Protein AF-0000000087792934 (afdb_homodimer)

pLDDT: mean 93.36, std 8.74, range [24.25, 98.88]

Structure (mmCIF, N/CA/C/O backbone):
data_AF-0000000087792934-model_v1
#
loop_
_entity.id
_entity.type
_entity.pdbx_description
1 polymer 'Ppx/GppA phosphatase'
#
loop_
_atom_site.group_PDB
_atom_site.id
_atom_site.type_symbol
_atom_site.label_atom_id
_atom_site.label_alt_id
_atom_site.label_comp_id
_atom_site.label_asym_id
_atom_site.label_entity_id
_atom_site.label_seq_id
_atom_site.pdbx_PDB_ins_code
_atom_site.Cartn_x
_atom_site.Cartn_y
_atom_site.Cartn_z
_atom_site.occupancy
_atom_site.B_iso_or_equiv
_atom_site.auth_seq_id
_atom_site.auth_comp_id
_atom_site.auth_asym_id
_atom_site.auth_atom_id
_atom_site.pdbx_PDB_model_num
ATOM 1 N N . MET A 1 1 ? -19.375 1.546 -29.719 1 24.25 1 MET A N 1
ATOM 2 C CA . MET A 1 1 ? -18.094 2.008 -29.219 1 24.25 1 MET A CA 1
ATOM 3 C C . MET A 1 1 ? -18.156 2.332 -27.734 1 24.25 1 MET A C 1
ATOM 5 O O . MET A 1 1 ? -19.016 3.113 -27.312 1 24.25 1 MET A O 1
ATOM 9 N N . PRO A 1 2 ? -17.812 1.432 -26.922 1 28.03 2 PRO A N 1
ATOM 10 C CA . PRO A 1 2 ? -18.078 1.726 -25.5 1 28.03 2 PRO A CA 1
ATOM 11 C C . PRO A 1 2 ? -17.625 3.123 -25.094 1 28.03 2 PRO A C 1
ATOM 13 O O . PRO A 1 2 ? -16.625 3.621 -25.609 1 28.03 2 PRO A O 1
ATOM 16 N N . ILE A 1 3 ? -18.516 3.861 -24.844 1 25.39 3 ILE A N 1
ATOM 17 C CA . ILE A 1 3 ? -18.281 5.227 -24.391 1 25.39 3 ILE A CA 1
ATOM 18 C C . ILE A 1 3 ? -17.25 5.234 -23.266 1 25.39 3 ILE A C 1
ATOM 20 O O . ILE A 1 3 ? -17.516 4.734 -22.172 1 25.39 3 ILE A O 1
ATOM 24 N N . ARG A 1 4 ? -16.016 4.992 -23.641 1 38.75 4 ARG A N 1
ATOM 25 C CA . ARG A 1 4 ? -14.961 5.227 -22.656 1 38.75 4 ARG A CA 1
ATOM 26 C C . ARG A 1 4 ? -15.273 6.445 -21.797 1 38.75 4 ARG A C 1
ATOM 28 O O . ARG A 1 4 ? -15.406 7.559 -22.297 1 38.75 4 ARG A O 1
ATOM 35 N N . THR A 1 5 ? -15.969 6.254 -20.703 1 45.78 5 THR A N 1
ATOM 36 C CA . THR A 1 5 ? -16.25 7.367 -19.812 1 45.78 5 THR A CA 1
ATOM 37 C C . THR A 1 5 ? -15.039 8.273 -19.656 1 45.78 5 THR A C 1
ATOM 39 O O . THR A 1 5 ? -13.953 7.812 -19.281 1 45.78 5 THR A O 1
ATOM 42 N N . LEU A 1 6 ? -14.969 9.352 -20.328 1 51.56 6 LEU A N 1
ATOM 43 C CA . LEU A 1 6 ? -13.922 10.367 -20.359 1 51.56 6 LEU A CA 1
ATOM 44 C C . LEU A 1 6 ? -13.531 10.789 -18.953 1 51.56 6 LEU A C 1
ATOM 46 O O . LEU A 1 6 ? -14.359 11.305 -18.203 1 51.56 6 LEU A O 1
ATOM 50 N N . VAL A 1 7 ? -12.594 10.086 -18.391 1 64.19 7 VAL A N 1
ATOM 51 C CA . VAL A 1 7 ? -12 10.602 -17.172 1 64.19 7 VAL A CA 1
ATOM 52 C C . VAL A 1 7 ? -11.5 12.031 -17.391 1 64.19 7 VAL A C 1
ATOM 54 O O . VAL A 1 7 ? -10.719 12.281 -18.312 1 64.19 7 VAL A O 1
ATOM 57 N N . PRO A 1 8 ? -12.164 12.938 -16.609 1 76.12 8 PRO A N 1
ATOM 58 C CA . PRO A 1 8 ? -11.688 14.312 -16.766 1 76.12 8 PRO A CA 1
ATOM 59 C C . PRO A 1 8 ? -10.195 14.461 -16.5 1 76.12 8 PRO A C 1
ATOM 61 O O . PRO A 1 8 ? -9.609 13.648 -15.773 1 76.12 8 PRO A O 1
ATOM 64 N N . THR A 1 9 ? -9.578 15.359 -17.125 1 81.25 9 THR A N 1
ATOM 65 C CA . THR A 1 9 ? -8.156 15.625 -16.984 1 81.25 9 THR A CA 1
ATOM 66 C C . THR A 1 9 ? -7.836 16.188 -15.609 1 81.25 9 THR A C 1
ATOM 68 O O . THR A 1 9 ? -8.43 17.188 -15.188 1 81.25 9 THR A O 1
ATOM 71 N N . PRO A 1 10 ? -7.012 15.547 -14.93 1 89.38 10 PRO A N 1
ATOM 72 C CA . PRO A 1 10 ? -6.637 16.047 -13.609 1 89.38 10 PRO A CA 1
ATOM 73 C C . PRO A 1 10 ? -5.824 17.344 -13.672 1 89.38 10 PRO A C 1
ATOM 75 O O . PRO A 1 10 ? -5.164 17.609 -14.68 1 89.38 10 PRO A O 1
ATOM 78 N N . ARG A 1 11 ? -5.996 18.234 -12.656 1 93.06 11 ARG A N 1
ATOM 79 C CA . ARG A 1 11 ? -5.246 19.469 -12.508 1 93.06 11 ARG A CA 1
ATOM 80 C C . ARG A 1 11 ? -4.547 19.531 -11.156 1 93.06 11 ARG A C 1
ATOM 82 O O . ARG A 1 11 ? -5.113 19.125 -10.141 1 93.06 11 ARG A O 1
ATOM 89 N N . ARG A 1 12 ? -3.336 20 -11.18 1 96 12 ARG A N 1
ATOM 90 C CA . ARG A 1 12 ? -2.594 20.234 -9.945 1 96 12 ARG A CA 1
ATOM 91 C C . ARG A 1 12 ? -2.865 21.625 -9.391 1 96 12 ARG A C 1
ATOM 93 O O . ARG A 1 12 ? -2.604 22.625 -10.055 1 96 12 ARG A O 1
ATOM 100 N N . THR A 1 13 ? -3.387 21.688 -8.227 1 97.31 13 THR A N 1
ATOM 101 C CA . THR A 1 13 ? -3.613 22.938 -7.516 1 97.31 13 THR A CA 1
ATOM 102 C C . THR A 1 13 ? -2.771 23 -6.242 1 97.31 13 THR A C 1
ATOM 104 O O . THR A 1 13 ? -2.871 22.125 -5.383 1 97.31 13 THR A O 1
ATOM 107 N N . ALA A 1 14 ? -1.964 24.016 -6.129 1 98.12 14 ALA A N 1
ATOM 108 C CA . ALA A 1 14 ? -1.168 24.219 -4.922 1 98.12 14 ALA A CA 1
ATOM 109 C C . ALA A 1 14 ? -1.816 25.234 -3.998 1 98.12 14 ALA A C 1
ATOM 111 O O . ALA A 1 14 ? -2.316 26.266 -4.461 1 98.12 14 ALA A O 1
ATOM 112 N N . ILE A 1 15 ? -1.896 24.891 -2.748 1 98.56 15 ILE A N 1
ATOM 113 C CA . ILE A 1 15 ? -2.367 25.812 -1.721 1 98.56 15 ILE A CA 1
ATOM 114 C C . ILE A 1 15 ? -1.218 26.172 -0.78 1 98.56 15 ILE A C 1
ATOM 116 O O . ILE A 1 15 ? -0.646 25.297 -0.129 1 98.56 15 ILE A O 1
ATOM 120 N N . ILE A 1 16 ? -0.875 27.438 -0.732 1 98.31 16 ILE A N 1
ATOM 121 C CA . ILE A 1 16 ? 0.156 27.953 0.164 1 98.31 16 ILE A CA 1
ATOM 122 C C . ILE A 1 16 ? -0.495 28.719 1.315 1 98.31 16 ILE A C 1
ATOM 124 O O . ILE A 1 16 ? -1.279 29.641 1.091 1 98.31 16 ILE A O 1
ATOM 128 N N . ASP A 1 17 ? -0.203 28.281 2.48 1 97.56 17 ASP A N 1
ATOM 129 C CA . ASP A 1 17 ? -0.696 28.906 3.707 1 97.56 17 ASP A CA 1
ATOM 130 C C . ASP A 1 17 ? 0.458 29.422 4.566 1 97.56 17 ASP A C 1
ATOM 132 O O . ASP A 1 17 ? 1.21 28.625 5.137 1 97.56 17 ASP A O 1
ATOM 136 N N . LEU A 1 18 ? 0.599 30.734 4.613 1 97.62 18 LEU A N 1
ATOM 137 C CA . LEU A 1 18 ? 1.611 31.359 5.453 1 97.62 18 LEU A CA 1
ATOM 138 C C . LEU A 1 18 ? 1.014 31.812 6.785 1 97.62 18 LEU A C 1
ATOM 140 O O . LEU A 1 18 ? 0.443 32.906 6.879 1 97.62 18 LEU A O 1
ATOM 144 N N . GLY A 1 19 ? 1.248 30.984 7.781 1 94.69 19 GLY A N 1
ATOM 145 C CA . GLY A 1 19 ? 0.735 31.281 9.109 1 94.69 19 GLY A CA 1
ATOM 146 C C . GLY A 1 19 ? 1.746 31.969 10 1 94.69 19 GLY A C 1
ATOM 147 O O . GLY A 1 19 ? 2.865 32.25 9.57 1 94.69 19 GLY A O 1
ATOM 148 N N . SER A 1 20 ? 1.288 32.219 11.25 1 94.5 20 SER A N 1
ATOM 149 C CA . SER A 1 20 ? 2.111 32.938 12.219 1 94.5 20 SER A CA 1
ATOM 150 C C . SER A 1 20 ? 3.248 32.062 12.734 1 94.5 20 SER A C 1
ATOM 152 O O . SER A 1 20 ? 4.305 32.562 13.117 1 94.5 20 SER A O 1
ATOM 154 N N . ASN A 1 21 ? 3.008 30.781 12.75 1 91.56 21 ASN A N 1
ATOM 155 C CA . ASN A 1 21 ? 4.008 29.859 13.258 1 91.56 21 ASN A CA 1
ATOM 156 C C . ASN A 1 21 ? 4.66 29.062 12.133 1 91.56 21 ASN A C 1
ATOM 158 O O . ASN A 1 21 ? 5.887 29 12.039 1 91.56 21 ASN A O 1
ATOM 162 N N . SER A 1 22 ? 3.832 28.484 11.273 1 93.62 22 SER A N 1
ATOM 163 C CA . SER A 1 22 ? 4.328 27.609 10.211 1 93.62 22 SER A CA 1
ATOM 164 C C . SER A 1 22 ? 3.779 28.031 8.852 1 93.62 22 SER A C 1
ATOM 166 O O . SER A 1 22 ? 2.783 28.766 8.773 1 93.62 22 SER A O 1
ATOM 168 N N . ALA A 1 23 ? 4.52 27.734 7.852 1 95.06 23 ALA A N 1
ATOM 169 C CA . ALA A 1 23 ? 4.07 27.828 6.465 1 95.06 23 ALA A CA 1
ATOM 170 C C . ALA A 1 23 ? 3.998 26.453 5.816 1 95.06 23 ALA A C 1
ATOM 172 O O . ALA A 1 23 ? 4.816 25.578 6.109 1 95.06 23 ALA A O 1
ATOM 173 N N . ARG A 1 24 ? 2.941 26.281 4.961 1 96.12 24 ARG A N 1
ATOM 174 C CA . ARG A 1 24 ? 2.768 24.984 4.301 1 96.12 24 ARG A CA 1
ATOM 175 C C . ARG A 1 24 ? 2.322 25.172 2.854 1 96.12 24 ARG A C 1
ATOM 177 O O . ARG A 1 24 ? 1.566 26.094 2.543 1 96.12 24 ARG A O 1
ATOM 184 N N . VAL A 1 25 ? 2.83 24.344 1.995 1 96.75 25 VAL A N 1
ATOM 185 C CA . VAL A 1 25 ? 2.293 24.203 0.646 1 96.75 25 VAL A CA 1
ATOM 186 C C . VAL A 1 25 ? 1.824 22.766 0.424 1 96.75 25 VAL A C 1
ATOM 188 O O . VAL A 1 25 ? 2.52 21.828 0.792 1 96.75 25 VAL A O 1
ATOM 191 N N . VAL A 1 26 ? 0.605 22.641 -0.019 1 97 26 VAL A N 1
ATOM 192 C CA . VAL A 1 26 ? 0.084 21.328 -0.413 1 97 26 VAL A CA 1
ATOM 193 C C . VAL A 1 26 ? -0.269 21.344 -1.898 1 97 26 VAL A C 1
ATOM 195 O O . VAL A 1 26 ? -0.732 22.359 -2.426 1 97 26 VAL A O 1
ATOM 198 N N . VAL A 1 27 ? 0.018 20.312 -2.559 1 96.5 27 VAL A N 1
ATOM 199 C CA . VAL A 1 27 ? -0.364 20.156 -3.959 1 96.5 27 VAL A CA 1
ATOM 200 C C . VAL A 1 27 ? -1.452 19.094 -4.078 1 96.5 27 VAL A C 1
ATOM 202 O O . VAL A 1 27 ? -1.217 17.922 -3.785 1 96.5 27 VAL A O 1
ATOM 205 N N . MET A 1 28 ? -2.623 19.547 -4.477 1 96.56 28 MET A N 1
ATOM 206 C CA . MET A 1 28 ? -3.756 18.672 -4.738 1 96.56 28 MET A CA 1
ATOM 207 C C . MET A 1 28 ? -3.865 18.359 -6.223 1 96.56 28 MET A C 1
ATOM 209 O O . MET A 1 28 ? -3.781 19.25 -7.062 1 96.56 28 MET A O 1
ATOM 213 N N . ASN A 1 29 ? -3.947 17.078 -6.516 1 94.25 29 ASN A N 1
ATOM 214 C CA . ASN A 1 29 ? -4.148 16.594 -7.879 1 94.25 29 ASN A CA 1
ATOM 215 C C . ASN A 1 29 ? -5.539 15.992 -8.062 1 94.25 29 ASN A C 1
ATOM 217 O O . ASN A 1 29 ? -5.879 15 -7.414 1 94.25 29 ASN A O 1
ATOM 221 N N . GLY A 1 30 ? -6.281 16.672 -8.883 1 90.62 30 GLY A N 1
ATOM 222 C CA . GLY A 1 30 ? -7.621 16.125 -9.031 1 90.62 30 GLY A CA 1
ATOM 223 C C . GLY A 1 30 ? -8.375 16.688 -10.219 1 90.62 30 GLY A C 1
ATOM 224 O O . GLY A 1 30 ? -7.879 17.594 -10.898 1 90.62 30 GLY A O 1
ATOM 225 N N . SER A 1 31 ? -9.484 15.969 -10.547 1 89.75 31 SER A N 1
ATOM 226 C CA . SER A 1 31 ? -10.492 16.406 -11.516 1 89.75 31 SER A CA 1
ATOM 227 C C . SER A 1 31 ? -11.75 16.906 -10.82 1 89.75 31 SER A C 1
ATOM 229 O O . SER A 1 31 ? -12.484 16.109 -10.219 1 89.75 31 SER A O 1
ATOM 231 N N . PRO A 1 32 ? -11.984 18.156 -11 1 86.88 32 PRO A N 1
ATOM 232 C CA . PRO A 1 32 ? -13.094 18.75 -10.25 1 86.88 32 PRO A CA 1
ATOM 233 C C . PRO A 1 32 ? -14.375 17.938 -10.359 1 86.88 32 PRO A C 1
ATOM 235 O O . PRO A 1 32 ? -14.773 17.547 -11.461 1 86.88 32 PRO A O 1
ATOM 238 N N . GLY A 1 33 ? -14.922 17.641 -9.203 1 83.5 33 GLY A N 1
ATOM 239 C CA . GLY A 1 33 ? -16.188 16.922 -9.109 1 83.5 33 GLY A CA 1
ATOM 240 C C . GLY A 1 33 ? -16.047 15.43 -9.32 1 83.5 33 GLY A C 1
ATOM 241 O O . GLY A 1 33 ? -17.031 14.688 -9.211 1 83.5 33 GLY A O 1
ATOM 242 N N . PHE A 1 34 ? -14.867 14.938 -9.508 1 89.31 34 PHE A N 1
ATOM 243 C CA . PHE A 1 34 ? -14.68 13.523 -9.797 1 89.31 34 PHE A CA 1
ATOM 244 C C . PHE A 1 34 ? -13.797 12.867 -8.742 1 89.31 34 PHE A C 1
ATOM 246 O O . PHE A 1 34 ? -14.273 12.055 -7.945 1 89.31 34 PHE A O 1
ATOM 253 N N . SER A 1 35 ? -12.562 13.328 -8.648 1 94.31 35 SER A N 1
ATOM 254 C CA . SER A 1 35 ? -11.664 12.773 -7.645 1 94.31 35 SER A CA 1
ATOM 255 C C . SER A 1 35 ? -10.477 13.688 -7.398 1 94.31 35 SER A C 1
ATOM 257 O O . SER A 1 35 ? -10.125 14.508 -8.25 1 94.31 35 SER A O 1
ATOM 259 N N . TYR A 1 36 ? -9.914 13.594 -6.18 1 95 36 TYR A N 1
ATOM 260 C CA . TYR A 1 36 ? -8.68 14.305 -5.859 1 95 36 TYR A CA 1
ATOM 261 C C . TYR A 1 36 ? -7.848 13.516 -4.859 1 95 36 TYR A C 1
ATOM 263 O O . TYR A 1 36 ? -8.344 12.578 -4.23 1 95 36 TYR A O 1
ATOM 271 N N . HIS A 1 37 ? -6.602 13.828 -4.797 1 94.31 37 HIS A N 1
ATOM 272 C CA . HIS A 1 37 ? -5.711 13.297 -3.771 1 94.31 37 HIS A CA 1
ATOM 273 C C . HIS A 1 37 ? -4.586 14.281 -3.461 1 94.31 37 HIS A C 1
ATOM 275 O O . HIS A 1 37 ? -4.301 15.18 -4.258 1 94.31 37 HIS A O 1
ATOM 281 N N . LEU A 1 38 ? -4.047 14.219 -2.273 1 95.38 38 LEU A N 1
ATOM 282 C CA . LEU A 1 38 ? -2.854 14.969 -1.898 1 95.38 38 LEU A CA 1
ATOM 283 C C . LEU A 1 38 ? -1.614 14.383 -2.568 1 95.38 38 LEU A C 1
ATOM 285 O O . LEU A 1 38 ? -1.226 13.25 -2.285 1 95.38 38 LEU A O 1
ATOM 289 N N . GLU A 1 39 ? -1.025 15.117 -3.436 1 93.5 39 GLU A N 1
ATOM 290 C CA . GLU A 1 39 ? 0.118 14.633 -4.199 1 93.5 39 GLU A CA 1
ATOM 291 C C . GLU A 1 39 ? 1.43 14.914 -3.471 1 93.5 39 GLU A C 1
ATOM 293 O O . GLU A 1 39 ? 2.363 14.109 -3.533 1 93.5 39 GLU A O 1
ATOM 298 N N . ASP A 1 40 ? 1.474 16.094 -2.805 1 92.44 40 ASP A N 1
ATOM 299 C CA . ASP A 1 40 ? 2.721 16.484 -2.154 1 92.44 40 ASP A CA 1
ATOM 300 C C . ASP A 1 40 ? 2.494 17.625 -1.168 1 92.44 40 ASP A C 1
ATOM 302 O O . ASP A 1 40 ? 1.454 18.281 -1.203 1 92.44 40 ASP A O 1
ATOM 306 N N . GLU A 1 41 ? 3.506 17.812 -0.307 1 93.56 41 GLU A N 1
ATOM 307 C CA . GLU A 1 41 ? 3.42 18.859 0.7 1 93.56 41 GLU A CA 1
ATOM 308 C C . GLU A 1 41 ? 4.801 19.234 1.225 1 93.56 41 GLU A C 1
ATOM 310 O O . GLU A 1 41 ? 5.715 18.406 1.232 1 93.56 41 GLU A O 1
ATOM 315 N N . ILE A 1 42 ? 4.984 20.484 1.592 1 91.19 42 ILE A N 1
ATOM 316 C CA . ILE A 1 42 ? 6.137 20.969 2.35 1 91.19 42 ILE A CA 1
ATOM 317 C C . ILE A 1 42 ? 5.656 21.812 3.533 1 91.19 42 ILE A C 1
ATOM 319 O O . ILE A 1 42 ? 4.766 22.641 3.387 1 91.19 42 ILE A O 1
ATOM 323 N N . ARG A 1 43 ? 6.137 21.5 4.629 1 90.62 43 ARG A N 1
ATOM 324 C CA . ARG A 1 43 ? 5.879 22.281 5.828 1 90.62 43 ARG A CA 1
ATOM 325 C C . ARG A 1 43 ? 7.172 22.875 6.387 1 90.62 43 ARG A C 1
ATOM 327 O O . ARG A 1 43 ? 8.188 22.172 6.477 1 90.62 43 ARG A O 1
ATOM 334 N N . GLU A 1 44 ? 7.137 24.125 6.762 1 89.31 44 GLU A N 1
ATOM 335 C CA . GLU A 1 44 ? 8.281 24.812 7.367 1 89.31 44 GLU A CA 1
ATOM 336 C C . GLU A 1 44 ? 7.863 25.609 8.594 1 89.31 44 GLU A C 1
ATOM 338 O O . GLU A 1 44 ? 6.785 26.203 8.609 1 89.31 44 GLU A O 1
ATOM 343 N N . ILE A 1 45 ? 8.719 25.578 9.547 1 88.88 45 ILE A N 1
ATOM 344 C CA . ILE A 1 45 ? 8.508 26.422 10.727 1 88.88 45 ILE A CA 1
ATOM 345 C C . ILE A 1 45 ? 9.117 27.797 10.484 1 88.88 45 ILE A C 1
ATOM 347 O O . ILE A 1 45 ? 10.336 27.984 10.578 1 88.88 45 ILE A O 1
ATOM 351 N N . VAL A 1 46 ? 8.32 28.797 10.297 1 90.25 46 VAL A N 1
ATOM 352 C CA . VAL A 1 46 ? 8.766 30.141 9.938 1 90.25 46 VAL A CA 1
ATOM 353 C C . VAL A 1 46 ? 8.719 31.047 11.164 1 90.25 46 VAL A C 1
ATOM 355 O O . VAL A 1 46 ? 9.57 31.922 11.328 1 90.25 46 VAL A O 1
ATOM 358 N N . ARG A 1 47 ? 7.758 30.875 12.023 1 92.06 47 ARG A N 1
ATOM 359 C CA . ARG A 1 47 ? 7.496 31.719 13.188 1 92.06 47 ARG A CA 1
ATOM 360 C C . ARG A 1 47 ? 7.504 33.188 12.82 1 92.06 47 ARG A C 1
ATOM 362 O O . ARG A 1 47 ? 8.234 34 13.422 1 92.06 47 ARG A O 1
ATOM 369 N N . LEU A 1 48 ? 6.672 33.531 11.977 1 93.56 48 LEU A N 1
ATOM 370 C CA . LEU A 1 48 ? 6.594 34.875 11.414 1 93.56 48 LEU A CA 1
ATOM 371 C C . LEU A 1 48 ? 6.246 35.875 12.484 1 93.56 48 LEU A C 1
ATOM 373 O O . LEU A 1 48 ? 6.629 37.062 12.383 1 93.56 48 LEU A O 1
ATOM 377 N N . ARG A 1 49 ? 5.559 35.438 13.516 1 93 49 ARG A N 1
ATOM 378 C CA . ARG A 1 49 ? 5.125 36.344 14.578 1 93 49 ARG A CA 1
ATOM 379 C C . ARG A 1 49 ? 6.246 36.594 15.578 1 93 49 ARG A C 1
ATOM 381 O O . ARG A 1 49 ? 6.18 37.531 16.375 1 93 49 ARG A O 1
ATOM 388 N N . GLU A 1 50 ? 7.199 35.75 15.547 1 90.69 50 GLU A N 1
ATOM 389 C CA . GLU A 1 50 ? 8.281 35.875 16.516 1 90.69 50 GLU A CA 1
ATOM 390 C C . GLU A 1 50 ? 8.969 37.219 16.422 1 90.69 50 GLU A C 1
ATOM 392 O O . GLU A 1 50 ? 9.406 37.656 15.352 1 90.69 50 GLU A O 1
ATOM 397 N N . GLY A 1 51 ? 9.055 37.969 17.562 1 88.88 51 GLY A N 1
ATOM 398 C CA . GLY A 1 51 ? 9.742 39.25 17.625 1 88.88 51 GLY A CA 1
ATOM 399 C C . GLY A 1 51 ? 8.906 40.406 17.094 1 88.88 51 GLY A C 1
ATOM 400 O O . GLY A 1 51 ? 9.406 41.5 16.953 1 88.88 51 GLY A O 1
ATOM 401 N N . MET A 1 52 ? 7.715 40.188 16.812 1 91.81 52 MET A N 1
ATOM 402 C CA . MET A 1 52 ? 6.832 41.219 16.266 1 91.81 52 MET A CA 1
ATOM 403 C C . MET A 1 52 ? 6.57 42.312 17.297 1 91.81 52 MET A C 1
ATOM 405 O O . MET A 1 52 ? 6.355 42 18.469 1 91.81 52 MET A O 1
ATOM 409 N N . THR A 1 53 ? 6.668 43.531 16.828 1 91.62 53 THR A N 1
ATOM 410 C CA . THR A 1 53 ? 6.395 44.688 17.641 1 91.62 53 THR A CA 1
ATOM 411 C C . THR A 1 53 ? 5.367 45.594 16.969 1 91.62 53 THR A C 1
ATOM 413 O O . THR A 1 53 ? 4.727 45.188 15.984 1 91.62 53 THR A O 1
ATOM 416 N N . SER A 1 54 ? 5.191 46.75 17.578 1 91 54 SER A N 1
ATOM 417 C CA . SER A 1 54 ? 4.277 47.719 16.969 1 91 54 SER A CA 1
ATOM 418 C C . SER A 1 54 ? 4.758 48.156 15.594 1 91 54 SER A C 1
ATOM 420 O O . SER A 1 54 ? 3.959 48.594 14.758 1 91 54 SER A O 1
ATOM 422 N N . ALA A 1 55 ? 6 47.875 15.391 1 92.38 55 ALA A N 1
ATOM 423 C CA . ALA A 1 55 ? 6.582 48.25 14.094 1 92.38 55 ALA A CA 1
ATOM 424 C C . ALA A 1 55 ? 6.297 47.156 13.055 1 92.38 55 ALA A C 1
ATOM 426 O O . ALA A 1 55 ? 6.441 47.406 11.852 1 92.38 55 ALA A O 1
ATOM 427 N N . GLY A 1 56 ? 5.957 46.094 13.586 1 95.38 56 GLY A N 1
ATOM 428 C CA . GLY A 1 56 ? 5.582 45.062 12.656 1 95.38 56 GLY A CA 1
ATOM 429 C C . GLY A 1 56 ? 6.457 43.812 12.773 1 95.38 56 GLY A C 1
ATOM 430 O O . GLY A 1 56 ? 6.98 43.531 13.844 1 95.38 56 GLY A O 1
ATOM 431 N N . LEU A 1 57 ? 6.57 43.031 11.625 1 96.56 57 LEU A N 1
ATOM 432 C CA . LEU A 1 57 ? 7.367 41.812 11.562 1 96.56 57 LEU A CA 1
ATOM 433 C C . LEU A 1 57 ? 8.859 42.125 11.68 1 96.56 57 LEU A C 1
ATOM 435 O O . LEU A 1 57 ? 9.328 43.125 11.133 1 96.56 57 LEU A O 1
ATOM 439 N N . SER A 1 58 ? 9.602 41.281 12.359 1 95.69 58 SER A N 1
ATOM 440 C CA . SER A 1 58 ? 11.039 41.469 12.469 1 95.69 58 SER A CA 1
ATOM 441 C C . SER A 1 58 ? 11.742 41.125 11.148 1 95.69 58 SER A C 1
ATOM 443 O O . SER A 1 58 ? 11.219 40.375 10.336 1 95.69 58 SER A O 1
ATOM 445 N N . ALA A 1 59 ? 12.914 41.656 10.984 1 94.88 59 ALA A N 1
ATOM 446 C CA . ALA A 1 59 ? 13.703 41.406 9.781 1 94.88 59 ALA A CA 1
ATOM 447 C C . ALA A 1 59 ? 14.039 39.906 9.648 1 94.88 59 ALA A C 1
ATOM 449 O O . ALA A 1 59 ? 14.008 39.344 8.547 1 94.88 59 ALA A O 1
ATOM 450 N N . ALA A 1 60 ? 14.344 39.344 10.742 1 93.06 60 ALA A N 1
ATOM 451 C CA . ALA A 1 60 ? 14.688 37.938 10.75 1 93.06 60 ALA A CA 1
ATOM 452 C C . ALA A 1 60 ? 13.5 37.062 10.344 1 93.06 60 ALA A C 1
ATOM 454 O O . ALA A 1 60 ? 13.641 36.094 9.578 1 93.06 60 ALA A O 1
ATOM 455 N N . ALA A 1 61 ? 12.336 37.344 10.836 1 93.81 61 ALA A N 1
ATOM 456 C CA . ALA A 1 61 ? 11.117 36.594 10.508 1 93.81 61 ALA A CA 1
ATOM 457 C C . ALA A 1 61 ? 10.75 36.781 9.039 1 93.81 61 ALA A C 1
ATOM 459 O O . ALA A 1 61 ? 10.367 35.812 8.375 1 93.81 61 ALA A O 1
ATOM 460 N N . MET A 1 62 ? 10.906 37.969 8.531 1 95.5 62 MET A N 1
ATOM 461 C CA . MET A 1 62 ? 10.609 38.219 7.125 1 95.5 62 MET A CA 1
ATOM 462 C C . MET A 1 62 ? 11.57 37.469 6.215 1 95.5 62 MET A C 1
ATOM 464 O O . MET A 1 62 ? 11.164 36.969 5.168 1 95.5 62 MET A O 1
ATOM 468 N N . ALA A 1 63 ? 12.781 37.375 6.648 1 91.81 63 ALA A N 1
ATOM 469 C CA . ALA A 1 63 ? 13.773 36.625 5.855 1 91.81 63 ALA A CA 1
ATOM 470 C C . ALA A 1 63 ? 13.438 35.156 5.785 1 91.81 63 ALA A C 1
ATOM 472 O O . ALA A 1 63 ? 13.539 34.531 4.723 1 91.81 63 ALA A O 1
ATOM 473 N N . ARG A 1 64 ? 13.039 34.562 6.879 1 90.81 64 ARG A N 1
ATOM 474 C CA . ARG A 1 64 ? 12.625 33.188 6.906 1 90.81 64 ARG A CA 1
ATOM 475 C C . ARG A 1 64 ? 11.391 32.969 6.035 1 90.81 64 ARG A C 1
ATOM 477 O O . ARG A 1 64 ? 11.328 31.984 5.281 1 90.81 64 ARG A O 1
ATOM 484 N N . GLY A 1 65 ? 10.484 33.875 6.188 1 93.94 65 GLY A N 1
ATOM 485 C CA . GLY A 1 65 ? 9.273 33.781 5.383 1 93.94 65 GLY A CA 1
ATOM 486 C C . GLY A 1 65 ? 9.539 33.844 3.891 1 93.94 65 GLY A C 1
ATOM 487 O O . GLY A 1 65 ? 9.023 33.031 3.127 1 93.94 65 GLY A O 1
ATOM 488 N N . LEU A 1 66 ? 10.383 34.812 3.543 1 93.75 66 LEU A N 1
ATOM 489 C CA . LEU A 1 66 ? 10.719 35 2.137 1 93.75 66 LEU A CA 1
ATOM 490 C C . LEU A 1 66 ? 11.453 33.781 1.589 1 93.75 66 LEU A C 1
ATOM 492 O O . LEU A 1 66 ? 11.156 33.312 0.486 1 93.75 66 LEU A O 1
ATOM 496 N N . GLY A 1 67 ? 12.383 33.281 2.33 1 89.12 67 GLY A N 1
ATOM 497 C CA . GLY A 1 67 ? 13.086 32.062 1.931 1 89.12 67 GLY A CA 1
ATOM 498 C C . GLY A 1 67 ? 12.172 30.891 1.75 1 89.12 67 GLY A C 1
ATOM 499 O O . GLY A 1 67 ? 12.312 30.125 0.792 1 89.12 67 GLY A O 1
ATOM 500 N N . THR A 1 68 ? 11.242 30.734 2.609 1 92.31 68 THR A N 1
ATOM 501 C CA . THR A 1 68 ? 10.289 29.625 2.562 1 92.31 68 THR A CA 1
ATOM 502 C C . THR A 1 68 ? 9.383 29.75 1.342 1 92.31 68 THR A C 1
ATOM 504 O O . THR A 1 68 ? 9.133 28.766 0.649 1 92.31 68 THR A O 1
ATOM 507 N N . LEU A 1 69 ? 8.945 30.938 1.078 1 95.81 69 LEU A N 1
ATOM 508 C CA . LEU A 1 69 ? 8.047 31.156 -0.05 1 95.81 69 LEU A CA 1
ATOM 509 C C . LEU A 1 69 ? 8.781 30.969 -1.374 1 95.81 69 LEU A C 1
ATOM 511 O O . LEU A 1 69 ? 8.195 30.516 -2.355 1 95.81 69 LEU A O 1
ATOM 515 N N . ARG A 1 70 ? 10.031 31.297 -1.369 1 91.75 70 ARG A N 1
ATOM 516 C CA . ARG A 1 70 ? 10.852 31 -2.543 1 91.75 70 ARG A CA 1
ATOM 517 C C . ARG A 1 70 ? 10.93 29.5 -2.787 1 91.75 70 ARG A C 1
ATOM 519 O O . ARG A 1 70 ? 10.805 29.047 -3.924 1 91.75 70 ARG A O 1
ATOM 526 N N . LEU A 1 71 ? 11.141 28.812 -1.729 1 89.25 71 LEU A N 1
ATOM 527 C CA . LEU A 1 71 ? 11.164 27.344 -1.794 1 89.25 71 LEU A CA 1
ATOM 528 C C . LEU A 1 71 ? 9.844 26.812 -2.326 1 89.25 71 LEU A C 1
ATOM 530 O O . LEU A 1 71 ? 9.828 25.938 -3.191 1 89.25 71 LEU A O 1
ATOM 534 N N . PHE A 1 72 ? 8.758 27.328 -1.812 1 95.31 72 PHE A N 1
ATOM 535 C CA . PHE A 1 72 ? 7.43 26.875 -2.219 1 95.31 72 PHE A CA 1
ATOM 536 C C . PHE A 1 72 ? 7.203 27.141 -3.705 1 95.31 72 PHE A C 1
ATOM 538 O O . PHE A 1 72 ? 6.652 26.297 -4.41 1 95.31 72 PHE A O 1
ATOM 545 N N . LYS A 1 73 ? 7.633 28.312 -4.164 1 94.88 73 LYS A N 1
ATOM 546 C CA . LYS A 1 73 ? 7.461 28.656 -5.574 1 94.88 73 LYS A CA 1
ATOM 547 C C . LYS A 1 73 ? 8.273 27.734 -6.473 1 94.88 73 LYS A C 1
ATOM 549 O O . LYS A 1 73 ? 7.773 27.25 -7.492 1 94.88 73 LYS A O 1
ATOM 554 N N . GLN A 1 74 ? 9.477 27.469 -6.094 1 89.06 74 GLN A N 1
ATOM 555 C CA . GLN A 1 74 ? 10.328 26.547 -6.844 1 89.06 74 GLN A CA 1
ATOM 556 C C . GLN A 1 74 ? 9.734 25.141 -6.883 1 89.06 74 GLN A C 1
ATOM 558 O O . GLN A 1 74 ? 9.75 24.484 -7.926 1 89.06 74 GLN A O 1
ATOM 563 N N . PHE A 1 75 ? 9.234 24.734 -5.801 1 91.56 75 PHE A N 1
ATOM 564 C CA . PHE A 1 75 ? 8.578 23.438 -5.664 1 91.56 75 PHE A CA 1
ATOM 565 C C . PHE A 1 75 ? 7.383 23.328 -6.602 1 91.56 75 PHE A C 1
ATOM 567 O O . PHE A 1 75 ? 7.246 22.344 -7.332 1 91.56 75 PHE A O 1
ATOM 574 N N . CYS A 1 76 ? 6.578 24.359 -6.625 1 95.31 76 CYS A N 1
ATOM 575 C CA . CYS A 1 76 ? 5.406 24.391 -7.492 1 95.31 76 CYS A CA 1
ATOM 576 C C . CYS A 1 76 ? 5.816 24.359 -8.961 1 95.31 76 CYS A C 1
ATOM 578 O O . CYS A 1 76 ? 5.18 23.703 -9.781 1 95.31 76 CYS A O 1
ATOM 580 N N . ASP A 1 77 ? 6.879 25.078 -9.281 1 93.12 77 ASP A N 1
ATOM 581 C CA . ASP A 1 77 ? 7.375 25.094 -10.656 1 93.12 77 ASP A CA 1
ATOM 582 C C . ASP A 1 77 ? 7.871 23.719 -11.086 1 93.12 77 ASP A C 1
ATOM 584 O O . ASP A 1 77 ? 7.59 23.281 -12.203 1 93.12 77 ASP A O 1
ATOM 588 N N . SER A 1 78 ? 8.516 23.078 -10.211 1 87.69 78 SER A N 1
ATOM 589 C CA . SER A 1 78 ? 9.086 21.781 -10.508 1 87.69 78 SER A CA 1
ATOM 590 C C . SER A 1 78 ? 7.992 20.734 -10.75 1 87.69 78 SER A C 1
ATOM 592 O O . SER A 1 78 ? 8.172 19.812 -11.539 1 87.69 78 SER A O 1
ATOM 594 N N . LEU A 1 79 ? 6.891 20.906 -10.086 1 89.94 79 LEU A N 1
ATOM 595 C CA . LEU A 1 79 ? 5.781 19.969 -10.211 1 89.94 79 LEU A CA 1
ATOM 596 C C . LEU A 1 79 ? 4.84 20.375 -11.336 1 89.94 79 LEU A C 1
ATOM 598 O O . LEU A 1 79 ? 3.85 19.703 -11.602 1 89.94 79 LEU A O 1
ATOM 602 N N . GLU A 1 80 ? 5.172 21.516 -11.961 1 92.31 80 GLU A N 1
ATOM 603 C CA . GLU A 1 80 ? 4.336 22.047 -13.031 1 92.31 80 GLU A CA 1
ATOM 604 C C . GLU A 1 80 ? 2.893 22.234 -12.57 1 92.31 80 GLU A C 1
ATOM 606 O O . GLU A 1 80 ? 1.96 21.766 -13.227 1 92.31 80 GLU A O 1
ATOM 611 N N . VAL A 1 81 ? 2.75 22.859 -11.461 1 96 81 VAL A N 1
ATOM 612 C CA . VAL A 1 81 ? 1.438 23.141 -10.875 1 96 81 VAL A CA 1
ATOM 613 C C . VAL A 1 81 ? 0.637 24.047 -11.805 1 96 81 VAL A C 1
ATOM 615 O O . VAL A 1 81 ? 1.179 25 -12.375 1 96 81 VAL A O 1
ATOM 618 N N . ASP A 1 82 ? -0.668 23.719 -12 1 95.94 82 ASP A N 1
ATOM 619 C CA . ASP A 1 82 ? -1.538 24.453 -12.906 1 95.94 82 ASP A CA 1
ATOM 620 C C . ASP A 1 82 ? -2.041 25.734 -12.266 1 95.94 82 ASP A C 1
ATOM 622 O O . ASP A 1 82 ? -2.23 26.75 -12.953 1 95.94 82 ASP A O 1
ATOM 626 N N . HIS A 1 83 ? -2.307 25.719 -11 1 95.94 83 HIS A N 1
ATOM 627 C CA . HIS A 1 83 ? -2.908 26.828 -10.289 1 95.94 83 HIS A CA 1
ATOM 628 C C . HIS A 1 83 ? -2.379 26.922 -8.867 1 95.94 83 HIS A C 1
ATOM 630 O O . HIS A 1 83 ? -2.266 25.906 -8.172 1 95.94 83 HIS A O 1
ATOM 636 N N . ILE A 1 84 ? -2.021 28.172 -8.414 1 98.06 84 ILE A N 1
ATOM 637 C CA . ILE A 1 84 ? -1.519 28.391 -7.062 1 98.06 84 ILE A CA 1
ATOM 638 C C . ILE A 1 84 ? -2.461 29.328 -6.305 1 98.06 84 ILE A C 1
ATOM 640 O O . ILE A 1 84 ? -2.766 30.422 -6.77 1 98.06 84 ILE A O 1
ATOM 644 N N . ILE A 1 85 ? -2.965 28.859 -5.211 1 98.06 85 ILE A N 1
ATOM 645 C CA . ILE A 1 85 ? -3.697 29.672 -4.246 1 98.06 85 ILE A CA 1
ATOM 646 C C . ILE A 1 85 ? -2.818 29.953 -3.027 1 98.06 85 ILE A C 1
ATOM 648 O O . ILE A 1 85 ? -2.469 29.031 -2.287 1 98.06 85 ILE A O 1
ATOM 652 N N . ALA A 1 86 ? -2.436 31.203 -2.816 1 98.19 86 ALA A N 1
ATOM 653 C CA . ALA A 1 86 ? -1.528 31.547 -1.727 1 98.19 86 ALA A CA 1
ATOM 654 C C . ALA A 1 86 ? -2.18 32.531 -0.769 1 98.19 86 ALA A C 1
ATOM 656 O O . ALA A 1 86 ? -2.75 33.562 -1.2 1 98.19 86 ALA A O 1
ATOM 657 N N . THR A 1 87 ? -2.084 32.219 0.515 1 98.06 87 THR A N 1
ATOM 658 C CA . THR A 1 87 ? -2.74 33.062 1.501 1 98.06 87 THR A CA 1
ATOM 659 C C . THR A 1 87 ? -1.811 33.344 2.678 1 98.06 87 THR A C 1
ATOM 661 O O . THR A 1 87 ? -0.816 32.656 2.871 1 98.06 87 THR A O 1
ATOM 664 N N . ALA A 1 88 ? -2.035 34.406 3.369 1 97.12 88 ALA A N 1
ATOM 665 C CA . ALA A 1 88 ? -1.406 34.781 4.633 1 97.12 88 ALA A CA 1
ATOM 666 C C . ALA A 1 88 ? -2.453 35.125 5.684 1 97.12 88 ALA A C 1
ATOM 668 O O . ALA A 1 88 ? -3.508 35.688 5.359 1 97.12 88 ALA A O 1
ATOM 669 N N . THR A 1 89 ? -2.08 34.875 6.926 1 93.88 89 THR A N 1
ATOM 670 C CA . THR A 1 89 ? -3.094 35 7.969 1 93.88 89 THR A CA 1
ATOM 671 C C . THR A 1 89 ? -2.631 35.969 9.047 1 93.88 89 THR A C 1
ATOM 673 O O . THR A 1 89 ? -2.098 37.062 8.742 1 93.88 89 THR A O 1
ATOM 676 N N . SER A 1 90 ? -2.83 35.781 10.281 1 90 90 SER A N 1
ATOM 677 C CA . SER A 1 90 ? -2.869 36.688 11.414 1 90 90 SER A CA 1
ATOM 678 C C . SER A 1 90 ? -1.598 37.531 11.484 1 90 90 SER A C 1
ATOM 680 O O . SER A 1 90 ? -1.662 38.75 11.625 1 90 90 SER A O 1
ATOM 682 N N . ALA A 1 91 ? -0.394 36.906 11.359 1 91.56 91 ALA A N 1
ATOM 683 C CA . ALA A 1 91 ? 0.85 37.625 11.555 1 91.56 91 ALA A CA 1
ATOM 684 C C . ALA A 1 91 ? 0.991 38.75 10.523 1 91.56 91 ALA A C 1
ATOM 686 O O . ALA A 1 91 ? 1.332 39.875 10.867 1 91.56 91 ALA A O 1
ATOM 687 N N . VAL A 1 92 ? 0.716 38.438 9.344 1 95 92 VAL A N 1
ATOM 688 C CA . VAL A 1 92 ? 0.824 39.406 8.266 1 95 92 VAL A CA 1
ATOM 689 C C . VAL A 1 92 ? -0.316 40.438 8.367 1 95 92 VAL A C 1
ATOM 691 O O . VAL A 1 92 ? -0.104 41.625 8.203 1 95 92 VAL A O 1
ATOM 694 N N . ARG A 1 93 ? -1.474 39.969 8.656 1 93.06 93 ARG A N 1
ATOM 695 C CA . ARG A 1 93 ? -2.666 40.812 8.758 1 93.06 93 ARG A CA 1
ATOM 696 C C . ARG A 1 93 ? -2.508 41.844 9.844 1 93.06 93 ARG A C 1
ATOM 698 O O . ARG A 1 93 ? -2.932 43 9.672 1 93.06 93 ARG A O 1
ATOM 705 N N . GLU A 1 94 ? -1.883 41.562 10.906 1 92.94 94 GLU A N 1
ATOM 706 C CA . GLU A 1 94 ? -1.795 42.438 12.086 1 92.94 94 GLU A CA 1
ATOM 707 C C . GLU A 1 94 ? -0.566 43.312 12.016 1 92.94 94 GLU A C 1
ATOM 709 O O . GLU A 1 94 ? -0.507 44.344 12.695 1 92.94 94 GLU A O 1
ATOM 714 N N . ALA A 1 95 ? 0.391 43 11.219 1 95.31 95 ALA A N 1
ATOM 715 C CA . ALA A 1 95 ? 1.67 43.719 11.203 1 95.31 95 ALA A CA 1
ATOM 716 C C . ALA A 1 95 ? 1.571 45.031 10.414 1 95.31 95 ALA A C 1
ATOM 718 O O . ALA A 1 95 ? 1.056 45.031 9.289 1 95.31 95 ALA A O 1
ATOM 719 N N . ALA A 1 96 ? 2.141 46 10.922 1 95.31 96 ALA A N 1
ATOM 720 C CA . ALA A 1 96 ? 2.152 47.312 10.266 1 95.31 96 ALA A CA 1
ATOM 721 C C . ALA A 1 96 ? 2.893 47.25 8.93 1 95.31 96 ALA A C 1
ATOM 723 O O . ALA A 1 96 ? 2.533 47.938 7.977 1 95.31 96 ALA A O 1
ATOM 724 N N . ASN A 1 97 ? 3.838 46.406 8.883 1 96.06 97 ASN A N 1
ATOM 725 C CA . ASN A 1 97 ? 4.625 46.312 7.656 1 96.06 97 ASN A CA 1
ATOM 726 C C . ASN A 1 97 ? 4.223 45.062 6.844 1 96.06 97 ASN A C 1
ATOM 728 O O . ASN A 1 97 ? 5 44.594 6.027 1 96.06 97 ASN A O 1
ATOM 732 N N . GLY A 1 98 ? 3.066 44.531 7.133 1 95.31 98 GLY A N 1
ATOM 733 C CA . GLY A 1 98 ? 2.549 43.375 6.418 1 95.31 98 GLY A CA 1
ATOM 734 C C . GLY A 1 98 ? 2.469 43.594 4.918 1 95.31 98 GLY A C 1
ATOM 735 O O . GLY A 1 98 ? 2.996 42.781 4.145 1 95.31 98 GLY A O 1
ATOM 736 N N . PRO A 1 99 ? 1.89 44.656 4.496 1 94.75 99 PRO A N 1
ATOM 737 C CA . PRO A 1 99 ? 1.785 44.969 3.062 1 94.75 99 PRO A CA 1
ATOM 738 C C . PRO A 1 99 ? 3.148 45.062 2.383 1 94.75 99 PRO A C 1
ATOM 740 O O . PRO A 1 99 ? 3.328 44.562 1.267 1 94.75 99 PRO A O 1
ATOM 743 N N . GLN A 1 100 ? 4.051 45.656 3.072 1 95 100 GLN A N 1
ATOM 744 C CA . GLN A 1 100 ? 5.398 45.75 2.525 1 95 100 GLN A CA 1
ATOM 745 C C . GLN A 1 100 ? 6.043 44.375 2.357 1 95 100 GLN A C 1
ATOM 747 O O . GLN A 1 100 ? 6.758 44.156 1.383 1 95 100 GLN A O 1
ATOM 752 N N . PHE A 1 101 ? 5.852 43.656 3.334 1 96.56 101 PHE A N 1
ATOM 753 C CA . PHE A 1 101 ? 6.363 42.281 3.266 1 96.56 101 PHE A CA 1
ATOM 754 C C . PHE A 1 101 ? 5.781 41.531 2.066 1 96.56 101 PHE A C 1
ATOM 756 O O . PHE A 1 101 ? 6.508 40.875 1.326 1 96.56 101 PHE A O 1
ATOM 763 N N . LEU A 1 102 ? 4.492 41.688 1.755 1 96.88 102 LEU A N 1
ATOM 764 C CA . LEU A 1 102 ? 3.836 40.969 0.654 1 96.88 102 LEU A CA 1
ATOM 765 C C . LEU A 1 102 ? 4.316 41.531 -0.691 1 96.88 102 LEU A C 1
ATOM 767 O O . LEU A 1 102 ? 4.41 40.781 -1.664 1 96.88 102 LEU A O 1
ATOM 771 N N . GLU A 1 103 ? 4.578 42.781 -0.74 1 96.69 103 GLU A N 1
ATOM 772 C CA . GLU A 1 103 ? 5.141 43.344 -1.956 1 96.69 103 GLU A CA 1
ATOM 773 C C . GLU A 1 103 ? 6.508 42.75 -2.275 1 96.69 103 GLU A C 1
ATOM 775 O O . GLU A 1 103 ? 6.812 42.469 -3.436 1 96.69 103 GLU A O 1
ATOM 780 N N . ARG A 1 104 ? 7.25 42.625 -1.255 1 96.25 104 ARG A N 1
ATOM 781 C CA . ARG A 1 104 ? 8.562 42 -1.421 1 96.25 104 ARG A CA 1
ATOM 782 C C . ARG A 1 104 ? 8.445 40.562 -1.894 1 96.25 104 ARG A C 1
ATOM 784 O O . ARG A 1 104 ? 9.211 40.125 -2.746 1 96.25 104 ARG A O 1
ATOM 791 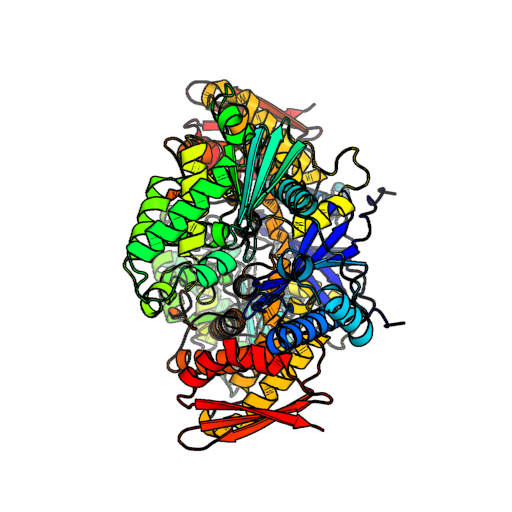N N . VAL A 1 105 ? 7.52 39.875 -1.33 1 96.88 105 VAL A N 1
ATOM 792 C CA . VAL A 1 105 ? 7.285 38.469 -1.717 1 96.88 105 VAL A CA 1
ATOM 793 C C . VAL A 1 105 ? 6.93 38.406 -3.199 1 96.88 105 VAL A C 1
ATOM 795 O O . VAL A 1 105 ? 7.473 37.594 -3.938 1 96.88 105 VAL A O 1
ATOM 798 N N . GLU A 1 106 ? 6.039 39.25 -3.604 1 97.31 106 GLU A N 1
ATOM 799 C CA . GLU A 1 106 ? 5.613 39.25 -5 1 97.31 106 GLU A CA 1
ATOM 800 C C . GLU A 1 106 ? 6.777 39.594 -5.93 1 97.31 106 GLU A C 1
ATOM 802 O O . GLU A 1 106 ? 6.969 38.938 -6.949 1 97.31 106 GLU A O 1
ATOM 807 N N . SER A 1 107 ? 7.531 40.531 -5.594 1 97.06 107 SER A N 1
ATOM 808 C CA . SER A 1 107 ? 8.633 41 -6.434 1 97.06 107 SER A CA 1
ATOM 809 C C . SER A 1 107 ? 9.734 39.938 -6.523 1 97.06 107 SER A C 1
ATOM 811 O O . SER A 1 107 ? 10.336 39.75 -7.582 1 97.06 107 SER A O 1
ATOM 813 N N . GLU A 1 108 ? 9.953 39.25 -5.457 1 94.12 108 GLU A N 1
ATOM 814 C CA . GLU A 1 108 ? 11.102 38.344 -5.395 1 94.12 108 GLU A CA 1
ATOM 815 C C . GLU A 1 108 ? 10.727 36.938 -5.809 1 94.12 108 GLU A C 1
ATOM 817 O O . GLU A 1 108 ? 11.578 36.188 -6.293 1 94.12 108 GLU A O 1
ATOM 822 N N . THR A 1 109 ? 9.5 36.562 -5.637 1 94.5 109 THR A N 1
ATOM 823 C CA . THR A 1 109 ? 9.148 35.156 -5.863 1 94.5 109 THR A CA 1
ATOM 824 C C . THR A 1 109 ? 8.078 35.031 -6.941 1 94.5 109 THR A C 1
ATOM 826 O O . THR A 1 109 ? 7.859 33.969 -7.484 1 94.5 109 THR A O 1
ATOM 829 N N . GLY A 1 110 ? 7.371 36.125 -7.195 1 96 110 GLY A N 1
ATOM 830 C CA . GLY A 1 110 ? 6.258 36.062 -8.125 1 96 110 GLY A CA 1
ATOM 831 C C . GLY A 1 110 ? 4.973 35.562 -7.5 1 96 110 GLY A C 1
ATOM 832 O O . GLY A 1 110 ? 3.934 35.5 -8.156 1 96 110 GLY A O 1
ATOM 833 N N . LEU A 1 111 ? 4.945 35.25 -6.191 1 97.5 111 LEU A N 1
ATOM 834 C CA . LEU A 1 111 ? 3.754 34.75 -5.508 1 97.5 111 LEU A CA 1
ATOM 835 C C . LEU A 1 111 ? 2.867 35.938 -5.066 1 97.5 111 LEU A C 1
ATOM 837 O O . LEU A 1 111 ? 3.359 36.906 -4.527 1 97.5 111 LEU A O 1
ATOM 841 N N . HIS A 1 112 ? 1.647 35.781 -5.332 1 97.06 112 HIS A N 1
ATOM 842 C CA . HIS A 1 112 ? 0.653 36.75 -4.852 1 97.06 112 HIS A CA 1
ATOM 843 C C . HIS A 1 112 ? -0.135 36.156 -3.678 1 97.06 112 HIS A C 1
ATOM 845 O O . HIS A 1 112 ? -1.04 35.344 -3.867 1 97.06 112 HIS A O 1
ATOM 851 N N . LEU A 1 113 ? 0.068 36.688 -2.488 1 97.75 113 LEU A N 1
ATOM 852 C CA . LEU A 1 113 ? -0.611 36.188 -1.302 1 97.75 113 LEU A CA 1
ATOM 853 C C . LEU A 1 113 ? -1.817 37.062 -0.953 1 97.75 113 LEU A C 1
ATOM 855 O O . LEU A 1 113 ? -1.711 38.281 -0.897 1 97.75 113 LEU A O 1
ATOM 859 N N . ARG A 1 114 ? -2.914 36.438 -0.756 1 96.88 114 ARG A N 1
ATOM 860 C CA . ARG A 1 114 ? -4.113 37.094 -0.251 1 96.88 114 ARG A CA 1
ATOM 861 C C . ARG A 1 114 ? -4.152 37.062 1.273 1 96.88 114 ARG A C 1
ATOM 863 O O . ARG A 1 114 ? -4.02 36 1.884 1 96.88 114 ARG A O 1
ATOM 870 N N . ILE A 1 115 ? -4.305 38.219 1.858 1 96.75 115 ILE A N 1
ATOM 871 C CA . ILE A 1 115 ? -4.484 38.281 3.305 1 96.75 115 ILE A CA 1
ATOM 872 C C . ILE A 1 115 ? -5.922 37.875 3.658 1 96.75 115 ILE A C 1
ATOM 874 O O . ILE A 1 115 ? -6.871 38.5 3.176 1 96.75 115 ILE A O 1
ATOM 878 N N . LEU A 1 116 ? -6.051 36.906 4.484 1 96.06 116 LEU A N 1
ATOM 879 C CA . LEU A 1 116 ? -7.379 36.469 4.906 1 96.06 116 LEU A CA 1
ATOM 880 C C . LEU A 1 116 ? -7.793 37.188 6.191 1 96.06 116 LEU A C 1
ATOM 882 O O . LEU A 1 116 ? -7.039 37.188 7.164 1 96.06 116 LEU A O 1
ATOM 886 N N . GLU A 1 117 ? -8.977 37.688 6.125 1 94.5 117 GLU A N 1
ATOM 887 C CA . GLU A 1 117 ? -9.562 38.219 7.352 1 94.5 117 GLU A CA 1
ATOM 888 C C . GLU A 1 117 ? -9.969 37.094 8.297 1 94.5 117 GLU A C 1
ATOM 890 O O . GLU A 1 117 ? -10.055 35.938 7.891 1 94.5 117 GLU A O 1
ATOM 895 N N . GLY A 1 118 ? -10.164 37.5 9.531 1 90.94 118 GLY A N 1
ATOM 896 C CA . GLY A 1 118 ? -10.5 36.5 10.539 1 90.94 118 GLY A CA 1
ATOM 897 C C . GLY A 1 118 ? -11.711 35.688 10.172 1 90.94 118 GLY A C 1
ATOM 898 O O . GLY A 1 118 ? -11.727 34.469 10.383 1 90.94 118 GLY A O 1
ATOM 899 N N . ASP A 1 119 ? -12.719 36.312 9.664 1 91 119 ASP A N 1
ATOM 900 C CA . ASP A 1 119 ? -13.953 35.625 9.297 1 91 119 ASP A CA 1
ATOM 901 C C . ASP A 1 119 ? -13.742 34.75 8.078 1 91 119 ASP A C 1
ATOM 903 O O . ASP A 1 119 ? -14.352 33.688 7.969 1 91 119 ASP A O 1
ATOM 907 N N . GLU A 1 120 ? -12.914 35.188 7.191 1 95.31 120 GLU A N 1
ATOM 908 C CA . GLU A 1 120 ? -12.586 34.344 6.035 1 95.31 120 GLU A CA 1
ATOM 909 C C . GLU A 1 120 ? -11.828 33.094 6.457 1 95.31 120 GLU A C 1
ATOM 911 O O . GLU A 1 120 ? -12.109 31.984 5.957 1 95.31 120 GLU A O 1
ATOM 916 N N . GLU A 1 121 ? -10.859 33.312 7.355 1 95.31 121 GLU A N 1
ATOM 917 C CA . GLU A 1 121 ? -10.117 32.188 7.883 1 95.31 121 GLU A CA 1
ATOM 918 C C . GLU A 1 121 ? -11.047 31.156 8.531 1 95.31 121 GLU A C 1
ATOM 920 O O . GLU A 1 121 ? -10.898 29.953 8.336 1 95.31 121 GLU A O 1
ATOM 925 N N . ALA A 1 122 ? -11.992 31.672 9.25 1 95.81 122 ALA A N 1
ATOM 926 C CA . ALA A 1 122 ? -12.984 30.812 9.898 1 95.81 122 ALA A CA 1
ATOM 927 C C . ALA A 1 122 ? -13.828 30.078 8.875 1 95.81 122 ALA A C 1
ATOM 929 O O . ALA A 1 122 ? -14.078 28.875 9.016 1 95.81 122 ALA A O 1
ATOM 930 N N . TYR A 1 123 ? -14.219 30.797 7.883 1 97.06 123 TYR A N 1
ATOM 931 C CA . TYR A 1 123 ? -15.047 30.234 6.824 1 97.06 123 TYR A CA 1
ATOM 932 C C . TYR A 1 123 ? -14.32 29.078 6.137 1 97.06 123 TYR A C 1
ATOM 934 O O . TYR A 1 123 ? -14.875 27.984 6.008 1 97.06 123 TYR A O 1
ATOM 942 N N . TYR A 1 124 ? -13.109 29.234 5.742 1 97.69 124 TYR A N 1
ATOM 943 C CA . TYR A 1 124 ? -12.359 28.203 5.035 1 97.69 124 TYR A CA 1
ATOM 944 C C . TYR A 1 124 ? -12.039 27.031 5.953 1 97.69 124 TYR A C 1
ATOM 946 O O . TYR A 1 124 ? -11.984 25.891 5.508 1 97.69 124 TYR A O 1
ATOM 954 N N . GLY A 1 125 ? -11.781 27.328 7.23 1 97.44 125 GLY A N 1
ATOM 955 C CA . GLY A 1 125 ? -11.625 26.25 8.188 1 97.44 125 GLY A CA 1
ATOM 956 C C . GLY A 1 125 ? -12.844 25.344 8.266 1 97.44 125 GLY A C 1
ATOM 957 O O . GLY A 1 125 ? -12.711 24.125 8.297 1 97.44 125 GLY A O 1
ATOM 958 N N . VAL A 1 126 ? -13.992 25.984 8.242 1 97.44 126 VAL A N 1
ATOM 959 C CA . VAL A 1 126 ? -15.242 25.234 8.312 1 97.44 126 VAL A CA 1
ATOM 960 C C . VAL A 1 126 ? -15.422 24.391 7.051 1 97.44 126 VAL A C 1
ATOM 962 O O . VAL A 1 126 ? -15.789 23.219 7.125 1 97.44 126 VAL A O 1
ATOM 965 N N . LEU A 1 127 ? -15.141 24.984 5.906 1 97.69 127 LEU A N 1
ATOM 966 C CA . LEU A 1 127 ? -15.25 24.234 4.656 1 97.69 127 LEU A CA 1
ATOM 967 C C . LEU A 1 127 ? -14.359 23 4.688 1 97.69 127 LEU A C 1
ATOM 969 O O . LEU A 1 127 ? -14.766 21.922 4.246 1 97.69 127 LEU A O 1
ATOM 973 N N . GLY A 1 128 ? -13.172 23.188 5.184 1 97.62 128 GLY A N 1
ATOM 974 C CA . GLY A 1 128 ? -12.273 22.047 5.332 1 97.62 128 GLY A CA 1
ATOM 975 C C . GLY A 1 128 ? -12.82 20.969 6.238 1 97.62 128 GLY A C 1
ATOM 976 O O . GLY A 1 128 ? -12.805 19.781 5.887 1 97.62 128 GLY A O 1
ATOM 977 N N . ALA A 1 129 ? -13.344 21.375 7.367 1 97.62 129 ALA A N 1
ATOM 978 C CA . ALA A 1 129 ? -13.867 20.438 8.359 1 97.62 129 ALA A CA 1
ATOM 979 C C . ALA A 1 129 ? -15.062 19.672 7.801 1 97.62 129 ALA A C 1
ATOM 981 O O . ALA A 1 129 ? -15.203 18.469 8.039 1 97.62 129 ALA A O 1
ATOM 982 N N . LEU A 1 130 ? -15.891 20.375 7.055 1 97.06 130 LEU A N 1
ATOM 983 C CA . LEU A 1 130 ? -17.109 19.766 6.516 1 97.06 130 LEU A CA 1
ATOM 984 C C . LEU A 1 130 ? -16.766 18.734 5.449 1 97.06 130 LEU A C 1
ATOM 986 O O . LEU A 1 130 ? -17.578 17.844 5.148 1 97.06 130 LEU A O 1
ATOM 990 N N . GLY A 1 131 ? -15.594 18.812 4.91 1 96.38 131 GLY A N 1
ATOM 991 C CA . GLY A 1 131 ? -15.125 17.812 3.953 1 96.38 131 GLY A CA 1
ATOM 992 C C . GLY A 1 131 ? -14.375 16.672 4.602 1 96.38 131 GLY A C 1
ATOM 993 O O . GLY A 1 131 ? -13.984 15.719 3.924 1 96.38 131 GLY A O 1
ATOM 994 N N . ALA A 1 132 ? -14.242 16.719 5.926 1 96.5 132 ALA A N 1
ATOM 995 C CA . ALA A 1 132 ? -13.383 15.742 6.59 1 96.5 132 ALA A CA 1
ATOM 996 C C . ALA A 1 132 ? -14.164 14.93 7.621 1 96.5 132 ALA A C 1
ATOM 998 O O . ALA A 1 132 ? -13.852 13.766 7.875 1 96.5 132 ALA A O 1
ATOM 999 N N . VAL A 1 133 ? -15.141 15.531 8.258 1 96.31 133 VAL A N 1
ATOM 1000 C CA . VAL A 1 133 ? -15.867 14.867 9.336 1 96.31 133 VAL A CA 1
ATOM 1001 C C . VAL A 1 133 ? -17.359 15.094 9.164 1 96.31 133 VAL A C 1
ATOM 1003 O O . VAL A 1 133 ? -17.781 16.062 8.508 1 96.31 133 VAL A O 1
ATOM 1006 N N . PRO A 1 134 ? -18.141 14.203 9.727 1 93.12 134 PRO A N 1
ATOM 1007 C CA . PRO A 1 134 ? -19.609 14.328 9.602 1 93.12 134 PRO A CA 1
ATOM 1008 C C . PRO A 1 134 ? -20.203 15.336 10.578 1 93.12 134 PRO A C 1
ATOM 1010 O O . PRO A 1 134 ? -20.812 14.945 11.578 1 93.12 134 PRO A O 1
ATOM 1013 N N . LEU A 1 135 ? -20.141 16.547 10.266 1 92.94 135 LEU A N 1
ATOM 1014 C CA . LEU A 1 135 ? -20.656 17.625 11.102 1 92.94 135 LEU A CA 1
ATOM 1015 C C . LEU A 1 135 ? -21.891 18.266 10.477 1 92.94 135 LEU A C 1
ATOM 1017 O O . LEU A 1 135 ? -21.828 18.781 9.352 1 92.94 135 LEU A O 1
ATOM 1021 N N . GLU A 1 136 ? -23 18.172 11.164 1 91.75 136 GLU A N 1
ATOM 1022 C CA . GLU A 1 136 ? -24.219 18.812 10.688 1 91.75 136 GLU A CA 1
ATOM 1023 C C . GLU A 1 136 ? -24.469 20.125 11.406 1 91.75 136 GLU A C 1
ATOM 1025 O O . GLU A 1 136 ? -24.734 21.156 10.766 1 91.75 136 GLU A O 1
ATOM 1030 N N . ASN A 1 137 ? -24.469 20.062 12.75 1 92.38 137 ASN A N 1
ATOM 1031 C CA . ASN A 1 137 ? -24.594 21.203 13.641 1 92.38 137 ASN A CA 1
ATOM 1032 C C . ASN A 1 137 ? -23.531 21.188 14.734 1 92.38 137 ASN A C 1
ATOM 1034 O O . ASN A 1 137 ? -23.203 20.125 15.266 1 92.38 137 ASN A O 1
ATOM 1038 N N . GLY A 1 138 ? -22.922 22.328 14.922 1 93.81 138 GLY A N 1
ATOM 1039 C CA . GLY A 1 138 ? -21.938 22.359 15.977 1 93.81 138 GLY A CA 1
ATOM 1040 C C . GLY A 1 138 ? -20.984 23.547 15.875 1 93.81 138 GLY A C 1
ATOM 1041 O O . GLY A 1 138 ? -21.375 24.609 15.398 1 93.81 138 GLY A O 1
ATOM 1042 N N . VAL A 1 139 ? -19.891 23.359 16.484 1 96.12 139 VAL A N 1
ATOM 1043 C CA . VAL A 1 139 ? -18.875 24.406 16.562 1 96.12 139 VAL A CA 1
ATOM 1044 C C . VAL A 1 139 ? -17.547 23.875 16.031 1 96.12 139 VAL A C 1
ATOM 1046 O O . VAL A 1 139 ? -17.172 22.734 16.297 1 96.12 139 VAL A O 1
ATOM 1049 N N . VAL A 1 140 ? -16.906 24.656 15.203 1 97.44 140 VAL A N 1
ATOM 1050 C CA . VAL A 1 140 ? -15.578 24.359 14.703 1 97.44 140 VAL A CA 1
ATOM 1051 C C . VAL A 1 140 ? -14.562 25.312 15.32 1 97.44 140 VAL A C 1
ATOM 1053 O O . VAL A 1 140 ? -14.766 26.531 15.32 1 97.44 140 VAL A O 1
ATOM 1056 N N . VAL A 1 141 ? -13.492 24.734 15.836 1 97.94 141 VAL A N 1
ATOM 1057 C CA . VAL A 1 141 ? -12.445 25.531 16.469 1 97.94 141 VAL A CA 1
ATOM 1058 C C . VAL A 1 141 ? -11.109 25.281 15.773 1 97.94 141 VAL A C 1
ATOM 1060 O O . VAL A 1 141 ? -10.672 24.125 15.656 1 97.94 141 VAL A O 1
ATOM 1063 N N . ASP A 1 142 ? -10.445 26.297 15.305 1 97.5 142 ASP A N 1
ATOM 1064 C CA . ASP A 1 142 ? -9.109 26.234 14.727 1 97.5 142 ASP A CA 1
ATOM 1065 C C . ASP A 1 142 ? -8.117 27.047 15.57 1 97.5 142 ASP A C 1
ATOM 1067 O O . ASP A 1 142 ? -8.227 28.266 15.672 1 97.5 142 ASP A O 1
ATOM 1071 N N . ILE A 1 143 ? -7.168 26.359 16.109 1 96.62 143 ILE A N 1
ATOM 1072 C CA . ILE A 1 143 ? -6.176 27.047 16.938 1 96.62 143 ILE A CA 1
ATOM 1073 C C . ILE A 1 143 ? -4.855 27.156 16.172 1 96.62 143 ILE A C 1
ATOM 1075 O O . ILE A 1 143 ? -4.109 26.172 16.078 1 96.62 143 ILE A O 1
ATOM 1079 N N . GLY A 1 144 ? -4.527 28.312 15.766 1 94.12 144 GLY A N 1
ATOM 1080 C CA . GLY A 1 144 ? -3.27 28.578 15.078 1 94.12 144 GLY A CA 1
ATOM 1081 C C . GLY A 1 144 ? -2.197 29.141 15.992 1 94.12 144 GLY A C 1
ATOM 1082 O O . GLY A 1 144 ? -2.266 28.984 17.203 1 94.12 144 GLY A O 1
ATOM 1083 N N . GLY A 1 145 ? -1.194 29.703 15.391 1 92.81 145 GLY A N 1
ATOM 1084 C CA . GLY A 1 145 ? -0.125 30.312 16.156 1 92.81 145 GLY A CA 1
ATOM 1085 C C . GLY A 1 145 ? -0.476 31.703 16.656 1 92.81 145 GLY A C 1
ATOM 1086 O O . GLY A 1 145 ? -0.137 32.062 17.797 1 92.81 145 GLY A O 1
ATOM 1087 N N . GLY A 1 146 ? -1.179 32.406 15.836 1 93.12 146 GLY A N 1
ATOM 1088 C CA . GLY A 1 146 ? -1.46 33.781 16.172 1 93.12 146 GLY A CA 1
ATOM 1089 C C . GLY A 1 146 ? -2.875 34 16.672 1 93.12 146 GLY A C 1
ATOM 1090 O O . GLY A 1 146 ? -3.125 34.906 17.484 1 93.12 146 GLY A O 1
ATOM 1091 N N . SER A 1 147 ? -3.771 33.25 16.156 1 94.62 147 SER A N 1
ATOM 1092 C CA . SER A 1 147 ? -5.184 33.438 16.484 1 94.62 147 SER A CA 1
ATOM 1093 C C . SER A 1 147 ? -5.91 32.094 16.578 1 94.62 147 SER A C 1
ATOM 1095 O O . SER A 1 147 ? -5.355 31.062 16.234 1 94.62 147 SER A O 1
ATOM 1097 N N . ALA A 1 148 ? -7.09 32.156 17.156 1 96.06 148 ALA A N 1
ATOM 1098 C CA . ALA A 1 148 ? -8.031 31.031 17.172 1 96.06 148 ALA A CA 1
ATOM 1099 C C . ALA A 1 148 ? -9.367 31.422 16.547 1 96.06 148 ALA A C 1
ATOM 1101 O O . ALA A 1 148 ? -9.852 32.531 16.766 1 96.06 148 ALA A O 1
ATOM 1102 N N . GLN A 1 149 ? -9.82 30.594 15.688 1 96.56 149 GLN A N 1
ATOM 1103 C CA . GLN A 1 149 ? -11.125 30.812 15.062 1 96.56 149 GLN A CA 1
ATOM 1104 C C . GLN A 1 149 ? -12.195 29.938 15.695 1 96.56 149 GLN A C 1
ATOM 1106 O O . GLN A 1 149 ? -12 28.719 15.844 1 96.56 149 GLN A O 1
ATOM 1111 N N . ILE A 1 150 ? -13.305 30.484 16.094 1 96.5 150 ILE A N 1
ATOM 1112 C CA . ILE A 1 150 ? -14.469 29.766 16.594 1 96.5 150 ILE A CA 1
ATOM 1113 C C . ILE A 1 150 ? -15.672 30.031 15.695 1 96.5 150 ILE A C 1
ATOM 1115 O O . ILE A 1 150 ? -16.062 31.188 15.5 1 96.5 150 ILE A O 1
ATOM 1119 N N . SER A 1 151 ? -16.25 28.938 15.18 1 96.56 151 SER A N 1
ATOM 1120 C CA . SER A 1 151 ? -17.328 29.078 14.203 1 96.56 151 SER A CA 1
ATOM 1121 C C . SER A 1 151 ? -18.531 28.234 14.578 1 96.56 151 SER A C 1
ATOM 1123 O O . SER A 1 151 ? -18.375 27.141 15.125 1 96.56 151 SER A O 1
ATOM 1125 N N . GLN A 1 152 ? -19.688 28.75 14.219 1 94.5 152 GLN A N 1
ATOM 1126 C CA . GLN A 1 152 ? -20.938 28 14.367 1 94.5 152 GLN A CA 1
ATOM 1127 C C . GLN A 1 152 ? -21.406 27.438 13.031 1 94.5 152 GLN A C 1
ATOM 1129 O O . GLN A 1 152 ? -21.375 28.141 12.016 1 94.5 152 GLN A O 1
ATOM 1134 N N . ILE A 1 153 ? -21.734 26.188 13.062 1 94.62 153 ILE A N 1
ATOM 1135 C CA . ILE A 1 153 ? -22.234 25.5 11.875 1 94.62 153 ILE A CA 1
ATOM 1136 C C . ILE A 1 153 ? -23.672 25.062 12.086 1 94.62 153 ILE A C 1
ATOM 1138 O O . ILE A 1 153 ? -24.031 24.547 13.141 1 94.62 153 ILE A O 1
ATOM 1142 N N . LYS A 1 154 ? -24.5 25.281 11.141 1 92.31 154 LYS A N 1
ATOM 1143 C CA . LYS A 1 154 ? -25.891 24.844 11.125 1 92.31 154 LYS A CA 1
ATOM 1144 C C . LYS A 1 154 ? -26.25 24.219 9.781 1 92.31 154 LYS A C 1
ATOM 1146 O O . LYS A 1 154 ? -26.031 24.828 8.734 1 92.31 154 LYS A O 1
ATOM 1151 N N . ASP A 1 155 ? -26.766 23.062 9.773 1 91.69 155 ASP A N 1
ATOM 1152 C CA . ASP A 1 155 ? -27.203 22.344 8.578 1 91.69 155 ASP A CA 1
ATOM 1153 C C . ASP A 1 155 ? -26.078 22.266 7.555 1 91.69 155 ASP A C 1
ATOM 1155 O O . ASP A 1 155 ? -26.266 22.594 6.379 1 91.69 155 ASP A O 1
ATOM 1159 N N . ARG A 1 156 ? -24.875 22.094 8.039 1 94 156 ARG A N 1
ATOM 1160 C CA . ARG A 1 156 ? -23.656 21.906 7.25 1 94 156 ARG A CA 1
ATOM 1161 C C . ARG A 1 156 ? -23.297 23.172 6.484 1 94 156 ARG A C 1
ATOM 1163 O O . ARG A 1 156 ? -22.844 23.109 5.336 1 94 156 ARG A O 1
ATOM 1170 N N . ARG A 1 157 ? -23.578 24.25 7.125 1 94.94 157 ARG A N 1
ATOM 1171 C CA . ARG A 1 157 ? -23.219 25.547 6.551 1 94.94 157 ARG A CA 1
ATOM 1172 C C . ARG A 1 157 ? -22.578 26.453 7.602 1 94.94 157 ARG A C 1
ATOM 1174 O O . ARG A 1 157 ? -22.938 26.375 8.781 1 94.94 157 ARG A O 1
ATOM 1181 N N . PHE A 1 158 ? -21.719 27.219 7.074 1 96.19 158 PHE A N 1
ATOM 1182 C CA . PHE A 1 158 ? -21.125 28.25 7.918 1 96.19 158 PHE A CA 1
ATOM 1183 C C . PHE A 1 158 ? -22.156 29.297 8.312 1 96.19 158 PHE A C 1
ATOM 1185 O O . PHE A 1 158 ? -22.766 29.938 7.449 1 96.19 158 PHE A O 1
ATOM 1192 N N . LEU A 1 159 ? -22.391 29.469 9.57 1 93.75 159 LEU A N 1
ATOM 1193 C CA . LEU A 1 159 ? -23.359 30.453 10.039 1 93.75 159 LEU A CA 1
ATOM 1194 C C . LEU A 1 159 ? -22.656 31.75 10.445 1 93.75 159 LEU A C 1
ATOM 1196 O O . LEU A 1 159 ? -23.031 32.844 9.992 1 93.75 159 LEU A O 1
ATOM 1200 N N . ARG A 1 160 ? -21.641 31.578 11.312 1 93.81 160 ARG A N 1
ATOM 1201 C CA . ARG A 1 160 ? -20.844 32.719 11.773 1 93.81 160 ARG A CA 1
ATOM 1202 C C . ARG A 1 160 ? -19.516 32.25 12.367 1 93.81 160 ARG A C 1
ATOM 1204 O O . ARG A 1 160 ? -19.359 31.062 12.68 1 93.81 160 ARG A O 1
ATOM 1211 N N . GLY A 1 161 ? -18.594 33.156 12.422 1 93.06 161 GLY A N 1
ATOM 1212 C CA . GLY A 1 161 ? -17.281 32.875 12.977 1 93.06 161 GLY A CA 1
ATOM 1213 C C . GLY A 1 161 ? -16.578 34.125 13.516 1 93.06 161 GLY A C 1
ATOM 1214 O O . GLY A 1 161 ? -16.875 35.25 13.086 1 93.06 161 GLY A O 1
ATOM 1215 N N . GLN A 1 162 ? -15.797 33.875 14.484 1 91.75 162 GLN A N 1
ATOM 1216 C CA . GLN A 1 162 ? -15.031 34.969 15.094 1 91.75 162 GLN A CA 1
ATOM 1217 C C . GLN A 1 162 ? -13.578 34.531 15.312 1 91.75 162 GLN A C 1
ATOM 1219 O O . GLN A 1 162 ? -13.297 33.406 15.656 1 91.75 162 GLN A O 1
ATOM 1224 N N . ALA A 1 163 ? -12.703 35.5 15.102 1 92.62 163 ALA A N 1
ATOM 1225 C CA . ALA A 1 163 ? -11.281 35.281 15.367 1 92.62 163 ALA A CA 1
ATOM 1226 C C . ALA A 1 163 ? -10.883 35.938 16.703 1 92.62 163 ALA A C 1
ATOM 1228 O O . ALA A 1 163 ? -11.273 37.062 17 1 92.62 163 ALA A O 1
ATOM 1229 N N . LEU A 1 164 ? -10.234 35.094 17.453 1 94.62 164 LEU A N 1
ATOM 1230 C CA . LEU A 1 164 ? -9.711 35.594 18.734 1 94.62 164 LEU A CA 1
ATOM 1231 C C . LEU A 1 164 ? -8.188 35.594 18.734 1 94.62 164 LEU A C 1
ATOM 1233 O O . LEU A 1 164 ? -7.562 34.781 18.047 1 94.62 164 LEU A O 1
ATOM 1237 N N . THR A 1 165 ? -7.59 36.469 19.516 1 93 165 THR A N 1
ATOM 1238 C CA . THR A 1 165 ? -6.137 36.5 19.641 1 93 165 THR A CA 1
ATOM 1239 C C . THR A 1 165 ? -5.652 35.5 20.672 1 93 165 THR A C 1
ATOM 1241 O O . THR A 1 165 ? -4.973 35.875 21.625 1 93 165 THR A O 1
ATOM 1244 N N . LEU A 1 166 ? -6.02 34.312 20.422 1 96.44 166 LEU A N 1
ATOM 1245 C CA . LEU A 1 166 ? -5.738 33.188 21.344 1 96.44 166 LEU A CA 1
ATOM 1246 C C . LEU A 1 166 ? -4.891 32.125 20.656 1 96.44 166 LEU A C 1
ATOM 1248 O O . LEU A 1 166 ? -5.086 30.938 20.906 1 96.44 166 LEU A O 1
ATOM 1252 N N . GLY A 1 167 ? -4.031 32.562 19.797 1 95.5 167 GLY A N 1
ATOM 1253 C CA . GLY A 1 167 ? -3.113 31.641 19.172 1 95.5 167 GLY A CA 1
ATOM 1254 C C . GLY A 1 167 ? -2.082 31.078 20.125 1 95.5 167 GLY A C 1
ATOM 1255 O O . GLY A 1 167 ? -1.639 31.781 21.047 1 95.5 167 GLY A O 1
ATOM 1256 N N . ALA A 1 168 ? -1.646 29.844 19.859 1 96.12 168 ALA A N 1
ATOM 1257 C CA . ALA A 1 168 ? -0.721 29.141 20.75 1 96.12 168 ALA A CA 1
ATOM 1258 C C . ALA A 1 168 ? 0.592 29.906 20.875 1 96.12 168 ALA A C 1
ATOM 1260 O O . ALA A 1 168 ? 1.102 30.094 21.984 1 96.12 168 ALA A O 1
ATOM 1261 N N . LEU A 1 169 ? 1.165 30.344 19.766 1 94.38 169 LEU A N 1
ATOM 1262 C CA . LEU A 1 169 ? 2.418 31.094 19.766 1 94.38 169 LEU A CA 1
ATOM 1263 C C . LEU A 1 169 ? 2.229 32.469 20.406 1 94.38 169 LEU A C 1
ATOM 1265 O O . LEU A 1 169 ? 3.068 32.906 21.188 1 94.38 169 LEU A O 1
ATOM 1269 N N . ALA A 1 170 ? 1.168 33.156 20.078 1 94.31 170 ALA A N 1
ATOM 1270 C CA . ALA A 1 170 ? 0.873 34.469 20.625 1 94.31 170 ALA A CA 1
ATOM 1271 C C . ALA A 1 170 ? 0.753 34.438 22.141 1 94.31 170 ALA A C 1
ATOM 1273 O O . ALA A 1 170 ? 1.33 35.25 22.844 1 94.31 170 ALA A O 1
ATOM 1274 N N . LEU A 1 171 ? 0.001 33.469 22.641 1 96.75 171 LEU A N 1
ATOM 1275 C CA . LEU A 1 171 ? -0.186 33.312 24.078 1 96.75 171 LEU A CA 1
ATOM 1276 C C . LEU A 1 171 ? 1.138 33 24.766 1 96.75 171 LEU A C 1
ATOM 1278 O O . LEU A 1 171 ? 1.415 33.5 25.859 1 96.75 171 LEU A O 1
ATOM 1282 N N . THR A 1 172 ? 1.886 32.125 24.172 1 96.06 172 THR A N 1
ATOM 1283 C CA . THR A 1 172 ? 3.184 31.75 24.719 1 96.06 172 THR A CA 1
ATOM 1284 C C . THR A 1 172 ? 4.09 32.969 24.844 1 96.06 172 THR A C 1
ATOM 1286 O O . THR A 1 172 ? 4.688 33.219 25.891 1 96.06 172 THR A O 1
ATOM 1289 N N . GLN A 1 173 ? 4.18 33.781 23.797 1 93.12 173 GLN A N 1
ATOM 1290 C CA . GLN A 1 173 ? 5.035 34.969 23.781 1 93.12 173 GLN A CA 1
ATOM 1291 C C . GLN A 1 173 ? 4.586 36 24.812 1 93.12 173 GLN A C 1
ATOM 1293 O O . GLN A 1 173 ? 5.414 36.688 25.406 1 93.12 173 GLN A O 1
ATOM 1298 N N . ARG A 1 174 ? 3.379 36.031 25.062 1 94.69 174 ARG A N 1
ATOM 1299 C CA . ARG A 1 174 ? 2.826 37.062 25.938 1 94.69 174 ARG A CA 1
ATOM 1300 C C . ARG A 1 174 ? 2.959 36.656 27.406 1 94.69 174 ARG A C 1
ATOM 1302 O O . ARG A 1 174 ? 3.17 37.5 28.266 1 94.69 174 ARG A O 1
ATOM 1309 N N . PHE A 1 175 ? 2.865 35.344 27.688 1 97.12 175 PHE A N 1
ATOM 1310 C CA . PHE A 1 175 ? 2.621 35 29.094 1 97.12 175 PHE A CA 1
ATOM 1311 C C . PHE A 1 175 ? 3.664 34.031 29.625 1 97.12 175 PHE A C 1
ATOM 1313 O O . PHE A 1 175 ? 3.812 33.875 30.828 1 97.12 175 PHE A O 1
ATOM 1320 N N . VAL A 1 176 ? 4.352 33.281 28.766 1 96.38 176 VAL A N 1
ATOM 1321 C CA . VAL A 1 176 ? 5.238 32.219 29.219 1 96.38 176 VAL A CA 1
ATOM 1322 C C . VAL A 1 176 ? 6.68 32.719 29.266 1 96.38 176 VAL A C 1
ATOM 1324 O O . VAL A 1 176 ? 7.215 33.188 28.25 1 96.38 176 VAL A O 1
ATOM 1327 N N . ARG A 1 177 ? 7.289 32.594 30.5 1 95.38 177 ARG A N 1
ATOM 1328 C CA . ARG A 1 177 ? 8.648 33.094 30.672 1 95.38 177 ARG A CA 1
ATOM 1329 C C . ARG A 1 177 ? 9.531 32.062 31.375 1 95.38 177 ARG A C 1
ATOM 1331 O O . ARG A 1 177 ? 10.75 32.219 31.422 1 95.38 177 ARG A O 1
ATOM 1338 N N . SER A 1 178 ? 8.922 31.062 31.812 1 96.31 178 SER A N 1
ATOM 1339 C CA . SER A 1 178 ? 9.664 30.094 32.625 1 96.31 178 SER A CA 1
ATOM 1340 C C . SER A 1 178 ? 9.555 28.703 32.031 1 96.31 178 SER A C 1
ATOM 1342 O O . SER A 1 178 ? 8.703 28.438 31.172 1 96.31 178 SER A O 1
ATOM 1344 N N . ASP A 1 179 ? 10.406 27.859 32.531 1 96 179 ASP A N 1
ATOM 1345 C CA . ASP A 1 179 ? 10.445 26.438 32.188 1 96 179 ASP A CA 1
ATOM 1346 C C . ASP A 1 179 ? 10.898 25.594 33.375 1 96 179 ASP A C 1
ATOM 1348 O O . ASP A 1 179 ? 12.062 25.641 33.781 1 96 179 ASP A O 1
ATOM 1352 N N . PRO A 1 180 ? 10.125 24.875 33.906 1 95.56 180 PRO A N 1
ATOM 1353 C CA . PRO A 1 180 ? 8.734 24.609 33.531 1 95.56 180 PRO A CA 1
ATOM 1354 C C . PRO A 1 180 ? 7.84 25.828 33.719 1 95.56 180 PRO A C 1
ATOM 1356 O O . PRO A 1 180 ? 8.164 26.734 34.5 1 95.56 180 PRO A O 1
ATOM 1359 N N . ILE A 1 181 ? 6.762 25.812 33 1 97.31 181 ILE A N 1
ATOM 1360 C CA . ILE A 1 181 ? 5.832 26.938 33.062 1 97.31 181 ILE A CA 1
ATOM 1361 C C . ILE A 1 181 ? 5.23 27.031 34.438 1 97.31 181 ILE A C 1
ATOM 1363 O O . ILE A 1 181 ? 4.723 26.047 34.969 1 97.31 181 ILE A O 1
ATOM 1367 N N . LYS A 1 182 ? 5.27 28.172 35 1 97.31 182 LYS A N 1
ATOM 1368 C CA . LYS A 1 182 ? 4.809 28.391 36.344 1 97.31 182 LYS A CA 1
ATOM 1369 C C . LYS A 1 182 ? 3.283 28.422 36.438 1 97.31 182 LYS A C 1
ATOM 1371 O O . LYS A 1 182 ? 2.625 28.828 35.469 1 97.31 182 LYS A O 1
ATOM 1376 N N . LYS A 1 183 ? 2.814 28.078 37.594 1 97.12 183 LYS A N 1
ATOM 1377 C CA . LYS A 1 183 ? 1.372 28.078 37.844 1 97.12 183 LYS A CA 1
ATOM 1378 C C . LYS A 1 183 ? 0.784 29.469 37.625 1 97.12 183 LYS A C 1
ATOM 1380 O O . LYS A 1 183 ? -0.34 29.609 37.156 1 97.12 183 LYS A O 1
ATOM 1385 N N . SER A 1 184 ? 1.494 30.453 37.969 1 97.75 184 SER A N 1
ATOM 1386 C CA . SER A 1 184 ? 1.021 31.828 37.812 1 97.75 184 SER A CA 1
ATOM 1387 C C . SER A 1 184 ? 0.886 32.188 36.312 1 97.75 184 SER A C 1
ATOM 1389 O O . SER A 1 184 ? -0.038 32.906 35.938 1 97.75 184 SER A O 1
ATOM 1391 N N . GLU A 1 185 ? 1.798 31.734 35.531 1 98.19 185 GLU A N 1
ATOM 1392 C CA . GLU A 1 185 ? 1.742 31.969 34.094 1 98.19 185 GLU A CA 1
ATOM 1393 C C . GLU A 1 185 ? 0.562 31.234 33.469 1 98.19 185 GLU A C 1
ATOM 1395 O O . GLU A 1 185 ? -0.119 31.781 32.594 1 98.19 185 GLU A O 1
ATOM 1400 N N . ILE A 1 186 ? 0.345 30.016 33.938 1 98.19 186 ILE A N 1
ATOM 1401 C CA . ILE A 1 186 ? -0.787 29.234 33.469 1 98.19 186 ILE A CA 1
ATOM 1402 C C . ILE A 1 186 ? -2.092 29.953 33.812 1 98.19 186 ILE A C 1
ATOM 1404 O O . ILE A 1 186 ? -2.99 30.047 32.969 1 98.19 186 ILE A O 1
ATOM 1408 N N . LYS A 1 187 ? -2.174 30.469 34.969 1 98.06 187 LYS A N 1
ATOM 1409 C CA . LYS A 1 187 ? -3.359 31.203 35.375 1 98.06 187 LYS A CA 1
ATOM 1410 C C . LYS A 1 187 ? -3.566 32.469 34.562 1 98.06 187 LYS A C 1
ATOM 1412 O O . LYS A 1 187 ? -4.703 32.812 34.219 1 98.06 187 LYS A O 1
ATOM 1417 N N . ALA A 1 188 ? -2.496 33.125 34.219 1 98.38 188 ALA A N 1
ATOM 1418 C CA . ALA A 1 188 ? -2.582 34.312 33.406 1 98.38 188 ALA A CA 1
ATOM 1419 C C . ALA A 1 188 ? -3.133 33.969 32 1 98.38 188 ALA A C 1
ATOM 1421 O O . ALA A 1 188 ? -3.959 34.688 31.469 1 98.38 188 ALA A O 1
ATOM 1422 N N . VAL A 1 189 ? -2.654 32.875 31.453 1 98.38 189 VAL A N 1
ATOM 1423 C CA . VAL A 1 189 ? -3.154 32.406 30.172 1 98.38 189 VAL A CA 1
ATOM 1424 C C . VAL A 1 189 ? -4.648 32.125 30.266 1 98.38 189 VAL A C 1
ATOM 1426 O O . VAL A 1 189 ? -5.434 32.531 29.422 1 98.38 189 VAL A O 1
ATOM 1429 N N . GLN A 1 190 ? -5.008 31.422 31.297 1 98.25 190 GLN A N 1
ATOM 1430 C CA . GLN A 1 190 ? -6.402 31.031 31.5 1 98.25 190 GLN A CA 1
ATOM 1431 C C . GLN A 1 190 ? -7.297 32.25 31.656 1 98.25 190 GLN A C 1
ATOM 1433 O O . GLN A 1 190 ? -8.406 32.281 31.109 1 98.25 190 GLN A O 1
ATOM 1438 N N . THR A 1 191 ? -6.82 33.219 32.344 1 98.25 191 THR A N 1
ATOM 1439 C CA . THR A 1 191 ? -7.574 34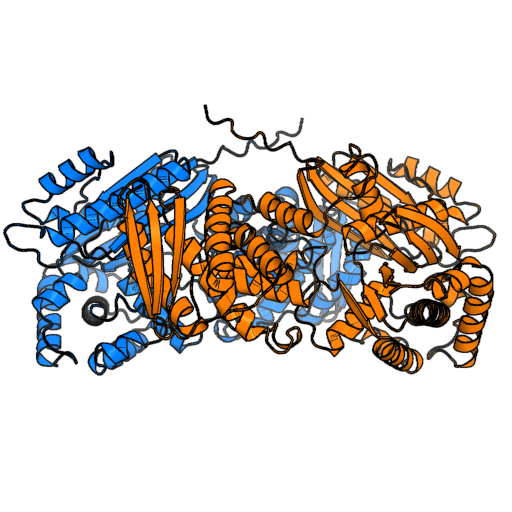.469 32.531 1 98.25 191 THR A CA 1
ATOM 1440 C C . THR A 1 191 ? -7.789 35.188 31.219 1 98.25 191 THR A C 1
ATOM 1442 O O . THR A 1 191 ? -8.891 35.656 30.938 1 98.25 191 THR A O 1
ATOM 1445 N N . GLU A 1 192 ? -6.766 35.281 30.469 1 98.06 192 GLU A N 1
ATOM 1446 C CA . GLU A 1 192 ? -6.867 35.906 29.156 1 98.06 192 GLU A CA 1
ATOM 1447 C C . GLU A 1 192 ? -7.848 35.156 28.25 1 98.06 192 GLU A C 1
ATOM 1449 O O . GLU A 1 192 ? -8.625 35.781 27.531 1 98.06 192 GLU A O 1
ATOM 1454 N N . ILE A 1 193 ? -7.797 33.844 28.25 1 98.31 193 ILE A N 1
ATOM 1455 C CA . ILE A 1 193 ? -8.688 33 27.453 1 98.31 193 ILE A CA 1
ATOM 1456 C C . ILE A 1 193 ? -10.141 33.281 27.844 1 98.31 193 ILE A C 1
ATOM 1458 O O . ILE A 1 193 ? -10.984 33.531 26.969 1 98.31 193 ILE A O 1
ATOM 1462 N N . GLU A 1 194 ? -10.414 33.312 29.125 1 96.94 194 GLU A N 1
ATOM 1463 C CA . GLU A 1 194 ? -11.773 33.562 29.609 1 96.94 194 GLU A CA 1
ATOM 1464 C C . GLU A 1 194 ? -12.273 34.938 29.219 1 96.94 194 GLU A C 1
ATOM 1466 O O . GLU A 1 194 ? -13.43 35.094 28.844 1 96.94 194 GLU A O 1
ATOM 1471 N N . ARG A 1 195 ? -11.391 35.875 29.344 1 97.06 195 ARG A N 1
ATOM 1472 C CA . ARG A 1 195 ? -11.75 37.25 28.984 1 97.06 195 ARG A CA 1
ATOM 1473 C C . ARG A 1 195 ? -12.195 37.312 27.531 1 97.06 195 ARG A C 1
ATOM 1475 O O . ARG A 1 195 ? -13.234 37.938 27.234 1 97.06 195 ARG A O 1
ATOM 1482 N N . GLN A 1 196 ? -11.445 36.75 26.672 1 96.19 196 GLN A N 1
ATOM 1483 C CA . GLN A 1 196 ? -11.766 36.844 25.25 1 96.19 196 GLN A CA 1
ATOM 1484 C C . GLN A 1 196 ? -12.992 35.969 24.922 1 96.19 196 GLN A C 1
ATOM 1486 O O . GLN A 1 196 ? -13.797 36.344 24.062 1 96.19 196 GLN A O 1
ATOM 1491 N N . LEU A 1 197 ? -13.164 34.844 25.547 1 95.75 197 LEU A N 1
ATOM 1492 C CA . LEU A 1 197 ? -14.312 34 25.281 1 95.75 197 LEU A CA 1
ATOM 1493 C C . LEU A 1 197 ? -15.609 34.656 25.719 1 95.75 197 LEU A C 1
ATOM 1495 O O . LEU A 1 197 ? -16.672 34.406 25.141 1 95.75 197 LEU A O 1
ATOM 1499 N N . ASP A 1 198 ? -15.484 35.5 26.672 1 93.12 198 ASP A N 1
ATOM 1500 C CA . ASP A 1 198 ? -16.641 36.281 27.125 1 93.12 198 ASP A CA 1
ATOM 1501 C C . ASP A 1 198 ? -17.172 37.188 26.016 1 93.12 198 ASP A C 1
ATOM 1503 O O . ASP A 1 198 ? -18.344 37.562 26.016 1 93.12 198 ASP A O 1
ATOM 1507 N N . GLU A 1 199 ? -16.281 37.469 25.125 1 89.56 199 GLU A N 1
ATOM 1508 C CA . GLU A 1 199 ? -16.656 38.344 24.016 1 89.56 199 GLU A CA 1
ATOM 1509 C C . GLU A 1 199 ? -17.438 37.562 22.953 1 89.56 199 GLU A C 1
ATOM 1511 O O . GLU A 1 199 ? -18.078 38.188 22.094 1 89.56 199 GLU A O 1
ATOM 1516 N N . VAL A 1 200 ? -17.406 36.344 23 1 91.19 200 VAL A N 1
ATOM 1517 C CA . VAL A 1 200 ? -18.125 35.5 22.031 1 91.19 200 VAL A CA 1
ATOM 1518 C C . VAL A 1 200 ? -19.516 35.156 22.578 1 91.19 200 VAL A C 1
ATOM 1520 O O . VAL A 1 200 ? -19.75 34.031 23.031 1 91.19 200 VAL A O 1
ATOM 1523 N N . SER A 1 201 ? -20.469 35.969 22.406 1 86.81 201 SER A N 1
ATOM 1524 C CA . SER A 1 201 ? -21.75 35.938 23.078 1 86.81 201 SER A CA 1
ATOM 1525 C C . SER A 1 201 ? -22.562 34.719 22.672 1 86.81 201 SER A C 1
ATOM 1527 O O . SER A 1 201 ? -23.281 34.125 23.484 1 86.81 201 SER A O 1
ATOM 1529 N N . TRP A 1 202 ? -22.391 34.281 21.453 1 87.31 202 TRP A N 1
ATOM 1530 C CA . TRP A 1 202 ? -23.25 33.219 20.938 1 87.31 202 TRP A CA 1
ATOM 1531 C C . TRP A 1 202 ? -22.812 31.875 21.469 1 87.31 202 TRP A C 1
ATOM 1533 O O . TRP A 1 202 ? -23.547 30.891 21.375 1 87.31 202 TRP A O 1
ATOM 1543 N N . LEU A 1 203 ? -21.641 31.75 22.062 1 87.56 203 LEU A N 1
ATOM 1544 C CA . LEU A 1 203 ? -21.156 30.484 22.609 1 87.56 203 LEU A CA 1
ATOM 1545 C C . LEU A 1 203 ? -22.062 30 23.734 1 87.56 203 LEU A C 1
ATOM 1547 O O . LEU A 1 203 ? -22.312 28.797 23.859 1 87.56 203 LEU A O 1
ATOM 1551 N N . ARG A 1 204 ? -22.5 30.875 24.5 1 79.19 204 ARG A N 1
ATOM 1552 C CA . ARG A 1 204 ? -23.391 30.531 25.609 1 79.19 204 ARG A CA 1
ATOM 1553 C C . ARG A 1 204 ? -24.734 30.062 25.094 1 79.19 204 ARG A C 1
ATOM 1555 O O . ARG A 1 204 ? -25.344 29.156 25.672 1 79.19 204 ARG A O 1
ATOM 1562 N N . GLN A 1 205 ? -25.156 30.672 24.031 1 79 205 GLN A N 1
ATOM 1563 C CA . GLN A 1 205 ? -26.422 30.297 23.422 1 79 205 GLN A CA 1
ATOM 1564 C C . GLN A 1 205 ? -26.344 28.922 22.766 1 79 205 GLN A C 1
ATOM 1566 O O . GLN A 1 205 ? -27.312 28.172 22.75 1 79 205 GLN A O 1
ATOM 1571 N N . ALA A 1 206 ? -25.25 28.672 22.234 1 76.94 206 ALA A N 1
ATOM 1572 C CA . ALA A 1 206 ? -25.047 27.391 21.547 1 76.94 206 ALA A CA 1
ATOM 1573 C C . ALA A 1 206 ? -25.141 26.234 22.531 1 76.94 206 ALA A C 1
ATOM 1575 O O . ALA A 1 206 ? -25.641 25.156 22.188 1 76.94 206 ALA A O 1
ATOM 1576 N N . ARG A 1 207 ? -24.641 26.406 23.672 1 68.62 207 ARG A N 1
ATOM 1577 C CA . ARG A 1 207 ? -24.734 25.391 24.719 1 68.62 207 ARG A CA 1
ATOM 1578 C C . ARG A 1 207 ? -26.188 25.031 25 1 68.62 207 ARG A C 1
ATOM 1580 O O . ARG A 1 207 ? -26.516 23.859 25.203 1 68.62 207 ARG A O 1
ATOM 1587 N N . ALA A 1 208 ? -26.906 26.047 25 1 60.31 208 ALA A N 1
ATOM 1588 C CA . ALA A 1 208 ? -28.297 25.922 25.406 1 60.31 208 ALA A CA 1
ATOM 1589 C C . ALA A 1 208 ? -29.125 25.297 24.281 1 60.31 208 ALA A C 1
ATOM 1591 O O . ALA A 1 208 ? -30.203 24.75 24.547 1 60.31 208 ALA A O 1
ATOM 1592 N N . ALA A 1 209 ? -28.641 25.531 23.156 1 59.81 209 ALA A N 1
ATOM 1593 C CA . ALA A 1 209 ? -29.453 25.016 22.047 1 59.81 209 ALA A CA 1
ATOM 1594 C C . ALA A 1 209 ? -29.609 23.5 22.156 1 59.81 209 ALA A C 1
ATOM 1596 O O . ALA A 1 209 ? -28.734 22.797 22.641 1 59.81 209 ALA A O 1
ATOM 1597 N N . GLU A 1 210 ? -30.844 23.031 22.203 1 53.81 210 GLU A N 1
ATOM 1598 C CA . GLU A 1 210 ? -31.312 21.656 22.266 1 53.81 210 GLU A CA 1
ATOM 1599 C C . GLU A 1 210 ? -30.672 20.797 21.188 1 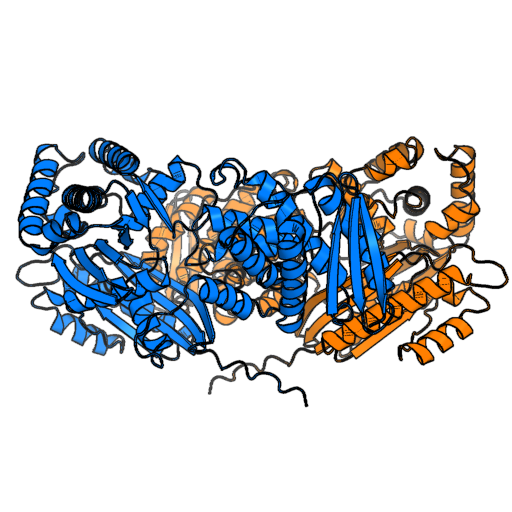53.81 210 GLU A C 1
ATOM 1601 O O . GLU A 1 210 ? -30.391 21.266 20.094 1 53.81 210 GLU A O 1
ATOM 1606 N N . GLY A 1 211 ? -29.922 19.844 21.516 1 57 211 GLY A N 1
ATOM 1607 C CA . GLY A 1 211 ? -29.438 18.766 20.672 1 57 211 GLY A CA 1
ATOM 1608 C C . GLY A 1 211 ? -27.953 18.5 20.844 1 57 211 GLY A C 1
ATOM 1609 O O . GLY A 1 211 ? -27.25 19.25 21.531 1 57 211 GLY A O 1
ATOM 1610 N N . SER A 1 212 ? -27.484 17.453 20.469 1 63.34 212 SER A N 1
ATOM 1611 C CA . SER A 1 212 ? -26.109 16.969 20.578 1 63.34 212 SER A CA 1
ATOM 1612 C C . SER A 1 212 ? -25.141 17.844 19.797 1 63.34 212 SER A C 1
ATOM 1614 O O . SER A 1 212 ? -25.25 17.953 18.562 1 63.34 212 SER A O 1
ATOM 1616 N N . LEU A 1 213 ? -24.625 18.844 20.453 1 81.12 213 LEU A N 1
ATOM 1617 C CA . LEU A 1 213 ? -23.641 19.766 19.875 1 81.12 213 LEU A CA 1
ATOM 1618 C C . LEU A 1 213 ? -22.297 19.078 19.703 1 81.12 213 LEU A C 1
ATOM 1620 O O . LEU A 1 213 ? -21.781 18.453 20.641 1 81.12 213 LEU A O 1
ATOM 1624 N N . SER A 1 214 ? -21.844 19.047 18.469 1 91.88 214 SER A N 1
ATOM 1625 C CA . SER A 1 214 ? -20.516 18.5 18.188 1 91.88 214 SER A CA 1
ATOM 1626 C C . SER A 1 214 ? -19.469 19.609 18.078 1 91.88 214 SER A C 1
ATOM 1628 O O . SER A 1 214 ? -19.734 20.656 17.469 1 91.88 214 SER A O 1
ATOM 1630 N N . VAL A 1 215 ? -18.406 19.453 18.812 1 96.56 215 VAL A N 1
ATOM 1631 C CA . VAL A 1 215 ? -17.297 20.391 18.688 1 96.56 215 VAL A CA 1
ATOM 1632 C C . VAL A 1 215 ? -16.172 19.766 17.875 1 96.56 215 VAL A C 1
ATOM 1634 O O . VAL A 1 215 ? -15.656 18.703 18.234 1 96.56 215 VAL A O 1
ATOM 1637 N N . VAL A 1 216 ? -15.82 20.422 16.797 1 98.06 216 VAL A N 1
ATOM 1638 C CA . VAL A 1 216 ? -14.758 19.938 15.922 1 98.06 216 VAL A CA 1
ATOM 1639 C C . VAL A 1 216 ? -13.516 20.812 16.078 1 98.06 216 VAL A C 1
ATOM 1641 O O . VAL A 1 216 ? -13.625 22.047 16.094 1 98.06 216 VAL A O 1
ATOM 1644 N N . GLY A 1 217 ? -12.367 20.188 16.266 1 98.38 217 GLY A N 1
ATOM 1645 C CA . GLY A 1 217 ? -11.102 20.906 16.344 1 98.38 217 GLY A CA 1
ATOM 1646 C C . GLY A 1 217 ? -10.219 20.656 15.133 1 98.38 217 GLY A C 1
ATOM 1647 O O . GLY A 1 217 ? -10.141 19.547 14.625 1 98.38 217 GLY A O 1
ATOM 1648 N N . LEU A 1 218 ? -9.617 21.703 14.672 1 96.62 218 LEU A N 1
ATOM 1649 C CA . LEU A 1 218 ? -8.664 21.594 13.586 1 96.62 218 LEU A CA 1
ATOM 1650 C C . LEU A 1 218 ? -7.43 22.453 13.836 1 96.62 218 LEU A C 1
ATOM 1652 O O . LEU A 1 218 ? -7.414 23.25 14.773 1 96.62 218 LEU A O 1
ATOM 1656 N N . GLY A 1 219 ? -6.359 22.141 13.047 1 95.06 219 GLY A N 1
ATOM 1657 C CA . GLY A 1 219 ? -5.109 22.875 13.18 1 95.06 219 GLY A CA 1
ATOM 1658 C C . GLY A 1 219 ? -4.004 22.047 13.812 1 95.06 219 GLY A C 1
ATOM 1659 O O . GLY A 1 219 ? -4.246 20.938 14.297 1 95.06 219 GLY A O 1
ATOM 1660 N N . GLY A 1 220 ? -2.848 22.641 13.789 1 94.75 220 GLY A N 1
ATOM 1661 C CA . GLY A 1 220 ? -1.671 21.938 14.266 1 94.75 220 GLY A CA 1
ATOM 1662 C C . GLY A 1 220 ? -1.741 21.594 15.742 1 94.75 220 GLY A C 1
ATOM 1663 O O . GLY A 1 220 ? -1.342 20.5 16.156 1 94.75 220 GLY A O 1
ATOM 1664 N N . THR A 1 221 ? -2.252 22.547 16.516 1 96.75 221 THR A N 1
ATOM 1665 C CA . THR A 1 221 ? -2.383 22.312 17.953 1 96.75 221 THR A CA 1
ATOM 1666 C C . THR A 1 221 ? -3.291 21.109 18.219 1 96.75 221 THR A C 1
ATOM 1668 O O . THR A 1 221 ? -2.91 20.188 18.953 1 96.75 221 THR A O 1
ATOM 1671 N N . ILE A 1 222 ? -4.434 21.141 17.594 1 97.88 222 ILE A N 1
ATOM 1672 C CA . ILE A 1 222 ? -5.434 20.094 17.797 1 97.88 222 ILE A CA 1
ATOM 1673 C C . ILE A 1 222 ? -4.887 18.75 17.328 1 97.88 222 ILE A C 1
ATOM 1675 O O . ILE A 1 222 ? -5.031 17.734 18.016 1 97.88 222 ILE A O 1
ATOM 1679 N N . ARG A 1 223 ? -4.293 18.75 16.234 1 96.75 223 ARG A N 1
ATOM 1680 C CA . ARG A 1 223 ? -3.752 17.531 15.672 1 96.75 223 ARG A CA 1
ATOM 1681 C C . ARG A 1 223 ? -2.689 16.922 16.578 1 96.75 223 ARG A C 1
ATOM 1683 O O . ARG A 1 223 ? -2.609 15.703 16.734 1 96.75 223 ARG A O 1
ATOM 1690 N N . ASN A 1 224 ? -1.846 17.75 17.156 1 97.5 224 ASN A N 1
ATOM 1691 C CA . ASN A 1 224 ? -0.799 17.266 18.047 1 97.5 224 ASN A CA 1
ATOM 1692 C C . ASN A 1 224 ? -1.38 16.703 19.328 1 97.5 224 ASN A C 1
ATOM 1694 O O . ASN A 1 224 ? -0.896 15.688 19.844 1 97.5 224 ASN A O 1
ATOM 1698 N N . LEU A 1 225 ? -2.373 17.344 19.844 1 98.38 225 LEU A N 1
ATOM 1699 C CA . LEU A 1 225 ? -3.045 16.828 21.031 1 98.38 225 LEU A CA 1
ATOM 1700 C C . LEU A 1 225 ? -3.656 15.453 20.75 1 98.38 225 LEU A C 1
ATOM 1702 O O . LEU A 1 225 ? -3.566 14.547 21.578 1 98.38 225 LEU A O 1
ATOM 1706 N N . ALA A 1 226 ? -4.266 15.336 19.562 1 98.12 226 ALA A N 1
ATOM 1707 C CA . ALA A 1 226 ? -4.844 14.055 19.156 1 98.12 226 ALA A CA 1
ATOM 1708 C C . ALA A 1 226 ? -3.768 12.984 19.016 1 98.12 226 ALA A C 1
ATOM 1710 O O . ALA A 1 226 ? -3.971 11.836 19.422 1 98.12 226 ALA A O 1
ATOM 1711 N N . LYS A 1 227 ? -2.648 13.383 18.484 1 97.44 227 LYS A N 1
ATOM 1712 C CA . LYS A 1 227 ? -1.563 12.43 18.266 1 97.44 227 LYS A CA 1
ATOM 1713 C C . LYS A 1 227 ? -0.963 11.969 19.578 1 97.44 227 LYS A C 1
ATOM 1715 O O . LYS A 1 227 ? -0.54 10.812 19.703 1 97.44 227 LYS A O 1
ATOM 1720 N N . ILE A 1 228 ? -0.864 12.836 20.578 1 98 228 ILE A N 1
ATOM 1721 C CA . ILE A 1 228 ? -0.418 12.445 21.906 1 98 228 ILE A CA 1
ATOM 1722 C C . ILE A 1 228 ? -1.334 11.359 22.453 1 98 228 ILE A C 1
ATOM 1724 O O . ILE A 1 228 ? -0.86 10.336 22.953 1 98 228 ILE A O 1
ATOM 1728 N N . GLU A 1 229 ? -2.58 11.609 22.281 1 97.69 229 GLU A N 1
ATOM 1729 C CA . GLU A 1 229 ? -3.543 10.625 22.766 1 97.69 229 GLU A CA 1
ATOM 1730 C C . GLU A 1 229 ? -3.459 9.328 21.953 1 97.69 229 GLU A C 1
ATOM 1732 O O . GLU A 1 229 ? -3.557 8.234 22.516 1 97.69 229 GLU A O 1
ATOM 1737 N N . ALA A 1 230 ? -3.338 9.461 20.719 1 96.5 230 ALA A N 1
ATOM 1738 C CA . ALA A 1 230 ? -3.199 8.289 19.844 1 96.5 230 ALA A CA 1
ATOM 1739 C C . ALA A 1 230 ? -2.006 7.438 20.266 1 96.5 230 ALA A C 1
ATOM 1741 O O . ALA A 1 230 ? -2.094 6.207 20.297 1 96.5 230 ALA A O 1
ATOM 1742 N N . ALA A 1 231 ? -0.936 8.094 20.547 1 95.56 231 ALA A N 1
ATOM 1743 C CA . ALA A 1 231 ? 0.256 7.379 21 1 95.56 231 ALA A CA 1
ATOM 1744 C C . ALA A 1 231 ? -0 6.68 22.328 1 95.56 231 ALA A C 1
ATOM 1746 O O . ALA A 1 231 ? 0.407 5.531 22.531 1 95.56 231 ALA A O 1
ATOM 1747 N N . ARG A 1 232 ? -0.651 7.352 23.188 1 95.31 232 ARG A N 1
ATOM 1748 C CA . ARG A 1 232 ? -0.956 6.812 24.516 1 95.31 232 ARG A CA 1
ATOM 1749 C C . ARG A 1 232 ? -1.808 5.551 24.406 1 95.31 232 ARG A C 1
ATOM 1751 O O . ARG A 1 232 ? -1.602 4.594 25.156 1 95.31 232 ARG A O 1
ATOM 1758 N N . GLN A 1 233 ? -2.643 5.543 23.453 1 93.62 233 GLN A N 1
ATOM 1759 C CA . GLN A 1 233 ? -3.578 4.434 23.312 1 93.62 233 GLN A CA 1
ATOM 1760 C C . GLN A 1 233 ? -3.078 3.42 22.281 1 93.62 233 GLN A C 1
ATOM 1762 O O . GLN A 1 233 ? -3.771 2.451 21.969 1 93.62 233 GLN A O 1
ATOM 1767 N N . LYS A 1 234 ? -1.944 3.633 21.688 1 91.12 234 LYS A N 1
ATOM 1768 C CA . LYS A 1 234 ? -1.453 2.799 20.594 1 91.12 234 LYS A CA 1
ATOM 1769 C C . LYS A 1 234 ? -2.488 2.688 19.469 1 91.12 234 LYS A C 1
ATOM 1771 O O . LYS A 1 234 ? -2.832 1.584 19.047 1 91.12 234 LYS A O 1
ATOM 1776 N N . PHE A 1 235 ? -2.994 3.832 19.125 1 91.56 235 PHE A N 1
ATOM 1777 C CA . PHE A 1 235 ? -4.008 3.969 18.078 1 91.56 235 PHE A CA 1
ATOM 1778 C C . PHE A 1 235 ? -3.553 3.301 16.797 1 91.56 235 PHE A C 1
ATOM 1780 O O . PHE A 1 235 ? -2.469 3.594 16.281 1 91.56 235 PHE A O 1
ATOM 1787 N N . PRO A 1 236 ? -4.355 2.416 16.219 1 91.94 236 PRO A N 1
ATOM 1788 C CA . PRO A 1 236 ? -3.859 1.553 15.141 1 91.94 236 PRO A CA 1
ATOM 1789 C C . PRO A 1 236 ? -3.98 2.195 13.758 1 91.94 236 PRO A C 1
ATOM 1791 O O . PRO A 1 236 ? -3.504 1.637 12.766 1 91.94 236 PRO A O 1
ATOM 1794 N N . LEU A 1 237 ? -4.566 3.301 13.641 1 90.44 237 LEU A N 1
ATOM 1795 C CA . LEU A 1 237 ? -4.707 3.963 12.344 1 90.44 237 LEU A CA 1
ATOM 1796 C C . LEU A 1 237 ? -3.66 5.059 12.18 1 90.44 237 LEU A C 1
ATOM 1798 O O . LEU A 1 237 ? -3.186 5.625 13.164 1 90.44 237 LEU A O 1
ATOM 1802 N N . GLN A 1 238 ? -3.375 5.316 10.977 1 83.62 238 GLN A N 1
ATOM 1803 C CA . GLN A 1 238 ? -2.371 6.324 10.664 1 83.62 238 GLN A CA 1
ATOM 1804 C C . GLN A 1 238 ? -2.945 7.734 10.797 1 83.62 238 GLN A C 1
ATOM 1806 O O . GLN A 1 238 ? -2.262 8.648 11.266 1 83.62 238 GLN A O 1
ATOM 1811 N N . SER A 1 239 ? -4.168 7.863 10.477 1 90.81 239 SER A N 1
ATOM 1812 C CA . SER A 1 239 ? -4.852 9.148 10.539 1 90.81 239 SER A CA 1
ATOM 1813 C C . SER A 1 239 ? -5.633 9.297 11.844 1 90.81 239 SER A C 1
ATOM 1815 O O . SER A 1 239 ? -6.258 8.344 12.312 1 90.81 239 SER A O 1
ATOM 1817 N N . VAL A 1 240 ? -5.578 10.516 12.406 1 94.75 240 VAL A N 1
ATOM 1818 C CA . VAL A 1 240 ? -6.363 10.773 13.617 1 94.75 240 VAL A CA 1
ATOM 1819 C C . VAL A 1 240 ? -7.676 11.453 13.242 1 94.75 240 VAL A C 1
ATOM 1821 O O . VAL A 1 240 ? -8.43 11.883 14.117 1 94.75 240 VAL A O 1
ATOM 1824 N N . ASN A 1 241 ? -7.934 11.617 11.938 1 96.5 241 ASN A N 1
ATOM 1825 C CA . ASN A 1 241 ? -9.195 12.219 11.508 1 96.5 241 ASN A CA 1
ATOM 1826 C C . ASN A 1 241 ? -10.391 11.422 12.023 1 96.5 241 ASN A C 1
ATOM 1828 O O . ASN A 1 241 ? -10.43 10.195 11.906 1 96.5 241 ASN A O 1
ATOM 1832 N N . GLY A 1 242 ? -11.289 12.102 12.57 1 96.38 242 GLY A N 1
ATOM 1833 C CA . GLY A 1 242 ? -12.492 11.453 13.062 1 96.38 242 GLY A CA 1
ATOM 1834 C C . GLY A 1 242 ? -12.336 10.898 14.469 1 96.38 242 GLY A C 1
ATOM 1835 O O . GLY A 1 242 ? -13.305 10.414 15.062 1 96.38 242 GLY A O 1
ATOM 1836 N N . MET A 1 243 ? -11.211 11 15.031 1 96.44 243 MET A N 1
ATOM 1837 C CA . MET A 1 243 ? -10.992 10.562 16.406 1 96.44 243 MET A CA 1
ATOM 1838 C C . MET A 1 243 ? -11.719 11.477 17.391 1 96.44 243 MET A C 1
ATOM 1840 O O . MET A 1 243 ? -11.883 12.672 17.125 1 96.44 243 MET A O 1
ATOM 1844 N N . GLN A 1 244 ? -12.133 10.891 18.469 1 96.19 244 GLN A N 1
ATOM 1845 C CA . GLN A 1 244 ? -12.719 11.648 19.562 1 96.19 244 GLN A CA 1
ATOM 1846 C C . GLN A 1 244 ? -11.727 11.781 20.719 1 96.19 244 GLN A C 1
ATOM 1848 O O . GLN A 1 244 ? -11.273 10.781 21.281 1 96.19 244 GLN A O 1
ATOM 1853 N N . LEU A 1 245 ? -11.406 12.945 21 1 97.75 245 LEU A N 1
ATOM 1854 C CA . LEU A 1 245 ? -10.57 13.242 22.156 1 97.75 245 LEU A CA 1
ATOM 1855 C C . LEU A 1 245 ? -11.422 13.625 23.359 1 97.75 245 LEU A C 1
ATOM 1857 O O . LEU A 1 245 ? -12.102 14.648 23.344 1 97.75 245 LEU A O 1
ATOM 1861 N N . SER A 1 246 ? -11.383 12.867 24.422 1 97.56 246 SER A N 1
ATOM 1862 C CA . SER A 1 246 ? -12.203 13.141 25.609 1 97.56 246 SER A CA 1
ATOM 1863 C C . SER A 1 246 ? -11.609 14.266 26.438 1 97.56 246 SER A C 1
ATOM 1865 O O . SER A 1 246 ? -10.406 14.516 26.391 1 97.56 246 SER A O 1
ATOM 1867 N N . LEU A 1 247 ? -12.492 14.867 27.172 1 97.31 247 LEU A N 1
ATOM 1868 C CA . LEU A 1 247 ? -12.055 15.906 28.094 1 97.31 247 LEU A CA 1
ATOM 1869 C C . LEU A 1 247 ? -11.07 15.344 29.125 1 97.31 247 LEU A C 1
ATOM 1871 O O . LEU A 1 247 ? -10.109 16.016 29.5 1 97.31 247 LEU A O 1
ATOM 1875 N N . ASP A 1 248 ? -11.273 14.148 29.531 1 97.56 248 ASP A N 1
ATOM 1876 C CA . ASP A 1 248 ? -10.383 13.492 30.484 1 97.56 248 ASP A CA 1
ATOM 1877 C C . ASP A 1 248 ? -8.984 13.312 29.891 1 97.56 248 ASP A C 1
ATOM 1879 O O . ASP A 1 248 ? -7.984 13.555 30.562 1 97.56 248 ASP A O 1
ATOM 1883 N N . ALA A 1 249 ? -8.977 12.844 28.688 1 97.81 249 ALA A N 1
ATOM 1884 C CA . ALA A 1 249 ? -7.695 12.664 28 1 97.81 249 ALA A CA 1
ATOM 1885 C C . ALA A 1 249 ? -6.977 14 27.828 1 97.81 249 ALA A C 1
ATOM 1887 O O . ALA A 1 249 ? -5.758 14.078 27.984 1 97.81 249 ALA A O 1
ATOM 1888 N N . LEU A 1 250 ? -7.719 14.984 27.484 1 98.5 250 LEU A N 1
ATOM 1889 C CA . LEU A 1 250 ? -7.16 16.328 27.344 1 98.5 250 LEU A CA 1
ATOM 1890 C C . LEU A 1 250 ? -6.605 16.844 28.656 1 98.5 250 LEU A C 1
ATOM 1892 O O . LEU A 1 250 ? -5.508 17.406 28.703 1 98.5 250 LEU A O 1
ATOM 1896 N N . ASP A 1 251 ? -7.316 16.625 29.719 1 98.44 251 ASP A N 1
ATOM 1897 C CA . ASP A 1 251 ? -6.875 17.062 31.031 1 98.44 251 ASP A CA 1
ATOM 1898 C C . ASP A 1 251 ? -5.59 16.344 31.453 1 98.44 251 ASP A C 1
ATOM 1900 O O . ASP A 1 251 ? -4.703 16.953 32.062 1 98.44 251 ASP A O 1
ATOM 1904 N N . GLU A 1 252 ? -5.547 15.125 31.156 1 98.25 252 GLU A N 1
ATOM 1905 C CA . GLU A 1 252 ? -4.332 14.367 31.453 1 98.25 252 GLU A CA 1
ATOM 1906 C C . GLU A 1 252 ? -3.137 14.922 30.688 1 98.25 252 GLU A C 1
ATOM 1908 O O . GLU A 1 252 ? -2.043 15.055 31.234 1 98.25 252 GLU A O 1
ATOM 1913 N N . THR A 1 253 ? -3.359 15.211 29.438 1 98.5 253 THR A N 1
ATOM 1914 C CA . THR A 1 253 ? -2.303 15.789 28.625 1 98.5 253 THR A CA 1
ATOM 1915 C C . THR A 1 253 ? -1.875 17.156 29.172 1 98.5 253 THR A C 1
ATOM 1917 O O . THR A 1 253 ? -0.681 17.438 29.25 1 98.5 253 THR A O 1
ATOM 1920 N N . ILE A 1 254 ? -2.828 17.953 29.547 1 98.38 254 ILE A N 1
ATOM 1921 C CA . ILE A 1 254 ? -2.547 19.281 30.094 1 98.38 254 ILE A CA 1
ATOM 1922 C C . ILE A 1 254 ? -1.729 19.156 31.375 1 98.38 254 ILE A C 1
ATOM 1924 O O . ILE A 1 254 ? -0.762 19.891 31.578 1 98.38 254 ILE A O 1
ATOM 1928 N N . ARG A 1 255 ? -2.09 18.234 32.188 1 98 255 ARG A N 1
ATOM 1929 C CA . ARG A 1 255 ? -1.344 18 33.438 1 98 255 ARG A CA 1
ATOM 1930 C C . ARG A 1 255 ? 0.106 17.625 33.125 1 98 255 ARG A C 1
ATOM 1932 O O . ARG A 1 255 ? 1.029 18.203 33.719 1 98 255 ARG A O 1
ATOM 1939 N N . GLN A 1 256 ? 0.299 16.766 32.219 1 97.5 256 GLN A N 1
ATOM 1940 C CA . GLN A 1 256 ? 1.634 16.328 31.812 1 97.5 256 GLN A CA 1
ATOM 1941 C C . GLN A 1 256 ? 2.457 17.484 31.266 1 97.5 256 GLN A C 1
ATOM 1943 O O . GLN A 1 256 ? 3.611 17.672 31.656 1 97.5 256 GLN A O 1
ATOM 1948 N N . LEU A 1 257 ? 1.836 18.25 30.422 1 98 257 LEU A N 1
ATOM 1949 C CA . LEU A 1 257 ? 2.518 19.375 29.781 1 98 257 LEU A CA 1
ATOM 1950 C C . LEU A 1 257 ? 2.887 20.453 30.797 1 98 257 LEU A C 1
ATOM 1952 O O . LEU A 1 257 ? 3.912 21.125 30.641 1 98 257 LEU A O 1
ATOM 1956 N N . SER A 1 258 ? 2.074 20.609 31.797 1 97.56 258 SER A N 1
ATOM 1957 C CA . SER A 1 258 ? 2.283 21.641 32.812 1 97.56 258 SER A CA 1
ATOM 1958 C C . SER A 1 258 ? 3.43 21.281 33.75 1 97.56 258 SER A C 1
ATOM 1960 O O . SER A 1 258 ? 4.117 22.156 34.281 1 97.56 258 SER A O 1
ATOM 1962 N N . GLU A 1 259 ? 3.645 20.031 33.906 1 96.88 259 GLU A N 1
ATOM 1963 C CA . GLU A 1 259 ? 4.625 19.562 34.875 1 96.88 259 GLU A CA 1
ATOM 1964 C C . GLU A 1 259 ? 6 19.391 34.25 1 96.88 259 GLU A C 1
ATOM 1966 O O . GLU A 1 259 ? 7.023 19.453 34.938 1 96.88 259 GLU A O 1
ATOM 1971 N N . PHE A 1 260 ? 6.051 19.203 32.938 1 97.25 260 PHE A N 1
ATOM 1972 C CA . PHE A 1 260 ? 7.293 18.859 32.25 1 97.25 260 PHE A CA 1
ATOM 1973 C C . PHE A 1 260 ? 8.031 20.125 31.812 1 97.25 260 PHE A C 1
ATOM 1975 O O . PHE A 1 260 ? 7.418 21.078 31.344 1 97.25 260 PHE A O 1
ATOM 1982 N N . PRO A 1 261 ? 9.344 20.141 32.031 1 97.56 261 PRO A N 1
ATOM 1983 C CA . PRO A 1 261 ? 10.133 21.141 31.328 1 97.56 261 PRO A CA 1
ATOM 1984 C C . PRO A 1 261 ? 10.156 20.922 29.812 1 97.56 261 PRO A C 1
ATOM 1986 O O . PRO A 1 261 ? 9.789 19.844 29.344 1 97.56 261 PRO A O 1
ATOM 1989 N N . LEU A 1 262 ? 10.578 21.969 29.109 1 97.19 262 LEU A N 1
ATOM 1990 C CA . LEU A 1 262 ? 10.555 21.953 27.656 1 97.19 262 LEU A CA 1
ATOM 1991 C C . LEU A 1 262 ? 11.305 20.734 27.109 1 97.19 262 LEU A C 1
ATOM 1993 O O . LEU A 1 262 ? 10.844 20.094 26.156 1 97.19 262 LEU A O 1
ATOM 1997 N N . ALA A 1 263 ? 12.438 20.391 27.656 1 95.88 263 ALA A N 1
ATOM 1998 C CA . ALA A 1 263 ? 13.25 19.266 27.188 1 95.88 263 ALA A CA 1
ATOM 1999 C C . ALA A 1 263 ? 12.484 17.953 27.281 1 95.88 263 ALA A C 1
ATOM 2001 O O . ALA A 1 263 ? 12.633 17.078 26.422 1 95.88 263 ALA A O 1
ATOM 2002 N N . GLN A 1 264 ? 11.695 17.781 28.281 1 97.12 264 GLN A N 1
ATOM 2003 C CA . GLN A 1 264 ? 10.883 16.578 28.469 1 97.12 264 GLN A CA 1
ATOM 2004 C C . GLN A 1 264 ? 9.664 16.594 27.547 1 97.12 264 GLN A C 1
ATOM 2006 O O . GLN A 1 264 ? 9.258 15.555 27.031 1 97.12 264 GLN A O 1
ATOM 2011 N N . ARG A 1 265 ? 9.023 17.797 27.406 1 97.5 265 ARG A N 1
ATOM 2012 C CA . ARG A 1 265 ? 7.887 17.906 26.5 1 97.5 265 ARG A CA 1
ATOM 2013 C C . ARG A 1 265 ? 8.273 17.484 25.094 1 97.5 265 ARG A C 1
ATOM 2015 O O . ARG A 1 265 ? 7.473 16.859 24.391 1 97.5 265 ARG A O 1
ATOM 2022 N N . LYS A 1 266 ? 9.469 17.828 24.641 1 95.06 266 LYS A N 1
ATOM 2023 C CA . LYS A 1 266 ? 9.961 17.5 23.297 1 95.06 266 LYS A CA 1
ATOM 2024 C C . LYS A 1 266 ? 10.047 15.992 23.094 1 95.06 266 LYS A C 1
ATOM 2026 O O . LYS A 1 266 ? 10.133 15.523 21.953 1 95.06 266 LYS A O 1
ATOM 2031 N N . ARG A 1 267 ? 9.945 15.156 24.125 1 92.62 267 ARG A N 1
ATOM 2032 C CA . ARG A 1 267 ? 10.102 13.711 24.047 1 92.62 267 ARG A CA 1
ATOM 2033 C C . ARG A 1 267 ? 8.758 13 24.188 1 92.62 267 ARG A C 1
ATOM 2035 O O . ARG A 1 267 ? 8.688 11.773 24.141 1 92.62 267 ARG A O 1
ATOM 2042 N N . ILE A 1 268 ? 7.75 13.773 24.359 1 96.44 268 ILE A N 1
ATOM 2043 C CA . ILE A 1 268 ? 6.43 13.172 24.469 1 96.44 268 ILE A CA 1
ATOM 2044 C C . ILE A 1 268 ? 6.043 12.508 23.156 1 96.44 268 ILE A C 1
ATOM 2046 O O . ILE A 1 268 ? 6.023 13.164 22.109 1 96.44 268 ILE A O 1
ATOM 2050 N N . PRO A 1 269 ? 5.664 11.219 23.156 1 94.44 269 PRO A N 1
ATOM 2051 C CA . PRO A 1 269 ? 5.25 10.562 21.906 1 94.44 269 PRO A CA 1
ATOM 2052 C C . PRO A 1 269 ? 4.027 11.227 21.266 1 94.44 269 PRO A C 1
ATOM 2054 O O . PRO A 1 269 ? 3.059 11.531 21.969 1 94.44 269 PRO A O 1
ATOM 2057 N N . GLY A 1 270 ? 4.164 11.445 19.984 1 93.62 270 GLY A N 1
ATOM 2058 C CA . GLY A 1 270 ? 3.059 12.047 19.266 1 93.62 270 GLY A CA 1
ATOM 2059 C C . GLY A 1 270 ? 3.215 13.539 19.062 1 93.62 270 GLY A C 1
ATOM 2060 O O . GLY A 1 270 ? 2.662 14.109 18.109 1 93.62 270 GLY A O 1
ATOM 2061 N N . LEU A 1 271 ? 3.936 14.18 19.922 1 96.06 271 LEU A N 1
ATO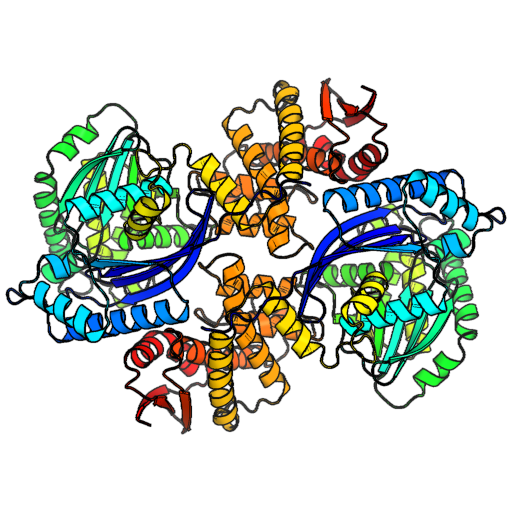M 2062 C CA . LEU A 1 271 ? 4.141 15.625 19.828 1 96.06 271 LEU A CA 1
ATOM 2063 C C . LEU A 1 271 ? 5.352 15.945 18.969 1 96.06 271 LEU A C 1
ATOM 2065 O O . LEU A 1 271 ? 6.457 15.469 19.234 1 96.06 271 LEU A O 1
ATOM 2069 N N . VAL A 1 272 ? 5.109 16.75 17.969 1 91.25 272 VAL A N 1
ATOM 2070 C CA . VAL A 1 272 ? 6.238 17.203 17.156 1 91.25 272 VAL A CA 1
ATOM 2071 C C . VAL A 1 272 ? 7.125 18.125 17.984 1 91.25 272 VAL A C 1
ATOM 2073 O O . VAL A 1 272 ? 6.629 19 18.703 1 91.25 272 VAL A O 1
ATOM 2076 N N . ARG A 1 273 ? 8.414 18.062 17.875 1 87.5 273 ARG A N 1
ATOM 2077 C CA . ARG A 1 273 ? 9.391 18.75 18.703 1 87.5 273 ARG A CA 1
ATOM 2078 C C . ARG A 1 273 ? 9.258 20.266 18.578 1 87.5 273 ARG A C 1
ATOM 2080 O O . ARG A 1 273 ? 9.453 21 19.547 1 87.5 273 ARG A O 1
ATOM 2087 N N . ASP A 1 274 ? 8.883 20.656 17.438 1 87.62 274 ASP A N 1
ATOM 2088 C CA . ASP A 1 274 ? 8.891 22.078 17.156 1 87.62 274 ASP A CA 1
ATOM 2089 C C . ASP A 1 274 ? 7.641 22.766 17.703 1 87.62 274 ASP A C 1
ATOM 2091 O O . ASP A 1 274 ? 7.504 23.984 17.625 1 87.62 274 ASP A O 1
ATOM 2095 N N . ARG A 1 275 ? 6.754 21.984 18.297 1 93.38 275 ARG A N 1
ATOM 2096 C CA . ARG A 1 275 ? 5.543 22.562 18.875 1 93.38 275 ARG A CA 1
ATOM 2097 C C . ARG A 1 275 ? 5.543 22.422 20.391 1 93.38 275 ARG A C 1
ATOM 2099 O O . ARG A 1 275 ? 4.656 22.953 21.062 1 93.38 275 ARG A O 1
ATOM 2106 N N . ALA A 1 276 ? 6.559 21.875 20.938 1 96.19 276 ALA A N 1
ATOM 2107 C CA . ALA A 1 276 ? 6.594 21.547 22.359 1 96.19 276 ALA A CA 1
ATOM 2108 C C . ALA A 1 276 ? 6.535 22.797 23.219 1 96.19 276 ALA A C 1
ATOM 2110 O O . ALA A 1 276 ? 5.988 22.781 24.312 1 96.19 276 ALA A O 1
ATOM 2111 N N . ASP A 1 277 ? 7.09 23.828 22.734 1 95.69 277 ASP A N 1
ATOM 2112 C CA . ASP A 1 277 ? 7.191 25.047 23.531 1 95.69 277 ASP A CA 1
ATOM 2113 C C . ASP A 1 277 ? 5.867 25.812 23.531 1 95.69 277 ASP A C 1
ATOM 2115 O O . ASP A 1 277 ? 5.609 26.609 24.438 1 95.69 277 ASP A O 1
ATOM 2119 N N . ILE A 1 278 ? 4.996 25.531 22.594 1 96.31 278 ILE A N 1
ATOM 2120 C CA . ILE A 1 278 ? 3.816 26.391 22.484 1 96.31 278 ILE A CA 1
ATOM 2121 C C . ILE A 1 278 ? 2.555 25.547 22.719 1 96.31 278 ILE A C 1
ATOM 2123 O O . ILE A 1 278 ? 1.453 26.094 22.797 1 96.31 278 ILE A O 1
ATOM 2127 N N . ILE A 1 279 ? 2.586 24.266 22.891 1 98.12 279 ILE A N 1
ATOM 2128 C CA . ILE A 1 279 ? 1.451 23.359 22.828 1 98.12 279 ILE A CA 1
ATOM 2129 C C . ILE A 1 279 ? 0.54 23.594 24.031 1 98.12 279 ILE A C 1
ATOM 2131 O O . ILE A 1 279 ? -0.684 23.484 23.922 1 98.12 279 ILE A O 1
ATOM 2135 N N . LEU A 1 280 ? 1.096 23.906 25.203 1 98.38 280 LEU A N 1
ATOM 2136 C CA . LEU A 1 280 ? 0.314 23.969 26.422 1 98.38 280 LEU A CA 1
ATOM 2137 C C . LEU A 1 280 ? -0.695 25.125 26.359 1 98.38 280 LEU A C 1
ATOM 2139 O O . LEU A 1 280 ? -1.883 24.922 26.625 1 98.38 280 LEU A O 1
ATOM 2143 N N . PRO A 1 281 ? -0.307 26.344 26.016 1 98.31 281 PRO A N 1
ATOM 2144 C CA . PRO A 1 281 ? -1.318 27.391 25.891 1 98.31 281 PRO A CA 1
ATOM 2145 C C . PRO A 1 281 ? -2.434 27.031 24.906 1 98.31 281 PRO A C 1
ATOM 2147 O O . PRO A 1 281 ? -3.604 27.328 25.156 1 98.31 281 PRO A O 1
ATOM 2150 N N . GLY A 1 282 ? -2.053 26.406 23.828 1 98 282 GLY A N 1
ATOM 2151 C CA . GLY A 1 282 ? -3.062 25.953 22.891 1 98 282 GLY A CA 1
ATOM 2152 C C . GLY A 1 282 ? -4.031 24.953 23.484 1 98 282 GLY A C 1
ATOM 2153 O O . GLY A 1 282 ? -5.238 25.016 23.234 1 98 282 GLY A O 1
ATOM 2154 N N . ALA A 1 283 ? -3.531 24.031 24.266 1 98.69 283 ALA A N 1
ATOM 2155 C CA . ALA A 1 283 ? -4.359 23.031 24.938 1 98.69 283 ALA A CA 1
ATOM 2156 C C . ALA A 1 283 ? -5.336 23.703 25.906 1 98.69 283 ALA A C 1
ATOM 2158 O O . ALA A 1 283 ? -6.488 23.266 26.016 1 98.69 283 ALA A O 1
ATOM 2159 N N . LEU A 1 284 ? -4.887 24.703 26.547 1 98.62 284 LEU A N 1
ATOM 2160 C CA . LEU A 1 284 ? -5.723 25.422 27.5 1 98.62 284 LEU A CA 1
ATOM 2161 C C . LEU A 1 284 ? -6.871 26.125 26.797 1 98.62 284 LEU A C 1
ATOM 2163 O O . LEU A 1 284 ? -7.969 26.25 27.359 1 98.62 284 LEU A O 1
ATOM 2167 N N . VAL A 1 285 ? -6.66 26.609 25.594 1 98.44 285 VAL A N 1
ATOM 2168 C CA . VAL A 1 285 ? -7.695 27.297 24.844 1 98.44 285 VAL A CA 1
ATOM 2169 C C . VAL A 1 285 ? -8.836 26.344 24.531 1 98.44 285 VAL A C 1
ATOM 2171 O O . VAL A 1 285 ? -10 26.641 24.797 1 98.44 285 VAL A O 1
ATOM 2174 N N . ILE A 1 286 ? -8.523 25.172 23.969 1 98.38 286 ILE A N 1
ATOM 2175 C CA . ILE A 1 286 ? -9.562 24.219 23.578 1 98.38 286 ILE A CA 1
ATOM 2176 C C . ILE A 1 286 ? -10.281 23.703 24.828 1 98.38 286 ILE A C 1
ATOM 2178 O O . ILE A 1 286 ? -11.484 23.453 24.797 1 98.38 286 ILE A O 1
ATOM 2182 N N . ARG A 1 287 ? -9.539 23.5 25.891 1 98.19 287 ARG A N 1
ATOM 2183 C CA . ARG A 1 287 ? -10.141 23.062 27.141 1 98.19 287 ARG A CA 1
ATOM 2184 C C . ARG A 1 287 ? -11.188 24.047 27.641 1 98.19 287 ARG A C 1
ATOM 2186 O O . ARG A 1 287 ? -12.273 23.656 28.062 1 98.19 287 ARG A O 1
ATOM 2193 N N . ALA A 1 288 ? -10.859 25.266 27.578 1 97.5 288 ALA A N 1
ATOM 2194 C CA . ALA A 1 288 ? -11.766 26.328 28.016 1 97.5 288 ALA A CA 1
ATOM 2195 C C . ALA A 1 288 ? -13.008 26.391 27.125 1 97.5 288 ALA A C 1
ATOM 2197 O O . ALA A 1 288 ? -14.117 26.609 27.625 1 97.5 288 ALA A O 1
ATOM 2198 N N . ILE A 1 289 ? -12.812 26.266 25.875 1 96.25 289 ILE A N 1
ATOM 2199 C CA . ILE A 1 289 ? -13.93 26.312 24.922 1 96.25 289 ILE A CA 1
ATOM 2200 C C . ILE A 1 289 ? -14.875 25.156 25.188 1 96.25 289 ILE A C 1
ATOM 2202 O O . ILE A 1 289 ? -16.094 25.328 25.219 1 96.25 289 ILE A O 1
ATOM 2206 N N . LEU A 1 290 ? -14.328 23.953 25.359 1 95.44 290 LEU A N 1
ATOM 2207 C CA . LEU A 1 290 ? -15.148 22.781 25.672 1 95.44 290 LEU A CA 1
ATOM 2208 C C . LEU A 1 290 ? -15.945 23 26.953 1 95.44 290 LEU A C 1
ATOM 2210 O O . LEU A 1 290 ? -17.125 22.672 27.016 1 95.44 290 LEU A O 1
ATOM 2214 N N . ALA A 1 291 ? -15.281 23.578 27.906 1 92.75 291 ALA A N 1
ATOM 2215 C CA . ALA A 1 291 ? -15.945 23.859 29.172 1 92.75 291 ALA A CA 1
ATOM 2216 C C . ALA A 1 291 ? -17.094 24.844 28.969 1 92.75 291 ALA A C 1
ATOM 2218 O O . ALA A 1 291 ? -18.172 24.672 29.547 1 92.75 291 ALA A O 1
ATOM 2219 N N . ARG A 1 292 ? -16.844 25.859 28.234 1 91.62 292 ARG A N 1
ATOM 2220 C CA . ARG A 1 292 ? -17.859 26.875 27.969 1 91.62 292 ARG A CA 1
ATOM 2221 C C . ARG A 1 292 ? -19.062 26.281 27.25 1 91.62 292 ARG A C 1
ATOM 2223 O O . ARG A 1 292 ? -20.188 26.703 27.484 1 91.62 292 ARG A O 1
ATOM 2230 N N . LEU A 1 293 ? -18.828 25.312 26.453 1 92.25 293 LEU A N 1
ATOM 2231 C CA . LEU A 1 293 ? -19.875 24.703 25.656 1 92.25 293 LEU A CA 1
ATOM 2232 C C . LEU A 1 293 ? -20.516 23.531 26.406 1 92.25 293 LEU A C 1
ATOM 2234 O O . LEU A 1 293 ? -21.547 23 25.984 1 92.25 293 LEU A O 1
ATOM 2238 N N . GLY A 1 294 ? -19.953 23.094 27.469 1 90.38 294 GLY A N 1
ATOM 2239 C CA . GLY A 1 294 ? -20.422 21.938 28.234 1 90.38 294 GLY A CA 1
ATOM 2240 C C . GLY A 1 294 ? -20.234 20.625 27.5 1 90.38 294 GLY A C 1
ATOM 2241 O O . GLY A 1 294 ? -21.094 19.734 27.594 1 90.38 294 GLY A O 1
ATOM 2242 N N . GLN A 1 295 ? -19.219 20.625 26.688 1 92.75 295 GLN A N 1
ATOM 2243 C CA . GLN A 1 295 ? -18.938 19.422 25.922 1 92.75 295 GLN A CA 1
ATOM 2244 C C . GLN A 1 295 ? -17.734 18.672 26.5 1 92.75 295 GLN A C 1
ATOM 2246 O O . GLN A 1 295 ? -16.781 19.281 26.984 1 92.75 295 GLN A O 1
ATOM 2251 N N . ASN A 1 296 ? -17.766 17.328 26.375 1 94.62 296 ASN A N 1
ATOM 2252 C CA . ASN A 1 296 ? -16.719 16.516 26.969 1 94.62 296 ASN A CA 1
ATOM 2253 C C . ASN A 1 296 ? -15.906 15.781 25.922 1 94.62 296 ASN A C 1
ATOM 2255 O O . ASN A 1 296 ? -15.086 14.922 26.25 1 94.62 296 ASN A O 1
ATOM 2259 N N . GLU A 1 297 ? -16.203 16.078 24.656 1 95.44 297 GLU A N 1
ATOM 2260 C CA . GLU A 1 297 ? -15.477 15.43 23.562 1 95.44 297 GLU A CA 1
ATOM 2261 C C . GLU A 1 297 ? -15.156 16.422 22.453 1 95.44 297 GLU A C 1
ATOM 2263 O O . GLU A 1 297 ? -15.922 17.344 22.188 1 95.44 297 GLU A O 1
ATOM 2268 N N . LEU A 1 298 ? -14.07 16.188 21.859 1 97.5 298 LEU A N 1
ATOM 2269 C CA . LEU A 1 298 ? -13.609 16.969 20.703 1 97.5 298 LEU A CA 1
ATOM 2270 C C . LEU A 1 298 ? -13.398 16.062 19.5 1 97.5 298 LEU A C 1
ATOM 2272 O O . LEU A 1 298 ? -12.609 15.117 19.547 1 97.5 298 LEU A O 1
ATOM 2276 N N . LEU A 1 299 ? -14.141 16.328 18.453 1 97.94 299 LEU A N 1
ATOM 2277 C CA . LEU A 1 299 ? -13.945 15.609 17.203 1 97.94 299 LEU A CA 1
ATOM 2278 C C . LEU A 1 299 ? -12.789 16.203 16.406 1 97.94 299 LEU A C 1
ATOM 2280 O O . LEU A 1 299 ? -12.758 17.406 16.156 1 97.94 299 LEU A O 1
ATOM 2284 N N . ILE A 1 300 ? -11.867 15.367 15.953 1 98.25 300 ILE A N 1
ATOM 2285 C CA . ILE A 1 300 ? -10.641 15.836 15.328 1 98.25 300 ILE A CA 1
ATOM 2286 C C . ILE A 1 300 ? -10.812 15.859 13.805 1 98.25 300 ILE A C 1
ATOM 2288 O O . ILE A 1 300 ? -11.227 14.867 13.211 1 98.25 300 ILE A O 1
ATOM 2292 N N . SER A 1 301 ? -10.477 16.969 13.242 1 98.06 301 SER A N 1
ATOM 2293 C CA . SER A 1 301 ? -10.391 17.078 11.797 1 98.06 301 SER A CA 1
ATOM 2294 C C . SER A 1 301 ? -8.953 17.359 11.352 1 98.06 301 SER A C 1
ATOM 2296 O O . SER A 1 301 ? -8.305 18.266 11.875 1 98.06 301 SER A O 1
ATOM 2298 N N . GLU A 1 302 ? -8.508 16.641 10.383 1 96.31 302 GLU A N 1
ATOM 2299 C CA . GLU A 1 302 ? -7.18 16.906 9.828 1 96.31 302 GLU A CA 1
ATOM 2300 C C . GLU A 1 302 ? -7.246 17.922 8.688 1 96.31 302 GLU A C 1
ATOM 2302 O O . GLU A 1 302 ? -6.215 18.438 8.258 1 96.31 302 GLU A O 1
ATOM 2307 N N . ALA A 1 303 ? -8.453 18.219 8.273 1 96.88 303 ALA A N 1
ATOM 2308 C CA . ALA A 1 303 ? -8.648 19.219 7.23 1 96.88 303 ALA A CA 1
ATOM 2309 C C . ALA A 1 303 ? -9 20.578 7.832 1 96.88 303 ALA A C 1
ATOM 2311 O O . ALA A 1 303 ? -9.758 20.656 8.805 1 96.88 303 ALA A O 1
ATOM 2312 N N . GLY A 1 304 ? -8.406 21.562 7.293 1 96.88 304 GLY A N 1
ATOM 2313 C CA . GLY A 1 304 ? -8.648 22.922 7.746 1 96.88 304 GLY A CA 1
ATOM 2314 C C . GLY A 1 304 ? -8.641 23.938 6.613 1 96.88 304 GLY A C 1
ATOM 2315 O O . GLY A 1 304 ? -9.281 23.719 5.582 1 96.88 304 GLY A O 1
ATOM 2316 N N . LEU A 1 305 ? -7.98 24.984 6.848 1 97.06 305 LEU A N 1
ATOM 2317 C CA . LEU A 1 305 ? -7.984 26.141 5.965 1 97.06 305 LEU A CA 1
ATOM 2318 C C . LEU A 1 305 ? -7.535 25.766 4.559 1 97.06 305 LEU A C 1
ATOM 2320 O O . LEU A 1 305 ? -8.172 26.141 3.574 1 97.06 305 LEU A O 1
ATOM 2324 N N . ARG A 1 306 ? -6.48 24.984 4.41 1 97.56 306 ARG A N 1
ATOM 2325 C CA . ARG A 1 306 ? -5.93 24.656 3.102 1 97.56 306 ARG A CA 1
ATOM 2326 C C . ARG A 1 306 ? -6.918 23.828 2.285 1 97.56 306 ARG A C 1
ATOM 2328 O O . ARG A 1 306 ? -7.121 24.094 1.099 1 97.56 306 ARG A O 1
ATOM 2335 N N . GLU A 1 307 ? -7.496 22.859 2.932 1 97.31 307 GLU A N 1
ATOM 2336 C CA . GLU A 1 307 ? -8.523 22.062 2.264 1 97.31 307 GLU A CA 1
ATOM 2337 C C . GLU A 1 307 ? -9.742 22.922 1.915 1 97.31 307 GLU A C 1
ATOM 2339 O O . GLU A 1 307 ? -10.344 22.75 0.853 1 97.31 307 GLU A O 1
ATOM 2344 N N . GLY A 1 308 ? -10.078 23.828 2.859 1 97.81 308 GLY A N 1
ATOM 2345 C CA . GLY A 1 308 ? -11.195 24.719 2.578 1 97.81 308 GLY A CA 1
ATOM 2346 C C . GLY A 1 308 ? -11 25.547 1.319 1 97.81 308 GLY A C 1
ATOM 2347 O O . GLY A 1 308 ? -11.914 25.656 0.5 1 97.81 308 GLY A O 1
ATOM 2348 N N . LEU A 1 309 ? -9.812 26.109 1.194 1 97.88 309 LEU A N 1
ATOM 2349 C CA . LEU A 1 309 ? -9.469 26.875 0 1 97.88 309 LEU A CA 1
ATOM 2350 C C . LEU A 1 309 ? -9.547 26 -1.246 1 97.88 309 LEU A C 1
ATOM 2352 O O . LEU A 1 309 ? -10.078 26.422 -2.275 1 97.88 309 LEU A O 1
ATOM 2356 N N . PHE A 1 310 ? -9.094 24.812 -1.16 1 97.31 310 PHE A N 1
ATOM 2357 C CA . PHE A 1 310 ? -9.148 23.859 -2.266 1 97.31 310 PHE A CA 1
ATOM 2358 C C . PHE A 1 310 ? -10.586 23.516 -2.629 1 97.31 310 PHE A C 1
ATOM 2360 O O . PHE A 1 310 ? -10.945 23.5 -3.807 1 97.31 310 PHE A O 1
ATOM 2367 N N . PHE A 1 311 ? -11.43 23.25 -1.621 1 96.88 311 PHE A N 1
ATOM 2368 C CA . PHE A 1 311 ? -12.797 22.797 -1.847 1 96.88 311 PHE A CA 1
ATOM 2369 C C . PHE A 1 311 ? -13.633 23.906 -2.494 1 96.88 311 PHE A C 1
ATOM 2371 O O . PHE A 1 311 ? -14.531 23.625 -3.289 1 96.88 311 PHE A O 1
ATOM 2378 N N . GLU A 1 312 ? -13.32 25.125 -2.107 1 95.81 312 GLU A N 1
ATOM 2379 C CA . GLU A 1 312 ? -14.031 26.219 -2.768 1 95.81 312 GLU A CA 1
ATOM 2380 C C . GLU A 1 312 ? -13.859 26.141 -4.281 1 95.81 312 GLU A C 1
ATOM 2382 O O . GLU A 1 312 ? -14.812 26.359 -5.031 1 95.81 312 GLU A O 1
ATOM 2387 N N . GLU A 1 313 ? -12.664 25.859 -4.699 1 92.62 313 GLU A N 1
ATOM 2388 C CA . GLU A 1 313 ? -12.367 25.75 -6.125 1 92.62 313 GLU A CA 1
ATOM 2389 C C . GLU A 1 313 ? -12.859 24.406 -6.688 1 92.62 313 GLU A C 1
ATOM 2391 O O . GLU A 1 313 ? -13.414 24.359 -7.789 1 92.62 313 GLU A O 1
ATOM 2396 N N . PHE A 1 314 ? -12.656 23.344 -6.004 1 93.88 314 PHE A N 1
ATOM 2397 C CA . PHE A 1 314 ? -12.938 22 -6.457 1 93.88 314 PHE A CA 1
ATOM 2398 C C . PHE A 1 314 ? -14.43 21.781 -6.648 1 93.88 314 PHE A C 1
ATOM 2400 O O . PHE A 1 314 ? -14.859 21.094 -7.582 1 93.88 314 PHE A O 1
ATOM 2407 N N . TRP A 1 315 ? -15.227 22.422 -5.738 1 93.94 315 TRP A N 1
ATOM 2408 C CA . TRP A 1 315 ? -16.672 22.266 -5.762 1 93.94 315 TRP A CA 1
ATOM 2409 C C . TRP A 1 315 ? -17.359 23.531 -6.285 1 93.94 315 TRP A C 1
ATOM 2411 O O . TRP A 1 315 ? -18.469 23.859 -5.875 1 93.94 315 TRP A O 1
ATOM 2421 N N . ARG A 1 316 ? -16.75 24.281 -7.086 1 90.5 316 ARG A N 1
ATOM 2422 C CA . ARG A 1 316 ? -17.219 25.594 -7.539 1 90.5 316 ARG A CA 1
ATOM 2423 C C . ARG A 1 316 ? -18.547 25.484 -8.266 1 90.5 316 ARG A C 1
ATOM 2425 O O . ARG A 1 316 ? -19.328 26.438 -8.281 1 90.5 316 ARG A O 1
ATOM 2432 N N . ASP A 1 317 ? -18.859 24.328 -8.789 1 91.12 317 ASP A N 1
ATOM 2433 C CA . ASP A 1 317 ? -20.078 24.172 -9.578 1 91.12 317 ASP A CA 1
ATOM 2434 C C . ASP A 1 317 ? -21.281 23.828 -8.688 1 91.12 317 ASP A C 1
ATOM 2436 O O . ASP A 1 317 ? -22.422 23.812 -9.148 1 91.12 317 ASP A O 1
ATOM 2440 N N . LEU A 1 318 ? -21.031 23.641 -7.422 1 92.12 318 LEU A N 1
ATOM 2441 C CA . LEU A 1 318 ? -22.109 23.422 -6.461 1 92.12 318 LEU A CA 1
ATOM 2442 C C . LEU A 1 318 ? -22.578 24.75 -5.879 1 92.12 318 LEU A C 1
ATOM 2444 O O . LEU A 1 318 ? -21.828 25.719 -5.809 1 92.12 318 LEU A O 1
ATOM 2448 N N . PRO A 1 319 ? -23.875 24.781 -5.453 1 92.25 319 PRO A N 1
ATOM 2449 C CA . PRO A 1 319 ? -24.359 26 -4.832 1 92.25 319 PRO A CA 1
ATOM 2450 C C . PRO A 1 319 ? -23.578 26.391 -3.582 1 92.25 319 PRO A C 1
ATOM 2452 O O . PRO A 1 319 ? -23.422 27.578 -3.293 1 92.25 319 PRO A O 1
ATOM 2455 N N . TYR A 1 320 ? -23.188 25.469 -2.857 1 94 320 TYR A N 1
ATOM 2456 C CA . TYR A 1 320 ? -22.297 25.594 -1.704 1 94 320 TYR A CA 1
ATOM 2457 C C . TYR A 1 320 ? -21.156 24.594 -1.79 1 94 320 TYR A C 1
ATOM 2459 O O . TYR A 1 320 ? -21.359 23.422 -2.139 1 94 320 TYR A O 1
ATOM 2467 N N . PRO A 1 321 ? -19.953 25.047 -1.573 1 94.69 321 PRO A N 1
ATOM 2468 C CA . PRO A 1 321 ? -18.797 24.203 -1.872 1 94.69 321 PRO A CA 1
ATOM 2469 C C . PRO A 1 321 ? -18.578 23.109 -0.831 1 94.69 321 PRO A C 1
ATOM 2471 O O . PRO A 1 321 ? -17.469 22.938 -0.329 1 94.69 321 PRO A O 1
ATOM 2474 N N . VAL A 1 322 ? -19.641 22.391 -0.558 1 94.06 322 VAL A N 1
ATOM 2475 C CA . VAL A 1 322 ? -19.609 21.266 0.365 1 94.06 322 VAL A CA 1
ATOM 2476 C C . VAL A 1 322 ? -20.297 20.062 -0.272 1 94.06 322 VAL A C 1
ATOM 2478 O O . VAL A 1 322 ? -21.359 20.203 -0.88 1 94.06 322 VAL A O 1
ATOM 2481 N N . VAL A 1 323 ? -19.656 18.938 -0.126 1 90.81 323 VAL A N 1
ATOM 2482 C CA . VAL A 1 323 ? -20.219 17.719 -0.697 1 90.81 323 VAL A CA 1
ATOM 2483 C C . VAL A 1 323 ? -21.484 17.312 0.077 1 90.81 323 VAL A C 1
ATOM 2485 O O . VAL A 1 323 ? -21.5 17.375 1.309 1 90.81 323 VAL A O 1
ATOM 2488 N N . PRO A 1 324 ? -22.5 16.938 -0.562 1 87.44 324 PRO A N 1
ATOM 2489 C CA . PRO A 1 324 ? -23.75 16.641 0.129 1 87.44 324 PRO A CA 1
ATOM 2490 C C . PRO A 1 324 ? -23.672 15.375 0.984 1 87.44 324 PRO A C 1
ATOM 2492 O O . PRO A 1 324 ? -24.203 15.344 2.096 1 87.44 324 PRO A O 1
ATOM 2495 N N . ASP A 1 325 ? -23.094 14.312 0.456 1 94.06 325 ASP A N 1
ATOM 2496 C CA . ASP A 1 325 ? -22.922 13.062 1.197 1 94.06 325 ASP A CA 1
ATOM 2497 C C . ASP A 1 325 ? -21.438 12.703 1.311 1 94.06 325 ASP A C 1
ATOM 2499 O O . ASP A 1 325 ? -20.891 12.047 0.425 1 94.06 325 ASP A O 1
ATOM 2503 N N . LEU A 1 326 ? -20.953 13.023 2.465 1 95.94 326 LEU A N 1
ATOM 2504 C CA . LEU A 1 326 ? -19.516 12.891 2.674 1 95.94 326 LEU A CA 1
ATOM 2505 C C . LEU A 1 326 ? -19.094 11.422 2.643 1 95.94 326 LEU A C 1
ATOM 2507 O O . LEU A 1 326 ? -18.031 11.086 2.121 1 95.94 326 LEU A O 1
ATOM 2511 N N . ARG A 1 327 ? -19.906 10.547 3.199 1 96.94 327 ARG A N 1
ATOM 2512 C CA . ARG A 1 327 ? -19.578 9.125 3.26 1 96.94 327 ARG A CA 1
ATOM 2513 C C . ARG A 1 327 ? -19.516 8.523 1.861 1 96.94 327 ARG A C 1
ATOM 2515 O O . ARG A 1 327 ? -18.531 7.859 1.517 1 96.94 327 ARG A O 1
ATOM 2522 N N . VAL A 1 328 ? -20.5 8.789 1.064 1 96.62 328 VAL A N 1
ATOM 2523 C CA . VAL A 1 328 ? -20.531 8.266 -0.294 1 96.62 328 VAL A CA 1
ATOM 2524 C C . VAL A 1 328 ? -19.375 8.836 -1.107 1 96.62 328 VAL A C 1
ATOM 2526 O O . VAL A 1 328 ? -18.703 8.102 -1.835 1 96.62 328 VAL A O 1
ATOM 2529 N N . TRP A 1 329 ? -19.156 10.07 -0.912 1 95.75 329 TRP A N 1
ATOM 2530 C CA . TRP A 1 329 ? -18.109 10.742 -1.682 1 95.75 329 TRP A CA 1
ATOM 2531 C C . TRP A 1 329 ? -16.734 10.172 -1.344 1 95.75 329 TRP A C 1
ATOM 2533 O O . TRP A 1 329 ? -15.914 9.953 -2.234 1 95.75 329 TRP A O 1
ATOM 2543 N N . SER A 1 330 ? -16.484 10.016 -0.072 1 97.25 330 SER A N 1
ATOM 2544 C CA . SER A 1 330 ? -15.156 9.562 0.337 1 97.25 330 SER A CA 1
ATOM 2545 C C . SER A 1 330 ? -14.844 8.18 -0.231 1 97.25 330 SER A C 1
ATOM 2547 O O . SER A 1 330 ? -13.719 7.918 -0.648 1 97.25 330 SER A O 1
ATOM 2549 N N . VAL A 1 331 ? -15.82 7.305 -0.27 1 98.31 331 VAL A N 1
ATOM 2550 C CA . VAL A 1 331 ? -15.672 5.965 -0.827 1 98.31 331 VAL A CA 1
ATOM 2551 C C . VAL A 1 331 ? -15.406 6.055 -2.328 1 98.31 331 VAL A C 1
ATOM 2553 O O . VAL A 1 331 ? -14.461 5.445 -2.84 1 98.31 331 VAL A O 1
ATOM 2556 N N . LEU A 1 332 ? -16.172 6.852 -3.004 1 97.75 332 LEU A N 1
ATOM 2557 C CA . LEU A 1 332 ? -16.047 6.973 -4.453 1 97.75 332 LEU A CA 1
ATOM 2558 C C . LEU A 1 332 ? -14.734 7.668 -4.828 1 97.75 332 LEU A C 1
ATOM 2560 O O . LEU A 1 332 ? -14.109 7.324 -5.832 1 97.75 332 LEU A O 1
ATOM 2564 N N . ASN A 1 333 ? -14.391 8.672 -4.059 1 97.12 333 ASN A N 1
ATOM 2565 C CA . ASN A 1 333 ? -13.125 9.352 -4.309 1 97.12 333 ASN A CA 1
ATOM 2566 C C . ASN A 1 333 ? -11.945 8.375 -4.281 1 97.12 333 ASN A C 1
ATOM 2568 O O . ASN A 1 333 ? -11.102 8.391 -5.18 1 97.12 333 ASN A O 1
ATOM 2572 N N . LEU A 1 334 ? -11.906 7.551 -3.236 1 97.44 334 LEU A N 1
ATOM 2573 C CA . LEU A 1 334 ? -10.828 6.566 -3.113 1 97.44 334 LEU A CA 1
ATOM 2574 C C . LEU A 1 334 ? -10.891 5.551 -4.246 1 97.44 334 LEU A C 1
ATOM 2576 O O . LEU A 1 334 ? -9.867 5.195 -4.824 1 97.44 334 LEU A O 1
ATOM 2580 N N . ALA A 1 335 ? -12.094 5.074 -4.555 1 98.06 335 ALA A N 1
ATOM 2581 C CA . ALA A 1 335 ? -12.281 4.094 -5.625 1 98.06 335 ALA A CA 1
ATOM 2582 C C . ALA A 1 335 ? -11.805 4.648 -6.965 1 98.06 335 ALA A C 1
ATOM 2584 O O . ALA A 1 335 ? -11.102 3.967 -7.711 1 98.06 335 ALA A O 1
ATOM 2585 N N . ARG A 1 336 ? -12.164 5.867 -7.242 1 96 336 ARG A N 1
ATOM 2586 C CA . ARG A 1 336 ? -11.797 6.512 -8.5 1 96 336 ARG A CA 1
ATOM 2587 C C . ARG A 1 336 ? -10.297 6.785 -8.562 1 96 336 ARG A C 1
ATOM 2589 O O . ARG A 1 336 ? -9.672 6.602 -9.609 1 96 336 ARG A O 1
ATOM 2596 N N . PHE A 1 337 ? -9.812 7.215 -7.48 1 93.75 337 PHE A N 1
ATOM 2597 C CA . PHE A 1 337 ? -8.367 7.398 -7.387 1 93.75 337 PHE A CA 1
ATOM 2598 C C . PHE A 1 337 ? -7.641 6.098 -7.707 1 93.75 337 PHE A C 1
ATOM 2600 O O . PHE A 1 337 ? -6.645 6.102 -8.43 1 93.75 337 PHE A O 1
ATOM 2607 N N . ALA A 1 338 ? -8.195 4.996 -7.188 1 94.69 338 ALA A N 1
ATOM 2608 C CA . ALA A 1 338 ? -7.555 3.691 -7.34 1 94.69 338 ALA A CA 1
ATOM 2609 C C . ALA A 1 338 ? -7.941 3.039 -8.664 1 94.69 338 ALA A C 1
ATOM 2611 O O . ALA A 1 338 ? -7.594 1.885 -8.914 1 94.69 338 ALA A O 1
ATOM 2612 N N . LYS A 1 339 ? -8.734 3.699 -9.516 1 90.25 339 LYS A N 1
ATOM 2613 C CA . LYS A 1 339 ? -9.148 3.211 -10.828 1 90.25 339 LYS A CA 1
ATOM 2614 C C . LYS A 1 339 ? -9.883 1.877 -10.711 1 90.25 339 LYS A C 1
ATOM 2616 O O . LYS A 1 339 ? -9.547 0.917 -11.406 1 90.25 339 LYS A O 1
ATOM 2621 N N . TYR A 1 340 ? -10.805 1.86 -9.82 1 93.38 340 TYR A N 1
ATOM 2622 C CA . TYR A 1 340 ? -11.562 0.643 -9.562 1 93.38 340 TYR A CA 1
ATOM 2623 C C . TYR A 1 340 ? -12.383 0.244 -10.781 1 93.38 340 TYR A C 1
ATOM 2625 O O . TYR A 1 340 ? -12.555 1.037 -11.711 1 93.38 340 TYR A O 1
ATOM 2633 N N . GLN A 1 341 ? -12.812 -0.994 -10.875 1 91.56 341 GLN A N 1
ATOM 2634 C CA . GLN A 1 341 ? -13.68 -1.507 -11.93 1 91.56 341 GLN A CA 1
ATOM 2635 C C . GLN A 1 341 ? -15.156 -1.3 -11.586 1 91.56 341 GLN A C 1
ATOM 2637 O O . GLN A 1 341 ? -15.781 -2.17 -10.984 1 91.56 341 GLN A O 1
ATOM 2642 N N . GLU A 1 342 ? -15.703 -0.294 -12.125 1 93.69 342 GLU A N 1
ATOM 2643 C CA . GLU A 1 342 ? -17.016 0.199 -11.703 1 93.69 342 GLU A CA 1
ATOM 2644 C C . GLU A 1 342 ? -18.094 -0.849 -11.922 1 93.69 342 GLU A C 1
ATOM 2646 O O . GLU A 1 342 ? -18.891 -1.129 -11.023 1 93.69 342 GLU A O 1
ATOM 2651 N N . ALA A 1 343 ? -18.156 -1.44 -13.125 1 93.44 343 ALA A N 1
ATOM 2652 C CA . ALA A 1 343 ? -19.203 -2.404 -13.438 1 93.44 343 ALA A CA 1
ATOM 2653 C C . ALA A 1 343 ? -19.109 -3.637 -12.547 1 93.44 343 ALA A C 1
ATOM 2655 O O . ALA A 1 343 ? -20.125 -4.133 -12.047 1 93.44 343 ALA A O 1
ATOM 2656 N N . HIS A 1 344 ? -17.922 -4.113 -12.352 1 93.31 344 HIS A N 1
ATOM 2657 C CA . HIS A 1 344 ? -17.688 -5.285 -11.516 1 93.31 344 HIS A CA 1
ATOM 2658 C C . HIS A 1 344 ? -18.109 -5.02 -10.07 1 93.31 344 HIS A C 1
ATOM 2660 O O . HIS A 1 344 ? -18.844 -5.812 -9.477 1 93.31 344 HIS A O 1
ATOM 2666 N N . THR A 1 345 ? -17.688 -3.891 -9.516 1 95.88 345 THR A N 1
ATOM 2667 C CA . THR A 1 345 ? -17.969 -3.592 -8.117 1 95.88 345 THR A CA 1
ATOM 2668 C C . THR A 1 345 ? -19.453 -3.312 -7.914 1 95.88 345 THR A C 1
ATOM 2670 O O . THR A 1 345 ? -20.016 -3.625 -6.859 1 95.88 345 THR A O 1
ATOM 2673 N N . ALA A 1 346 ? -20.062 -2.705 -8.945 1 96.5 346 ALA A N 1
ATOM 2674 C CA . ALA A 1 346 ? -21.5 -2.48 -8.875 1 96.5 346 ALA A CA 1
ATOM 2675 C C . ALA A 1 346 ? -22.266 -3.801 -8.789 1 96.5 346 ALA A C 1
ATOM 2677 O O . ALA A 1 346 ? -23.234 -3.926 -8.039 1 96.5 346 ALA A O 1
ATOM 2678 N N . HIS A 1 347 ? -21.828 -4.719 -9.578 1 96.25 347 HIS A N 1
ATOM 2679 C CA . HIS A 1 347 ? -22.469 -6.027 -9.586 1 96.25 347 HIS A CA 1
ATOM 2680 C C . HIS A 1 347 ? -22.25 -6.762 -8.266 1 96.25 347 HIS A C 1
ATOM 2682 O O . HIS A 1 347 ? -23.172 -7.332 -7.703 1 96.25 347 HIS A O 1
ATOM 2688 N N . VAL A 1 348 ? -21.047 -6.785 -7.781 1 97.31 348 VAL A N 1
ATOM 2689 C CA . VAL A 1 348 ? -20.734 -7.383 -6.488 1 97.31 348 VAL A CA 1
ATOM 2690 C C . VAL A 1 348 ? -21.578 -6.719 -5.398 1 97.31 348 VAL A C 1
ATOM 2692 O O . VAL A 1 348 ? -22.109 -7.395 -4.52 1 97.31 348 VAL A O 1
ATOM 2695 N N . GLY A 1 349 ? -21.656 -5.363 -5.473 1 98.19 349 GLY A N 1
ATOM 2696 C CA . GLY A 1 349 ? -22.484 -4.629 -4.535 1 98.19 349 GLY A CA 1
ATOM 2697 C C . GLY A 1 349 ? -23.953 -5.035 -4.586 1 98.19 349 GLY A C 1
ATOM 2698 O O . GLY A 1 349 ? -24.594 -5.199 -3.545 1 98.19 349 GLY A O 1
ATOM 2699 N N . HIS A 1 350 ? -24.438 -5.227 -5.754 1 97.88 350 HIS A N 1
ATOM 2700 C CA . HIS A 1 350 ? -25.828 -5.625 -5.938 1 97.88 350 HIS A CA 1
ATOM 2701 C C . HIS A 1 350 ? -26.094 -6.988 -5.301 1 97.88 350 HIS A C 1
ATOM 2703 O O . HIS A 1 350 ? -27.031 -7.137 -4.516 1 97.88 350 HIS A O 1
ATOM 2709 N N . ILE A 1 351 ? -25.281 -7.957 -5.625 1 97.5 351 ILE A N 1
ATOM 2710 C CA . ILE A 1 351 ? -25.453 -9.297 -5.082 1 97.5 351 ILE A CA 1
ATOM 2711 C C . ILE A 1 351 ? -25.297 -9.266 -3.564 1 97.5 351 ILE A C 1
ATOM 2713 O O . ILE A 1 351 ? -26.047 -9.922 -2.842 1 97.5 351 ILE A O 1
ATOM 2717 N N . SER A 1 352 ? -24.328 -8.523 -3.055 1 98.56 352 SER A N 1
ATOM 2718 C CA . SER A 1 352 ? -24.109 -8.383 -1.617 1 98.56 352 SER A CA 1
ATOM 2719 C C . SER A 1 352 ? -25.359 -7.828 -0.931 1 98.56 352 SER A C 1
ATOM 2721 O O . SER A 1 352 ? -25.781 -8.336 0.114 1 98.56 352 SER A O 1
ATOM 2723 N N . ARG A 1 353 ? -25.969 -6.801 -1.491 1 98.38 353 ARG A N 1
ATOM 2724 C CA . ARG A 1 353 ? -27.156 -6.172 -0.923 1 98.38 353 ARG A CA 1
ATOM 2725 C C . ARG A 1 353 ? -28.328 -7.133 -0.917 1 98.38 353 ARG A C 1
ATOM 2727 O O . ARG A 1 353 ? -29.109 -7.168 0.042 1 98.38 353 ARG A O 1
ATOM 2734 N N . ARG A 1 354 ? -28.469 -7.906 -1.976 1 98.19 354 ARG A N 1
ATOM 2735 C CA . ARG A 1 354 ? -29.547 -8.875 -2.061 1 98.19 354 ARG A CA 1
ATOM 2736 C C . ARG A 1 354 ? -29.422 -9.938 -0.973 1 98.19 354 ARG A C 1
ATOM 2738 O O . ARG A 1 354 ? -30.406 -10.281 -0.312 1 98.19 354 ARG A O 1
ATOM 2745 N N . LEU A 1 355 ? -28.234 -10.414 -0.814 1 98.44 355 LEU A N 1
ATOM 2746 C CA . LEU A 1 355 ? -27.984 -11.375 0.251 1 98.44 355 LEU A CA 1
ATOM 2747 C C . LEU A 1 355 ? -28.234 -10.75 1.619 1 98.44 355 LEU A C 1
ATOM 2749 O O . LEU A 1 355 ? -28.922 -11.344 2.459 1 98.44 355 LEU A O 1
ATOM 2753 N N . PHE A 1 356 ? -27.719 -9.539 1.844 1 98.75 356 PHE A N 1
ATOM 2754 C CA . PHE A 1 356 ? -27.844 -8.828 3.111 1 98.75 356 PHE A CA 1
ATOM 2755 C C . PHE A 1 356 ? -29.312 -8.648 3.486 1 98.75 356 PHE A C 1
ATOM 2757 O O . PHE A 1 356 ? -29.719 -8.969 4.605 1 98.75 356 PHE A O 1
ATOM 2764 N N . ASP A 1 357 ? -30.094 -8.172 2.541 1 98.44 357 ASP A N 1
ATOM 2765 C CA . ASP A 1 357 ? -31.5 -7.867 2.795 1 98.44 357 ASP A CA 1
ATOM 2766 C C . ASP A 1 357 ? -32.281 -9.133 3.104 1 98.44 357 ASP A C 1
ATOM 2768 O O . ASP A 1 357 ? -33.125 -9.148 4.008 1 98.44 357 ASP A O 1
ATOM 2772 N N . GLN A 1 358 ? -32 -10.188 2.41 1 98.31 358 GLN A N 1
ATOM 2773 C CA . GLN A 1 358 ? -32.781 -11.414 2.549 1 98.31 358 GLN A CA 1
ATOM 2774 C C . GLN A 1 358 ? -32.344 -12.203 3.777 1 98.31 358 GLN A C 1
ATOM 2776 O O . GLN A 1 358 ? -33.094 -13.055 4.27 1 98.31 358 GLN A O 1
ATOM 2781 N N . LEU A 1 359 ? -31.203 -11.945 4.293 1 98.31 359 LEU A N 1
ATOM 2782 C CA . LEU A 1 359 ? -30.719 -12.625 5.484 1 98.31 359 LEU A CA 1
ATOM 2783 C C . LEU A 1 359 ? -30.984 -11.797 6.734 1 98.31 359 LEU A C 1
ATOM 2785 O O . LEU A 1 359 ? -30.625 -12.195 7.84 1 98.31 359 LEU A O 1
ATOM 2789 N N . ALA A 1 360 ? -31.656 -10.688 6.629 1 97.94 360 ALA A N 1
ATOM 2790 C CA . ALA A 1 360 ? -31.922 -9.734 7.707 1 97.94 360 ALA A CA 1
ATOM 2791 C C . ALA A 1 360 ? -32.562 -10.43 8.906 1 97.94 360 ALA A C 1
ATOM 2793 O O . ALA A 1 360 ? -32.25 -10.133 10.055 1 97.94 360 ALA A O 1
ATOM 2794 N N . PRO A 1 361 ? -33.469 -11.375 8.68 1 97.56 361 PRO A N 1
ATOM 2795 C CA . PRO A 1 361 ? -34.062 -12.055 9.836 1 97.56 361 PRO A CA 1
ATOM 2796 C C . PRO A 1 361 ? -33.031 -12.836 10.648 1 97.56 361 PRO A C 1
ATOM 2798 O O . PRO A 1 361 ? -33.25 -13.102 11.836 1 97.56 361 PRO A O 1
ATOM 2801 N N . LEU A 1 362 ? -31.953 -13.164 10.055 1 97.25 362 LEU A N 1
ATOM 2802 C CA . LEU A 1 362 ? -30.938 -13.945 10.742 1 97.25 362 LEU A CA 1
ATOM 2803 C C . LEU A 1 362 ? -29.938 -13.031 11.453 1 97.25 362 LEU A C 1
ATOM 2805 O O . LEU A 1 362 ? -29.562 -13.297 12.594 1 97.25 362 LEU A O 1
ATOM 2809 N N . HIS A 1 363 ? -29.516 -11.906 10.812 1 97.12 363 HIS A N 1
ATOM 2810 C CA . HIS A 1 363 ? -28.422 -11.125 11.391 1 97.12 363 HIS A CA 1
ATOM 2811 C C . HIS A 1 363 ? -28.953 -9.906 12.133 1 97.12 363 HIS A C 1
ATOM 2813 O O . HIS A 1 363 ? -28.297 -9.383 13.039 1 97.12 363 HIS A O 1
ATOM 2819 N N . GLY A 1 364 ? -30.109 -9.305 11.727 1 97.88 364 GLY A N 1
ATOM 2820 C CA . GLY A 1 364 ? -30.75 -8.227 12.445 1 97.88 364 GLY A CA 1
ATOM 2821 C C . GLY A 1 364 ? -30.078 -6.883 12.25 1 97.88 364 GLY A C 1
ATOM 2822 O O . GLY A 1 364 ? -30.328 -5.941 13.008 1 97.88 364 GLY A O 1
ATOM 2823 N N . TYR A 1 365 ? -29.281 -6.723 11.289 1 98.12 365 TYR A N 1
ATOM 2824 C CA . TYR A 1 365 ? -28.516 -5.496 11.117 1 98.12 365 TYR A CA 1
ATOM 2825 C C . TYR A 1 365 ? -29.344 -4.426 10.414 1 98.12 365 TYR A C 1
ATOM 2827 O O . TYR A 1 365 ? -30.359 -4.727 9.805 1 98.12 365 TYR A O 1
ATOM 2835 N N . GLY A 1 366 ? -28.875 -3.205 10.539 1 97.5 366 GLY A N 1
ATOM 2836 C CA . GLY A 1 366 ? -29.594 -2.072 9.977 1 97.5 366 GLY A CA 1
ATOM 2837 C C . GLY A 1 366 ? -28.797 -1.318 8.93 1 97.5 366 GLY A C 1
ATOM 2838 O O . GLY A 1 366 ? -27.969 -1.903 8.234 1 97.5 366 GLY A O 1
ATOM 2839 N N . GLU A 1 367 ? -29.094 -0.065 8.766 1 97 367 GLU A N 1
ATOM 2840 C CA . GLU A 1 367 ? -28.578 0.775 7.684 1 97 367 GLU A CA 1
ATOM 2841 C C . GLU A 1 367 ? -27.078 1.016 7.836 1 97 367 GLU A C 1
ATOM 2843 O O . GLU A 1 367 ? -26.359 1.112 6.84 1 97 367 GLU A O 1
ATOM 2848 N N . ILE A 1 368 ? -26.625 1.081 9 1 97 368 ILE A N 1
ATOM 2849 C CA . ILE A 1 368 ? -25.219 1.373 9.234 1 97 368 ILE A CA 1
ATOM 2850 C C . ILE A 1 368 ? -24.359 0.218 8.719 1 97 368 ILE A C 1
ATOM 2852 O O . ILE A 1 368 ? -23.375 0.436 8.008 1 97 368 ILE A O 1
ATOM 2856 N N . GLU A 1 369 ? -24.734 -0.99 9.086 1 98.44 369 GLU A N 1
ATOM 2857 C CA . GLU A 1 369 ? -24.016 -2.166 8.609 1 98.44 369 GLU A CA 1
ATOM 2858 C C . GLU A 1 369 ? -24.125 -2.293 7.09 1 98.44 369 GLU A C 1
ATOM 2860 O O . GLU A 1 369 ? -23.156 -2.705 6.43 1 98.44 369 GLU A O 1
ATOM 2865 N N . ARG A 1 370 ? -25.25 -1.91 6.598 1 98.31 370 ARG A N 1
ATOM 2866 C CA . ARG A 1 370 ? -25.438 -1.915 5.152 1 98.31 370 ARG A CA 1
ATOM 2867 C C . ARG A 1 370 ? -24.453 -0.963 4.473 1 98.31 370 ARG A C 1
ATOM 2869 O O . ARG A 1 370 ? -23.875 -1.295 3.436 1 98.31 370 ARG A O 1
ATOM 2876 N N . GLN A 1 371 ? -24.266 0.16 5.051 1 98 371 GLN A N 1
ATOM 2877 C CA . GLN A 1 371 ? -23.344 1.146 4.504 1 98 371 GLN A CA 1
ATOM 2878 C C . GLN A 1 371 ? -21.906 0.628 4.531 1 98 371 GLN A C 1
ATOM 2880 O O . GLN A 1 371 ? -21.125 0.893 3.613 1 98 371 GLN A O 1
ATOM 2885 N N . TRP A 1 372 ? -21.547 -0.083 5.645 1 98.75 372 TRP A N 1
ATOM 2886 C CA . TRP A 1 372 ? -20.219 -0.678 5.707 1 98.75 372 TRP A CA 1
ATOM 2887 C C . TRP A 1 372 ? -20.016 -1.678 4.574 1 98.75 372 TRP A C 1
ATOM 2889 O O . TRP A 1 372 ? -18.969 -1.676 3.918 1 98.75 372 TRP A O 1
ATOM 2899 N N . LEU A 1 373 ? -21.016 -2.461 4.352 1 98.81 373 LEU A N 1
ATOM 2900 C CA . LEU A 1 373 ? -20.953 -3.482 3.314 1 98.81 373 LEU A CA 1
ATOM 2901 C C . LEU A 1 373 ? -20.859 -2.85 1.931 1 98.81 373 LEU A C 1
ATOM 2903 O O . LEU A 1 373 ? -20.062 -3.293 1.098 1 98.81 373 LEU A O 1
ATOM 2907 N N . ASP A 1 374 ? -21.641 -1.83 1.709 1 98.69 374 ASP A N 1
ATOM 2908 C CA . ASP A 1 374 ? -21.625 -1.123 0.433 1 98.69 374 ASP A CA 1
ATOM 2909 C C . ASP A 1 374 ? -20.25 -0.51 0.166 1 98.69 374 ASP A C 1
ATOM 2911 O O . ASP A 1 374 ? -19.719 -0.614 -0.944 1 98.69 374 ASP A O 1
ATOM 2915 N N . ALA A 1 375 ? -19.703 0.161 1.169 1 98.81 375 ALA A N 1
ATOM 2916 C CA . ALA A 1 375 ? -18.375 0.761 1.028 1 98.81 375 ALA A CA 1
ATOM 2917 C C . ALA A 1 375 ? -17.328 -0.3 0.728 1 98.81 375 ALA A C 1
ATOM 2919 O O . ALA A 1 375 ? -16.5 -0.13 -0.178 1 98.81 375 ALA A O 1
ATOM 2920 N N . ALA A 1 376 ? -17.391 -1.41 1.45 1 98.88 376 ALA A N 1
ATOM 2921 C CA . ALA A 1 376 ? -16.422 -2.494 1.258 1 98.88 376 ALA A CA 1
ATOM 2922 C C . ALA A 1 376 ? -16.562 -3.113 -0.13 1 98.88 376 ALA A C 1
ATOM 2924 O O . ALA A 1 376 ? -15.57 -3.496 -0.751 1 98.88 376 ALA A O 1
ATOM 2925 N N . ALA A 1 377 ? -17.781 -3.24 -0.592 1 98.75 377 ALA A N 1
ATOM 2926 C CA . ALA A 1 377 ? -18.016 -3.824 -1.908 1 98.75 377 ALA A CA 1
ATOM 2927 C C . ALA A 1 377 ? -17.406 -2.967 -3.01 1 98.75 377 ALA A C 1
ATOM 2929 O O . ALA A 1 377 ? -16.859 -3.492 -3.984 1 98.75 377 ALA A O 1
ATOM 2930 N N . ILE A 1 378 ? -17.5 -1.695 -2.834 1 98.5 378 ILE A N 1
ATOM 2931 C CA . ILE A 1 378 ? -16.938 -0.775 -3.814 1 98.5 378 ILE A CA 1
ATOM 2932 C C . ILE A 1 378 ? -15.414 -0.822 -3.746 1 98.5 378 ILE A C 1
ATOM 2934 O O . ILE A 1 378 ? -14.734 -0.782 -4.777 1 98.5 378 ILE A O 1
ATOM 2938 N N . LEU A 1 379 ? -14.828 -1.02 -2.533 1 98.69 379 LEU A N 1
ATOM 2939 C CA . LEU A 1 379 ? -13.406 -0.78 -2.316 1 98.69 379 LEU A CA 1
ATOM 2940 C C . LEU A 1 379 ? -12.633 -2.096 -2.244 1 98.69 379 LEU A C 1
ATOM 2942 O O . LEU A 1 379 ? -11.406 -2.098 -2.164 1 98.69 379 LEU A O 1
ATOM 2946 N N . HIS A 1 380 ? -13.242 -3.229 -2.277 1 98.06 380 HIS A N 1
ATOM 2947 C CA . HIS A 1 380 ? -12.633 -4.504 -1.912 1 98.06 380 HIS A CA 1
ATOM 2948 C C . HIS A 1 380 ? -11.469 -4.844 -2.84 1 98.06 380 HIS A C 1
ATOM 2950 O O . HIS A 1 380 ? -10.516 -5.512 -2.428 1 98.06 380 HIS A O 1
ATOM 2956 N N . ASP A 1 381 ? -11.43 -4.301 -4.07 1 95.69 381 ASP A N 1
ATOM 2957 C CA . ASP A 1 381 ? -10.43 -4.723 -5.047 1 95.69 381 ASP A CA 1
ATOM 2958 C C . ASP A 1 381 ? -9.445 -3.592 -5.348 1 95.69 381 ASP A C 1
ATOM 2960 O O . ASP A 1 381 ? -8.578 -3.73 -6.211 1 95.69 381 ASP A O 1
ATOM 2964 N N . ILE A 1 382 ? -9.492 -2.531 -4.629 1 97.06 382 ILE A N 1
ATOM 2965 C CA . ILE A 1 382 ? -8.727 -1.356 -5.023 1 97.06 382 ILE A CA 1
ATOM 2966 C C . ILE A 1 382 ? -7.242 -1.592 -4.742 1 97.06 382 ILE A C 1
ATOM 2968 O O . ILE A 1 382 ? -6.383 -0.855 -5.238 1 97.06 382 ILE A O 1
ATOM 2972 N N . GLY A 1 383 ? -6.934 -2.584 -3.959 1 96.38 383 GLY A N 1
ATOM 2973 C CA . GLY A 1 383 ? -5.551 -2.926 -3.666 1 96.38 383 GLY A CA 1
ATOM 2974 C C . GLY A 1 383 ? -4.762 -3.328 -4.898 1 96.38 383 GLY A C 1
ATOM 2975 O O . GLY A 1 383 ? -3.529 -3.373 -4.867 1 96.38 383 GLY A O 1
ATOM 2976 N N . ILE A 1 384 ? -5.441 -3.629 -5.996 1 93.69 384 ILE A N 1
ATOM 2977 C CA . ILE A 1 384 ? -4.797 -3.984 -7.254 1 93.69 384 ILE A CA 1
ATOM 2978 C C . ILE A 1 384 ? -3.9 -2.838 -7.719 1 93.69 384 ILE A C 1
ATOM 2980 O O . ILE A 1 384 ? -2.918 -3.059 -8.43 1 93.69 384 ILE A O 1
ATOM 2984 N N . LEU A 1 385 ? -4.168 -1.679 -7.215 1 92.5 385 LEU A N 1
ATOM 2985 C CA . LEU A 1 385 ? -3.324 -0.522 -7.492 1 92.5 385 LEU A CA 1
ATOM 2986 C C . LEU A 1 385 ? -1.883 -0.787 -7.07 1 92.5 385 LEU A C 1
ATOM 2988 O O . LEU A 1 385 ? -0.946 -0.307 -7.715 1 92.5 385 LEU A O 1
ATOM 2992 N N . ILE A 1 386 ? -1.727 -1.525 -5.977 1 93.12 386 ILE A N 1
ATOM 2993 C CA . ILE A 1 386 ? -0.412 -1.803 -5.41 1 93.12 386 ILE A CA 1
ATOM 2994 C C . ILE A 1 386 ? 0.164 -3.07 -6.039 1 93.12 386 ILE A C 1
ATOM 2996 O O . ILE A 1 386 ? 1.275 -3.057 -6.574 1 93.12 386 ILE A O 1
ATOM 3000 N N . SER A 1 387 ? -0.589 -4.062 -5.938 1 92.25 387 SER A N 1
ATOM 3001 C CA . SER A 1 387 ? -0.239 -5.367 -6.492 1 92.25 387 SER A CA 1
ATOM 3002 C C . SER A 1 387 ? -1.453 -6.285 -6.559 1 92.25 387 SER A C 1
ATOM 3004 O O . SER A 1 387 ? -2.291 -6.281 -5.652 1 92.25 387 SER A O 1
ATOM 3006 N N . TYR A 1 388 ? -1.446 -7.039 -7.551 1 90.62 388 TYR A N 1
ATOM 3007 C CA . TYR A 1 388 ? -2.531 -8.008 -7.641 1 90.62 388 TYR A CA 1
ATOM 3008 C C . TYR A 1 388 ? -2.416 -9.062 -6.539 1 90.62 388 TYR A C 1
ATOM 3010 O O . TYR A 1 388 ? -3.412 -9.422 -5.914 1 90.62 388 TYR A O 1
ATOM 3018 N N . ASN A 1 389 ? -1.168 -9.531 -6.426 1 89.75 389 ASN A N 1
ATOM 3019 C CA . ASN A 1 389 ? -0.954 -10.477 -5.336 1 89.75 389 ASN A CA 1
ATOM 3020 C C . ASN A 1 389 ? -1.27 -9.859 -3.98 1 89.75 389 ASN A C 1
ATOM 3022 O O . ASN A 1 389 ? -0.754 -8.789 -3.646 1 89.75 389 ASN A O 1
ATOM 3026 N N . ASP A 1 390 ? -2.17 -10.422 -3.248 1 91.62 390 ASP A N 1
ATOM 3027 C CA . ASP A 1 390 ? -2.586 -9.984 -1.919 1 91.62 390 ASP A CA 1
ATOM 3028 C C . ASP A 1 390 ? -3.309 -8.641 -1.984 1 91.62 390 ASP A C 1
ATOM 3030 O O . ASP A 1 390 ? -3.229 -7.844 -1.051 1 91.62 390 ASP A O 1
ATOM 3034 N N . HIS A 1 391 ? -3.951 -8.398 -3.098 1 94.12 391 HIS A N 1
ATOM 3035 C CA . HIS A 1 391 ? -4.645 -7.129 -3.26 1 94.12 391 HIS A CA 1
ATOM 3036 C C . HIS A 1 391 ? -5.707 -6.938 -2.182 1 94.12 391 HIS A C 1
ATOM 3038 O O . HIS A 1 391 ? -6.055 -5.805 -1.841 1 94.12 391 HIS A O 1
ATOM 3044 N N . HIS A 1 392 ? -6.258 -8.039 -1.576 1 95.44 392 HIS A N 1
ATOM 3045 C CA . HIS A 1 392 ? -7.219 -7.914 -0.485 1 95.44 392 HIS A CA 1
ATOM 3046 C C . HIS A 1 392 ? -6.586 -7.254 0.734 1 95.44 392 HIS A C 1
ATOM 3048 O O . HIS A 1 392 ? -7.227 -6.445 1.409 1 95.44 392 HIS A O 1
ATOM 3054 N N . LYS A 1 393 ? -5.324 -7.531 0.995 1 95.62 393 LYS A N 1
ATOM 3055 C CA . LYS A 1 393 ? -4.598 -6.863 2.072 1 95.62 393 LYS A CA 1
ATOM 3056 C C . LYS A 1 393 ? -4.27 -5.422 1.7 1 95.62 393 LYS A C 1
ATOM 3058 O O . LYS A 1 393 ? -4.34 -4.527 2.545 1 95.62 393 LYS A O 1
ATOM 3063 N N . HIS A 1 394 ? -3.883 -5.234 0.449 1 96.38 394 HIS A N 1
ATOM 3064 C CA . HIS A 1 394 ? -3.537 -3.9 -0.024 1 96.38 394 HIS A CA 1
ATOM 3065 C C . HIS A 1 394 ? -4.754 -2.98 -0.015 1 96.38 394 HIS A C 1
ATOM 3067 O O . HIS A 1 394 ? -4.625 -1.774 0.208 1 96.38 394 HIS A O 1
ATOM 3073 N N . SER A 1 395 ? -5.953 -3.582 -0.309 1 97.88 395 SER A N 1
ATOM 3074 C CA . SER A 1 395 ? -7.172 -2.787 -0.198 1 97.88 395 SER A CA 1
ATOM 3075 C C . SER A 1 395 ? -7.344 -2.227 1.21 1 97.88 395 SER A C 1
ATOM 3077 O O . SER A 1 395 ? -7.719 -1.065 1.38 1 97.88 395 SER A O 1
ATOM 3079 N N . GLN A 1 396 ? -7.055 -3.061 2.18 1 97.12 396 GLN A N 1
ATOM 3080 C CA . GLN A 1 396 ? -7.102 -2.59 3.561 1 97.12 396 GLN A CA 1
ATOM 3081 C C . GLN A 1 396 ? -6.129 -1.433 3.779 1 97.12 396 GLN A C 1
ATOM 3083 O O . GLN A 1 396 ? -6.48 -0.434 4.414 1 97.12 396 GLN A O 1
ATOM 3088 N N . THR A 1 397 ? -4.957 -1.548 3.225 1 95.12 397 THR A N 1
ATOM 3089 C CA . THR A 1 397 ? -3.938 -0.517 3.363 1 95.12 397 THR A CA 1
ATOM 3090 C C . THR A 1 397 ? -4.422 0.808 2.781 1 95.12 397 THR A C 1
ATOM 3092 O O . THR A 1 397 ? -4.273 1.859 3.408 1 95.12 397 THR A O 1
ATOM 3095 N N . LEU A 1 398 ? -4.984 0.71 1.619 1 96.88 398 LEU A N 1
ATOM 3096 C CA . LEU A 1 398 ? -5.465 1.914 0.95 1 96.88 398 LEU A CA 1
ATOM 3097 C C . LEU A 1 398 ? -6.609 2.549 1.731 1 96.88 398 LEU A C 1
ATOM 3099 O O . LEU A 1 398 ? -6.648 3.77 1.9 1 96.88 398 LEU A O 1
ATOM 3103 N N . ILE A 1 399 ? -7.512 1.748 2.238 1 97.69 399 ILE A N 1
ATOM 3104 C CA . ILE A 1 399 ? -8.672 2.238 2.979 1 97.69 399 ILE A CA 1
ATOM 3105 C C . ILE A 1 399 ? -8.211 2.926 4.262 1 97.69 399 ILE A C 1
ATOM 3107 O O . ILE A 1 399 ? -8.625 4.051 4.555 1 97.69 399 ILE A O 1
ATOM 3111 N N . VAL A 1 400 ? -7.332 2.338 4.914 1 96.06 400 VAL A N 1
ATOM 3112 C CA . VAL A 1 400 ? -6.852 2.855 6.191 1 96.06 400 VAL A CA 1
ATOM 3113 C C . VAL A 1 400 ? -6.035 4.125 5.957 1 96.06 400 VAL A C 1
ATOM 3115 O O . VAL A 1 400 ? -6.16 5.098 6.707 1 96.06 400 VAL A O 1
ATOM 3118 N N . SER A 1 401 ? -5.266 4.125 4.945 1 93.5 401 SER A N 1
ATOM 3119 C CA . SER A 1 401 ? -4.434 5.285 4.637 1 93.5 401 SER A CA 1
ATOM 3120 C C . SER A 1 401 ? -5.285 6.484 4.238 1 93.5 401 SER A C 1
ATOM 3122 O O . SER A 1 401 ? -4.914 7.633 4.5 1 93.5 401 SER A O 1
ATOM 3124 N N . SER A 1 402 ? -6.375 6.211 3.619 1 93.75 402 SER A N 1
ATOM 3125 C CA . SER A 1 402 ? -7.25 7.289 3.166 1 93.75 402 SER A CA 1
ATOM 3126 C C . SER A 1 402 ? -8.023 7.898 4.328 1 93.75 402 SER A C 1
ATOM 3128 O O . SER A 1 402 ? -8.469 9.047 4.254 1 93.75 402 SER A O 1
ATOM 3130 N N . GLY A 1 403 ? -8.266 7.129 5.316 1 93.56 403 GLY A N 1
ATOM 3131 C CA . GLY A 1 403 ? -9.016 7.578 6.477 1 93.56 403 GLY A CA 1
ATOM 3132 C C . GLY A 1 403 ? -10.516 7.629 6.23 1 93.56 403 GLY A C 1
ATOM 3133 O O . GLY A 1 403 ? -11.297 7.793 7.168 1 93.56 403 GLY A O 1
ATOM 3134 N N . LEU A 1 404 ? -10.961 7.605 4.977 1 96.12 404 LEU A N 1
ATOM 3135 C CA . LEU A 1 404 ? -12.367 7.629 4.586 1 96.12 404 LEU A CA 1
ATOM 3136 C C . LEU A 1 404 ? -13.109 8.742 5.312 1 96.12 404 LEU A C 1
ATOM 3138 O O . LEU A 1 404 ? -13.992 8.469 6.133 1 96.12 404 LEU A O 1
ATOM 3142 N N . PRO A 1 405 ? -12.891 9.977 4.93 1 96.62 405 PRO A N 1
ATOM 3143 C CA . PRO A 1 405 ? -13.617 11.078 5.559 1 96.62 405 PRO A CA 1
ATOM 3144 C C . PRO A 1 405 ? -15.117 10.812 5.652 1 96.62 405 PRO A C 1
ATOM 3146 O O . PRO A 1 405 ? -15.719 10.305 4.699 1 96.62 405 PRO A O 1
ATOM 3149 N N . GLY A 1 406 ? -15.688 11.102 6.84 1 96.38 406 GLY A N 1
ATOM 3150 C CA . GLY A 1 406 ? -17.094 10.867 7.078 1 96.38 406 GLY A CA 1
ATOM 3151 C C . GLY A 1 406 ? -17.359 9.641 7.934 1 96.38 406 GLY A C 1
ATOM 3152 O O . GLY A 1 406 ? -18.453 9.492 8.492 1 96.38 406 GLY A O 1
ATOM 3153 N N . TYR A 1 407 ? -16.406 8.781 8.008 1 97.12 407 TYR A N 1
ATOM 3154 C CA . TYR A 1 407 ? -16.516 7.582 8.844 1 97.12 407 TYR A CA 1
ATOM 3155 C C . TYR A 1 407 ? -15.672 7.715 10.102 1 97.12 407 TYR A C 1
ATOM 3157 O O . TYR A 1 407 ? -14.617 8.352 10.086 1 97.12 407 TYR A O 1
ATOM 3165 N N . SER A 1 408 ? -16.125 7.141 11.211 1 96.69 408 SER A N 1
ATOM 3166 C CA . SER A 1 408 ? -15.328 7.086 12.43 1 96.69 408 SER A CA 1
ATOM 3167 C C . SER A 1 408 ? -14.18 6.09 12.297 1 96.69 408 SER A C 1
ATOM 3169 O O . SER A 1 408 ? -14.203 5.223 11.422 1 96.69 408 SER A O 1
ATOM 3171 N N . PRO A 1 409 ? -13.188 6.188 13.141 1 97.19 409 PRO A N 1
ATOM 3172 C CA . PRO A 1 409 ? -12.086 5.223 13.117 1 97.19 409 PRO A CA 1
ATOM 3173 C C . PRO A 1 409 ? -12.562 3.777 13.234 1 97.19 409 PRO A C 1
ATOM 3175 O O . PRO A 1 409 ? -12.039 2.893 12.555 1 97.19 409 PRO A O 1
ATOM 3178 N N . ARG A 1 410 ? -13.523 3.527 14.078 1 97.75 410 ARG A N 1
ATOM 3179 C CA . ARG A 1 410 ? -14.117 2.201 14.211 1 97.75 410 ARG A CA 1
ATOM 3180 C C . ARG A 1 410 ? -14.703 1.724 12.883 1 97.75 410 ARG A C 1
ATOM 3182 O O . ARG A 1 410 ? -14.461 0.589 12.469 1 97.75 410 ARG A O 1
ATOM 3189 N N . GLU A 1 411 ? -15.398 2.578 12.266 1 98.25 411 GLU A N 1
ATOM 3190 C CA . GLU A 1 411 ? -16.031 2.219 11 1 98.25 411 GLU A CA 1
ATOM 3191 C C . GLU A 1 411 ? -15 1.982 9.906 1 98.25 411 GLU A C 1
ATOM 3193 O O . GLU A 1 411 ? -15.141 1.062 9.102 1 98.25 411 GLU A O 1
ATOM 3198 N N . VAL A 1 412 ? -13.977 2.832 9.898 1 98.25 412 VAL A N 1
ATOM 3199 C CA . VAL A 1 412 ? -12.891 2.658 8.938 1 98.25 412 VAL A CA 1
ATOM 3200 C C . VAL A 1 412 ? -12.25 1.283 9.117 1 98.25 412 VAL A C 1
ATOM 3202 O O . VAL A 1 412 ? -12.016 0.568 8.148 1 98.25 412 VAL A O 1
ATOM 3205 N N . ALA A 1 413 ? -12.016 0.931 10.375 1 98.25 413 ALA A N 1
ATOM 3206 C CA . ALA A 1 413 ? -11.445 -0.376 10.688 1 98.25 413 ALA A CA 1
ATOM 3207 C C . ALA A 1 413 ? -12.336 -1.503 10.18 1 98.25 413 ALA A C 1
ATOM 3209 O O . ALA A 1 413 ? -11.867 -2.436 9.531 1 98.25 413 ALA A O 1
ATOM 3210 N N . LEU A 1 414 ? -13.586 -1.405 10.422 1 98.69 414 LEU A N 1
ATOM 3211 C CA . LEU A 1 414 ? -14.531 -2.453 10.047 1 98.69 414 LEU A CA 1
ATOM 3212 C C . LEU A 1 414 ? -14.641 -2.57 8.531 1 98.69 414 LEU A C 1
ATOM 3214 O O . LEU A 1 414 ? -14.578 -3.674 7.984 1 98.69 414 LEU A O 1
ATOM 3218 N N . ILE A 1 415 ? -14.781 -1.43 7.848 1 98.81 415 ILE A N 1
ATOM 3219 C CA . ILE A 1 415 ? -14.883 -1.427 6.395 1 98.81 415 ILE A CA 1
ATOM 3220 C C . ILE A 1 415 ? -13.617 -2.047 5.789 1 98.81 415 ILE A C 1
ATOM 3222 O O . ILE A 1 415 ? -13.703 -2.861 4.867 1 98.81 415 ILE A O 1
ATOM 3226 N N . SER A 1 416 ? -12.461 -1.67 6.32 1 98.56 416 SER A N 1
ATOM 3227 C CA . SER A 1 416 ? -11.195 -2.186 5.805 1 98.56 416 SER A CA 1
ATOM 3228 C C . SER A 1 416 ? -11.086 -3.691 6.016 1 98.56 416 SER A C 1
ATOM 3230 O O . SER A 1 416 ? -10.562 -4.406 5.156 1 98.56 416 SER A O 1
ATOM 3232 N N . LEU A 1 417 ? -11.57 -4.172 7.137 1 98.69 417 LEU A N 1
ATOM 3233 C CA . LEU A 1 417 ? -11.523 -5.598 7.441 1 98.69 417 LEU A CA 1
ATOM 3234 C C . LEU A 1 417 ? -12.484 -6.375 6.551 1 98.69 417 LEU A C 1
ATOM 3236 O O . LEU A 1 417 ? -12.148 -7.445 6.047 1 98.69 417 LEU A O 1
ATOM 3240 N N . ILE A 1 418 ? -13.672 -5.863 6.375 1 98.88 418 ILE A N 1
ATOM 3241 C CA . ILE A 1 418 ? -14.641 -6.516 5.504 1 98.88 418 ILE A CA 1
ATOM 3242 C C . ILE A 1 418 ? -14.062 -6.652 4.098 1 98.88 418 ILE A C 1
ATOM 3244 O O . ILE A 1 418 ? -14.164 -7.715 3.479 1 98.88 418 ILE A O 1
ATOM 3248 N N . ALA A 1 419 ? -13.453 -5.57 3.633 1 98.69 419 ALA A N 1
ATOM 3249 C CA . ALA A 1 419 ? -12.828 -5.586 2.312 1 98.69 419 ALA A CA 1
ATOM 3250 C C . ALA A 1 419 ? -11.672 -6.582 2.264 1 98.69 419 ALA A C 1
ATOM 3252 O O . ALA A 1 419 ? -11.523 -7.328 1.293 1 98.69 419 ALA A O 1
ATOM 3253 N N . ARG A 1 420 ? -10.883 -6.621 3.299 1 98.25 420 ARG A N 1
ATOM 3254 C CA . ARG A 1 420 ? -9.695 -7.473 3.357 1 98.25 420 ARG A CA 1
ATOM 3255 C C . ARG A 1 420 ? -10.07 -8.945 3.215 1 98.25 420 ARG A C 1
ATOM 3257 O O . ARG A 1 420 ? -9.328 -9.727 2.619 1 98.25 420 ARG A O 1
ATOM 3264 N N . TYR A 1 421 ? -11.18 -9.328 3.723 1 97.88 421 TYR A N 1
ATOM 3265 C CA . TYR A 1 421 ? -11.5 -10.75 3.816 1 97.88 421 TYR A CA 1
ATOM 3266 C C . TYR A 1 421 ? -12.484 -11.164 2.729 1 97.88 421 TYR A C 1
ATOM 3268 O O . TYR A 1 421 ? -13.156 -12.188 2.846 1 97.88 421 TYR A O 1
ATOM 3276 N N . HIS A 1 422 ? -12.516 -10.375 1.681 1 96 422 HIS A N 1
ATOM 3277 C CA . HIS A 1 422 ? -13.484 -10.648 0.624 1 96 422 HIS A CA 1
ATOM 3278 C C . HIS A 1 422 ? -13.086 -11.883 -0.18 1 96 422 HIS A C 1
ATOM 3280 O O . HIS A 1 422 ? -13.914 -12.445 -0.905 1 96 422 HIS A O 1
ATOM 3286 N N . ARG A 1 423 ? -11.852 -12.32 -0.047 1 91.69 423 ARG A N 1
ATOM 3287 C CA . ARG A 1 423 ? -11.398 -13.391 -0.938 1 91.69 423 ARG A CA 1
ATOM 3288 C C . ARG A 1 423 ? -10.992 -14.625 -0.148 1 91.69 423 ARG A C 1
ATOM 3290 O O . ARG A 1 423 ? -11.164 -15.75 -0.619 1 91.69 423 ARG A O 1
ATOM 3297 N N . LYS A 1 424 ? -10.336 -14.406 0.966 1 88.69 424 LYS A N 1
ATOM 3298 C CA . LYS A 1 424 ? -9.812 -15.555 1.689 1 88.69 424 LYS A CA 1
ATOM 3299 C C . LYS A 1 424 ? -9.484 -15.195 3.135 1 88.69 424 LYS A C 1
ATOM 3301 O O . LYS A 1 424 ? -9.547 -14.031 3.52 1 88.69 424 LYS A O 1
ATOM 3306 N N . GLY A 1 425 ? -9.242 -16.234 3.932 1 89.38 425 GLY A N 1
ATOM 3307 C CA . GLY A 1 425 ? -8.844 -16.062 5.32 1 89.38 425 GLY A CA 1
ATOM 3308 C C . GLY A 1 425 ? -10.016 -16.094 6.281 1 89.38 425 GLY A C 1
ATOM 3309 O O . GLY A 1 425 ? -11.172 -16.016 5.863 1 89.38 425 GLY A O 1
ATOM 3310 N N . ALA A 1 426 ? -9.672 -16.219 7.523 1 93.19 426 ALA A N 1
ATOM 3311 C CA . ALA A 1 426 ? -10.641 -16.109 8.609 1 93.19 426 ALA A CA 1
ATOM 3312 C C . ALA A 1 426 ? -10.656 -14.703 9.203 1 93.19 426 ALA A C 1
ATOM 3314 O O . ALA A 1 426 ? -9.672 -14.273 9.812 1 93.19 426 ALA A O 1
ATOM 3315 N N . PRO A 1 427 ? -11.789 -13.984 9.055 1 97 427 PRO A N 1
ATOM 3316 C CA . PRO A 1 427 ? -11.82 -12.594 9.508 1 97 427 PRO A CA 1
ATOM 3317 C C . PRO A 1 427 ? -11.453 -12.453 10.984 1 97 427 PRO A C 1
ATOM 3319 O O . PRO A 1 427 ? -11.945 -13.211 11.82 1 97 427 PRO A O 1
ATOM 3322 N N . ALA A 1 428 ? -10.578 -11.594 11.266 1 97.19 428 ALA A N 1
ATOM 3323 C CA . ALA A 1 428 ? -10.141 -11.258 12.617 1 97.19 428 ALA A CA 1
ATOM 3324 C C . ALA A 1 428 ? -9.797 -9.773 12.727 1 97.19 428 ALA A C 1
ATOM 3326 O O . ALA A 1 428 ? -9.367 -9.156 11.75 1 97.19 428 ALA A O 1
ATOM 3327 N N . PRO A 1 429 ? -10 -9.281 13.852 1 96.81 429 PRO A N 1
ATOM 3328 C CA . PRO A 1 429 ? -9.773 -7.84 14.008 1 96.81 429 PRO A CA 1
ATOM 3329 C C . PRO A 1 429 ? -8.297 -7.457 13.883 1 96.81 429 PRO A C 1
ATOM 3331 O O . PRO A 1 429 ? -7.98 -6.355 13.43 1 96.81 429 PRO A O 1
ATOM 3334 N N . GLY A 1 430 ? -7.434 -8.359 14.422 1 94.94 430 GLY A N 1
ATOM 3335 C CA . GLY A 1 430 ? -6.012 -8.047 14.406 1 94.94 430 GLY A CA 1
ATOM 3336 C C . GLY A 1 430 ? -5.664 -6.789 15.18 1 94.94 430 GLY A C 1
ATOM 3337 O O . GLY A 1 430 ? -6.078 -6.629 16.328 1 94.94 430 GLY A O 1
ATOM 3338 N N . ALA A 1 431 ? -4.891 -5.887 14.586 1 92.69 431 ALA A N 1
ATOM 3339 C CA . ALA A 1 431 ? -4.41 -4.66 15.219 1 92.69 431 ALA A CA 1
ATOM 3340 C C . ALA A 1 431 ? -5.562 -3.697 15.492 1 92.69 431 ALA A C 1
ATOM 3342 O O . ALA A 1 431 ? -5.43 -2.764 16.281 1 92.69 431 ALA A O 1
ATOM 3343 N N . PHE A 1 432 ? -6.762 -3.945 14.891 1 96.88 432 PHE A N 1
ATOM 3344 C CA . PHE A 1 432 ? -7.879 -3.014 15 1 96.88 432 PHE A CA 1
ATOM 3345 C C . PHE A 1 432 ? -8.789 -3.398 16.156 1 96.88 432 PHE A C 1
ATOM 3347 O O . PHE A 1 432 ? -9.797 -2.736 16.422 1 96.88 432 PHE A O 1
ATOM 3354 N N . ALA A 1 433 ? -8.453 -4.461 16.875 1 96.5 433 ALA A N 1
ATOM 3355 C CA . ALA A 1 433 ? -9.281 -4.973 17.969 1 96.5 433 ALA A CA 1
ATOM 3356 C C . ALA A 1 433 ? -9.602 -3.873 18.984 1 96.5 433 ALA A C 1
ATOM 3358 O O . ALA A 1 433 ? -10.711 -3.816 19.516 1 96.5 433 ALA A O 1
ATOM 3359 N N . ALA A 1 434 ? -8.68 -2.986 19.141 1 94 434 ALA A N 1
ATOM 3360 C CA . ALA A 1 434 ? -8.82 -1.944 20.156 1 94 434 ALA A CA 1
ATOM 3361 C C . ALA A 1 434 ? -9.891 -0.932 19.75 1 94 434 ALA A C 1
ATOM 3363 O O . ALA A 1 434 ? -10.422 -0.213 20.609 1 94 434 ALA A O 1
ATOM 3364 N N . LEU A 1 435 ? -10.242 -0.842 18.5 1 96.19 435 LEU A N 1
ATOM 3365 C CA . LEU A 1 435 ? -11.211 0.127 18.016 1 96.19 435 LEU A CA 1
ATOM 3366 C C . LEU A 1 435 ? -12.617 -0.47 18 1 96.19 435 LEU A C 1
ATOM 3368 O O . LEU A 1 435 ? -13.602 0.257 17.859 1 96.19 435 LEU A O 1
ATOM 3372 N N . LEU A 1 436 ? -12.695 -1.786 18.109 1 97.12 436 LEU A N 1
ATOM 3373 C CA . LEU A 1 436 ? -13.969 -2.471 17.906 1 97.12 436 LEU A CA 1
ATOM 3374 C C . LEU A 1 436 ? -14.781 -2.498 19.188 1 97.12 436 LEU A C 1
ATOM 3376 O O . LEU A 1 436 ? -14.227 -2.381 20.281 1 97.12 436 LEU A O 1
ATOM 3380 N N . GLU A 1 437 ? -16.078 -2.609 19.031 1 97 437 GLU A N 1
ATOM 3381 C CA . GLU A 1 437 ? -17.031 -2.725 20.125 1 97 437 GLU A CA 1
ATOM 3382 C C . GLU A 1 437 ? -17.609 -4.137 20.203 1 97 437 GLU A C 1
ATOM 3384 O O . GLU A 1 437 ? -17.375 -4.961 19.328 1 97 437 GLU A O 1
ATOM 3389 N N . ALA A 1 438 ? -18.328 -4.348 21.297 1 96.75 438 ALA A N 1
ATOM 3390 C CA . ALA A 1 438 ? -18.984 -5.645 21.469 1 96.75 438 ALA A CA 1
ATOM 3391 C C . ALA A 1 438 ? -19.891 -5.961 20.281 1 96.75 438 ALA A C 1
ATOM 3393 O O . ALA A 1 438 ? -20.672 -5.109 19.844 1 96.75 438 ALA A O 1
ATOM 3394 N N . GLY A 1 439 ? -19.719 -7.125 19.703 1 97.5 439 GLY A N 1
ATOM 3395 C CA . GLY A 1 439 ? -20.562 -7.551 18.609 1 97.5 439 GLY A CA 1
ATOM 3396 C C . GLY A 1 439 ? -19.922 -7.305 17.25 1 97.5 439 GLY A C 1
ATOM 3397 O O . GLY A 1 439 ? -20.359 -7.871 16.234 1 97.5 439 GLY A O 1
ATOM 3398 N N . ASP A 1 440 ? -18.906 -6.504 17.203 1 98.25 440 ASP A N 1
ATOM 3399 C CA . ASP A 1 440 ? -18.312 -6.109 15.922 1 98.25 440 ASP A CA 1
ATOM 3400 C C . ASP A 1 440 ? -17.656 -7.301 15.227 1 98.25 440 ASP A C 1
ATOM 3402 O O . ASP A 1 440 ? -17.656 -7.387 14 1 98.25 440 ASP A O 1
ATOM 3406 N N . GLU A 1 441 ? -17.078 -8.164 15.969 1 98 441 GLU A N 1
ATOM 3407 C CA . GLU A 1 441 ? -16.453 -9.328 15.367 1 98 441 GLU A CA 1
ATOM 3408 C C . GLU A 1 441 ? -17.484 -10.203 14.656 1 98 441 GLU A C 1
ATOM 3410 O O . GLU A 1 441 ? -17.203 -10.742 13.578 1 98 441 GLU A O 1
ATOM 3415 N N . THR A 1 442 ? -18.609 -10.367 15.281 1 98.12 442 THR A N 1
ATOM 3416 C CA . THR A 1 442 ? -19.688 -11.125 14.656 1 98.12 442 THR A CA 1
ATOM 3417 C C . THR A 1 442 ? -20.172 -10.43 13.391 1 98.12 442 THR A C 1
ATOM 3419 O O . THR A 1 442 ? -20.391 -11.078 12.367 1 98.12 442 THR A O 1
ATOM 3422 N N . LYS A 1 443 ? -20.375 -9.117 13.5 1 98.62 443 LYS A N 1
ATOM 3423 C CA . LYS A 1 443 ? -20.75 -8.344 12.32 1 98.62 443 LYS A CA 1
ATOM 3424 C C . LYS A 1 443 ? -19.734 -8.516 11.195 1 98.62 443 LYS A C 1
ATOM 3426 O O . LYS A 1 443 ? -20.125 -8.648 10.031 1 98.62 443 LYS A O 1
ATOM 3431 N N . LEU A 1 444 ? -18.453 -8.477 11.586 1 98.75 444 LEU A N 1
ATOM 3432 C CA . LEU A 1 444 ? -17.391 -8.664 10.617 1 98.75 444 LEU A CA 1
ATOM 3433 C C . LEU A 1 444 ? -17.516 -10.008 9.914 1 98.75 444 LEU A C 1
ATOM 3435 O O . LEU A 1 444 ? -17.406 -10.086 8.688 1 98.75 444 LEU A O 1
ATOM 3439 N N . GLN A 1 445 ? -17.781 -11.062 10.633 1 98.5 445 GLN A N 1
ATOM 3440 C CA . GLN A 1 445 ? -17.938 -12.391 10.055 1 98.5 445 GLN A CA 1
ATOM 3441 C C . GLN A 1 445 ? -19.078 -12.43 9.047 1 98.5 445 GLN A C 1
ATOM 3443 O O . GLN A 1 445 ? -18.922 -12.945 7.938 1 98.5 445 GLN A O 1
ATOM 3448 N N . HIS A 1 446 ? -20.188 -11.883 9.445 1 98.69 446 HIS A N 1
ATOM 3449 C CA . HIS A 1 446 ? -21.375 -11.906 8.602 1 98.69 446 HIS A CA 1
ATOM 3450 C C . HIS A 1 446 ? -21.156 -11.102 7.324 1 98.69 446 HIS A C 1
ATOM 3452 O O . HIS A 1 446 ? -21.438 -11.578 6.223 1 98.69 446 HIS A O 1
ATOM 3458 N N . LEU A 1 447 ? -20.672 -9.898 7.477 1 98.88 447 LEU A N 1
ATOM 3459 C CA . LEU A 1 447 ? -20.562 -8.992 6.34 1 98.88 447 LEU A CA 1
ATOM 3460 C C . LEU A 1 447 ? -19.453 -9.445 5.395 1 98.88 447 LEU A C 1
ATOM 3462 O O . LEU A 1 447 ? -19.609 -9.367 4.172 1 98.88 447 LEU A O 1
ATOM 3466 N N . ALA A 1 448 ? -18.328 -9.922 5.949 1 98.69 448 ALA A N 1
ATOM 3467 C CA . ALA A 1 448 ? -17.266 -10.469 5.117 1 98.69 448 ALA A CA 1
ATOM 3468 C C . ALA A 1 448 ? -17.734 -11.695 4.344 1 98.69 448 ALA A C 1
ATOM 3470 O O . ALA A 1 448 ? -17.375 -11.883 3.18 1 98.69 448 ALA A O 1
ATOM 3471 N N . ALA A 1 449 ? -18.516 -12.57 4.992 1 98.31 449 ALA A N 1
ATOM 3472 C CA . ALA A 1 449 ? -19.047 -13.773 4.344 1 98.31 449 ALA A CA 1
ATOM 3473 C C . ALA A 1 449 ? -19.938 -13.406 3.16 1 98.31 449 ALA A C 1
ATOM 3475 O O . ALA A 1 449 ? -19.844 -14.016 2.092 1 98.31 449 ALA A O 1
ATOM 3476 N N . ILE A 1 450 ? -20.766 -12.445 3.35 1 98.56 450 ILE A N 1
ATOM 3477 C CA . ILE A 1 450 ? -21.672 -11.984 2.311 1 98.56 450 ILE A CA 1
ATOM 3478 C C . ILE A 1 450 ? -20.875 -11.438 1.126 1 98.56 450 ILE A C 1
ATOM 3480 O O . ILE A 1 450 ? -21.125 -11.82 -0.022 1 98.56 450 ILE A O 1
ATOM 3484 N N . LEU A 1 451 ? -19.953 -10.562 1.414 1 98.56 451 LEU A N 1
ATOM 3485 C CA . LEU A 1 451 ? -19.141 -9.953 0.361 1 98.56 451 LEU A CA 1
ATOM 3486 C C . LEU A 1 451 ? -18.328 -11.008 -0.382 1 98.56 451 LEU A C 1
ATOM 3488 O O . LEU A 1 451 ? -18.219 -10.969 -1.609 1 98.56 451 LEU A O 1
ATOM 3492 N N . ARG A 1 452 ? -17.719 -11.922 0.349 1 97.62 452 ARG A N 1
ATOM 3493 C CA . ARG A 1 452 ? -16.906 -12.977 -0.253 1 97.62 452 ARG A CA 1
ATOM 3494 C C . ARG A 1 452 ? -17.734 -13.828 -1.209 1 97.62 452 ARG A C 1
ATOM 3496 O O . ARG A 1 452 ? -17.297 -14.125 -2.322 1 97.62 452 ARG A O 1
ATOM 3503 N N . LEU A 1 453 ? -18.922 -14.266 -0.769 1 97 453 LEU A N 1
ATOM 3504 C CA . LEU A 1 453 ? -19.766 -15.062 -1.645 1 97 453 LEU A CA 1
ATOM 3505 C C . LEU A 1 453 ? -20.141 -14.273 -2.9 1 97 453 LEU A C 1
ATOM 3507 O O . LEU A 1 453 ? -20.094 -14.812 -4.008 1 97 453 LEU A O 1
ATOM 3511 N N . ALA A 1 454 ? -20.484 -13.008 -2.711 1 97.19 454 ALA A N 1
ATOM 3512 C CA . ALA A 1 454 ? -20.828 -12.164 -3.848 1 97.19 454 ALA A CA 1
ATOM 3513 C C . ALA A 1 454 ? -19.672 -12.055 -4.832 1 97.19 454 ALA A C 1
ATOM 3515 O O . ALA A 1 454 ? -19.859 -12.102 -6.047 1 97.19 454 ALA A O 1
ATOM 3516 N N . GLU A 1 455 ? -18.484 -11.859 -4.324 1 95.44 455 GLU A N 1
ATOM 3517 C CA . GLU A 1 455 ? -17.281 -11.766 -5.16 1 95.44 455 GLU A CA 1
ATOM 3518 C C . GLU A 1 455 ? -17.094 -13.039 -5.977 1 95.44 455 GLU A C 1
ATOM 3520 O O . GLU A 1 455 ? -16.797 -12.977 -7.172 1 95.44 455 GLU A O 1
ATOM 3525 N N . TYR A 1 456 ? -17.234 -14.18 -5.336 1 92.81 456 TYR A N 1
ATOM 3526 C CA . TYR A 1 456 ? -17.016 -15.445 -6.023 1 92.81 456 TYR A CA 1
ATOM 3527 C C . TYR A 1 456 ? -18.094 -15.695 -7.074 1 92.81 456 TYR A C 1
ATOM 3529 O O . TYR A 1 456 ? -17.828 -16.328 -8.102 1 92.81 456 TYR A O 1
ATOM 3537 N N . LEU A 1 457 ? -19.266 -15.188 -6.859 1 92.25 457 LEU A N 1
ATOM 3538 C CA . LEU A 1 457 ? -20.344 -15.344 -7.82 1 92.25 457 LEU A CA 1
ATOM 3539 C C . LEU A 1 457 ? -20.141 -14.438 -9.031 1 92.25 457 LEU A C 1
ATOM 3541 O O . LEU A 1 457 ? -20.797 -14.594 -10.055 1 92.25 457 LEU A O 1
ATOM 3545 N N . GLU A 1 458 ? -19.172 -13.516 -8.906 1 89 458 GLU A N 1
ATOM 3546 C CA . GLU A 1 458 ? -18.875 -12.578 -9.977 1 89 458 GLU A CA 1
ATOM 3547 C C . GLU A 1 458 ? -17.422 -12.719 -10.438 1 89 458 GLU A C 1
ATOM 3549 O O . GLU A 1 458 ? -16.844 -11.781 -10.992 1 89 458 GLU A O 1
ATOM 3554 N N . ARG A 1 459 ? -16.812 -13.781 -10.258 1 81.94 459 ARG A N 1
ATOM 3555 C CA . ARG A 1 459 ? -15.391 -14.016 -10.508 1 81.94 459 ARG A CA 1
ATOM 3556 C C . ARG A 1 459 ? -15.047 -13.789 -11.977 1 81.94 459 ARG A C 1
ATOM 3558 O O . ARG A 1 459 ? -13.977 -13.273 -12.297 1 81.94 459 ARG A O 1
ATOM 3565 N N . GLY A 1 460 ? -15.891 -14.164 -12.867 1 80.06 460 GLY A N 1
ATOM 3566 C CA . GLY A 1 460 ? -15.664 -13.992 -14.289 1 80.06 460 GLY A CA 1
ATOM 3567 C C . GLY A 1 460 ? -15.992 -12.594 -14.789 1 80.06 460 GLY A C 1
ATOM 3568 O O . GLY A 1 460 ? -15.719 -12.258 -15.938 1 80.06 460 GLY A O 1
ATOM 3569 N N . ARG A 1 461 ? -16.5 -11.805 -13.945 1 85.44 461 ARG A N 1
ATOM 3570 C CA . ARG A 1 461 ? -16.906 -10.43 -14.242 1 85.44 461 ARG A CA 1
ATOM 3571 C C . ARG A 1 461 ? -17.844 -10.375 -15.438 1 85.44 461 ARG A C 1
ATOM 3573 O O . ARG A 1 461 ? -17.734 -9.484 -16.281 1 85.44 461 ARG A O 1
ATOM 3580 N N . SER A 1 462 ? -18.672 -11.398 -15.57 1 79.31 462 SER A N 1
ATOM 3581 C CA . SER A 1 462 ? -19.547 -11.516 -16.734 1 79.31 462 SER A CA 1
ATOM 3582 C C . SER A 1 462 ? -20.953 -11.031 -16.406 1 79.31 462 SER A C 1
ATOM 3584 O O . SER A 1 462 ? -21.75 -10.773 -17.297 1 79.31 462 SER A O 1
ATOM 3586 N N . GLY A 1 463 ? -21.156 -10.969 -15.148 1 84 463 GLY A N 1
ATOM 3587 C CA . GLY A 1 463 ? -22.5 -10.57 -14.742 1 84 463 GLY A CA 1
ATOM 3588 C C . GLY A 1 463 ? -23.547 -11.625 -15.039 1 84 463 GLY A C 1
ATOM 3589 O O . GLY A 1 463 ? -24.734 -11.32 -15.141 1 84 463 GLY A O 1
ATOM 3590 N N . ILE A 1 464 ? -23.125 -12.812 -15.102 1 85.19 464 ILE A N 1
ATOM 3591 C CA . ILE A 1 464 ? -24.031 -13.891 -15.469 1 85.19 464 ILE A CA 1
ATOM 3592 C C . ILE A 1 464 ? -25.078 -14.094 -14.375 1 85.19 464 ILE A C 1
ATOM 3594 O O . ILE A 1 464 ? -26.234 -14.375 -14.664 1 85.19 464 ILE A O 1
ATOM 3598 N N . VAL A 1 465 ? -24.609 -14.07 -13.188 1 91.62 465 VAL A N 1
ATOM 3599 C CA . VAL A 1 465 ? -25.547 -14.133 -12.07 1 91.62 465 VAL A CA 1
ATOM 3600 C C . VAL A 1 465 ? -26.203 -12.766 -11.859 1 91.62 465 VAL A C 1
ATOM 3602 O O . VAL A 1 465 ? -25.578 -11.867 -11.273 1 91.62 465 VAL A O 1
ATOM 3605 N N . ARG A 1 466 ? -27.391 -12.617 -12.227 1 92.62 466 ARG A N 1
ATOM 3606 C CA . ARG A 1 466 ? -28.062 -11.32 -12.219 1 92.62 466 ARG A CA 1
ATOM 3607 C C . ARG A 1 466 ? -28.641 -11.016 -10.844 1 92.62 466 ARG A C 1
ATOM 3609 O O . ARG A 1 466 ? -28.766 -9.844 -10.469 1 92.62 466 ARG A O 1
ATOM 3616 N N . ASP A 1 467 ? -29.031 -12.086 -10.203 1 94.88 467 ASP A N 1
ATOM 3617 C CA . ASP A 1 467 ? -29.688 -11.93 -8.914 1 94.88 467 ASP A CA 1
ATOM 3618 C C . ASP A 1 467 ? -29.641 -13.227 -8.109 1 94.88 467 ASP A C 1
ATOM 3620 O O . ASP A 1 467 ? -29.188 -14.258 -8.609 1 94.88 467 ASP A O 1
ATOM 3624 N N . VAL A 1 468 ? -30.016 -13.062 -6.777 1 96.88 468 VAL A N 1
ATOM 3625 C CA . VAL A 1 468 ? -30.078 -14.242 -5.922 1 96.88 468 VAL A CA 1
ATOM 3626 C C . VAL A 1 468 ? -31.344 -14.203 -5.074 1 96.88 468 VAL A C 1
ATOM 3628 O O . VAL A 1 468 ? -31.859 -13.125 -4.754 1 96.88 468 VAL A O 1
ATOM 3631 N N . THR A 1 469 ? -31.906 -15.344 -4.742 1 97.19 469 THR A N 1
ATOM 3632 C CA . THR A 1 469 ? -32.969 -15.508 -3.76 1 97.19 469 THR A CA 1
ATOM 3633 C C . THR A 1 469 ? -32.531 -16.422 -2.625 1 97.19 469 THR A C 1
ATOM 3635 O O . THR A 1 469 ? -31.781 -17.391 -2.85 1 97.19 469 THR A O 1
ATOM 3638 N N . VAL A 1 470 ? -33 -16.094 -1.441 1 97.88 470 VAL A N 1
ATOM 3639 C CA . VAL A 1 470 ? -32.531 -16.828 -0.27 1 97.88 470 VAL A CA 1
ATOM 3640 C C . VAL A 1 470 ? -33.719 -17.359 0.528 1 97.88 470 VAL A C 1
ATOM 3642 O O . VAL A 1 470 ? -34.719 -16.641 0.715 1 97.88 470 VAL A O 1
ATOM 3645 N N . ARG A 1 471 ? -33.688 -18.609 0.875 1 97.5 471 ARG A N 1
ATOM 3646 C CA . ARG A 1 471 ? -34.562 -19.25 1.854 1 97.5 471 ARG A CA 1
ATOM 3647 C C . ARG A 1 471 ? -33.75 -19.984 2.92 1 97.5 471 ARG A C 1
ATOM 3649 O O . ARG A 1 471 ? -32.625 -20.438 2.654 1 97.5 471 ARG A O 1
ATOM 3656 N N . PHE A 1 472 ? -34.25 -19.906 4.188 1 97.19 472 PHE A N 1
ATOM 3657 C CA . PHE A 1 472 ? -33.469 -20.609 5.203 1 97.19 472 PHE A CA 1
ATOM 3658 C C . PHE A 1 472 ? -34.375 -21.203 6.277 1 97.19 472 PHE A C 1
ATOM 3660 O O . PHE A 1 472 ? -35.5 -20.766 6.445 1 97.19 472 PHE A O 1
ATOM 3667 N N . ASP A 1 473 ? -33.875 -22.234 6.863 1 96.44 473 ASP A N 1
ATOM 3668 C CA . ASP A 1 473 ? -34.469 -22.828 8.062 1 96.44 473 ASP A CA 1
ATOM 3669 C C . ASP A 1 473 ? -33.438 -22.953 9.172 1 96.44 473 ASP A C 1
ATOM 3671 O O . ASP A 1 473 ? -32.438 -22.219 9.195 1 96.44 473 ASP A O 1
ATOM 3675 N N . ALA A 1 474 ? -33.656 -23.844 10.133 1 95.38 474 ALA A N 1
ATOM 3676 C CA . ALA A 1 474 ? -32.812 -23.922 11.305 1 95.38 474 ALA A CA 1
ATOM 3677 C C . ALA A 1 474 ? -31.453 -24.531 10.961 1 95.38 474 ALA A C 1
ATOM 3679 O O . ALA A 1 474 ? -30.453 -24.281 11.633 1 95.38 474 ALA A O 1
ATOM 3680 N N . GLN A 1 475 ? -31.375 -25.203 9.82 1 96.69 475 GLN A N 1
ATOM 3681 C CA . GLN A 1 475 ? -30.172 -26 9.555 1 96.69 475 GLN A CA 1
ATOM 3682 C C . GLN A 1 475 ? -29.484 -25.531 8.281 1 96.69 475 GLN A C 1
ATOM 3684 O O . GLN A 1 475 ? -28.281 -25.734 8.117 1 96.69 475 GLN A O 1
ATOM 3689 N N . GLU A 1 476 ? -30.312 -24.906 7.41 1 97.69 476 GLU A N 1
ATOM 3690 C CA . GLU A 1 476 ? -29.766 -24.672 6.082 1 97.69 476 GLU A CA 1
ATOM 3691 C C . GLU A 1 476 ? -30.156 -23.297 5.559 1 97.69 476 GLU A C 1
ATOM 3693 O O . GLU A 1 476 ? -31.188 -22.75 5.953 1 97.69 476 GLU A O 1
ATOM 3698 N N . ILE A 1 477 ? -29.312 -22.703 4.754 1 97.75 477 ILE A N 1
ATOM 3699 C CA . ILE A 1 477 ? -29.594 -21.547 3.92 1 97.75 477 ILE A CA 1
ATOM 3700 C C . ILE A 1 477 ? -29.531 -21.938 2.447 1 97.75 477 ILE A C 1
ATOM 3702 O O . ILE A 1 477 ? -28.5 -22.422 1.972 1 97.75 477 ILE A O 1
ATOM 3706 N N . HIS A 1 478 ? -30.594 -21.781 1.742 1 97.38 478 HIS A N 1
ATOM 3707 C CA . HIS A 1 478 ? -30.688 -22.062 0.316 1 97.38 478 HIS A CA 1
ATOM 3708 C C . HIS A 1 478 ? -30.578 -20.797 -0.515 1 97.38 478 HIS A C 1
ATOM 3710 O O . HIS A 1 478 ? -31.406 -19.891 -0.39 1 97.38 478 HIS A O 1
ATOM 3716 N N . ILE A 1 479 ? -29.594 -20.719 -1.297 1 97.25 479 ILE A N 1
ATOM 3717 C CA . ILE A 1 479 ? -29.375 -19.578 -2.184 1 97.25 479 ILE A CA 1
ATOM 3718 C C . ILE A 1 479 ? -29.562 -20.016 -3.635 1 97.25 479 ILE A C 1
ATOM 3720 O O . ILE A 1 479 ? -28.859 -20.906 -4.129 1 97.25 479 ILE A O 1
ATOM 3724 N N . THR A 1 480 ? -30.469 -19.453 -4.316 1 96.38 480 THR A N 1
ATOM 3725 C CA . THR A 1 480 ? -30.75 -19.734 -5.719 1 96.38 480 THR A CA 1
ATOM 3726 C C . THR A 1 480 ? -30.219 -18.609 -6.609 1 96.38 480 THR A C 1
ATOM 3728 O O . THR A 1 480 ? -30.594 -17.453 -6.438 1 96.38 480 THR A O 1
ATOM 3731 N N . LEU A 1 481 ? -29.359 -18.984 -7.547 1 94.88 481 LEU A N 1
ATOM 3732 C CA . LEU A 1 481 ? -28.781 -18.016 -8.484 1 94.88 481 LEU A CA 1
ATOM 3733 C C . LEU A 1 481 ? -29.703 -17.828 -9.695 1 94.88 481 LEU A C 1
ATOM 3735 O O . LEU A 1 481 ? -30.047 -18.797 -10.375 1 94.88 481 LEU A O 1
ATOM 3739 N N . MET A 1 482 ? -30.031 -16.641 -9.906 1 94.19 482 MET A N 1
ATOM 3740 C CA . MET A 1 482 ? -30.766 -16.297 -11.117 1 94.19 482 MET A CA 1
ATOM 3741 C C . MET A 1 482 ? -29.812 -15.891 -12.234 1 94.19 482 MET A C 1
ATOM 3743 O O . MET A 1 482 ? -29.141 -14.859 -12.141 1 94.19 482 MET A O 1
ATOM 3747 N N . ALA A 1 483 ? -29.734 -16.719 -13.289 1 89.75 483 ALA A N 1
ATOM 3748 C CA . ALA A 1 483 ? -28.766 -16.5 -14.359 1 89.75 483 ALA A CA 1
ATOM 3749 C C . ALA A 1 483 ? -29.391 -16.734 -15.727 1 89.75 483 ALA A C 1
ATOM 3751 O O . ALA A 1 483 ? -30.359 -17.5 -15.859 1 89.75 483 ALA A O 1
ATOM 3752 N N . ASP A 1 484 ? -28.906 -15.977 -16.719 1 77.94 484 ASP A N 1
ATOM 3753 C CA . ASP A 1 484 ? -29.391 -16.141 -18.094 1 77.94 484 ASP A CA 1
ATOM 3754 C C . ASP A 1 484 ? -28.953 -17.484 -18.672 1 77.94 484 ASP A C 1
ATOM 3756 O O . ASP A 1 484 ? -29.672 -18.062 -19.5 1 77.94 484 ASP A O 1
ATOM 3760 N N . GLU A 1 485 ? -27.781 -17.875 -18.391 1 78.12 485 GLU A N 1
ATOM 3761 C CA . GLU A 1 485 ? -27.234 -19.172 -18.75 1 78.12 485 GLU A CA 1
ATOM 3762 C C . GLU A 1 485 ? -26.75 -19.922 -17.516 1 78.12 485 GLU A C 1
ATOM 3764 O O . GLU A 1 485 ? -26.641 -19.344 -16.422 1 78.12 485 GLU A O 1
ATOM 3769 N N . ASN A 1 486 ? -26.594 -21.156 -17.719 1 79.75 486 ASN A N 1
ATOM 3770 C CA . ASN A 1 486 ? -26.141 -21.953 -16.594 1 79.75 486 ASN A CA 1
ATOM 3771 C C . ASN A 1 486 ? -24.797 -21.469 -16.047 1 79.75 486 ASN A C 1
ATOM 3773 O O . ASN A 1 486 ? -23.781 -21.562 -16.734 1 79.75 486 ASN A O 1
ATOM 3777 N N . PRO A 1 487 ? -24.875 -20.984 -14.812 1 84.69 487 PRO A N 1
ATOM 3778 C CA . PRO A 1 487 ? -23.641 -20.453 -14.234 1 84.69 487 PRO A CA 1
ATOM 3779 C C . PRO A 1 487 ? -22.766 -21.531 -13.617 1 84.69 487 PRO A C 1
ATOM 3781 O O . PRO A 1 487 ? -22.406 -21.438 -12.445 1 84.69 487 PRO A O 1
ATOM 3784 N N . THR A 1 488 ? -22.344 -22.422 -14.391 1 78.06 488 THR A N 1
ATOM 3785 C CA . THR A 1 488 ? -21.609 -23.609 -13.938 1 78.06 488 THR A CA 1
ATOM 3786 C C . THR A 1 488 ? -20.312 -23.203 -13.242 1 78.06 488 THR A C 1
ATOM 3788 O O . THR A 1 488 ? -19.984 -23.734 -12.18 1 78.06 488 THR A O 1
ATOM 3791 N N . VAL A 1 489 ? -19.656 -22.312 -13.812 1 76 489 VAL A N 1
ATOM 3792 C CA . VAL A 1 489 ? -18.359 -21.922 -13.289 1 76 489 VAL A CA 1
ATOM 3793 C C . VAL A 1 489 ? -18.531 -21.188 -11.961 1 76 489 VAL A C 1
ATOM 3795 O O . VAL A 1 489 ? -17.797 -21.453 -11 1 76 489 VAL A O 1
ATOM 3798 N N . GLU A 1 490 ? -19.5 -20.297 -11.961 1 83.12 490 GLU A N 1
ATOM 3799 C CA . GLU A 1 490 ? -19.766 -19.547 -10.742 1 83.12 490 GLU A CA 1
ATOM 3800 C C . GLU A 1 490 ? -20.156 -20.469 -9.594 1 83.12 490 GLU A C 1
ATOM 3802 O O . GLU A 1 490 ? -19.719 -20.266 -8.453 1 83.12 490 GLU A O 1
ATOM 3807 N N . LEU A 1 491 ? -20.906 -21.5 -9.938 1 85.12 491 LEU A N 1
ATOM 3808 C CA . LEU A 1 491 ? -21.328 -22.469 -8.93 1 85.12 491 LEU A CA 1
ATOM 3809 C C . LEU A 1 491 ? -20.125 -23.25 -8.398 1 85.12 491 LEU A C 1
ATOM 3811 O O . LEU A 1 491 ? -19.969 -23.422 -7.184 1 85.12 491 LEU A O 1
ATOM 3815 N N . TRP A 1 492 ? -19.406 -23.641 -9.273 1 80.31 492 TRP A N 1
ATOM 3816 C CA . TRP A 1 492 ? -18.25 -24.438 -8.914 1 80.31 492 TRP A CA 1
ATOM 3817 C C . TRP A 1 492 ? -17.281 -23.625 -8.039 1 80.31 492 TRP A C 1
ATOM 3819 O O . TRP A 1 492 ? -16.828 -24.109 -6.996 1 80.31 492 TRP A O 1
ATOM 3829 N N . VAL A 1 493 ? -17.031 -22.469 -8.383 1 80.31 493 VAL A N 1
ATOM 3830 C CA . VAL A 1 493 ? -16.094 -21.625 -7.672 1 80.31 493 VAL A CA 1
ATOM 3831 C C . VAL A 1 493 ? -16.641 -21.281 -6.289 1 80.31 493 VAL A C 1
ATOM 3833 O O . VAL A 1 493 ? -15.922 -21.344 -5.289 1 80.31 493 VAL A O 1
ATOM 3836 N N . ALA A 1 494 ? -17.844 -20.891 -6.293 1 86.44 494 ALA A N 1
ATOM 3837 C CA . ALA A 1 494 ? -18.484 -20.516 -5.031 1 86.44 494 ALA A CA 1
ATOM 3838 C C . ALA A 1 494 ? -18.516 -21.703 -4.062 1 86.44 494 ALA A C 1
ATOM 3840 O O . ALA A 1 494 ? -18.297 -21.531 -2.861 1 86.44 494 ALA A O 1
ATOM 3841 N N . ARG A 1 495 ? -18.766 -22.859 -4.555 1 86 495 ARG A N 1
ATOM 3842 C CA . ARG A 1 495 ? -18.828 -24.047 -3.719 1 86 495 ARG A CA 1
ATOM 3843 C C . ARG A 1 495 ? -17.453 -24.391 -3.143 1 86 495 ARG A C 1
ATOM 3845 O O . ARG A 1 495 ? -17.344 -24.844 -2.004 1 86 495 ARG A O 1
ATOM 3852 N N . ARG A 1 496 ? -16.547 -24.078 -3.902 1 78.38 496 ARG A N 1
ATOM 3853 C CA . ARG A 1 496 ? -15.188 -24.438 -3.502 1 78.38 496 ARG A CA 1
ATOM 3854 C C . ARG A 1 496 ? -14.633 -23.422 -2.502 1 78.38 496 ARG A C 1
ATOM 3856 O O . ARG A 1 496 ? -13.922 -23.797 -1.562 1 78.38 496 ARG A O 1
ATOM 3863 N N . SER A 1 497 ? -14.984 -22.172 -2.652 1 79.5 497 SER A N 1
ATOM 3864 C CA . SER A 1 497 ? -14.195 -21.172 -1.939 1 79.5 497 SER A CA 1
ATOM 3865 C C . SER A 1 497 ? -15.094 -20.141 -1.263 1 79.5 497 SER A C 1
ATOM 3867 O O . SER A 1 497 ? -14.625 -19.328 -0.463 1 79.5 497 SER A O 1
ATOM 3869 N N . GLY A 1 498 ? -16.328 -20.219 -1.481 1 84.44 498 GLY A N 1
ATOM 3870 C CA . GLY A 1 498 ? -17.172 -19.109 -1.057 1 84.44 498 GLY A CA 1
ATOM 3871 C C . GLY A 1 498 ? -18.125 -19.469 0.056 1 84.44 498 GLY A C 1
ATOM 3872 O O . GLY A 1 498 ? -18.797 -18.609 0.617 1 84.44 498 GLY A O 1
ATOM 3873 N N . LEU A 1 499 ? -18.172 -20.75 0.404 1 92.12 499 LEU A N 1
ATOM 3874 C CA . LEU A 1 499 ? -19.281 -21.141 1.266 1 92.12 499 LEU A CA 1
ATOM 3875 C C . LEU A 1 499 ? -18.812 -21.328 2.707 1 92.12 499 LEU A C 1
ATOM 3877 O O . LEU A 1 499 ? -19.609 -21.219 3.641 1 92.12 499 LEU A O 1
ATOM 3881 N N . ASP A 1 500 ? -17.547 -21.594 2.879 1 92.06 500 ASP A N 1
ATOM 3882 C CA . ASP A 1 500 ? -17.031 -21.938 4.203 1 92.06 500 ASP A CA 1
ATOM 3883 C C . ASP A 1 500 ? -17.281 -20.812 5.199 1 92.06 500 ASP A C 1
ATOM 3885 O O . ASP A 1 500 ? -17.766 -21.047 6.312 1 92.06 500 ASP A O 1
ATOM 3889 N N . LEU A 1 501 ? -16.969 -19.609 4.793 1 94.88 501 LEU A N 1
ATOM 3890 C CA . LEU A 1 501 ? -17.156 -18.484 5.711 1 94.88 501 LEU A CA 1
ATOM 3891 C C . LEU A 1 501 ? -18.641 -18.219 5.969 1 94.88 501 LEU A C 1
ATOM 3893 O O . LEU A 1 501 ? -19.016 -17.875 7.082 1 94.88 501 LEU A O 1
ATOM 3897 N N . MET A 1 502 ? -19.438 -18.391 4.953 1 96.38 502 MET A N 1
ATOM 3898 C CA . MET A 1 502 ? -20.891 -18.219 5.117 1 96.38 502 MET A CA 1
ATOM 3899 C C . MET A 1 502 ? -21.453 -19.219 6.109 1 96.38 502 MET A C 1
ATOM 3901 O O . MET A 1 502 ? -22.25 -18.859 6.973 1 96.38 502 MET A O 1
ATOM 3905 N N . GLU A 1 503 ? -21.031 -20.422 5.992 1 97.12 503 GLU A N 1
ATOM 3906 C CA . GLU A 1 503 ? -21.516 -21.484 6.875 1 97.12 503 GLU A CA 1
ATOM 3907 C C . GLU A 1 503 ? -21.062 -21.25 8.32 1 97.12 503 GLU A C 1
ATOM 3909 O O . GLU A 1 503 ? -21.859 -21.375 9.25 1 97.12 503 GLU A O 1
ATOM 3914 N N . SER A 1 504 ? -19.844 -20.891 8.484 1 96.31 504 SER A N 1
ATOM 3915 C CA . SER A 1 504 ? -19.328 -20.656 9.828 1 96.31 504 SER A CA 1
ATOM 3916 C C . SER A 1 504 ? -19.953 -19.406 10.445 1 96.31 504 SER A C 1
ATOM 3918 O O . SER A 1 504 ? -20.297 -19.406 11.633 1 96.31 504 SER A O 1
ATOM 3920 N N . ALA A 1 505 ? -20.141 -18.359 9.672 1 97.25 505 ALA A N 1
ATOM 3921 C CA . ALA A 1 505 ? -20.656 -17.078 10.172 1 97.25 505 ALA A CA 1
ATOM 3922 C C . ALA A 1 505 ? -22.125 -17.203 10.586 1 97.25 505 ALA A C 1
ATOM 3924 O O . ALA A 1 505 ? -22.531 -16.609 11.586 1 97.25 505 ALA A O 1
ATOM 3925 N N . PHE A 1 506 ? -22.875 -18.016 9.875 1 97.38 506 PHE A N 1
ATOM 3926 C CA . PHE A 1 506 ? -24.312 -18.062 10.133 1 97.38 506 PHE A CA 1
ATOM 3927 C C . PHE A 1 506 ? -24.672 -19.359 10.852 1 97.38 506 PHE A C 1
ATOM 3929 O O . PHE A 1 506 ? -25.812 -19.531 11.305 1 97.38 506 PHE A O 1
ATOM 3936 N N . GLY A 1 507 ? -23.703 -20.25 10.938 1 96.69 507 GLY A N 1
ATOM 3937 C CA . GLY A 1 507 ? -23.922 -21.484 11.656 1 96.69 507 GLY A CA 1
ATOM 3938 C C . GLY A 1 507 ? -24.906 -22.406 10.961 1 96.69 507 GLY A C 1
ATOM 3939 O O . GLY A 1 507 ? -25.703 -23.094 11.617 1 96.69 507 GLY A O 1
ATOM 3940 N N . ARG A 1 508 ? -25.016 -22.375 9.672 1 97.12 508 ARG A N 1
ATOM 3941 C CA . ARG A 1 508 ? -25.938 -23.172 8.859 1 97.12 508 ARG A CA 1
ATOM 3942 C C . ARG A 1 508 ? -25.25 -23.672 7.598 1 97.12 508 ARG A C 1
ATOM 3944 O O . ARG A 1 508 ? -24.344 -23.031 7.07 1 97.12 508 ARG A O 1
ATOM 3951 N N . LYS A 1 509 ? -25.672 -24.812 7.082 1 96.75 509 LYS A N 1
ATOM 3952 C CA . LYS A 1 509 ? -25.172 -25.328 5.809 1 96.75 509 LYS A CA 1
ATOM 3953 C C . LYS A 1 509 ? -25.703 -24.516 4.637 1 96.75 509 LYS A C 1
ATOM 3955 O O . LYS A 1 509 ? -26.875 -24.125 4.629 1 96.75 509 LYS A O 1
ATOM 3960 N N . ILE A 1 510 ? -24.906 -24.25 3.691 1 96.69 510 ILE A N 1
ATOM 3961 C CA . ILE A 1 510 ? -25.328 -23.469 2.535 1 96.69 510 ILE A CA 1
ATOM 3962 C C . ILE A 1 510 ? -25.594 -24.391 1.354 1 96.69 510 ILE A C 1
ATOM 3964 O O . ILE A 1 510 ? -24.75 -25.203 0.991 1 96.69 510 ILE A O 1
ATOM 3968 N N . ILE A 1 511 ? -26.672 -24.312 0.757 1 95.44 511 ILE A N 1
ATOM 3969 C CA . ILE A 1 511 ? -27.031 -25.031 -0.465 1 95.44 511 ILE A CA 1
ATOM 3970 C C . ILE A 1 511 ? -27.172 -24.031 -1.62 1 95.44 511 ILE A C 1
ATOM 3972 O O . ILE A 1 511 ? -27.984 -23.125 -1.574 1 95.44 511 ILE A O 1
ATOM 3976 N N . LEU A 1 512 ? -26.344 -24.188 -2.59 1 93.88 512 LEU A N 1
ATOM 3977 C CA . LEU A 1 512 ? -26.312 -23.297 -3.75 1 93.88 512 LEU A CA 1
ATOM 3978 C C . LEU A 1 512 ? -26.906 -23.984 -4.973 1 93.88 512 LEU A C 1
ATOM 3980 O O . LEU A 1 512 ? -26.5 -25.094 -5.336 1 93.88 512 LEU A O 1
ATOM 3984 N N . GLU A 1 513 ? -27.812 -23.391 -5.613 1 91.75 513 GLU A N 1
ATOM 3985 C CA . GLU A 1 513 ? -28.453 -23.922 -6.812 1 91.75 513 GLU A CA 1
ATOM 3986 C C . GLU A 1 513 ? -28.672 -22.828 -7.855 1 91.75 513 GLU A C 1
ATOM 3988 O O . GLU A 1 513 ? -28.422 -21.656 -7.594 1 91.75 513 GLU A O 1
ATOM 3993 N N . SER A 1 514 ? -28.922 -23.266 -9.047 1 90.88 514 SER A N 1
ATOM 3994 C CA . SER A 1 514 ? -29.188 -22.297 -10.109 1 90.88 514 SER A CA 1
ATOM 3995 C C . SER A 1 514 ? -30.594 -22.453 -10.656 1 90.88 514 SER A C 1
ATOM 3997 O O . SER A 1 514 ? -31.172 -23.547 -10.625 1 90.88 514 SER A O 1
ATOM 3999 N N . ALA A 1 515 ? -31.125 -21.391 -11 1 83.81 515 ALA A N 1
ATOM 4000 C CA . ALA A 1 515 ? -32.406 -21.344 -11.703 1 83.81 515 ALA A CA 1
ATOM 4001 C C . ALA A 1 515 ? -32.312 -20.484 -12.961 1 83.81 515 ALA A C 1
ATOM 4003 O O . ALA A 1 515 ? -31.672 -19.438 -12.953 1 83.81 515 ALA A O 1
ATOM 4004 N N . ALA A 1 516 ? -32.656 -21.125 -14.148 1 74.12 516 ALA A N 1
ATOM 4005 C CA . ALA A 1 516 ? -32.688 -20.359 -15.391 1 74.12 516 ALA A CA 1
ATOM 4006 C C . ALA A 1 516 ? -33.781 -19.281 -15.344 1 74.12 516 ALA A C 1
ATOM 4008 O O . ALA A 1 516 ? -34.875 -19.516 -14.82 1 74.12 516 ALA A O 1
ATOM 4009 N N . VAL A 1 517 ? -33.406 -18.094 -15.82 1 65.31 517 VAL A N 1
ATOM 4010 C CA . VAL A 1 517 ? -34.406 -17.047 -15.961 1 65.31 517 VAL A CA 1
ATOM 4011 C C . VAL A 1 517 ? -34.844 -16.953 -17.422 1 65.31 517 VAL A C 1
ATOM 4013 O O . VAL A 1 517 ? -34.094 -17.25 -18.328 1 65.31 517 VAL A O 1
ATOM 4016 N N . MET B 1 1 ? 8.375 24 -25.062 1 24.34 1 MET B N 1
ATOM 4017 C CA . MET B 1 1 ? 7.27 23.141 -24.672 1 24.34 1 MET B CA 1
ATOM 4018 C C . MET B 1 1 ? 7.781 21.844 -24.047 1 24.34 1 MET B C 1
ATOM 4020 O O . MET B 1 1 ? 8.609 21.141 -24.641 1 24.34 1 MET B O 1
ATOM 4024 N N . PRO B 1 2 ? 7.844 21.766 -22.797 1 27.25 2 PRO B N 1
ATOM 4025 C CA . PRO B 1 2 ? 8.508 20.578 -22.25 1 27.25 2 PRO B CA 1
ATOM 4026 C C . PRO B 1 2 ? 8.008 19.281 -22.891 1 27.25 2 PRO B C 1
ATOM 4028 O O . PRO B 1 2 ? 6.82 19.172 -23.203 1 27.25 2 PRO B O 1
ATOM 4031 N N . ILE B 1 3 ? 8.836 18.766 -23.594 1 25.06 3 ILE B N 1
ATOM 4032 C CA . ILE B 1 3 ? 8.578 17.5 -24.281 1 25.06 3 ILE B CA 1
ATOM 4033 C C . ILE B 1 3 ? 8 16.5 -23.297 1 25.06 3 ILE B C 1
ATOM 4035 O O . ILE B 1 3 ? 8.695 16.062 -22.375 1 25.06 3 ILE B O 1
ATOM 4039 N N . ARG B 1 4 ? 6.734 16.734 -22.859 1 38.72 4 ARG B N 1
ATOM 4040 C CA . ARG B 1 4 ? 6.059 15.68 -22.109 1 38.72 4 ARG B CA 1
ATOM 4041 C C . ARG B 1 4 ? 6.457 14.305 -22.625 1 38.72 4 ARG B C 1
ATOM 4043 O O . ARG B 1 4 ? 6.215 13.977 -23.797 1 38.72 4 ARG B O 1
ATOM 4050 N N . THR B 1 5 ? 7.48 13.734 -22.094 1 46.59 5 THR B N 1
ATOM 4051 C CA . THR B 1 5 ? 7.898 12.406 -22.531 1 46.59 5 THR B CA 1
ATOM 4052 C C . THR B 1 5 ? 6.688 11.508 -22.75 1 46.59 5 THR B C 1
ATOM 4054 O O . THR B 1 5 ? 5.867 11.328 -21.844 1 46.59 5 THR B O 1
ATOM 4057 N N . LEU B 1 6 ? 6.266 11.266 -23.906 1 51.69 6 LEU B N 1
ATOM 4058 C CA . LEU B 1 6 ? 5.137 10.453 -24.359 1 51.69 6 LEU B CA 1
ATOM 4059 C C . LEU B 1 6 ? 5.18 9.07 -23.719 1 51.69 6 LEU B C 1
ATOM 4061 O O . LEU B 1 6 ? 6.125 8.312 -23.938 1 51.69 6 LEU B O 1
ATOM 4065 N N . VAL B 1 7 ? 4.602 8.961 -22.562 1 64.12 7 VAL B N 1
ATOM 4066 C CA . VAL B 1 7 ? 4.379 7.625 -22.031 1 64.12 7 VAL B CA 1
ATOM 4067 C C . VAL B 1 7 ? 3.619 6.781 -23.047 1 64.12 7 VAL B C 1
ATOM 4069 O O . VAL B 1 7 ? 2.549 7.176 -23.516 1 64.12 7 VAL B O 1
ATOM 4072 N N . PRO B 1 8 ? 4.355 5.688 -23.469 1 76 8 PRO B N 1
ATOM 4073 C CA . PRO B 1 8 ? 3.656 4.824 -24.422 1 76 8 PRO B CA 1
ATOM 4074 C C . PRO B 1 8 ? 2.328 4.301 -23.891 1 76 8 PRO B C 1
ATOM 4076 O O . PRO B 1 8 ? 2.146 4.199 -22.672 1 76 8 PRO B O 1
ATOM 4079 N N . THR B 1 9 ? 1.422 4.09 -24.719 1 81.5 9 THR B N 1
ATOM 4080 C CA . THR B 1 9 ? 0.096 3.598 -24.359 1 81.5 9 THR B CA 1
ATOM 4081 C C . THR B 1 9 ? 0.168 2.15 -23.875 1 81.5 9 THR B C 1
ATOM 4083 O O . THR B 1 9 ? 0.704 1.286 -24.578 1 81.5 9 THR B O 1
ATOM 4086 N N . PRO B 1 10 ? -0.277 1.915 -22.734 1 89.38 10 PRO B N 1
ATOM 4087 C CA . PRO B 1 10 ? -0.27 0.544 -22.219 1 89.38 10 PRO B CA 1
ATOM 4088 C C . PRO B 1 10 ? -1.257 -0.365 -22.938 1 89.38 10 PRO B C 1
ATOM 4090 O O . PRO B 1 10 ? -2.242 0.116 -23.516 1 89.38 10 PRO B O 1
ATOM 4093 N N . ARG B 1 11 ? -0.883 -1.658 -23.047 1 93.94 11 ARG B N 1
ATOM 4094 C CA . ARG B 1 11 ? -1.734 -2.691 -23.625 1 93.94 11 ARG B CA 1
ATOM 4095 C C . ARG B 1 11 ? -1.95 -3.838 -22.641 1 93.94 11 ARG B C 1
ATOM 4097 O O . ARG B 1 11 ? -1.021 -4.242 -21.938 1 93.94 11 ARG B O 1
ATOM 4104 N N . ARG B 1 12 ? -3.209 -4.328 -22.641 1 96 12 ARG B N 1
ATOM 4105 C CA . ARG B 1 12 ? -3.531 -5.508 -21.844 1 96 12 ARG B CA 1
ATOM 4106 C C . ARG B 1 12 ? -3.311 -6.785 -22.656 1 96 12 ARG B C 1
ATOM 4108 O O . ARG B 1 12 ? -3.934 -6.984 -23.688 1 96 12 ARG B O 1
ATOM 4115 N N . THR B 1 13 ? -2.434 -7.617 -22.188 1 97.44 13 THR B N 1
ATOM 4116 C CA . THR B 1 13 ? -2.18 -8.93 -22.781 1 97.44 13 THR B CA 1
ATOM 4117 C C . THR B 1 13 ? -2.559 -10.039 -21.812 1 97.44 13 THR B C 1
ATOM 4119 O O . THR B 1 13 ? -2.051 -10.094 -20.688 1 97.44 13 THR B O 1
ATOM 4122 N N . ALA B 1 14 ? -3.438 -10.914 -22.234 1 98.12 14 ALA B N 1
ATOM 4123 C CA . ALA B 1 14 ? -3.814 -12.062 -21.406 1 98.12 14 ALA B CA 1
ATOM 4124 C C . ALA B 1 14 ? -3.068 -13.32 -21.844 1 98.12 14 ALA B C 1
ATOM 4126 O O . ALA B 1 14 ? -2.916 -13.57 -23.047 1 98.12 14 ALA B O 1
ATOM 4127 N N . ILE B 1 15 ? -2.527 -14.008 -20.891 1 98.56 15 ILE B N 1
ATOM 4128 C CA . ILE B 1 15 ? -1.896 -15.297 -21.125 1 98.56 15 ILE B CA 1
ATOM 4129 C C . ILE B 1 15 ? -2.717 -16.406 -20.469 1 98.56 15 ILE B C 1
ATOM 4131 O O . ILE B 1 15 ? -2.9 -16.406 -19.25 1 98.56 15 ILE B O 1
ATOM 4135 N N . ILE B 1 16 ? -3.215 -17.312 -21.266 1 98.38 16 ILE B N 1
ATOM 4136 C CA . ILE B 1 16 ? -3.963 -18.469 -20.797 1 98.38 16 ILE B CA 1
ATOM 4137 C C . ILE B 1 16 ? -3.096 -19.719 -20.906 1 98.38 16 ILE B C 1
ATOM 4139 O O . ILE B 1 16 ? -2.584 -20.047 -21.984 1 98.38 16 ILE B O 1
ATOM 4143 N N . ASP B 1 17 ? -2.918 -20.359 -19.812 1 97.56 17 ASP B N 1
ATOM 4144 C CA . ASP B 1 17 ? -2.152 -21.594 -19.719 1 97.56 17 ASP B CA 1
ATOM 4145 C C . ASP B 1 17 ? -3.027 -22.734 -19.219 1 97.56 17 ASP B C 1
ATOM 4147 O O . ASP B 1 17 ? -3.42 -22.766 -18.047 1 97.56 17 ASP B O 1
ATOM 4151 N N . LEU B 1 18 ? -3.344 -23.656 -20.125 1 97.62 18 LEU B N 1
ATOM 4152 C CA . LEU B 1 18 ? -4.109 -24.844 -19.766 1 97.62 18 LEU B CA 1
ATOM 4153 C C . LEU B 1 18 ? -3.189 -26.031 -19.516 1 97.62 18 LEU B C 1
ATOM 4155 O O . LEU B 1 18 ? -2.791 -26.719 -20.469 1 97.62 18 LEU B O 1
ATOM 4159 N N . GLY B 1 19 ? -2.961 -26.297 -18.266 1 94.69 19 GLY B N 1
ATOM 4160 C CA . GLY B 1 19 ? -2.094 -27.391 -17.859 1 94.69 19 GLY B CA 1
ATOM 4161 C C . GLY B 1 19 ? -2.852 -28.656 -17.531 1 94.69 19 GLY B C 1
ATOM 4162 O O . GLY B 1 19 ? -4.078 -28.703 -17.641 1 94.69 19 GLY B O 1
ATOM 4163 N N . SER B 1 20 ? -2.059 -29.672 -17.125 1 94.5 20 SER B N 1
ATOM 4164 C CA . SER B 1 20 ? -2.619 -30.984 -16.812 1 94.5 20 SER B CA 1
ATOM 4165 C C . SER B 1 20 ? -3.375 -30.953 -15.492 1 94.5 20 SER B C 1
ATOM 4167 O O . SER B 1 20 ? -4.316 -31.734 -15.297 1 94.5 20 SER B O 1
ATOM 4169 N N . ASN B 1 21 ? -2.947 -30.109 -14.625 1 91.5 21 ASN B N 1
ATOM 4170 C CA . ASN B 1 21 ? -3.566 -30.047 -13.305 1 91.5 21 ASN B CA 1
ATOM 4171 C C . ASN B 1 21 ? -4.426 -28.781 -13.156 1 91.5 21 ASN B C 1
ATOM 4173 O O . ASN B 1 21 ? -5.586 -28.875 -12.758 1 91.5 21 ASN B O 1
ATOM 4177 N N . SER B 1 22 ? -3.85 -27.656 -13.523 1 93.56 22 SER B N 1
ATOM 4178 C CA . SER B 1 22 ? -4.527 -26.375 -13.328 1 93.56 22 SER B CA 1
ATOM 4179 C C . SER B 1 22 ? -4.527 -25.547 -14.617 1 93.56 22 SER B C 1
ATOM 4181 O O . SER B 1 22 ? -3.738 -25.812 -15.523 1 93.56 22 SER B O 1
ATOM 4183 N N . ALA B 1 23 ? -5.484 -24.703 -14.711 1 95.06 23 ALA B N 1
ATOM 4184 C CA . ALA B 1 23 ? -5.535 -23.672 -15.734 1 95.06 23 ALA B CA 1
ATOM 4185 C C . ALA B 1 23 ? -5.469 -22.281 -15.117 1 95.06 23 ALA B C 1
ATOM 4187 O O . ALA B 1 23 ? -6 -22.047 -14.023 1 95.06 23 ALA B O 1
ATOM 4188 N N . ARG B 1 24 ? -4.742 -21.375 -15.844 1 96.06 24 ARG B N 1
ATOM 4189 C CA . ARG B 1 24 ? -4.598 -20.016 -15.328 1 96.06 24 ARG B CA 1
ATOM 4190 C C . ARG B 1 24 ? -4.688 -19 -16.453 1 96.06 24 ARG B C 1
ATOM 4192 O O . ARG B 1 24 ? -4.227 -19.25 -17.562 1 96.06 24 ARG B O 1
ATOM 4199 N N . VAL B 1 25 ? -5.301 -17.891 -16.172 1 96.75 25 VAL B N 1
ATOM 4200 C CA . VAL B 1 25 ? -5.219 -16.719 -17.031 1 96.75 25 VAL B CA 1
ATOM 4201 C C . VAL B 1 25 ? -4.633 -15.547 -16.25 1 96.75 25 VAL B C 1
ATOM 4203 O O . VAL B 1 25 ? -5.016 -15.305 -15.102 1 96.75 25 VAL B O 1
ATOM 4206 N N . VAL B 1 26 ? -3.625 -14.945 -16.797 1 97.06 26 VAL B N 1
ATOM 4207 C CA . VAL B 1 26 ? -3.066 -13.727 -16.234 1 97.06 26 VAL B CA 1
ATOM 4208 C C . VAL B 1 26 ? -3.223 -12.57 -17.219 1 97.06 26 VAL B C 1
ATOM 4210 O O . VAL B 1 26 ? -3.121 -12.766 -18.438 1 97.06 26 VAL B O 1
ATOM 4213 N N . VAL B 1 27 ? -3.537 -11.445 -16.75 1 96.5 27 VAL B N 1
ATOM 4214 C CA . VAL B 1 27 ? -3.615 -10.242 -17.578 1 96.5 27 VAL B CA 1
ATOM 4215 C C . VAL B 1 27 ? -2.475 -9.297 -17.203 1 96.5 27 VAL B C 1
ATOM 4217 O O . VAL B 1 27 ? -2.416 -8.781 -16.094 1 96.5 27 VAL B O 1
ATOM 4220 N N . MET B 1 28 ? -1.59 -9.133 -18.156 1 96.62 28 MET B N 1
ATOM 4221 C CA . MET B 1 28 ? -0.483 -8.188 -18.031 1 96.62 28 MET B CA 1
ATOM 4222 C C . MET B 1 28 ? -0.817 -6.859 -18.703 1 96.62 28 MET B C 1
ATOM 4224 O O . MET B 1 28 ? -1.312 -6.832 -19.828 1 96.62 28 MET B O 1
ATOM 4228 N N . ASN B 1 29 ? -0.639 -5.805 -17.938 1 94.31 29 ASN B N 1
ATOM 4229 C CA . ASN B 1 29 ? -0.823 -4.449 -18.453 1 94.31 29 ASN B CA 1
ATOM 4230 C C . ASN B 1 29 ? 0.505 -3.707 -18.562 1 94.31 29 ASN B C 1
ATOM 4232 O O . ASN B 1 29 ? 1.189 -3.494 -17.562 1 94.31 29 ASN B O 1
ATOM 4236 N N . GLY B 1 30 ? 0.832 -3.416 -19.797 1 90.62 30 GLY B N 1
ATOM 4237 C CA . GLY B 1 30 ? 2.123 -2.758 -19.922 1 90.62 30 GLY B CA 1
ATOM 4238 C C . GLY B 1 30 ? 2.342 -2.125 -21.281 1 90.62 30 GLY B C 1
ATOM 4239 O O . GLY B 1 30 ? 1.517 -2.277 -22.188 1 90.62 30 GLY B O 1
ATOM 4240 N N . SER B 1 31 ? 3.393 -1.245 -21.297 1 90 31 SER B N 1
ATOM 4241 C CA . SER B 1 31 ? 3.945 -0.653 -22.516 1 90 31 SER B CA 1
ATOM 4242 C C . SER B 1 31 ? 5.273 -1.3 -22.891 1 90 31 SER B C 1
ATOM 4244 O O . SER B 1 31 ? 6.277 -1.114 -22.188 1 90 31 SER B O 1
ATOM 4246 N N . PRO B 1 32 ? 5.238 -1.952 -24.016 1 87.19 32 PRO B N 1
ATOM 4247 C CA . PRO B 1 32 ? 6.426 -2.725 -24.375 1 87.19 32 PRO B CA 1
ATOM 4248 C C . PRO B 1 32 ? 7.715 -1.914 -24.266 1 87.19 32 PRO B C 1
ATOM 4250 O O . PRO B 1 32 ? 7.781 -0.778 -24.734 1 87.19 32 PRO B O 1
ATOM 4253 N N . GLY B 1 33 ? 8.656 -2.482 -23.531 1 83.94 33 GLY B N 1
ATOM 4254 C CA . GLY B 1 33 ? 9.969 -1.89 -23.359 1 83.94 33 GLY B CA 1
ATOM 4255 C C . GLY B 1 33 ? 10 -0.786 -22.328 1 83.94 33 GLY B C 1
ATOM 4256 O O . GLY B 1 33 ? 11.055 -0.232 -22.031 1 83.94 33 GLY B O 1
ATOM 4257 N N . PHE B 1 34 ? 8.906 -0.512 -21.688 1 89.5 34 PHE B N 1
ATOM 4258 C CA . PHE B 1 34 ? 8.852 0.597 -20.734 1 89.5 34 PHE B CA 1
ATOM 4259 C C . PHE B 1 34 ? 8.469 0.104 -19.344 1 89.5 34 PHE B C 1
ATOM 4261 O O . PHE B 1 34 ? 9.297 0.12 -18.438 1 89.5 34 PHE B O 1
ATOM 4268 N N . SER B 1 35 ? 7.289 -0.461 -19.234 1 94.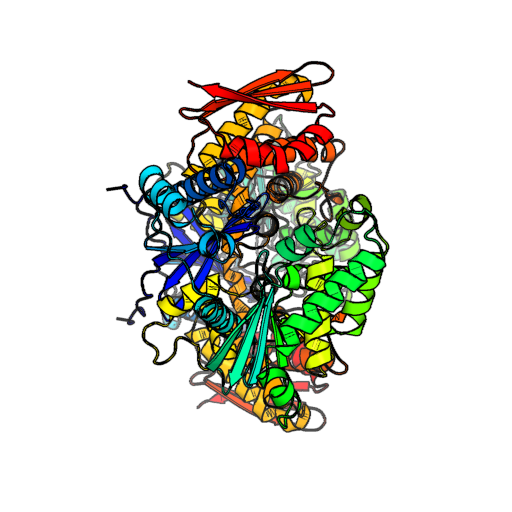38 35 SER B N 1
ATOM 4269 C CA . SER B 1 35 ? 6.863 -0.985 -17.938 1 94.38 35 SER B CA 1
ATOM 4270 C C . SER B 1 35 ? 5.695 -1.95 -18.094 1 94.38 35 SER B C 1
ATOM 4272 O O . SER B 1 35 ? 4.965 -1.9 -19.094 1 94.38 35 SER B O 1
ATOM 4274 N N . TYR B 1 36 ? 5.586 -2.867 -17.141 1 95.06 36 TYR B N 1
ATOM 4275 C CA . TYR B 1 36 ? 4.43 -3.754 -17.078 1 95.06 36 TYR B CA 1
ATOM 4276 C C . TYR B 1 36 ? 4.098 -4.109 -15.625 1 95.06 36 TYR B C 1
ATOM 4278 O O . TYR B 1 36 ? 4.91 -3.891 -14.727 1 95.06 36 TYR B O 1
ATOM 4286 N N . HIS B 1 37 ? 2.904 -4.551 -15.414 1 94.38 37 HIS B N 1
ATOM 4287 C CA . HIS B 1 37 ? 2.49 -5.105 -14.133 1 94.38 37 HIS B CA 1
ATOM 4288 C C . HIS B 1 37 ? 1.392 -6.148 -14.312 1 94.38 37 HIS B C 1
ATOM 4290 O O . HIS B 1 37 ? 0.729 -6.184 -15.352 1 94.38 37 HIS B O 1
ATOM 4296 N N . LEU B 1 38 ? 1.289 -7.07 -13.398 1 95.38 38 LEU B N 1
ATOM 4297 C CA . LEU B 1 38 ? 0.183 -8.023 -13.336 1 95.38 38 LEU B CA 1
ATOM 4298 C C . LEU B 1 38 ? -1.102 -7.332 -12.891 1 95.38 38 LEU B C 1
ATOM 4300 O O . LEU B 1 38 ? -1.196 -6.867 -11.75 1 95.38 38 LEU B O 1
ATOM 4304 N N . GLU B 1 39 ? -2.051 -7.262 -13.75 1 93.56 39 GLU B N 1
ATOM 4305 C CA . GLU B 1 39 ? -3.291 -6.547 -13.453 1 93.56 39 GLU B CA 1
ATOM 4306 C C . GLU B 1 39 ? -4.316 -7.469 -12.805 1 93.56 39 GLU B C 1
ATOM 4308 O O . GLU B 1 39 ? -5.082 -7.043 -11.938 1 93.56 39 GLU B O 1
ATOM 4313 N N . ASP B 1 40 ? -4.324 -8.742 -13.281 1 92.38 40 ASP B N 1
ATOM 4314 C CA . ASP B 1 40 ? -5.336 -9.672 -12.781 1 92.38 40 ASP B CA 1
ATOM 4315 C C . ASP B 1 40 ? -4.984 -11.109 -13.133 1 92.38 40 ASP B C 1
ATOM 4317 O O . ASP B 1 40 ? -4.133 -11.359 -13.984 1 92.38 40 ASP B O 1
ATOM 4321 N N . GLU B 1 41 ? -5.672 -12.023 -12.438 1 93.5 41 GLU B N 1
ATOM 4322 C CA . GLU B 1 41 ? -5.426 -13.445 -12.664 1 93.5 41 GLU B CA 1
ATOM 4323 C C . GLU B 1 41 ? -6.602 -14.297 -12.18 1 93.5 41 GLU B C 1
ATOM 4325 O O . GLU B 1 41 ? -7.316 -13.906 -11.258 1 93.5 41 GLU B O 1
ATOM 4330 N N . ILE B 1 42 ? -6.836 -15.406 -12.828 1 91.06 42 ILE B N 1
ATOM 4331 C CA . ILE B 1 42 ? -7.734 -16.469 -12.367 1 91.06 42 ILE B CA 1
ATOM 4332 C C . ILE B 1 42 ? -7.031 -17.812 -12.453 1 91.06 42 ILE B C 1
ATOM 4334 O O . ILE B 1 42 ? -6.375 -18.109 -13.453 1 91.06 42 ILE B O 1
ATOM 4338 N N . ARG B 1 43 ? -7.074 -18.5 -11.43 1 90.56 43 ARG B N 1
ATOM 4339 C CA . ARG B 1 43 ? -6.562 -19.875 -11.398 1 90.56 43 ARG B CA 1
ATOM 4340 C C . ARG B 1 43 ? -7.672 -20.859 -11.086 1 90.56 43 ARG B C 1
ATOM 4342 O O . ARG B 1 43 ? -8.484 -20.641 -10.18 1 90.56 43 ARG B O 1
ATOM 4349 N N . GLU B 1 44 ? -7.715 -21.953 -11.812 1 89.25 44 GLU B N 1
ATOM 4350 C CA . GLU B 1 44 ? -8.688 -23.016 -11.594 1 89.25 44 GLU B CA 1
ATOM 4351 C C . GLU B 1 44 ? -8.023 -24.391 -11.617 1 89.25 44 GLU B C 1
ATOM 4353 O O . GLU B 1 44 ? -7.109 -24.625 -12.406 1 89.25 44 GLU B O 1
ATOM 4358 N N . ILE B 1 45 ? -8.508 -25.219 -10.75 1 88.81 45 ILE B N 1
ATOM 4359 C CA . ILE B 1 45 ? -8.062 -26.609 -10.758 1 88.81 45 ILE B CA 1
ATOM 4360 C C . ILE B 1 45 ? -8.922 -27.406 -11.727 1 88.81 45 ILE B C 1
ATOM 4362 O O . ILE B 1 45 ? -10.062 -27.766 -11.414 1 88.81 45 ILE B O 1
ATOM 4366 N N . VAL B 1 46 ? -8.383 -27.812 -12.828 1 90.38 46 VAL B N 1
ATOM 4367 C CA . VAL B 1 46 ? -9.125 -28.5 -13.891 1 90.38 46 VAL B CA 1
ATOM 4368 C C . VAL B 1 46 ? -8.82 -29.984 -13.859 1 90.38 46 VAL B C 1
ATOM 4370 O O . VAL B 1 46 ? -9.695 -30.812 -14.133 1 90.38 46 VAL B O 1
ATOM 4373 N N . ARG B 1 47 ? -7.629 -30.359 -13.555 1 92.06 47 ARG B N 1
ATOM 4374 C CA . ARG B 1 47 ? -7.129 -31.734 -13.578 1 92.06 47 ARG B CA 1
ATOM 4375 C C . ARG B 1 47 ? -7.484 -32.438 -14.891 1 92.06 47 ARG B C 1
ATOM 4377 O O . ARG B 1 47 ? -8.086 -33.5 -14.883 1 92.06 47 ARG B O 1
ATOM 4384 N N . LEU B 1 48 ? -7.031 -31.875 -15.898 1 93.62 48 LEU B N 1
ATOM 4385 C CA . LEU B 1 48 ? -7.355 -32.312 -17.25 1 93.62 48 LEU B CA 1
ATOM 4386 C C . LEU B 1 48 ? -6.836 -33.719 -17.5 1 93.62 48 LEU B C 1
ATOM 4388 O O . LEU B 1 48 ? -7.402 -34.469 -18.312 1 93.62 48 LEU B O 1
ATOM 4392 N N . ARG B 1 49 ? -5.789 -34.094 -16.797 1 93.06 49 ARG B N 1
ATOM 4393 C CA . ARG B 1 49 ? -5.176 -35.406 -16.984 1 93.06 49 ARG B CA 1
ATOM 4394 C C . ARG B 1 49 ? -5.934 -36.5 -16.219 1 93.06 49 ARG B C 1
ATOM 4396 O O . ARG B 1 49 ? -5.758 -37.688 -16.469 1 93.06 49 ARG B O 1
ATOM 4403 N N . GLU B 1 50 ? -6.707 -36.062 -15.312 1 90.69 50 GLU B N 1
ATOM 4404 C CA . GLU B 1 50 ? -7.414 -37.031 -14.477 1 90.69 50 GLU B CA 1
ATOM 4405 C C . GLU B 1 50 ? -8.289 -37.969 -15.312 1 90.69 50 GLU B C 1
ATOM 4407 O O . GLU B 1 50 ? -9.117 -37.5 -16.109 1 90.69 50 GLU B O 1
ATOM 4412 N N . GLY B 1 51 ? -8.117 -39.312 -15.164 1 89 51 GLY B N 1
ATOM 4413 C CA . GLY B 1 51 ? -8.93 -40.281 -15.859 1 89 51 GLY B CA 1
ATOM 4414 C C . GLY B 1 51 ? -8.508 -40.5 -17.297 1 89 51 GLY B C 1
ATOM 4415 O O . GLY B 1 51 ? -9.188 -41.188 -18.047 1 89 51 GLY B O 1
ATOM 4416 N N . MET B 1 52 ? -7.449 -39.969 -17.688 1 91.81 52 MET B N 1
ATOM 4417 C CA . MET B 1 52 ? -6.957 -40.094 -19.062 1 91.81 52 MET B CA 1
ATOM 4418 C C . MET B 1 52 ? -6.547 -41.531 -19.359 1 91.81 52 MET B C 1
ATOM 4420 O O . MET B 1 52 ? -5.918 -42.188 -18.516 1 91.81 52 MET B O 1
ATOM 4424 N N . THR B 1 53 ? -6.973 -42 -20.516 1 91.69 53 THR B N 1
ATOM 4425 C CA . THR B 1 53 ? -6.637 -43.312 -21 1 91.69 53 THR B CA 1
ATOM 4426 C C . THR B 1 53 ? -6.039 -43.25 -22.406 1 91.69 53 THR B C 1
ATOM 4428 O O . THR B 1 53 ? -5.695 -42.156 -22.891 1 91.69 53 THR B O 1
ATOM 4431 N N . SER B 1 54 ? -5.867 -44.438 -22.953 1 91 54 SER B N 1
ATOM 4432 C CA . SER B 1 54 ? -5.363 -44.469 -24.328 1 91 54 SER B CA 1
ATOM 4433 C C . SER B 1 54 ? -6.328 -43.812 -25.297 1 91 54 SER B C 1
ATOM 4435 O O . SER B 1 54 ? -5.926 -43.344 -26.359 1 91 54 SER B O 1
ATOM 4437 N N . ALA B 1 55 ? -7.516 -43.656 -24.812 1 92.31 55 ALA B N 1
ATOM 4438 C CA . ALA B 1 55 ? -8.531 -43.031 -25.641 1 92.31 55 ALA B CA 1
ATOM 4439 C C . ALA B 1 55 ? -8.438 -41.5 -25.531 1 92.31 55 ALA B C 1
ATOM 4441 O O . ALA B 1 55 ? -9.008 -40.781 -26.375 1 92.31 55 ALA B O 1
ATOM 4442 N N . GLY B 1 56 ? -7.781 -41.156 -24.562 1 95.44 56 GLY B N 1
ATOM 4443 C CA . GLY B 1 56 ? -7.57 -39.719 -24.438 1 95.44 56 GLY B CA 1
ATOM 4444 C C . GLY B 1 56 ? -8.156 -39.156 -23.172 1 95.44 56 GLY B C 1
ATOM 4445 O O . GLY B 1 56 ? -8.242 -39.844 -22.156 1 95.44 56 GLY B O 1
ATOM 4446 N N . LEU B 1 57 ? -8.516 -37.812 -23.219 1 96.62 57 LEU B N 1
ATOM 4447 C CA . LEU B 1 57 ? -9.086 -37.094 -22.078 1 96.62 57 LEU B CA 1
ATOM 4448 C C . LEU B 1 57 ? -10.484 -37.594 -21.766 1 96.62 57 LEU B C 1
ATOM 4450 O O . LEU B 1 57 ? -11.258 -37.906 -22.672 1 96.62 57 LEU B O 1
ATOM 4454 N N . SER B 1 58 ? -10.82 -37.656 -20.484 1 95.75 58 SER B N 1
ATOM 4455 C CA . SER B 1 58 ? -12.156 -38.094 -20.078 1 95.75 58 SER B CA 1
ATOM 4456 C C . SER B 1 58 ? -13.188 -37 -20.375 1 95.75 58 SER B C 1
ATOM 4458 O O . SER B 1 58 ? -12.852 -35.812 -20.469 1 95.75 58 SER B O 1
ATOM 4460 N N . ALA B 1 59 ? -14.422 -37.406 -20.469 1 94.88 59 ALA B N 1
ATOM 4461 C CA . ALA B 1 59 ? -15.516 -36.469 -20.734 1 94.88 59 ALA B CA 1
ATOM 4462 C C . ALA B 1 59 ? -15.648 -35.438 -19.594 1 94.88 59 ALA B C 1
ATOM 4464 O O . ALA B 1 59 ? -15.891 -34.25 -19.828 1 94.88 59 ALA B O 1
ATOM 4465 N N . ALA B 1 60 ? -15.484 -35.938 -18.438 1 93.12 60 ALA B N 1
ATOM 4466 C CA . ALA B 1 60 ? -15.586 -35.062 -17.266 1 93.12 60 ALA B CA 1
ATOM 4467 C C . ALA B 1 60 ? -14.477 -34.031 -17.25 1 93.12 60 ALA B C 1
ATOM 4469 O O . ALA B 1 60 ? -14.719 -32.875 -16.938 1 93.12 60 ALA B O 1
ATOM 4470 N N . ALA B 1 61 ? -13.273 -34.406 -17.562 1 93.75 61 ALA B N 1
ATOM 4471 C CA . ALA B 1 61 ? -12.133 -33.5 -17.594 1 93.75 61 ALA B CA 1
ATOM 4472 C C . ALA B 1 61 ? -12.297 -32.438 -18.703 1 93.75 61 ALA B C 1
ATOM 4474 O O . ALA B 1 61 ? -12.016 -31.266 -18.5 1 93.75 61 ALA B O 1
ATOM 4475 N N . MET B 1 62 ? -12.789 -32.875 -19.812 1 95.56 62 MET B N 1
ATOM 4476 C CA . MET B 1 62 ? -13.016 -31.953 -20.922 1 95.56 62 MET B CA 1
ATOM 4477 C C . MET B 1 62 ? -14.094 -30.922 -20.578 1 95.56 62 MET B C 1
ATOM 4479 O O . MET B 1 62 ? -13.984 -29.75 -20.953 1 95.56 62 MET B O 1
ATOM 4483 N N . ALA B 1 63 ? -15.062 -31.359 -19.859 1 91.88 63 ALA B N 1
ATOM 4484 C CA . ALA B 1 63 ? -16.141 -30.453 -19.469 1 91.88 63 ALA B CA 1
ATOM 4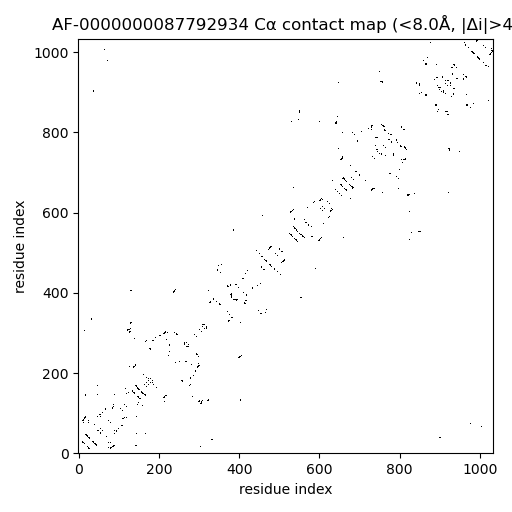485 C C . ALA B 1 63 ? -15.617 -29.391 -18.516 1 91.88 63 ALA B C 1
ATOM 4487 O O . ALA B 1 63 ? -15.961 -28.203 -18.641 1 91.88 63 ALA B O 1
ATOM 4488 N N . ARG B 1 64 ? -14.805 -29.766 -17.578 1 90.81 64 ARG B N 1
ATOM 4489 C CA . ARG B 1 64 ? -14.188 -28.812 -16.656 1 90.81 64 ARG B CA 1
ATOM 4490 C C . ARG B 1 64 ? -13.289 -27.828 -17.406 1 90.81 64 ARG B C 1
ATOM 4492 O O . ARG B 1 64 ? -13.328 -26.625 -17.141 1 90.81 64 ARG B O 1
ATOM 4499 N N . GLY B 1 65 ? -12.531 -28.391 -18.281 1 93.94 65 GLY B N 1
ATOM 4500 C CA . GLY B 1 65 ? -11.656 -27.562 -19.094 1 93.94 65 GLY B CA 1
ATOM 4501 C C . GLY B 1 65 ? -12.406 -26.531 -19.922 1 93.94 65 GLY B C 1
ATOM 4502 O O . GLY B 1 65 ? -12.039 -25.344 -19.938 1 93.94 65 GLY B O 1
ATOM 4503 N N . LEU B 1 66 ? -13.438 -27.031 -20.578 1 93.94 66 LEU B N 1
ATOM 4504 C CA . LEU B 1 66 ? -14.25 -26.156 -21.422 1 93.94 66 LEU B CA 1
ATOM 4505 C C . LEU B 1 66 ? -14.922 -25.062 -20.594 1 93.94 66 LEU B C 1
ATOM 4507 O O . LEU B 1 66 ? -14.938 -23.906 -21 1 93.94 66 LEU B O 1
ATOM 4511 N N . GLY B 1 67 ? -15.477 -25.438 -19.484 1 89.12 67 GLY B N 1
ATOM 4512 C CA . GLY B 1 67 ? -16.078 -24.453 -18.594 1 89.12 67 GLY B CA 1
ATOM 4513 C C . GLY B 1 67 ? -15.102 -23.406 -18.109 1 89.12 67 GLY B C 1
ATOM 4514 O O . GLY B 1 67 ? -15.43 -22.219 -18.062 1 89.12 67 GLY B O 1
ATOM 4515 N N . THR B 1 68 ? -13.93 -23.812 -17.797 1 92.31 68 THR B N 1
ATOM 4516 C CA . THR B 1 68 ? -12.883 -22.906 -17.312 1 92.31 68 THR B CA 1
ATOM 4517 C C . THR B 1 68 ? -12.453 -21.953 -18.422 1 92.31 68 THR B C 1
ATOM 4519 O O . THR B 1 68 ? -12.289 -20.75 -18.172 1 92.31 68 THR B O 1
ATOM 4522 N N . LEU B 1 69 ? -12.328 -22.453 -19.609 1 95.81 69 LEU B N 1
ATOM 4523 C CA . LEU B 1 69 ? -11.891 -21.609 -20.719 1 95.81 69 LEU B CA 1
ATOM 4524 C C . LEU B 1 69 ? -12.977 -20.625 -21.109 1 95.81 69 LEU B C 1
ATOM 4526 O O . LEU B 1 69 ? -12.68 -19.5 -21.531 1 95.81 69 LEU B O 1
ATOM 4530 N N . ARG B 1 70 ? -14.188 -21.031 -20.953 1 91.75 70 ARG B N 1
ATOM 4531 C CA . ARG B 1 70 ? -15.289 -20.094 -21.141 1 91.75 70 ARG B CA 1
ATOM 4532 C C . ARG B 1 70 ? -15.219 -18.938 -20.141 1 91.75 70 ARG B C 1
ATOM 4534 O O . ARG B 1 70 ? -15.398 -17.781 -20.516 1 91.75 70 ARG B O 1
ATOM 4541 N N . LEU B 1 71 ? -14.953 -19.328 -18.938 1 89.12 71 LEU B N 1
ATOM 4542 C CA . LEU B 1 71 ? -14.773 -18.328 -17.891 1 89.12 71 LEU B CA 1
ATOM 4543 C C . LEU B 1 71 ? -13.633 -17.375 -18.234 1 89.12 71 LEU B C 1
ATOM 4545 O O . LEU B 1 71 ? -13.766 -16.156 -18.078 1 89.12 71 LEU B O 1
ATOM 4549 N N . PHE B 1 72 ? -12.539 -17.922 -18.672 1 95.31 72 PHE B N 1
ATOM 4550 C CA . PHE B 1 72 ? -11.367 -17.125 -19 1 95.31 72 PHE B CA 1
ATOM 4551 C C . PHE B 1 72 ? -11.68 -16.156 -20.141 1 95.31 72 PHE B C 1
ATOM 4553 O O . PHE B 1 72 ? -11.266 -14.992 -20.094 1 95.31 72 PHE B O 1
ATOM 4560 N N . LYS B 1 73 ? -12.398 -16.641 -21.125 1 94.81 73 LYS B N 1
ATOM 4561 C CA . LYS B 1 73 ? -12.75 -15.789 -22.266 1 94.81 73 LYS B CA 1
ATOM 4562 C C . LYS B 1 73 ? -13.664 -14.641 -21.828 1 94.81 73 LYS B C 1
ATOM 4564 O O . LYS B 1 73 ? -13.453 -13.492 -22.234 1 94.81 73 LYS B O 1
ATOM 4569 N N . GLN B 1 74 ? -14.625 -14.93 -21.031 1 89.06 74 GLN B N 1
ATOM 4570 C CA . GLN B 1 74 ? -15.523 -13.906 -20.516 1 89.06 74 GLN B CA 1
ATOM 4571 C C . GLN B 1 74 ? -14.766 -12.875 -19.688 1 89.06 74 GLN B C 1
ATOM 4573 O O . GLN B 1 74 ? -15.023 -11.68 -19.781 1 89.06 74 GLN B O 1
ATOM 4578 N N . PHE B 1 75 ? -13.875 -13.344 -18.906 1 91.25 75 PHE B N 1
ATOM 4579 C CA . PHE B 1 75 ? -13.023 -12.508 -18.078 1 91.25 75 PHE B CA 1
ATOM 4580 C C . PHE B 1 75 ? -12.203 -11.555 -18.938 1 91.25 75 PHE B C 1
ATOM 4582 O O . PHE B 1 75 ? -12.156 -10.352 -18.672 1 91.25 75 PHE B O 1
ATOM 4589 N N . CYS B 1 76 ? -11.617 -12.078 -19.969 1 95.25 76 CYS B N 1
ATOM 4590 C CA . CYS B 1 76 ? -10.82 -11.266 -20.891 1 95.25 76 CYS B CA 1
ATOM 4591 C C . CYS B 1 76 ? -11.68 -10.227 -21.594 1 95.25 76 CYS B C 1
ATOM 4593 O O . CYS B 1 76 ? -11.25 -9.086 -21.781 1 95.25 76 CYS B O 1
ATOM 4595 N N . ASP B 1 77 ? -12.875 -10.609 -21.953 1 93.12 77 ASP B N 1
ATOM 4596 C CA . ASP B 1 77 ? -13.789 -9.68 -22.609 1 93.12 77 ASP B CA 1
ATOM 4597 C C . ASP B 1 77 ? -14.188 -8.539 -21.672 1 93.12 77 ASP B C 1
ATOM 4599 O O . ASP B 1 77 ? -14.219 -7.379 -22.078 1 93.12 77 ASP B O 1
ATOM 4603 N N . SER B 1 78 ? -14.406 -8.883 -20.469 1 87.62 78 SER B N 1
ATOM 4604 C CA . SER B 1 78 ? -14.828 -7.898 -19.484 1 87.62 78 SER B CA 1
ATOM 4605 C C . SER B 1 78 ? -13.727 -6.879 -19.219 1 87.62 78 SER B C 1
ATOM 4607 O O . SER B 1 78 ? -14.008 -5.711 -18.938 1 87.62 78 SER B O 1
ATOM 4609 N N . LEU B 1 79 ? -12.516 -7.309 -19.312 1 90 79 LEU B N 1
ATOM 4610 C CA . LEU B 1 79 ? -11.375 -6.434 -19.062 1 90 79 LEU B CA 1
ATOM 4611 C C . LEU B 1 79 ? -10.93 -5.727 -20.328 1 90 79 LEU B C 1
ATOM 4613 O O . LEU B 1 79 ? -9.984 -4.934 -20.312 1 90 79 LEU B O 1
ATOM 4617 N N . GLU B 1 80 ? -11.609 -6.051 -21.438 1 92.44 80 GLU B N 1
ATOM 4618 C CA . GLU B 1 80 ? -11.266 -5.477 -22.734 1 92.44 80 GLU B CA 1
ATOM 4619 C C . GLU B 1 80 ? -9.805 -5.723 -23.062 1 92.44 80 GLU B C 1
ATOM 4621 O O . GLU B 1 80 ? -9.07 -4.789 -23.406 1 92.44 80 GLU B O 1
ATOM 4626 N N . VAL B 1 81 ? -9.398 -6.934 -22.938 1 96 81 VAL B N 1
ATOM 4627 C CA . VAL B 1 81 ? -8.031 -7.34 -23.219 1 96 81 VAL B CA 1
ATOM 4628 C C . VAL B 1 81 ? -7.727 -7.121 -24.703 1 96 81 VAL B C 1
ATOM 4630 O O . VAL B 1 81 ? -8.562 -7.398 -25.562 1 96 81 VAL B O 1
ATOM 4633 N N . ASP B 1 82 ? -6.52 -6.562 -25.016 1 95.94 82 ASP B N 1
ATOM 4634 C CA . ASP B 1 82 ? -6.121 -6.234 -26.375 1 95.94 82 ASP B CA 1
ATOM 4635 C C . ASP B 1 82 ? -5.641 -7.473 -27.125 1 95.94 82 ASP B C 1
ATOM 4637 O O . ASP B 1 82 ? -5.84 -7.59 -28.328 1 95.94 82 ASP B O 1
ATOM 4641 N N . HIS B 1 83 ? -4.973 -8.344 -26.438 1 96 83 HIS B N 1
ATOM 4642 C CA . HIS B 1 83 ? -4.355 -9.508 -27.047 1 96 83 HIS B CA 1
ATOM 4643 C C . HIS B 1 83 ? -4.395 -10.711 -26.109 1 96 83 HIS B C 1
ATOM 4645 O O . HIS B 1 83 ? -4.125 -10.586 -24.922 1 96 83 HIS B O 1
ATOM 4651 N N . ILE B 1 84 ? -4.77 -11.922 -26.672 1 98.06 84 ILE B N 1
ATOM 4652 C CA . ILE B 1 84 ? -4.828 -13.141 -25.891 1 98.06 84 ILE B CA 1
ATOM 4653 C C . ILE B 1 84 ? -3.844 -14.164 -26.438 1 98.06 84 ILE B C 1
ATOM 4655 O O . ILE B 1 84 ? -3.879 -14.484 -27.641 1 98.06 84 ILE B O 1
ATOM 4659 N N . ILE B 1 85 ? -2.951 -14.594 -25.625 1 98.06 85 ILE B N 1
ATOM 4660 C CA . ILE B 1 85 ? -2.076 -15.727 -25.906 1 98.06 85 ILE B CA 1
ATOM 4661 C C . ILE B 1 85 ? -2.541 -16.953 -25.109 1 98.06 85 ILE B C 1
ATOM 4663 O O . ILE B 1 85 ? -2.48 -16.953 -23.875 1 98.06 85 ILE B O 1
ATOM 4667 N N . ALA B 1 86 ? -3.031 -17.984 -25.797 1 98.25 86 ALA B N 1
ATOM 4668 C CA . ALA B 1 86 ? -3.574 -19.156 -25.125 1 98.25 86 ALA B CA 1
ATOM 4669 C C . ALA B 1 86 ? -2.805 -20.422 -25.516 1 98.25 86 ALA B C 1
ATOM 4671 O O . ALA B 1 86 ? -2.568 -20.656 -26.703 1 98.25 86 ALA B O 1
ATOM 4672 N N . THR B 1 87 ? -2.422 -21.172 -24.5 1 98.06 87 THR B N 1
ATOM 4673 C CA . THR B 1 87 ? -1.618 -22.359 -24.766 1 98.06 87 THR B CA 1
ATOM 4674 C C . THR B 1 87 ? -2.146 -23.562 -23.984 1 98.06 87 THR B C 1
ATOM 4676 O O . THR B 1 87 ? -2.896 -23.391 -23.031 1 98.06 87 THR B O 1
ATOM 4679 N N . ALA B 1 88 ? -1.872 -24.734 -24.438 1 97.12 88 ALA B N 1
ATOM 4680 C CA . ALA B 1 88 ? -2.104 -26.016 -23.781 1 97.12 88 ALA B CA 1
ATOM 4681 C C . ALA B 1 88 ? -0.835 -26.859 -23.766 1 97.12 88 ALA B C 1
ATOM 4683 O O . ALA B 1 88 ? -0.041 -26.812 -24.719 1 97.12 88 ALA B O 1
ATOM 4684 N N . THR B 1 89 ? -0.734 -27.672 -22.734 1 93.81 89 THR B N 1
ATOM 4685 C CA . THR B 1 89 ? 0.531 -28.391 -22.562 1 93.81 89 THR B CA 1
ATOM 4686 C C . THR B 1 89 ? 0.306 -29.891 -22.5 1 93.81 89 THR B C 1
ATOM 4688 O O . THR B 1 89 ? -0.448 -30.438 -23.297 1 93.81 89 THR B O 1
ATOM 4691 N N . SER B 1 90 ? 0.923 -30.625 -21.672 1 90 90 SER B N 1
ATOM 4692 C CA . SER B 1 90 ? 1.188 -32.062 -21.703 1 90 90 SER B CA 1
ATOM 4693 C C . SER B 1 90 ? -0.102 -32.875 -21.859 1 90 90 SER B C 1
ATOM 4695 O O . SER B 1 90 ? -0.184 -33.75 -22.719 1 90 90 SER B O 1
ATOM 4697 N N . ALA B 1 91 ? -1.168 -32.531 -21.078 1 91.56 91 ALA B N 1
ATOM 4698 C CA . ALA B 1 91 ? -2.379 -33.344 -21.109 1 91.56 91 ALA B CA 1
ATOM 4699 C C . ALA B 1 91 ? -3.02 -33.344 -22.5 1 91.56 91 ALA B C 1
ATOM 4701 O O . ALA B 1 91 ? -3.396 -34.375 -23.031 1 91.56 91 ALA B O 1
ATOM 4702 N N . VAL B 1 92 ? -3.107 -32.219 -23.047 1 95.06 92 VAL B N 1
ATOM 4703 C CA . VAL B 1 92 ? -3.711 -32.062 -24.359 1 95.06 92 VAL B CA 1
ATOM 4704 C C . VAL B 1 92 ? -2.77 -32.625 -25.422 1 95.06 92 VAL B C 1
ATOM 4706 O O . VAL B 1 92 ? -3.207 -33.312 -26.344 1 95.06 92 VAL B O 1
ATOM 4709 N N . ARG B 1 93 ? -1.521 -32.344 -25.297 1 93.19 93 ARG B N 1
ATOM 4710 C CA . ARG B 1 93 ? -0.505 -32.781 -26.25 1 93.19 93 ARG B CA 1
ATOM 4711 C C . ARG B 1 93 ? -0.462 -34.312 -26.344 1 93.19 93 ARG B C 1
ATOM 4713 O O . ARG B 1 93 ? -0.301 -34.875 -27.438 1 93.19 93 ARG B O 1
ATOM 4720 N N . GLU B 1 94 ? -0.646 -35 -25.297 1 93 94 GLU B N 1
ATOM 4721 C CA . GLU B 1 94 ? -0.477 -36.469 -25.234 1 93 94 GLU B CA 1
ATOM 4722 C C . GLU B 1 94 ? -1.785 -37.188 -25.531 1 93 94 GLU B C 1
ATOM 4724 O O . GLU B 1 94 ? -1.778 -38.375 -25.891 1 93 94 GLU B O 1
ATOM 4729 N N . ALA B 1 95 ? -2.891 -36.531 -25.453 1 95.38 95 ALA B N 1
ATOM 4730 C CA . ALA B 1 95 ? -4.199 -37.188 -25.562 1 95.38 95 ALA B CA 1
ATOM 4731 C C . ALA B 1 95 ? -4.562 -37.406 -27.031 1 95.38 95 ALA B C 1
ATOM 4733 O O . ALA B 1 95 ? -4.453 -36.531 -27.859 1 95.38 95 ALA B O 1
ATOM 4734 N N . ALA B 1 96 ? -5.074 -38.531 -27.266 1 95.44 96 ALA B N 1
ATOM 4735 C CA . ALA B 1 96 ? -5.5 -38.875 -28.625 1 95.44 96 ALA B CA 1
ATOM 4736 C C . ALA B 1 96 ? -6.613 -37.969 -29.109 1 95.44 96 ALA B C 1
ATOM 4738 O O . ALA B 1 96 ? -6.695 -37.656 -30.297 1 95.44 96 ALA B O 1
ATOM 4739 N N . ASN B 1 97 ? -7.391 -37.531 -28.219 1 96.12 97 ASN B N 1
ATOM 4740 C CA . ASN B 1 97 ? -8.508 -36.688 -28.594 1 96.12 97 ASN B CA 1
ATOM 4741 C C . ASN B 1 97 ? -8.203 -35.219 -28.281 1 96.12 97 ASN B C 1
ATOM 4743 O O . ASN B 1 97 ? -9.125 -34.406 -28.141 1 96.12 97 ASN B O 1
ATOM 4747 N N . GLY B 1 98 ? -6.953 -34.906 -28.094 1 95.38 98 GLY B N 1
ATOM 4748 C CA . GLY B 1 98 ? -6.527 -33.531 -27.828 1 95.38 98 GLY B CA 1
ATOM 4749 C C . GLY B 1 98 ? -6.977 -32.531 -28.875 1 95.38 98 GLY B C 1
ATOM 4750 O O . GLY B 1 98 ? -7.598 -31.531 -28.562 1 95.38 98 GLY B O 1
ATOM 4751 N N . PRO B 1 99 ? -6.746 -32.844 -30.125 1 94.75 99 PRO B N 1
ATOM 4752 C CA . PRO B 1 99 ? -7.164 -31.953 -31.203 1 94.75 99 PRO B CA 1
ATOM 4753 C C . PRO B 1 99 ? -8.672 -31.719 -31.234 1 94.75 99 PRO B C 1
ATOM 4755 O O . PRO B 1 99 ? -9.133 -30.594 -31.453 1 94.75 99 PRO B O 1
ATOM 4758 N N . GLN B 1 100 ? -9.383 -32.75 -30.953 1 95 100 GLN B N 1
ATOM 4759 C CA . GLN B 1 100 ? -10.836 -32.625 -30.922 1 95 100 GLN B CA 1
ATOM 4760 C C . GLN B 1 100 ? -11.273 -31.703 -29.781 1 95 100 GLN B C 1
ATOM 4762 O O . GLN B 1 100 ? -12.227 -30.938 -29.938 1 95 100 GLN B O 1
ATOM 4767 N N . PHE B 1 101 ? -10.664 -31.922 -28.734 1 96.62 101 PHE B N 1
ATOM 4768 C CA . PHE B 1 101 ? -10.953 -31.062 -27.594 1 96.62 101 PHE B CA 1
ATOM 4769 C C . PHE B 1 101 ? -10.688 -29.609 -27.938 1 96.62 101 PHE B C 1
ATOM 4771 O O . PHE B 1 101 ? -11.508 -28.734 -27.641 1 96.62 101 PHE B O 1
ATOM 4778 N N . LEU B 1 102 ? -9.609 -29.266 -28.641 1 96.88 102 LEU B N 1
ATOM 4779 C CA . LEU B 1 102 ? -9.25 -27.891 -28.984 1 96.88 102 LEU B CA 1
ATOM 4780 C C . LEU B 1 102 ? -10.219 -27.312 -30 1 96.88 102 LEU B C 1
ATOM 4782 O O . LEU B 1 102 ? -10.508 -26.109 -29.984 1 96.88 102 LEU B O 1
ATOM 4786 N N . GLU B 1 103 ? -10.672 -28.125 -30.875 1 96.69 103 GLU B N 1
ATOM 4787 C CA . GLU B 1 103 ? -11.68 -27.688 -31.844 1 96.69 103 GLU B CA 1
ATOM 4788 C C . GLU B 1 103 ? -12.969 -27.266 -31.125 1 96.69 103 GLU B C 1
ATOM 4790 O O . GLU B 1 103 ? -13.594 -26.281 -31.5 1 96.69 103 GLU B O 1
ATOM 4795 N N . ARG B 1 104 ? -13.305 -28.062 -30.188 1 96.31 104 ARG B N 1
ATOM 4796 C CA . ARG B 1 104 ? -14.484 -27.734 -29.406 1 96.31 104 ARG B CA 1
ATOM 4797 C C . ARG B 1 104 ? -14.305 -26.438 -28.641 1 96.31 104 ARG B C 1
ATOM 4799 O O . ARG B 1 104 ? -15.234 -25.625 -28.562 1 96.31 104 ARG B O 1
ATOM 4806 N N . VAL B 1 105 ? -13.164 -26.25 -28.109 1 96.94 105 VAL B N 1
ATOM 4807 C CA . VAL B 1 105 ? -12.852 -25.031 -27.375 1 96.94 105 VAL B CA 1
ATOM 4808 C C . VAL B 1 105 ? -13 -23.828 -28.312 1 96.94 105 VAL B C 1
ATOM 4810 O O . VAL B 1 105 ? -13.617 -22.828 -27.953 1 96.94 105 VAL B O 1
ATOM 4813 N N . GLU B 1 106 ? -12.422 -23.938 -29.469 1 97.31 106 GLU B N 1
ATOM 4814 C CA . GLU B 1 106 ? -12.484 -22.844 -30.422 1 97.31 106 GLU B CA 1
ATOM 4815 C C . GLU B 1 106 ? -13.922 -22.547 -30.828 1 97.31 106 GLU B C 1
ATOM 4817 O O . GLU B 1 106 ? -14.336 -21.375 -30.875 1 97.31 106 GLU B O 1
ATOM 4822 N N . SER B 1 107 ? -14.656 -23.516 -31.078 1 97.06 107 SER B N 1
ATOM 4823 C CA . SER B 1 107 ? -16.031 -23.344 -31.547 1 97.06 107 SER B CA 1
ATOM 4824 C C . SER B 1 107 ? -16.922 -22.766 -30.453 1 97.06 107 SER B C 1
ATOM 4826 O O . SER B 1 107 ? -17.797 -21.953 -30.734 1 97.06 107 SER B O 1
ATOM 4828 N N . GLU B 1 108 ? -16.672 -23.156 -29.25 1 94.19 108 GLU B N 1
ATOM 4829 C CA . GLU B 1 108 ? -17.578 -22.797 -28.172 1 94.19 108 GLU B CA 1
ATOM 4830 C C . GLU B 1 108 ? -17.156 -21.5 -27.484 1 94.19 108 GLU B C 1
ATOM 4832 O O . GLU B 1 108 ? -17.984 -20.781 -26.922 1 94.19 108 GLU B O 1
ATOM 4837 N N . THR B 1 109 ? -15.891 -21.203 -27.516 1 94.56 109 THR B N 1
ATOM 4838 C CA . THR B 1 109 ? -15.43 -20.078 -26.719 1 94.56 109 THR B CA 1
ATOM 4839 C C . THR B 1 109 ? -14.758 -19.031 -27.609 1 94.56 109 THR B C 1
ATOM 4841 O O . THR B 1 109 ? -14.562 -17.875 -27.203 1 94.56 109 THR B O 1
ATOM 4844 N N . GLY B 1 110 ? -14.352 -19.438 -28.797 1 96.06 110 GLY B N 1
ATOM 4845 C CA . GLY B 1 110 ? -13.609 -18.547 -29.672 1 96.06 110 GLY B CA 1
ATOM 4846 C C . GLY B 1 110 ? -12.133 -18.484 -29.344 1 96.06 110 GLY B C 1
ATOM 4847 O O . GLY B 1 110 ? -11.367 -17.797 -30.031 1 96.06 110 GLY B O 1
ATOM 4848 N N . LEU B 1 111 ? -11.633 -19.234 -28.359 1 97.56 111 LEU B N 1
ATOM 4849 C CA . LEU B 1 111 ? -10.227 -19.234 -27.984 1 97.56 111 LEU B CA 1
ATOM 4850 C C . LEU B 1 111 ? -9.43 -20.188 -28.875 1 97.56 111 LEU B C 1
ATOM 4852 O O . LEU B 1 111 ? -9.867 -21.312 -29.141 1 97.56 111 LEU B O 1
ATOM 4856 N N . HIS B 1 112 ? -8.359 -19.719 -29.328 1 97.06 112 HIS B N 1
ATOM 4857 C CA . HIS B 1 112 ? -7.422 -20.547 -30.078 1 97.06 112 HIS B CA 1
ATOM 4858 C C . HIS B 1 112 ? -6.219 -20.922 -29.234 1 97.06 112 HIS B C 1
ATOM 4860 O O . HIS B 1 112 ? -5.316 -20.109 -29.031 1 97.06 112 HIS B O 1
ATOM 4866 N N . LEU B 1 113 ? -6.102 -22.188 -28.859 1 97.75 113 LEU B N 1
ATOM 4867 C CA . LEU B 1 113 ? -5 -22.625 -28.016 1 97.75 113 LEU B CA 1
ATOM 4868 C C . LEU B 1 113 ? -3.893 -23.266 -28.844 1 97.75 113 LEU B C 1
ATOM 4870 O O . LEU B 1 113 ? -4.16 -24.125 -29.688 1 97.75 113 LEU B O 1
ATOM 4874 N N . ARG B 1 114 ? -2.715 -22.828 -28.641 1 96.88 114 ARG B N 1
ATOM 4875 C CA . ARG B 1 114 ? -1.529 -23.453 -29.219 1 96.88 114 ARG B CA 1
ATOM 4876 C C . ARG B 1 114 ? -0.99 -24.562 -28.328 1 96.88 114 ARG B C 1
ATOM 4878 O O . ARG B 1 114 ? -0.748 -24.344 -27.141 1 96.88 114 ARG B O 1
ATOM 4885 N N . ILE B 1 115 ? -0.835 -25.734 -28.906 1 96.81 115 ILE B N 1
ATOM 4886 C CA . ILE B 1 115 ? -0.201 -26.812 -28.156 1 96.81 115 ILE B CA 1
ATOM 4887 C C . ILE B 1 115 ? 1.312 -26.609 -28.125 1 96.81 115 ILE B C 1
ATOM 4889 O O . ILE B 1 115 ? 1.945 -26.5 -29.188 1 96.81 115 ILE B O 1
ATOM 4893 N N . LEU B 1 116 ? 1.851 -26.562 -26.953 1 96.06 116 LEU B N 1
ATOM 4894 C CA . LEU B 1 116 ? 3.295 -26.391 -26.828 1 96.06 116 LEU B CA 1
ATOM 4895 C C . LEU B 1 116 ? 3.988 -27.75 -26.75 1 96.06 116 LEU B C 1
ATOM 4897 O O . LEU B 1 116 ? 3.604 -28.594 -25.938 1 96.06 116 LEU B O 1
ATOM 4901 N N . GLU B 1 117 ? 4.988 -27.844 -27.547 1 94.56 117 GLU B N 1
ATOM 4902 C CA . GLU B 1 117 ? 5.852 -29.016 -27.406 1 94.56 117 GLU B CA 1
ATOM 4903 C C . GLU B 1 117 ? 6.719 -28.922 -26.156 1 94.56 117 GLU B C 1
ATOM 4905 O O . GLU B 1 117 ? 6.848 -27.859 -25.562 1 94.56 117 GLU B O 1
ATOM 4910 N N . GLY B 1 118 ? 7.242 -30.078 -25.797 1 91 118 GLY B N 1
ATOM 4911 C CA . GLY B 1 118 ? 8.039 -30.125 -24.594 1 91 118 GLY B CA 1
ATOM 4912 C C . GLY B 1 118 ? 9.188 -29.141 -24.578 1 91 118 GLY B C 1
ATOM 4913 O O . GLY B 1 118 ? 9.453 -28.5 -23.562 1 91 118 GLY B O 1
ATOM 4914 N N . ASP B 1 119 ? 9.844 -29.031 -25.688 1 91 119 ASP B N 1
ATOM 4915 C CA . ASP B 1 119 ? 10.984 -28.109 -25.781 1 91 119 ASP B CA 1
ATOM 4916 C C . ASP B 1 119 ? 10.523 -26.656 -25.766 1 91 119 ASP B C 1
ATOM 4918 O O . ASP B 1 119 ? 11.227 -25.797 -25.25 1 91 119 ASP B O 1
ATOM 4922 N N . GLU B 1 120 ? 9.398 -26.406 -26.344 1 95.25 120 GLU B N 1
ATOM 4923 C CA . GLU B 1 120 ? 8.844 -25.062 -26.297 1 95.25 120 GLU B CA 1
ATOM 4924 C C . GLU B 1 120 ? 8.469 -24.672 -24.859 1 95.25 120 GLU B C 1
ATOM 4926 O O . GLU B 1 120 ? 8.734 -23.547 -24.438 1 95.25 120 GLU B O 1
ATOM 4931 N N . GLU B 1 121 ? 7.824 -25.641 -24.188 1 95.31 121 GLU B N 1
ATOM 4932 C CA . GLU B 1 121 ? 7.477 -25.406 -22.797 1 95.31 121 GLU B CA 1
ATOM 4933 C C . GLU B 1 121 ? 8.719 -25.094 -21.969 1 95.31 121 GLU B C 1
ATOM 4935 O O . GLU B 1 121 ? 8.695 -24.172 -21.141 1 95.31 121 GLU B O 1
ATOM 4940 N N . ALA B 1 122 ? 9.758 -25.781 -22.234 1 95.75 122 ALA B N 1
ATOM 4941 C CA . ALA B 1 122 ? 11.023 -25.562 -21.547 1 95.75 122 ALA B CA 1
ATOM 4942 C C . ALA B 1 122 ? 11.594 -24.188 -21.859 1 95.75 122 ALA B C 1
ATOM 4944 O O . ALA B 1 122 ? 12.062 -23.484 -20.969 1 95.75 122 ALA B O 1
ATOM 4945 N N . TYR B 1 123 ? 11.516 -23.875 -23.125 1 97.06 123 TYR B N 1
ATOM 4946 C CA . TYR B 1 123 ? 12.023 -22.594 -23.578 1 97.06 123 TYR B CA 1
ATOM 4947 C C . TYR B 1 123 ? 11.305 -21.438 -22.891 1 97.06 123 TYR B C 1
ATOM 4949 O O . TYR B 1 123 ? 11.945 -20.547 -22.328 1 97.06 123 TYR B O 1
ATOM 4957 N N . TYR B 1 124 ? 10.023 -21.438 -22.844 1 97.62 124 TYR B N 1
ATOM 4958 C CA . TYR B 1 124 ? 9.25 -20.359 -22.234 1 97.62 124 TYR B CA 1
ATOM 4959 C C . TYR B 1 124 ? 9.43 -20.328 -20.719 1 97.62 124 TYR B C 1
ATOM 4961 O O . TYR B 1 124 ? 9.414 -19.25 -20.109 1 97.62 124 TYR B O 1
ATOM 4969 N N . GLY B 1 125 ? 9.578 -21.5 -20.125 1 97.44 125 GLY B N 1
ATOM 4970 C CA . GLY B 1 125 ? 9.914 -21.531 -18.703 1 97.44 125 GLY B CA 1
ATOM 4971 C C . GLY B 1 125 ? 11.211 -20.828 -18.391 1 97.44 125 GLY B C 1
ATOM 4972 O O . GLY B 1 125 ? 11.289 -20.062 -17.422 1 97.44 125 GLY B O 1
ATOM 4973 N N . VAL B 1 126 ? 12.172 -21.031 -19.25 1 97.44 126 VAL B N 1
ATOM 4974 C CA . VAL B 1 126 ? 13.484 -20.406 -19.062 1 97.44 126 VAL B CA 1
ATOM 4975 C C . VAL B 1 126 ? 13.359 -18.906 -19.234 1 97.44 126 VAL B C 1
ATOM 4977 O O . VAL B 1 126 ? 13.906 -18.141 -18.438 1 97.44 126 VAL B O 1
ATOM 4980 N N . LEU B 1 127 ? 12.633 -18.469 -20.25 1 97.69 127 LEU B N 1
ATOM 4981 C CA . LEU B 1 127 ? 12.438 -17.047 -20.453 1 97.69 127 LEU B CA 1
ATOM 4982 C C . LEU B 1 127 ? 11.805 -16.391 -19.219 1 97.69 127 LEU B C 1
ATOM 4984 O O . LEU B 1 127 ? 12.219 -15.305 -18.812 1 97.69 127 LEU B O 1
ATOM 4988 N N . GLY B 1 128 ? 10.836 -17.078 -18.688 1 97.62 128 GLY B N 1
ATOM 4989 C CA . GLY B 1 128 ? 10.227 -16.578 -17.453 1 97.62 128 GLY B CA 1
ATOM 4990 C C . GLY B 1 128 ? 11.203 -16.469 -16.297 1 97.62 128 GLY B C 1
ATOM 4991 O O . GLY B 1 128 ? 11.25 -15.438 -15.625 1 97.62 128 GLY B O 1
ATOM 4992 N N . ALA B 1 129 ? 11.992 -17.484 -16.109 1 97.62 129 ALA B N 1
ATOM 4993 C CA . ALA B 1 129 ? 12.953 -17.531 -15.016 1 97.62 129 ALA B CA 1
ATOM 4994 C C . ALA B 1 129 ? 14.008 -16.438 -15.156 1 97.62 129 ALA B C 1
ATOM 4996 O O . ALA B 1 129 ? 14.398 -15.805 -14.172 1 97.62 129 ALA B O 1
ATOM 4997 N N . LEU B 1 130 ? 14.43 -16.203 -16.391 1 97.06 130 LEU B N 1
ATOM 4998 C CA . LEU B 1 130 ? 15.477 -15.227 -16.656 1 97.06 130 LEU B CA 1
ATOM 4999 C C . LEU B 1 130 ? 14.969 -13.812 -16.391 1 97.06 130 LEU B C 1
ATOM 5001 O O . LEU B 1 130 ? 15.766 -12.891 -16.188 1 97.06 130 LEU B O 1
ATOM 5005 N N . GLY B 1 131 ? 13.688 -13.641 -16.375 1 96.38 131 GLY B N 1
ATOM 5006 C CA . GLY B 1 131 ? 13.094 -12.359 -16.047 1 96.38 131 GLY B CA 1
ATOM 5007 C C . GLY B 1 131 ? 12.789 -12.211 -14.57 1 96.38 131 GLY B C 1
ATOM 5008 O O . GLY B 1 131 ? 12.344 -11.148 -14.125 1 96.38 131 GLY B O 1
ATOM 5009 N N . ALA B 1 132 ? 13.094 -13.25 -13.789 1 96.5 132 ALA B N 1
ATOM 5010 C CA . ALA B 1 132 ? 12.664 -13.242 -12.391 1 96.5 132 ALA B CA 1
ATOM 5011 C C . ALA B 1 132 ? 13.852 -13.359 -11.453 1 96.5 132 ALA B C 1
ATOM 5013 O O . ALA B 1 132 ? 13.828 -12.836 -10.336 1 96.5 132 ALA B O 1
ATOM 5014 N N . VAL B 1 133 ? 14.883 -14.07 -11.852 1 96.31 133 VAL B N 1
ATOM 5015 C CA . VAL B 1 133 ? 16.016 -14.336 -10.969 1 96.31 133 VAL B CA 1
ATOM 5016 C C . VAL B 1 133 ? 17.312 -14.125 -11.734 1 96.31 133 VAL B C 1
ATOM 5018 O O . VAL B 1 133 ? 17.344 -14.203 -12.961 1 96.31 133 VAL B O 1
ATOM 5021 N N . PRO B 1 134 ? 18.375 -13.836 -10.992 1 93.12 134 PRO B N 1
ATOM 5022 C CA . PRO B 1 134 ? 19.672 -13.594 -11.633 1 93.12 134 PRO B CA 1
ATOM 5023 C C . PRO B 1 134 ? 20.391 -14.891 -12.008 1 93.12 134 PRO B C 1
ATOM 5025 O O . PRO B 1 134 ? 21.344 -15.281 -11.352 1 93.12 134 PRO B O 1
ATOM 5028 N N . LEU B 1 135 ? 20.031 -15.461 -13.094 1 92.94 135 LEU B N 1
ATOM 5029 C CA . LEU B 1 135 ? 20.609 -16.703 -13.57 1 92.94 135 LEU B CA 1
ATOM 5030 C C . LEU B 1 135 ? 21.453 -16.469 -14.812 1 92.94 135 LEU B C 1
ATOM 5032 O O . LEU B 1 135 ? 20.953 -15.977 -15.828 1 92.94 135 LEU B O 1
ATOM 5036 N N . GLU B 1 136 ? 22.734 -16.766 -14.695 1 91.75 136 GLU B N 1
ATOM 5037 C CA . GLU B 1 136 ? 23.625 -16.641 -15.844 1 91.75 136 GLU B CA 1
ATOM 5038 C C . GLU B 1 136 ? 23.891 -18 -16.5 1 91.75 136 GLU B C 1
ATOM 5040 O O . GLU B 1 136 ? 23.766 -18.141 -17.703 1 91.75 136 GLU B O 1
ATOM 5045 N N . ASN B 1 137 ? 24.328 -18.953 -15.656 1 92.31 137 ASN B N 1
ATOM 5046 C CA . ASN B 1 137 ? 24.562 -20.344 -16.031 1 92.31 137 ASN B CA 1
ATOM 5047 C C . ASN B 1 137 ? 23.938 -21.297 -15.039 1 92.31 137 ASN B C 1
ATOM 5049 O O . ASN B 1 137 ? 23.969 -21.062 -13.828 1 92.31 137 ASN B O 1
ATOM 5053 N N . GLY B 1 138 ? 23.25 -22.266 -15.57 1 93.75 138 GLY B N 1
ATOM 5054 C CA . GLY B 1 138 ? 22.656 -23.234 -14.648 1 93.75 138 GLY B CA 1
ATOM 5055 C C . GLY B 1 138 ? 21.562 -24.062 -15.281 1 93.75 138 GLY B C 1
ATOM 5056 O O . GLY B 1 138 ? 21.609 -24.344 -16.484 1 93.75 138 GLY B O 1
ATOM 5057 N N . VAL B 1 139 ? 20.766 -24.562 -14.43 1 96.12 139 VAL B N 1
ATOM 5058 C CA . VAL B 1 139 ? 19.688 -25.453 -14.828 1 96.12 139 VAL B CA 1
ATOM 5059 C C . VAL B 1 139 ? 18.359 -24.922 -14.32 1 96.12 139 VAL B C 1
ATOM 5061 O O . VAL B 1 139 ? 18.266 -24.438 -13.188 1 96.12 139 VAL B O 1
ATOM 5064 N N . VAL B 1 140 ? 17.375 -24.906 -15.18 1 97.44 140 VAL B N 1
ATOM 5065 C CA . VAL B 1 140 ? 16.016 -24.547 -14.797 1 97.44 140 VAL B CA 1
ATOM 5066 C C . VAL B 1 140 ? 15.117 -25.781 -14.82 1 97.44 140 VAL B C 1
ATOM 5068 O O . VAL B 1 140 ? 15.117 -26.547 -15.789 1 97.44 140 VAL B O 1
ATOM 5071 N N . VAL B 1 141 ? 14.383 -25.953 -13.742 1 97.94 141 VAL B N 1
ATOM 5072 C CA . VAL B 1 141 ? 13.492 -27.094 -13.617 1 97.94 141 VAL B CA 1
ATOM 5073 C C . VAL B 1 141 ? 12.055 -26.609 -13.398 1 97.94 141 VAL B C 1
ATOM 5075 O O . VAL B 1 141 ? 11.789 -25.844 -12.469 1 97.94 141 VAL B O 1
ATOM 5078 N N . ASP B 1 142 ? 11.125 -27.031 -14.211 1 97.5 142 ASP B N 1
ATOM 5079 C CA . ASP B 1 142 ? 9.695 -26.781 -14.062 1 97.5 142 ASP B CA 1
ATOM 5080 C C . ASP B 1 142 ? 8.922 -28.078 -13.844 1 97.5 142 ASP B C 1
ATOM 5082 O O . ASP B 1 142 ? 8.867 -28.938 -14.727 1 97.5 142 ASP B O 1
ATOM 5086 N N . ILE B 1 143 ? 8.328 -28.172 -12.711 1 96.62 143 ILE B N 1
ATOM 5087 C CA . ILE B 1 143 ? 7.566 -29.375 -12.414 1 96.62 143 ILE B CA 1
ATOM 5088 C C . ILE B 1 143 ? 6.074 -29.078 -12.492 1 96.62 143 ILE B C 1
ATOM 5090 O O . ILE B 1 143 ? 5.504 -28.484 -11.57 1 96.62 143 ILE B O 1
ATOM 5094 N N . GLY B 1 144 ? 5.441 -29.594 -13.492 1 94.06 144 GLY B N 1
ATOM 5095 C CA . GLY B 1 144 ? 4.008 -29.438 -13.664 1 94.06 144 GLY B CA 1
ATOM 5096 C C . GLY B 1 144 ? 3.219 -30.656 -13.211 1 94.06 144 GLY B C 1
ATOM 5097 O O . GLY B 1 144 ? 3.707 -31.453 -12.414 1 94.06 144 GLY B O 1
ATOM 5098 N N . GLY B 1 145 ? 2.006 -30.719 -13.633 1 92.81 145 GLY B N 1
ATOM 5099 C CA . GLY B 1 145 ? 1.165 -31.859 -13.297 1 92.81 145 GLY B CA 1
ATOM 5100 C C . GLY B 1 145 ? 1.44 -33.062 -14.156 1 92.81 145 GLY B C 1
ATOM 5101 O O . GLY B 1 145 ? 1.434 -34.219 -13.656 1 92.81 145 GLY B O 1
ATOM 5102 N N . GLY B 1 146 ? 1.716 -32.812 -15.383 1 93.19 146 GLY B N 1
ATOM 5103 C CA . GLY B 1 146 ? 1.872 -33.906 -16.312 1 93.19 146 GLY B CA 1
ATOM 5104 C C . GLY B 1 146 ? 3.32 -34.219 -16.641 1 93.19 146 GLY B C 1
ATOM 5105 O O . GLY B 1 146 ? 3.676 -35.344 -16.922 1 93.19 146 GLY B O 1
ATOM 5106 N N . SER B 1 147 ? 4.105 -33.219 -16.688 1 94.69 147 SER B N 1
ATOM 5107 C CA . SER B 1 147 ? 5.496 -33.375 -17.094 1 94.69 147 SER B CA 1
ATOM 5108 C C . SER B 1 147 ? 6.418 -32.469 -16.281 1 94.69 147 SER B C 1
ATOM 5110 O O . SER B 1 147 ? 5.949 -31.609 -15.531 1 94.69 147 SER B O 1
ATOM 5112 N N . ALA B 1 148 ? 7.699 -32.719 -16.375 1 96.06 148 ALA B N 1
ATOM 5113 C CA . ALA B 1 148 ? 8.758 -31.875 -15.844 1 96.06 148 ALA B CA 1
ATOM 5114 C C . ALA B 1 148 ? 9.734 -31.469 -16.938 1 96.06 148 ALA B C 1
ATOM 5116 O O . ALA B 1 148 ? 10.094 -32.281 -17.797 1 96.06 148 ALA B O 1
ATOM 5117 N N . GLN B 1 149 ? 10.008 -30.219 -16.984 1 96.56 149 GLN B N 1
ATOM 5118 C CA . GLN B 1 149 ? 10.984 -29.703 -17.938 1 96.56 149 GLN B CA 1
ATOM 5119 C C . GLN B 1 149 ? 12.32 -29.438 -17.25 1 96.56 149 GLN B C 1
ATOM 5121 O O . GLN B 1 149 ? 12.375 -28.781 -16.203 1 96.56 149 GLN B O 1
ATOM 5126 N N . ILE B 1 150 ? 13.406 -29.922 -17.797 1 96.5 150 ILE B N 1
ATOM 5127 C CA . ILE B 1 150 ? 14.766 -29.641 -17.344 1 96.5 150 ILE B CA 1
ATOM 5128 C C . ILE B 1 150 ? 15.547 -28.969 -18.469 1 96.5 150 ILE B C 1
ATOM 5130 O O . ILE B 1 150 ? 15.672 -29.516 -19.562 1 96.5 150 ILE B O 1
ATOM 5134 N N . SER B 1 151 ? 16.094 -27.766 -18.156 1 96.56 151 SER B N 1
ATOM 5135 C CA . SER B 1 151 ? 16.75 -26.984 -19.188 1 96.56 151 SER B CA 1
ATOM 5136 C C . SER B 1 151 ? 18.125 -26.516 -18.734 1 96.56 151 SER B C 1
ATOM 5138 O O . SER B 1 151 ? 18.328 -26.234 -17.547 1 96.56 151 SER B O 1
ATOM 5140 N N . GLN B 1 152 ? 19 -26.406 -19.703 1 94.5 152 GLN B N 1
ATOM 5141 C CA . GLN B 1 152 ? 20.328 -25.844 -19.453 1 94.5 152 GLN B CA 1
ATOM 5142 C C . GLN B 1 152 ? 20.422 -24.422 -19.984 1 94.5 152 GLN B C 1
ATOM 5144 O O . GLN B 1 152 ? 19.953 -24.125 -21.078 1 94.5 152 GLN B O 1
ATOM 5149 N N . ILE B 1 153 ? 20.938 -23.578 -19.141 1 94.62 153 ILE B N 1
ATOM 5150 C CA . ILE B 1 153 ? 21.109 -22.156 -19.469 1 94.62 153 ILE B CA 1
ATOM 5151 C C . ILE B 1 153 ? 22.594 -21.828 -19.516 1 94.62 153 ILE B C 1
ATOM 5153 O O . ILE B 1 153 ? 23.344 -22.219 -18.609 1 94.62 153 ILE B O 1
ATOM 5157 N N . LYS B 1 154 ? 23.016 -21.141 -20.484 1 92.31 154 LYS B N 1
ATOM 5158 C CA . LYS B 1 154 ? 24.375 -20.625 -20.625 1 92.31 154 LYS B CA 1
ATOM 5159 C C . LYS B 1 154 ? 24.375 -19.172 -21.062 1 92.31 154 LYS B C 1
ATOM 5161 O O . LYS B 1 154 ? 23.734 -18.812 -22.062 1 92.31 154 LYS B O 1
ATOM 5166 N N . ASP B 1 155 ? 25.031 -18.328 -20.375 1 91.69 155 ASP B N 1
ATOM 5167 C CA . ASP B 1 155 ? 25.156 -16.906 -20.688 1 91.69 155 ASP B CA 1
ATOM 5168 C C . ASP B 1 155 ? 23.781 -16.266 -20.844 1 91.69 155 ASP B C 1
ATOM 5170 O O . ASP B 1 155 ? 23.531 -15.57 -21.828 1 91.69 155 ASP B O 1
ATOM 5174 N N . ARG B 1 156 ? 22.844 -16.703 -20.062 1 94 156 ARG B N 1
ATOM 5175 C CA . ARG B 1 156 ? 21.5 -16.172 -19.969 1 94 156 ARG B CA 1
ATOM 5176 C C . ARG B 1 156 ? 20.703 -16.484 -21.234 1 94 156 ARG B C 1
ATOM 5178 O O . ARG B 1 156 ? 19.922 -15.656 -21.703 1 94 156 ARG B O 1
ATOM 5185 N N . ARG B 1 157 ? 21.016 -17.625 -21.75 1 95 157 ARG B N 1
ATOM 5186 C CA . ARG B 1 157 ? 20.281 -18.094 -22.938 1 95 157 ARG B CA 1
ATOM 5187 C C . ARG B 1 157 ? 19.906 -19.562 -22.781 1 95 157 ARG B C 1
ATOM 5189 O O . ARG B 1 157 ? 20.625 -20.344 -22.172 1 95 157 ARG B O 1
ATOM 5196 N N . PHE B 1 158 ? 18.797 -19.812 -23.391 1 96.25 158 PHE B N 1
ATOM 5197 C CA . PHE B 1 158 ? 18.359 -21.203 -23.469 1 96.25 158 PHE B CA 1
ATOM 5198 C C . PHE B 1 158 ? 19.297 -22.016 -24.359 1 96.25 158 PHE B C 1
ATOM 5200 O O . PHE B 1 158 ? 19.484 -21.688 -25.531 1 96.25 158 PHE B O 1
ATOM 5207 N N . LEU B 1 159 ? 19.906 -23.016 -23.828 1 93.75 159 LEU B N 1
ATOM 5208 C CA . LEU B 1 159 ? 20.797 -23.859 -24.594 1 93.75 159 LEU B CA 1
ATOM 5209 C C . LEU B 1 159 ? 20.078 -25.109 -25.094 1 93.75 159 LEU B C 1
ATOM 5211 O O . LEU B 1 159 ? 20.125 -25.422 -26.281 1 93.75 159 LEU B O 1
ATOM 5215 N N . ARG B 1 160 ? 19.469 -25.797 -24.141 1 93.81 160 ARG B N 1
ATOM 5216 C CA . ARG B 1 160 ? 18.703 -27 -24.453 1 93.81 160 ARG B CA 1
ATOM 5217 C C . ARG B 1 160 ? 17.719 -27.328 -23.312 1 93.81 160 ARG B C 1
ATOM 5219 O O . ARG B 1 160 ? 17.859 -26.812 -22.203 1 93.81 160 ARG B O 1
ATOM 5226 N N . GLY B 1 161 ? 16.734 -28.125 -23.672 1 93.06 161 GLY B N 1
ATOM 5227 C CA . GLY B 1 161 ? 15.727 -28.562 -22.703 1 93.06 161 GLY B CA 1
ATOM 5228 C C . GLY B 1 161 ? 15.062 -29.875 -23.078 1 93.06 161 GLY B C 1
ATOM 5229 O O . GLY B 1 161 ? 15.016 -30.234 -24.25 1 93.06 161 GLY B O 1
ATOM 5230 N N . GLN B 1 162 ? 14.695 -30.547 -22.062 1 91.75 162 GLN B N 1
ATOM 5231 C CA . GLN B 1 162 ? 14.008 -31.828 -22.266 1 91.75 162 GLN B CA 1
ATOM 5232 C C . GLN B 1 162 ? 12.789 -31.938 -21.359 1 91.75 162 GLN B C 1
ATOM 5234 O O . GLN B 1 162 ? 12.82 -31.484 -20.203 1 91.75 162 GLN B O 1
ATOM 5239 N N . ALA B 1 163 ? 11.758 -32.531 -21.906 1 92.5 163 ALA B N 1
ATOM 5240 C CA . ALA B 1 163 ? 10.547 -32.812 -21.125 1 92.5 163 ALA B CA 1
ATOM 5241 C C . ALA B 1 163 ? 10.508 -34.281 -20.703 1 92.5 163 ALA B C 1
ATOM 5243 O O . ALA B 1 163 ? 10.789 -35.188 -21.5 1 92.5 163 ALA B O 1
ATOM 5244 N N . LEU B 1 164 ? 10.273 -34.406 -19.438 1 94.62 164 LEU B N 1
ATOM 5245 C CA . LEU B 1 164 ? 10.141 -35.75 -18.875 1 94.62 164 LEU B CA 1
ATOM 5246 C C . LEU B 1 164 ? 8.719 -35.969 -18.375 1 94.62 164 LEU B C 1
ATOM 5248 O O . LEU B 1 164 ? 8.023 -35.031 -17.984 1 94.62 164 LEU B O 1
ATOM 5252 N N . THR B 1 165 ? 8.266 -37.219 -18.375 1 92.88 165 THR B N 1
ATOM 5253 C CA . THR B 1 165 ? 6.949 -37.562 -17.859 1 92.88 165 THR B CA 1
ATOM 5254 C C . THR B 1 165 ? 6.988 -37.75 -16.344 1 92.88 165 THR B C 1
ATOM 5256 O O . THR B 1 165 ? 6.617 -38.812 -15.836 1 92.88 165 THR B O 1
ATOM 5259 N N . LEU B 1 166 ? 7.438 -36.719 -15.711 1 96.44 166 LEU B N 1
ATOM 5260 C CA . LEU B 1 166 ? 7.648 -36.719 -14.273 1 96.44 166 LEU B CA 1
ATOM 5261 C C . LEU B 1 166 ? 6.805 -35.656 -13.594 1 96.44 166 LEU B C 1
ATOM 5263 O O . LEU B 1 166 ? 7.246 -35.031 -12.625 1 96.44 166 LEU B O 1
ATOM 5267 N N . GLY B 1 167 ? 5.637 -35.438 -14.156 1 95.5 167 GLY B N 1
ATOM 5268 C CA . GLY B 1 167 ? 4.723 -34.5 -13.523 1 95.5 167 GLY B CA 1
ATOM 5269 C C . GLY B 1 167 ? 4.164 -35 -12.211 1 95.5 167 GLY B C 1
ATOM 5270 O O . GLY B 1 167 ? 3.947 -36.219 -12.047 1 95.5 167 GLY B O 1
ATOM 5271 N N . ALA B 1 168 ? 3.859 -34.062 -11.297 1 96.12 168 ALA B N 1
ATOM 5272 C CA . ALA B 1 168 ? 3.396 -34.406 -9.961 1 96.12 168 ALA B CA 1
ATOM 5273 C C . ALA B 1 168 ? 2.098 -35.219 -10.016 1 96.12 168 ALA B C 1
ATOM 5275 O O . ALA B 1 168 ? 1.958 -36.219 -9.344 1 96.12 168 ALA B O 1
ATOM 5276 N N . LEU B 1 169 ? 1.135 -34.75 -10.812 1 94.31 169 LEU B N 1
ATOM 5277 C CA . LEU B 1 169 ? -0.146 -35.438 -10.945 1 94.31 169 LEU B CA 1
ATOM 5278 C C . LEU B 1 169 ? 0.026 -36.781 -11.664 1 94.31 169 LEU B C 1
ATOM 5280 O O . LEU B 1 169 ? -0.572 -37.781 -11.266 1 94.31 169 LEU B O 1
ATOM 5284 N N . ALA B 1 170 ? 0.792 -36.812 -12.719 1 94.31 170 ALA B N 1
ATOM 5285 C CA . ALA B 1 170 ? 1.042 -38.031 -13.477 1 94.31 170 ALA B CA 1
ATOM 5286 C C . ALA B 1 170 ? 1.659 -39.125 -12.594 1 94.31 170 ALA B C 1
ATOM 5288 O O . ALA B 1 170 ? 1.219 -40.25 -12.609 1 94.31 170 ALA B O 1
ATOM 5289 N N . LEU B 1 171 ? 2.686 -38.75 -11.828 1 96.75 171 LEU B N 1
ATOM 5290 C CA . LEU B 1 171 ? 3.354 -39.688 -10.938 1 96.75 171 LEU B CA 1
ATOM 5291 C C . LEU B 1 171 ? 2.395 -40.188 -9.867 1 96.75 171 LEU B C 1
ATOM 5293 O O . LEU B 1 171 ? 2.408 -41.375 -9.523 1 96.75 171 LEU B O 1
ATOM 5297 N N . THR B 1 172 ? 1.627 -39.281 -9.32 1 96 172 THR B N 1
ATOM 5298 C CA . THR B 1 172 ? 0.654 -39.656 -8.297 1 96 172 THR B CA 1
ATOM 5299 C C . THR B 1 172 ? -0.341 -40.688 -8.836 1 96 172 THR B C 1
ATOM 5301 O O . THR B 1 172 ? -0.591 -41.719 -8.203 1 96 172 THR B O 1
ATOM 5304 N N . GLN B 1 173 ? -0.892 -40.438 -10.023 1 93.12 173 GLN B N 1
ATOM 5305 C CA . GLN B 1 173 ? -1.88 -41.344 -10.633 1 93.12 173 GLN B CA 1
ATOM 5306 C C . GLN B 1 173 ? -1.281 -42.688 -10.938 1 93.12 173 GLN B C 1
ATOM 5308 O O . GLN B 1 173 ? -1.969 -43.719 -10.836 1 93.12 173 GLN B O 1
ATOM 5313 N N . ARG B 1 174 ? -0.08 -42.719 -11.227 1 94.75 174 ARG B N 1
ATOM 5314 C CA . ARG B 1 174 ? 0.564 -43.969 -11.656 1 94.75 174 ARG B CA 1
ATOM 5315 C C . ARG B 1 174 ? 0.98 -44.812 -10.453 1 94.75 174 ARG B C 1
ATOM 5317 O O . ARG B 1 174 ? 0.934 -46.031 -10.508 1 94.75 174 ARG B O 1
ATOM 5324 N N . PHE B 1 175 ? 1.366 -44.156 -9.344 1 97.12 175 PHE B N 1
ATOM 5325 C CA . PHE B 1 175 ? 2.1 -44.969 -8.367 1 97.12 175 PHE B CA 1
ATOM 5326 C C . PHE B 1 175 ? 1.449 -44.875 -6.992 1 97.12 175 PHE B C 1
ATOM 5328 O O . PHE B 1 175 ? 1.731 -45.688 -6.113 1 97.12 175 PHE B O 1
ATOM 5335 N N . VAL B 1 176 ? 0.656 -43.844 -6.707 1 96.31 176 VAL B N 1
ATOM 5336 C CA . VAL B 1 176 ? 0.143 -43.625 -5.359 1 96.31 176 VAL B CA 1
ATOM 5337 C C . VAL B 1 176 ? -1.265 -44.219 -5.242 1 96.31 176 VAL B C 1
ATOM 5339 O O . VAL B 1 176 ? -2.166 -43.812 -5.988 1 96.31 176 VAL B O 1
ATOM 5342 N N . ARG B 1 177 ? -1.418 -45.125 -4.23 1 95.25 177 ARG B N 1
ATOM 5343 C CA . ARG B 1 177 ? -2.701 -45.812 -4.059 1 95.25 177 ARG B CA 1
ATOM 5344 C C . ARG B 1 177 ? -3.139 -45.781 -2.596 1 95.25 177 ARG B C 1
ATOM 5346 O O . ARG B 1 177 ? -4.289 -46.094 -2.283 1 95.25 177 ARG B O 1
ATOM 5353 N N . SER B 1 178 ? -2.275 -45.375 -1.788 1 96.38 178 SER B N 1
ATOM 5354 C CA . SER B 1 178 ? -2.559 -45.438 -0.359 1 96.38 178 SER B CA 1
ATOM 5355 C C . SER B 1 178 ? -2.434 -44.094 0.307 1 96.38 178 SER B C 1
ATOM 5357 O O . SER B 1 178 ? -1.871 -43.156 -0.274 1 96.38 178 SER B O 1
ATOM 5359 N N . ASP B 1 179 ? -2.926 -44.031 1.51 1 96 179 ASP B N 1
ATOM 5360 C CA . ASP B 1 179 ? -2.857 -42.875 2.361 1 96 179 ASP B CA 1
ATOM 5361 C C . ASP B 1 179 ? -2.766 -43.25 3.836 1 96 179 ASP B C 1
ATOM 5363 O O . ASP B 1 179 ? -3.732 -43.75 4.414 1 96 179 ASP B O 1
ATOM 5367 N N . PRO B 1 180 ? -1.756 -43.062 4.441 1 95.5 180 PRO B N 1
ATOM 5368 C CA . PRO B 1 180 ? -0.545 -42.406 3.951 1 95.5 180 PRO B CA 1
ATOM 5369 C C . PRO B 1 180 ? 0.166 -43.188 2.861 1 95.5 180 PRO B C 1
ATOM 5371 O O . PRO B 1 180 ? -0.023 -44.406 2.76 1 95.5 180 PRO B O 1
ATOM 5374 N N . ILE B 1 181 ? 0.926 -42.5 2.098 1 97.25 181 ILE B N 1
ATOM 5375 C CA . ILE B 1 181 ? 1.639 -43.125 0.994 1 97.25 181 ILE B CA 1
ATOM 5376 C C . ILE B 1 181 ? 2.643 -44.125 1.542 1 97.25 181 ILE B C 1
ATOM 5378 O O . ILE B 1 181 ? 3.439 -43.812 2.426 1 97.25 181 ILE B O 1
ATOM 5382 N N . LYS B 1 182 ? 2.623 -45.281 1.016 1 97.25 182 LYS B N 1
ATOM 5383 C CA . LYS B 1 182 ? 3.469 -46.344 1.509 1 97.25 182 LYS B CA 1
ATOM 5384 C C . LYS B 1 182 ? 4.906 -46.188 1.02 1 97.25 182 LYS B C 1
ATOM 5386 O O . LYS B 1 182 ? 5.145 -45.625 -0.051 1 97.25 182 LYS B O 1
ATOM 5391 N N . LYS B 1 183 ? 5.777 -46.812 1.82 1 97.06 183 LYS B N 1
ATOM 5392 C CA . LYS B 1 183 ? 7.195 -46.75 1.481 1 97.06 183 LYS B CA 1
ATOM 5393 C C . LYS B 1 183 ? 7.457 -47.406 0.131 1 97.06 183 LYS B C 1
ATOM 5395 O O . LYS B 1 183 ? 8.328 -46.969 -0.625 1 97.06 183 LYS B O 1
ATOM 5400 N N . SER B 1 184 ? 6.758 -48.406 -0.179 1 97.69 184 SER B N 1
ATOM 5401 C CA . SER B 1 184 ? 6.934 -49.094 -1.448 1 97.69 184 SER B CA 1
ATOM 5402 C C . SER B 1 184 ? 6.52 -48.219 -2.625 1 97.69 184 SER B C 1
ATOM 5404 O O . SER B 1 184 ? 7.145 -48.281 -3.688 1 97.69 184 SER B O 1
ATOM 5406 N N . GLU B 1 185 ? 5.48 -47.469 -2.434 1 98.12 185 GLU B N 1
ATOM 5407 C CA . GLU B 1 185 ? 5.023 -46.562 -3.467 1 98.12 185 GLU B CA 1
ATOM 5408 C C . GLU B 1 185 ? 6.027 -45.406 -3.678 1 98.12 185 GLU B C 1
ATOM 5410 O O . GLU B 1 185 ? 6.297 -45.031 -4.812 1 98.12 185 GLU B O 1
ATOM 5415 N N . ILE B 1 186 ? 6.586 -44.969 -2.572 1 98.12 186 ILE B N 1
ATOM 5416 C CA . ILE B 1 186 ? 7.602 -43.906 -2.641 1 98.12 186 ILE B CA 1
ATOM 5417 C C . ILE B 1 186 ? 8.82 -44.438 -3.396 1 98.12 186 ILE B C 1
ATOM 5419 O O . ILE B 1 186 ? 9.375 -43.75 -4.258 1 98.12 186 ILE B O 1
ATOM 5423 N N . LYS B 1 187 ? 9.18 -45.625 -3.137 1 98.06 187 LYS B N 1
ATOM 5424 C CA . LYS B 1 187 ? 10.312 -46.219 -3.816 1 98.06 187 LYS B CA 1
ATOM 5425 C C . LYS B 1 187 ? 10.039 -46.406 -5.309 1 98.06 187 LYS B C 1
ATOM 5427 O O . LYS B 1 187 ? 10.938 -46.219 -6.133 1 98.06 187 LYS B O 1
ATOM 5432 N N . ALA B 1 188 ? 8.844 -46.75 -5.637 1 98.31 188 ALA B N 1
ATOM 5433 C CA . ALA B 1 188 ? 8.461 -46.875 -7.043 1 98.31 188 ALA B CA 1
ATOM 5434 C C . ALA B 1 188 ? 8.578 -45.562 -7.773 1 98.31 188 ALA B C 1
ATOM 5436 O O . ALA B 1 188 ? 9.055 -45.5 -8.906 1 98.31 188 ALA B O 1
ATOM 5437 N N . VAL B 1 189 ? 8.125 -44.5 -7.125 1 98.38 189 VAL B N 1
ATOM 5438 C CA . VAL B 1 189 ? 8.242 -43.188 -7.695 1 98.38 189 VAL B CA 1
ATOM 5439 C C . VAL B 1 189 ? 9.711 -42.844 -7.902 1 98.38 189 VAL B C 1
ATOM 5441 O O . VAL B 1 189 ? 10.102 -42.375 -8.977 1 98.38 189 VAL B O 1
ATOM 5444 N N . GLN B 1 190 ? 10.5 -43.094 -6.898 1 98.25 190 GLN B N 1
ATOM 5445 C CA . GLN B 1 190 ? 11.922 -42.781 -6.953 1 98.25 190 GLN B CA 1
ATOM 5446 C C . GLN B 1 190 ? 12.617 -43.531 -8.07 1 98.25 190 GLN B C 1
ATOM 5448 O O . GLN B 1 190 ? 13.469 -43 -8.781 1 98.25 190 GLN B O 1
ATOM 5453 N N . THR B 1 191 ? 12.234 -44.75 -8.242 1 98.25 191 THR B N 1
ATOM 5454 C CA . THR B 1 191 ? 12.812 -45.594 -9.281 1 98.25 191 THR B CA 1
ATOM 5455 C C . THR B 1 191 ? 12.469 -45.031 -10.664 1 98.25 191 THR B C 1
ATOM 5457 O O . THR B 1 191 ? 13.328 -44.969 -11.547 1 98.25 191 THR B O 1
ATOM 5460 N N . GLU B 1 192 ? 11.258 -44.719 -10.828 1 98.06 192 GLU B N 1
ATOM 5461 C CA . GLU B 1 192 ? 10.828 -44.125 -12.094 1 98.06 192 GLU B CA 1
ATOM 5462 C C . GLU B 1 192 ? 11.562 -42.812 -12.391 1 98.06 192 GLU B C 1
ATOM 5464 O O . GLU B 1 192 ? 11.961 -42.562 -13.531 1 98.06 192 GLU B O 1
ATOM 5469 N N . ILE B 1 193 ? 11.719 -41.969 -11.406 1 98.31 193 ILE B N 1
ATOM 5470 C CA . ILE B 1 193 ? 12.422 -40.719 -11.547 1 98.31 193 ILE B CA 1
ATOM 5471 C C . ILE B 1 193 ? 13.852 -40.969 -12 1 98.31 193 ILE B C 1
ATOM 5473 O O . ILE B 1 193 ? 14.32 -40.344 -12.969 1 98.31 193 ILE B O 1
ATOM 5477 N N . GLU B 1 194 ? 14.516 -41.875 -11.367 1 96.88 194 GLU B N 1
ATOM 5478 C CA . GLU B 1 194 ? 15.906 -42.188 -11.695 1 96.88 194 GLU B CA 1
ATOM 5479 C C . GLU B 1 194 ? 16.031 -42.75 -13.117 1 96.88 194 GLU B C 1
ATOM 5481 O O . GLU B 1 194 ? 16.953 -42.406 -13.844 1 96.88 194 GLU B O 1
ATOM 5486 N N . ARG B 1 195 ? 15.109 -43.562 -13.445 1 97.06 195 ARG B N 1
ATOM 5487 C CA . ARG B 1 195 ? 15.109 -44.125 -14.789 1 97.06 195 ARG B CA 1
ATOM 5488 C C . ARG B 1 195 ? 15.039 -43.031 -15.852 1 97.06 195 ARG B C 1
ATOM 5490 O O . ARG B 1 195 ? 15.812 -43.031 -16.812 1 97.06 195 ARG B O 1
ATOM 5497 N N . GLN B 1 196 ? 14.148 -42.125 -15.672 1 96.19 196 GLN B N 1
ATOM 5498 C CA . GLN B 1 196 ? 13.977 -41.094 -16.672 1 96.19 196 GLN B CA 1
ATOM 5499 C C . GLN B 1 196 ? 15.133 -40.094 -16.641 1 96.19 196 GLN B C 1
ATOM 5501 O O . GLN B 1 196 ? 15.547 -39.594 -17.688 1 96.19 196 GLN B O 1
ATOM 5506 N N . LEU B 1 197 ? 15.68 -39.812 -15.477 1 95.75 197 LEU B N 1
ATOM 5507 C CA . LEU B 1 197 ? 16.797 -38.875 -15.367 1 95.75 197 LEU B CA 1
ATOM 5508 C C . LEU B 1 197 ? 18.047 -39.438 -16.047 1 95.75 197 LEU B C 1
ATOM 5510 O O . LEU B 1 197 ? 18.891 -38.688 -16.531 1 95.75 197 LEU B O 1
ATOM 5514 N N . ASP B 1 198 ? 18.109 -40.719 -16.078 1 93.12 198 ASP B N 1
ATOM 5515 C CA . ASP B 1 198 ? 19.219 -41.375 -16.766 1 93.12 198 ASP B CA 1
ATOM 5516 C C . ASP B 1 198 ? 19.203 -41.062 -18.266 1 93.12 198 ASP B C 1
ATOM 5518 O O . ASP B 1 198 ? 20.25 -41.125 -18.922 1 93.12 198 ASP B O 1
ATOM 5522 N N . GLU B 1 199 ? 18.047 -40.719 -18.688 1 89.56 199 GLU B N 1
ATOM 5523 C CA . GLU B 1 199 ? 17.906 -40.406 -20.109 1 89.56 199 GLU B CA 1
ATOM 5524 C C . GLU B 1 199 ? 18.391 -39 -20.422 1 89.56 199 GLU B C 1
ATOM 5526 O O . GLU B 1 199 ? 18.609 -38.656 -21.594 1 89.56 199 GLU B O 1
ATOM 5531 N N . VAL B 1 200 ? 18.578 -38.219 -19.469 1 91.19 200 VAL B N 1
ATOM 5532 C CA . VAL B 1 200 ? 19.062 -36.875 -19.656 1 91.19 200 VAL B CA 1
ATOM 5533 C C . VAL B 1 200 ? 20.578 -36.844 -19.531 1 91.19 200 VAL B C 1
ATOM 5535 O O . VAL B 1 200 ? 21.125 -36.406 -18.5 1 91.19 200 VAL B O 1
ATOM 5538 N N . SER B 1 201 ? 21.281 -37.094 -20.547 1 86.81 201 SER B N 1
ATOM 5539 C CA . SER B 1 201 ? 22.719 -37.375 -20.547 1 86.81 201 SER B CA 1
ATOM 5540 C C . SER B 1 201 ? 23.531 -36.125 -20.125 1 86.81 201 SER B C 1
ATOM 5542 O O . SER B 1 201 ? 24.547 -36.25 -19.453 1 86.81 201 SER B O 1
ATOM 5544 N N . TRP B 1 202 ? 23.047 -34.969 -20.484 1 87.38 202 TRP B N 1
ATOM 5545 C CA . TRP B 1 202 ? 23.844 -33.781 -20.266 1 87.38 202 TRP B CA 1
ATOM 5546 C C . TRP B 1 202 ? 23.812 -33.344 -18.812 1 87.38 202 TRP B C 1
ATOM 5548 O O . TRP B 1 202 ? 24.609 -32.531 -18.375 1 87.38 202 TRP B O 1
ATOM 5558 N N . LEU B 1 203 ? 22.938 -33.906 -17.984 1 87.5 203 LEU B N 1
ATOM 5559 C CA . LEU B 1 203 ? 22.859 -33.562 -16.562 1 87.5 203 LEU B CA 1
ATOM 5560 C C . LEU B 1 203 ? 24.141 -33.938 -15.852 1 87.5 203 LEU B C 1
ATOM 5562 O O . LEU B 1 203 ? 24.609 -33.219 -14.969 1 87.5 203 LEU B O 1
ATOM 5566 N N . ARG B 1 204 ? 24.672 -35.031 -16.203 1 79.12 204 ARG B N 1
ATOM 5567 C CA . ARG B 1 204 ? 25.906 -35.5 -15.594 1 79.12 204 ARG B CA 1
ATOM 5568 C C . ARG B 1 204 ? 27.078 -34.594 -15.977 1 79.12 204 ARG B C 1
ATOM 5570 O O . ARG B 1 204 ? 27.969 -34.344 -15.172 1 79.12 204 ARG B O 1
ATOM 5577 N N . GLN B 1 205 ? 27.016 -34.125 -17.203 1 79 205 GLN B N 1
ATOM 5578 C CA . GLN B 1 205 ? 28.062 -33.25 -17.688 1 79 205 GLN B CA 1
ATOM 5579 C C . GLN B 1 205 ? 27.969 -31.859 -17.031 1 79 205 GLN B C 1
ATOM 5581 O O . GLN B 1 205 ? 29 -31.219 -16.781 1 79 205 GLN B O 1
ATOM 5586 N N . ALA B 1 206 ? 26.828 -31.469 -16.797 1 76.81 206 ALA B N 1
ATOM 5587 C CA . ALA B 1 206 ? 26.609 -30.172 -16.172 1 76.81 206 ALA B CA 1
ATOM 5588 C C . ALA B 1 206 ? 27.203 -30.125 -14.766 1 76.81 206 ALA B C 1
ATOM 5590 O O . ALA B 1 206 ? 27.719 -29.078 -14.336 1 76.81 206 ALA B O 1
ATOM 5591 N N . ARG B 1 207 ? 27.078 -31.156 -14.07 1 68.5 207 ARG B N 1
ATOM 5592 C CA . ARG B 1 207 ? 27.672 -31.266 -12.742 1 68.5 207 ARG B CA 1
ATOM 5593 C C . ARG B 1 207 ? 29.172 -31.031 -12.781 1 68.5 207 ARG B C 1
ATOM 5595 O O . ARG B 1 207 ? 29.734 -30.359 -11.898 1 68.5 207 ARG B O 1
ATOM 5602 N N . ALA B 1 208 ? 29.672 -31.594 -13.766 1 60.22 208 ALA B N 1
ATOM 5603 C CA . ALA B 1 208 ? 31.141 -31.594 -13.898 1 60.22 208 ALA B CA 1
ATOM 5604 C C . ALA B 1 208 ? 31.641 -30.234 -14.352 1 60.22 208 ALA B C 1
ATOM 5606 O O . ALA B 1 208 ? 32.812 -29.891 -14.141 1 60.22 208 ALA B O 1
ATOM 5607 N N . ALA B 1 209 ? 30.781 -29.594 -15.016 1 59.94 209 ALA B N 1
ATOM 5608 C CA . ALA B 1 209 ? 31.25 -28.312 -15.539 1 59.94 209 ALA B CA 1
ATOM 5609 C C . ALA B 1 209 ? 31.672 -27.391 -14.414 1 59.94 209 ALA B C 1
ATOM 5611 O O . ALA B 1 209 ? 31.125 -27.438 -13.312 1 59.94 209 ALA B O 1
ATOM 5612 N N . GLU B 1 210 ? 32.906 -26.953 -14.445 1 53.91 210 GLU B N 1
ATOM 5613 C CA . GLU B 1 210 ? 33.594 -26.031 -13.539 1 53.91 210 GLU B CA 1
ATOM 5614 C C . GLU B 1 210 ? 32.781 -24.766 -13.305 1 53.91 210 GLU B C 1
ATOM 5616 O O . GLU B 1 210 ? 32.094 -24.281 -14.219 1 53.91 210 GLU B O 1
ATOM 5621 N N . GLY B 1 211 ? 32.312 -24.484 -12.18 1 57.19 211 GLY B N 1
ATOM 5622 C CA . GLY B 1 211 ? 31.75 -23.234 -11.703 1 57.19 211 GLY B CA 1
ATOM 5623 C C . GLY B 1 211 ? 30.469 -23.406 -10.93 1 57.19 211 GLY B C 1
ATOM 5624 O O . GLY B 1 211 ? 29.938 -24.516 -10.836 1 57.19 211 GLY B O 1
ATOM 5625 N N . SER B 1 212 ? 30.078 -22.516 -10.227 1 63.47 212 SER B N 1
ATOM 5626 C CA . SER B 1 212 ? 28.906 -22.5 -9.344 1 63.47 212 SER B CA 1
ATOM 5627 C C . SER B 1 212 ? 27.609 -22.625 -10.141 1 63.47 212 SER B C 1
ATOM 5629 O O . SER B 1 212 ? 27.297 -21.766 -10.969 1 63.47 212 SER B O 1
ATOM 5631 N N . LEU B 1 213 ? 27.172 -23.859 -10.32 1 81.12 213 LEU B N 1
ATOM 5632 C CA . LEU B 1 213 ? 25.938 -24.172 -11.016 1 81.12 213 LEU B CA 1
ATOM 5633 C C . LEU B 1 213 ? 24.734 -23.797 -10.156 1 81.12 213 LEU B C 1
ATOM 5635 O O . LEU B 1 213 ? 24.656 -24.156 -8.984 1 81.12 213 LEU B O 1
ATOM 5639 N N . SER B 1 214 ? 23.906 -22.938 -10.719 1 91.81 214 SER B N 1
ATOM 5640 C CA . SER B 1 214 ? 22.656 -22.578 -10.039 1 91.81 214 SER B CA 1
ATOM 5641 C C . SER B 1 214 ? 21.484 -23.391 -10.586 1 91.81 214 SER B C 1
ATOM 5643 O O . SER B 1 214 ? 21.359 -23.578 -11.805 1 91.81 214 SER B O 1
ATOM 5645 N N . VAL B 1 215 ? 20.75 -23.984 -9.695 1 96.5 215 VAL B N 1
ATOM 5646 C CA . VAL B 1 215 ? 19.531 -24.672 -10.094 1 96.5 215 VAL B CA 1
ATOM 5647 C C . VAL B 1 215 ? 18.312 -23.828 -9.727 1 96.5 215 VAL B C 1
ATOM 5649 O O . VAL B 1 215 ? 18.125 -23.469 -8.562 1 96.5 215 VAL B O 1
ATOM 5652 N N . VAL B 1 216 ? 17.531 -23.5 -10.734 1 98 216 VAL B N 1
ATOM 5653 C CA . VAL B 1 216 ? 16.328 -22.703 -10.539 1 98 216 VAL B CA 1
ATOM 5654 C C . VAL B 1 216 ? 15.094 -23.578 -10.695 1 98 216 VAL B C 1
ATOM 5656 O O . VAL B 1 216 ? 15.008 -24.375 -11.633 1 98 216 VAL B O 1
ATOM 5659 N N . GLY B 1 217 ? 14.18 -23.484 -9.742 1 98.31 217 GLY B N 1
ATOM 5660 C CA . GLY B 1 217 ? 12.914 -24.188 -9.812 1 98.31 217 GLY B CA 1
ATOM 5661 C C . GLY B 1 217 ? 11.734 -23.266 -10.055 1 98.31 217 GLY B C 1
ATOM 5662 O O . GLY B 1 217 ? 11.672 -22.172 -9.492 1 98.31 217 GLY B O 1
ATOM 5663 N N . LEU B 1 218 ? 10.859 -23.719 -10.883 1 96.62 218 LEU B N 1
ATOM 5664 C CA . LEU B 1 218 ? 9.625 -22.969 -11.125 1 96.62 218 LEU B CA 1
ATOM 5665 C C . LEU B 1 218 ? 8.43 -23.906 -11.203 1 96.62 218 LEU B C 1
ATOM 5667 O O . LEU B 1 218 ? 8.594 -25.125 -11.258 1 96.62 218 LEU B O 1
ATOM 5671 N N . GLY B 1 219 ? 7.223 -23.266 -11.109 1 95.06 219 GLY B N 1
ATOM 5672 C CA . GLY B 1 219 ? 5.984 -24.031 -11.156 1 95.06 219 GLY B CA 1
ATOM 5673 C C . GLY B 1 219 ? 5.289 -24.125 -9.812 1 95.06 219 GLY B C 1
ATOM 5674 O O . GLY B 1 219 ? 5.848 -23.734 -8.789 1 95.06 219 GLY B O 1
ATOM 5675 N N . GLY B 1 220 ? 4.113 -24.688 -9.891 1 94.75 220 GLY B N 1
ATOM 5676 C CA . GLY B 1 220 ? 3.279 -24.766 -8.703 1 94.75 220 GLY B CA 1
ATOM 5677 C C . GLY B 1 220 ? 3.879 -25.625 -7.609 1 94.75 220 GLY B C 1
ATOM 5678 O O . GLY B 1 220 ? 3.811 -25.281 -6.426 1 94.75 220 GLY B O 1
ATOM 5679 N N . THR B 1 221 ? 4.469 -26.734 -8.023 1 96.75 221 THR B N 1
ATOM 5680 C CA . THR B 1 221 ? 5.094 -27.625 -7.055 1 96.75 221 THR B CA 1
ATOM 5681 C C . THR B 1 221 ? 6.211 -26.906 -6.305 1 96.75 221 THR B C 1
ATOM 5683 O O . THR B 1 221 ? 6.234 -26.906 -5.07 1 96.75 221 THR B O 1
ATOM 5686 N N . ILE B 1 222 ? 7.066 -26.297 -7.055 1 97.88 222 ILE B N 1
ATOM 5687 C CA . ILE B 1 222 ? 8.234 -25.609 -6.492 1 97.88 222 ILE B CA 1
ATOM 5688 C C . ILE B 1 222 ? 7.773 -24.469 -5.59 1 97.88 222 ILE B C 1
ATOM 5690 O O . ILE B 1 222 ? 8.289 -24.297 -4.48 1 97.88 222 ILE B O 1
ATOM 5694 N N . ARG B 1 223 ? 6.859 -23.75 -6.039 1 96.75 223 ARG B N 1
ATOM 5695 C CA . ARG B 1 223 ? 6.359 -22.609 -5.281 1 96.75 223 ARG B CA 1
ATOM 5696 C C . ARG B 1 223 ? 5.762 -23.062 -3.951 1 96.75 223 ARG B C 1
ATOM 5698 O O . ARG B 1 223 ? 5.93 -22.391 -2.93 1 96.75 223 ARG B O 1
ATOM 5705 N N . ASN B 1 224 ? 5.043 -24.141 -3.955 1 97.56 224 ASN B N 1
ATOM 5706 C CA . ASN B 1 224 ? 4.434 -24.641 -2.727 1 97.56 224 ASN B CA 1
ATOM 5707 C C . ASN B 1 224 ? 5.484 -25.156 -1.745 1 97.56 224 ASN B C 1
ATOM 5709 O O . ASN B 1 224 ? 5.359 -24.953 -0.536 1 97.56 224 ASN B O 1
ATOM 5713 N N . LEU B 1 225 ? 6.473 -25.812 -2.258 1 98.38 225 LEU B N 1
ATOM 5714 C CA . LEU B 1 225 ? 7.566 -26.234 -1.398 1 98.38 225 LEU B CA 1
ATOM 5715 C C . LEU B 1 225 ? 8.258 -25.047 -0.748 1 98.38 225 LEU B C 1
ATOM 5717 O O . LEU B 1 225 ? 8.586 -25.078 0.441 1 98.38 225 LEU B O 1
ATOM 5721 N N . ALA B 1 226 ? 8.461 -24 -1.543 1 98.12 226 ALA B N 1
ATOM 5722 C CA . ALA B 1 226 ? 9.062 -22.781 -1.027 1 98.12 226 ALA B CA 1
ATOM 5723 C C . ALA B 1 226 ? 8.18 -22.141 0.042 1 98.12 226 ALA B C 1
ATOM 5725 O O . ALA B 1 226 ? 8.68 -21.656 1.064 1 98.12 226 ALA B O 1
ATOM 5726 N N . LYS B 1 227 ? 6.898 -22.172 -0.197 1 97.44 227 LYS B N 1
ATOM 5727 C CA . LYS B 1 227 ? 5.961 -21.547 0.737 1 97.44 227 LYS B CA 1
ATOM 5728 C C . LYS B 1 227 ? 5.902 -22.328 2.051 1 97.44 227 LYS B C 1
ATOM 5730 O O . LYS B 1 227 ? 5.727 -21.734 3.119 1 97.44 227 LYS B O 1
ATOM 5735 N N . ILE B 1 228 ? 6.004 -23.641 2.016 1 98 228 ILE B N 1
ATOM 5736 C CA . ILE B 1 228 ? 6.086 -24.438 3.227 1 98 228 ILE B CA 1
ATOM 5737 C C . ILE B 1 228 ? 7.289 -24.016 4.059 1 98 228 ILE B C 1
ATOM 5739 O O . ILE B 1 228 ? 7.164 -23.781 5.266 1 98 228 ILE B O 1
ATOM 5743 N N . GLU B 1 229 ? 8.352 -23.844 3.359 1 97.75 229 GLU B N 1
ATOM 5744 C CA . GLU B 1 229 ? 9.562 -23.422 4.059 1 97.75 229 GLU B CA 1
ATOM 5745 C C . GLU B 1 229 ? 9.422 -22 4.578 1 97.75 229 GLU B C 1
ATOM 5747 O O . GLU B 1 229 ? 9.867 -21.688 5.684 1 97.75 229 GLU B O 1
ATOM 5752 N N . ALA B 1 230 ? 8.883 -21.188 3.793 1 96.5 230 ALA B N 1
ATOM 5753 C CA . ALA B 1 230 ? 8.648 -19.797 4.203 1 96.5 230 ALA B CA 1
ATOM 5754 C C . ALA B 1 230 ? 7.809 -19.734 5.473 1 96.5 230 ALA B C 1
ATOM 5756 O O . ALA B 1 230 ? 8.094 -18.953 6.375 1 96.5 230 ALA B O 1
ATOM 5757 N N . ALA B 1 231 ? 6.797 -20.516 5.512 1 95.62 231 ALA B N 1
ATOM 5758 C CA . ALA B 1 231 ? 5.949 -20.578 6.699 1 95.62 231 ALA B CA 1
ATOM 5759 C C . ALA B 1 231 ? 6.734 -21.078 7.91 1 95.62 231 ALA B C 1
ATOM 5761 O O . ALA B 1 231 ? 6.594 -20.531 9.016 1 95.62 231 ALA B O 1
ATOM 5762 N N . ARG B 1 232 ? 7.508 -22.047 7.691 1 95.31 232 ARG B N 1
ATOM 5763 C CA . ARG B 1 232 ? 8.305 -22.641 8.758 1 95.31 232 ARG B CA 1
ATOM 5764 C C . ARG B 1 232 ? 9.266 -21.609 9.359 1 95.31 232 ARG B C 1
ATOM 5766 O O . ARG B 1 232 ? 9.461 -21.578 10.578 1 95.31 232 ARG B O 1
ATOM 5773 N N . GLN 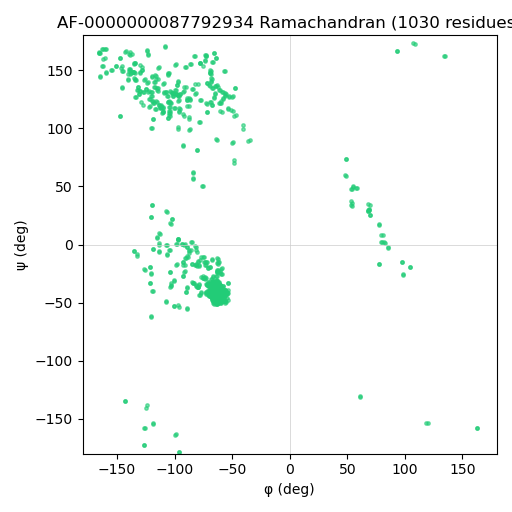B 1 233 ? 9.734 -20.766 8.539 1 93.69 233 GLN B N 1
ATOM 5774 C CA . GLN B 1 233 ? 10.734 -19.797 8.984 1 93.69 233 GLN B CA 1
ATOM 5775 C C . GLN B 1 233 ? 10.086 -18.438 9.297 1 93.69 233 GLN B C 1
ATOM 5777 O O . GLN B 1 233 ? 10.789 -17.469 9.609 1 93.69 233 GLN B O 1
ATOM 5782 N N . LYS B 1 234 ? 8.805 -18.312 9.156 1 91.62 234 LYS B N 1
ATOM 5783 C CA . LYS B 1 234 ? 8.117 -17.031 9.297 1 91.62 234 LYS B CA 1
ATOM 5784 C C . LYS B 1 234 ? 8.734 -15.977 8.391 1 91.62 234 LYS B C 1
ATOM 5786 O O . LYS B 1 234 ? 9.086 -14.891 8.844 1 91.62 234 LYS B O 1
ATOM 5791 N N . PHE B 1 235 ? 8.922 -16.391 7.16 1 91.75 235 PHE B N 1
ATOM 5792 C CA . PHE B 1 235 ? 9.5 -15.555 6.121 1 91.75 235 PHE B CA 1
ATOM 5793 C C . PHE B 1 235 ? 8.766 -14.227 6.016 1 91.75 235 PHE B C 1
ATOM 5795 O O . PHE B 1 235 ? 7.539 -14.203 5.859 1 91.75 235 PHE B O 1
ATOM 5802 N N . PRO B 1 236 ? 9.453 -13.102 6.062 1 91.88 236 PRO B N 1
ATOM 5803 C CA . PRO B 1 236 ? 8.781 -11.82 6.242 1 91.88 236 PRO B CA 1
ATOM 5804 C C . PRO B 1 236 ? 8.336 -11.195 4.918 1 91.88 236 PRO B C 1
ATOM 5806 O O . PRO B 1 236 ? 7.652 -10.172 4.914 1 91.88 236 PRO B O 1
ATOM 5809 N N . LEU B 1 237 ? 8.68 -11.727 3.836 1 90.5 237 LEU B N 1
ATOM 5810 C CA . LEU B 1 237 ? 8.281 -11.172 2.547 1 90.5 237 LEU B CA 1
ATOM 5811 C C . LEU B 1 237 ? 7.082 -11.914 1.978 1 90.5 237 LEU B C 1
ATOM 5813 O O . LEU B 1 237 ? 6.871 -13.094 2.283 1 90.5 237 LEU B O 1
ATOM 5817 N N . GLN B 1 238 ? 6.395 -11.227 1.174 1 83.88 238 GLN B N 1
ATOM 5818 C CA . GLN B 1 238 ? 5.195 -11.789 0.566 1 83.88 238 GLN B CA 1
ATOM 5819 C C . GLN B 1 238 ? 5.555 -12.719 -0.589 1 83.88 238 GLN B C 1
ATOM 5821 O O . GLN B 1 238 ? 4.922 -13.766 -0.771 1 83.88 238 GLN B O 1
ATOM 5826 N N . SER B 1 239 ? 6.562 -12.383 -1.269 1 90.94 239 SER B N 1
ATOM 5827 C CA . SER B 1 239 ? 7.016 -13.172 -2.412 1 90.94 239 SER B CA 1
ATOM 5828 C C . SER B 1 239 ? 8.148 -14.117 -2.018 1 90.94 239 SER B C 1
ATOM 5830 O O . SER B 1 239 ? 9.031 -13.75 -1.244 1 90.94 239 SER B O 1
ATOM 5832 N N . VAL B 1 240 ? 8.094 -15.336 -2.576 1 94.75 240 VAL B N 1
ATOM 5833 C CA . VAL B 1 240 ? 9.18 -16.281 -2.318 1 94.75 240 VAL B CA 1
ATOM 5834 C C . VAL B 1 240 ? 10.18 -16.25 -3.475 1 94.75 240 VAL B C 1
ATOM 5836 O O . VAL B 1 240 ? 11.102 -17.062 -3.531 1 94.75 240 VAL B O 1
ATOM 5839 N N . ASN B 1 241 ? 9.969 -15.336 -4.441 1 96.5 241 ASN B N 1
ATOM 5840 C CA . ASN B 1 241 ? 10.906 -15.227 -5.547 1 96.5 241 ASN B CA 1
ATOM 5841 C C . ASN B 1 241 ? 12.32 -14.906 -5.051 1 96.5 241 ASN B C 1
ATOM 5843 O O . ASN B 1 241 ? 12.5 -14.016 -4.219 1 96.5 241 ASN B O 1
ATOM 5847 N N . GLY B 1 242 ? 13.227 -15.625 -5.531 1 96.44 242 GLY B N 1
ATOM 5848 C CA . GLY B 1 242 ? 14.609 -15.391 -5.156 1 96.44 242 GLY B CA 1
ATOM 5849 C C . GLY B 1 242 ? 15.016 -16.094 -3.875 1 96.44 242 GLY B C 1
ATOM 5850 O O . GLY B 1 242 ? 16.188 -16.062 -3.486 1 96.44 242 GLY B O 1
ATOM 5851 N N . MET B 1 243 ? 14.125 -16.75 -3.256 1 96.44 243 MET B N 1
ATOM 5852 C CA . MET B 1 243 ? 14.438 -17.531 -2.059 1 96.44 243 MET B CA 1
ATOM 5853 C C . MET B 1 243 ? 15.297 -18.75 -2.402 1 96.44 243 MET B C 1
ATOM 5855 O O . MET B 1 243 ? 15.18 -19.312 -3.49 1 96.44 243 MET B O 1
ATOM 5859 N N . GLN B 1 244 ? 16.125 -19.094 -1.468 1 96.19 244 GLN B N 1
ATOM 5860 C CA . GLN B 1 244 ? 16.922 -20.328 -1.58 1 96.19 244 GLN B CA 1
ATOM 5861 C C . GLN B 1 244 ? 16.359 -21.422 -0.684 1 96.19 244 GLN B C 1
ATOM 5863 O O . GLN B 1 244 ? 16.266 -21.25 0.533 1 96.19 244 GLN B O 1
ATOM 5868 N N . LEU B 1 245 ? 15.961 -22.438 -1.288 1 97.75 245 LEU B N 1
ATOM 5869 C CA . LEU B 1 245 ? 15.516 -23.625 -0.557 1 97.75 245 LEU B CA 1
ATOM 5870 C C . LEU B 1 245 ? 16.641 -24.641 -0.419 1 97.75 245 LEU B C 1
ATOM 5872 O O . LEU B 1 245 ? 17.109 -25.188 -1.417 1 97.75 245 LEU B O 1
ATOM 5876 N N . SER B 1 246 ? 17.078 -24.938 0.778 1 97.5 246 SER B N 1
ATOM 5877 C CA . SER B 1 246 ? 18.172 -25.859 0.994 1 97.5 246 SER B CA 1
ATOM 5878 C C . SER B 1 246 ? 17.719 -27.312 0.843 1 97.5 246 SER B C 1
ATOM 5880 O O . SER B 1 246 ? 16.531 -27.625 1.02 1 97.5 246 SER B O 1
ATOM 5882 N N . LEU B 1 247 ? 18.688 -28.109 0.534 1 97.25 247 LEU B N 1
ATOM 5883 C CA . LEU B 1 247 ? 18.406 -29.531 0.446 1 97.25 247 LEU B CA 1
ATOM 5884 C C . LEU B 1 247 ? 17.922 -30.078 1.783 1 97.25 247 LEU B C 1
ATOM 5886 O O . LEU B 1 247 ? 17.047 -30.938 1.822 1 97.25 247 LEU B O 1
ATOM 5890 N N . ASP B 1 248 ? 18.438 -29.578 2.844 1 97.56 248 ASP B N 1
ATOM 5891 C CA . ASP B 1 248 ? 18.016 -30 4.18 1 97.56 248 ASP B CA 1
ATOM 5892 C C . ASP B 1 248 ? 16.547 -29.656 4.434 1 97.56 248 ASP B C 1
ATOM 5894 O O . ASP B 1 248 ? 15.797 -30.469 4.969 1 97.56 248 ASP B O 1
ATOM 5898 N N . ALA B 1 249 ? 16.219 -28.453 4.078 1 97.81 249 ALA B N 1
ATOM 5899 C CA . ALA B 1 249 ? 14.828 -28.016 4.238 1 97.81 249 ALA B CA 1
ATOM 5900 C C . ALA B 1 249 ? 13.891 -28.859 3.375 1 97.81 249 ALA B C 1
ATOM 5902 O O . ALA B 1 249 ? 12.797 -29.219 3.809 1 97.81 249 ALA B O 1
ATOM 5903 N N . LEU B 1 250 ? 14.32 -29.156 2.201 1 98.5 250 LEU B N 1
ATOM 5904 C CA . LEU B 1 250 ? 13.539 -29.984 1.3 1 98.5 250 LEU B CA 1
ATOM 5905 C C . LEU B 1 250 ? 13.375 -31.391 1.872 1 98.5 250 LEU B C 1
ATOM 5907 O O . LEU B 1 250 ? 12.273 -31.953 1.841 1 98.5 250 LEU B O 1
ATOM 5911 N N . ASP B 1 251 ? 14.422 -31.922 2.414 1 98.44 251 ASP B N 1
ATOM 5912 C CA . ASP B 1 251 ? 14.367 -33.25 3.004 1 98.44 251 ASP B CA 1
ATOM 5913 C C . ASP B 1 251 ? 13.422 -33.312 4.199 1 98.44 251 ASP B C 1
ATOM 5915 O O . ASP B 1 251 ? 12.688 -34.281 4.391 1 98.44 251 ASP B O 1
ATOM 5919 N N . GLU B 1 252 ? 13.469 -32.281 4.949 1 98.25 252 GLU B N 1
ATOM 5920 C CA . GLU B 1 252 ? 12.555 -32.188 6.078 1 98.25 252 GLU B CA 1
ATOM 5921 C C . GLU B 1 252 ? 11.102 -32.156 5.609 1 98.25 252 GLU B C 1
ATOM 5923 O O . GLU B 1 252 ? 10.242 -32.844 6.188 1 98.25 252 GLU B O 1
ATOM 5928 N N . THR B 1 253 ? 10.859 -31.406 4.602 1 98.5 253 THR B N 1
ATOM 5929 C CA . THR B 1 253 ? 9.516 -31.328 4.039 1 98.5 253 THR B CA 1
ATOM 5930 C C . THR B 1 253 ? 9.078 -32.688 3.486 1 98.5 253 THR B C 1
ATOM 5932 O O . THR B 1 253 ? 7.949 -33.125 3.707 1 98.5 253 THR B O 1
ATOM 5935 N N . ILE B 1 254 ? 9.969 -33.344 2.809 1 98.38 254 ILE B N 1
ATOM 5936 C CA . ILE B 1 254 ? 9.672 -34.656 2.227 1 98.38 254 ILE B CA 1
ATOM 5937 C C . ILE B 1 254 ? 9.352 -35.656 3.334 1 98.38 254 ILE B C 1
ATOM 5939 O O . ILE B 1 254 ? 8.398 -36.406 3.223 1 98.38 254 ILE B O 1
ATOM 5943 N N . ARG B 1 255 ? 10.102 -35.625 4.387 1 98 255 ARG B N 1
ATOM 5944 C CA . ARG B 1 255 ? 9.844 -36.5 5.523 1 98 255 ARG B CA 1
ATOM 5945 C C . ARG B 1 255 ? 8.453 -36.25 6.098 1 98 255 ARG B C 1
ATOM 5947 O O . ARG B 1 255 ? 7.695 -37.188 6.32 1 98 255 ARG B O 1
ATOM 5954 N N . GLN B 1 256 ? 8.109 -35.031 6.262 1 97.5 256 GLN B N 1
ATOM 5955 C CA . GLN B 1 256 ? 6.805 -34.656 6.797 1 97.5 256 GLN B CA 1
ATOM 5956 C C . GLN B 1 256 ? 5.68 -35.125 5.883 1 97.5 256 GLN B C 1
ATOM 5958 O O . GLN B 1 256 ? 4.699 -35.688 6.344 1 97.5 256 GLN B O 1
ATOM 5963 N N . LEU B 1 257 ? 5.859 -34.906 4.613 1 98 257 LEU B N 1
ATOM 5964 C CA . LEU B 1 257 ? 4.84 -35.25 3.627 1 98 257 LEU B CA 1
ATOM 5965 C C . LEU B 1 257 ? 4.66 -36.75 3.539 1 98 257 LEU B C 1
ATOM 5967 O O . LEU B 1 257 ? 3.551 -37.25 3.293 1 98 257 LEU B O 1
ATOM 5971 N N . SER B 1 258 ? 5.727 -37.469 3.75 1 97.5 258 SER B N 1
ATOM 5972 C CA . SER B 1 258 ? 5.695 -38.938 3.635 1 97.5 258 SER B CA 1
ATOM 5973 C C . SER B 1 258 ? 4.988 -39.562 4.828 1 97.5 258 SER B C 1
ATOM 5975 O O . SER B 1 258 ? 4.375 -40.625 4.699 1 97.5 258 SER B O 1
ATOM 5977 N N . GLU B 1 259 ? 5.039 -38.938 5.914 1 96.81 259 GLU B N 1
ATOM 5978 C CA . GLU B 1 259 ? 4.52 -39.5 7.152 1 96.81 259 GLU B CA 1
ATOM 5979 C C . GLU B 1 259 ? 3.053 -39.125 7.359 1 96.81 259 GLU B C 1
ATOM 5981 O O . GLU B 1 259 ? 2.316 -39.812 8.047 1 96.81 259 GLU B O 1
ATOM 5986 N N . PHE B 1 260 ? 2.609 -38.062 6.742 1 97.25 260 PHE B N 1
ATOM 5987 C CA . PHE B 1 260 ? 1.283 -37.5 7.008 1 97.25 260 PHE B CA 1
ATOM 5988 C C . PHE B 1 260 ? 0.252 -38.094 6.059 1 97.25 260 PHE B C 1
ATOM 5990 O O . PHE B 1 260 ? 0.523 -38.281 4.867 1 97.25 260 PHE B O 1
ATOM 5997 N N . PRO B 1 261 ? -0.902 -38.469 6.598 1 97.56 261 PRO B N 1
ATOM 5998 C CA . PRO B 1 261 ? -2.033 -38.719 5.699 1 97.56 261 PRO B CA 1
ATOM 5999 C C . PRO B 1 261 ? -2.508 -37.438 4.992 1 97.56 261 PRO B C 1
ATOM 6001 O O . PRO B 1 261 ? -2.148 -36.344 5.398 1 97.56 261 PRO B O 1
ATOM 6004 N N . LEU B 1 262 ? -3.299 -37.688 3.943 1 97.19 262 LEU B N 1
ATOM 6005 C CA . LEU B 1 262 ? -3.748 -36.562 3.102 1 97.19 262 LEU B CA 1
ATOM 6006 C C . LEU B 1 262 ? -4.43 -35.5 3.938 1 97.19 262 LEU B C 1
ATOM 6008 O O . LEU B 1 262 ? -4.211 -34.312 3.717 1 97.19 262 LEU B O 1
ATOM 6012 N N . ALA B 1 263 ? -5.254 -35.844 4.887 1 95.88 263 ALA B N 1
ATOM 6013 C CA . ALA B 1 263 ? -5.992 -34.906 5.723 1 95.88 263 ALA B CA 1
ATOM 6014 C C . ALA B 1 263 ? -5.043 -34 6.5 1 95.88 263 ALA B C 1
ATOM 6016 O O . ALA B 1 263 ? -5.32 -32.812 6.688 1 95.88 263 ALA B O 1
ATOM 6017 N N . GLN B 1 264 ? -3.951 -34.5 6.949 1 97.12 264 GLN B N 1
ATOM 6018 C CA . GLN B 1 264 ? -2.951 -33.75 7.684 1 97.12 264 GLN B CA 1
ATOM 6019 C C . GLN B 1 264 ? -2.113 -32.875 6.738 1 97.12 264 GLN B C 1
ATOM 6021 O O . GLN B 1 264 ? -1.74 -31.75 7.078 1 97.12 264 GLN B O 1
ATOM 6026 N N . ARG B 1 265 ? -1.751 -33.469 5.555 1 97.56 265 ARG B N 1
ATOM 6027 C CA . ARG B 1 265 ? -1.006 -32.688 4.566 1 97.56 265 ARG B CA 1
ATOM 6028 C C . ARG B 1 265 ? -1.758 -31.406 4.184 1 97.56 265 ARG B C 1
ATOM 6030 O O . ARG B 1 265 ? -1.146 -30.359 3.973 1 97.56 265 ARG B O 1
ATOM 6037 N N . LYS B 1 266 ? -3.08 -31.484 4.066 1 95.12 266 LYS B N 1
ATOM 6038 C CA . LYS B 1 266 ? -3.926 -30.344 3.686 1 95.12 266 LYS B CA 1
ATOM 6039 C C . LYS B 1 266 ? -3.844 -29.234 4.719 1 95.12 266 LYS B C 1
ATOM 6041 O O . LYS B 1 266 ? -4.223 -28.094 4.438 1 95.12 266 LYS B O 1
ATOM 6046 N N . ARG B 1 267 ? -3.268 -29.438 5.918 1 92.69 267 ARG B N 1
ATOM 6047 C CA . ARG B 1 267 ? -3.219 -28.453 7 1 92.69 267 ARG B CA 1
ATOM 6048 C C . ARG B 1 267 ? -1.812 -27.891 7.16 1 92.69 267 ARG B C 1
ATOM 6050 O O . ARG B 1 267 ? -1.573 -27.047 8.031 1 92.69 267 ARG B O 1
ATOM 6057 N N . ILE B 1 268 ? -0.939 -28.375 6.352 1 96.44 268 ILE B N 1
ATOM 6058 C CA . ILE B 1 268 ? 0.426 -27.859 6.438 1 96.44 268 ILE B CA 1
ATOM 6059 C C . ILE B 1 268 ? 0.453 -26.391 6.027 1 96.44 268 ILE B C 1
ATOM 6061 O O . ILE B 1 268 ? 0.03 -26.047 4.926 1 96.44 268 ILE B O 1
ATOM 6065 N N . PRO B 1 269 ? 1.007 -25.5 6.852 1 94.38 269 PRO B N 1
ATOM 6066 C CA . PRO B 1 269 ? 1.088 -24.094 6.477 1 94.38 269 PRO B CA 1
ATOM 6067 C C . PRO B 1 269 ? 1.922 -23.859 5.215 1 94.38 269 PRO B C 1
ATOM 6069 O O . PRO B 1 269 ? 3.002 -24.438 5.074 1 94.38 269 PRO B O 1
ATOM 6072 N N . GLY B 1 270 ? 1.338 -23.062 4.352 1 93.69 270 GLY B N 1
ATOM 6073 C CA . GLY B 1 270 ? 2.039 -22.75 3.119 1 93.69 270 GLY B CA 1
ATOM 6074 C C . GLY B 1 270 ? 1.599 -23.594 1.943 1 93.69 270 GLY B C 1
ATOM 6075 O O . GLY B 1 270 ? 1.728 -23.188 0.789 1 93.69 270 GLY B O 1
ATOM 6076 N N . LEU B 1 271 ? 1.101 -24.75 2.205 1 96.06 271 LEU B N 1
ATOM 6077 C CA . LEU B 1 271 ? 0.66 -25.672 1.152 1 96.06 271 LEU B CA 1
ATOM 6078 C C . LEU B 1 271 ? -0.803 -25.422 0.798 1 96.06 271 LEU B C 1
ATOM 6080 O O . LEU B 1 271 ? -1.675 -25.469 1.668 1 96.06 271 LEU B O 1
ATOM 6084 N N . VAL B 1 272 ? -1.022 -25.172 -0.472 1 91.31 272 VAL B N 1
ATOM 6085 C CA . VAL B 1 272 ? -2.406 -25.031 -0.914 1 91.31 272 VAL B CA 1
ATOM 6086 C C . VAL B 1 272 ? -3.109 -26.391 -0.829 1 91.31 272 VAL B C 1
ATOM 6088 O O . VAL B 1 272 ? -2.543 -27.422 -1.218 1 91.31 272 VAL B O 1
ATOM 6091 N N . ARG B 1 273 ? -4.34 -26.469 -0.411 1 87.62 273 ARG B N 1
ATOM 6092 C CA . ARG B 1 273 ? -5.094 -27.672 -0.114 1 87.62 273 ARG B CA 1
ATOM 6093 C C . ARG B 1 273 ? -5.246 -28.547 -1.358 1 87.62 273 ARG B C 1
ATOM 6095 O O . ARG B 1 273 ? -5.215 -29.781 -1.272 1 87.62 273 ARG B O 1
ATOM 6102 N N . ASP B 1 274 ? -5.328 -27.891 -2.439 1 87.62 274 ASP B N 1
ATOM 6103 C CA . ASP B 1 274 ? -5.648 -28.609 -3.664 1 87.62 274 ASP B CA 1
ATOM 6104 C C . ASP B 1 274 ? -4.406 -29.266 -4.258 1 87.62 274 ASP B C 1
ATOM 6106 O O . ASP B 1 274 ? -4.496 -29.984 -5.258 1 87.62 274 ASP B O 1
ATOM 6110 N N . ARG B 1 275 ? -3.275 -29.078 -3.633 1 93.44 275 ARG B N 1
ATOM 6111 C CA . ARG B 1 275 ? -2.045 -29.688 -4.121 1 93.44 275 ARG B CA 1
ATOM 6112 C C . ARG B 1 275 ? -1.524 -30.734 -3.135 1 93.44 275 ARG B C 1
ATOM 6114 O O . ARG B 1 275 ? -0.558 -31.438 -3.424 1 93.44 275 ARG B O 1
ATOM 6121 N N . ALA B 1 276 ? -2.203 -30.922 -2.068 1 96.25 276 ALA B N 1
ATOM 6122 C CA . ALA B 1 276 ? -1.717 -31.766 -0.981 1 96.25 276 ALA B CA 1
ATOM 6123 C C . ALA B 1 276 ? -1.578 -33.219 -1.435 1 96.25 276 ALA B C 1
ATOM 6125 O O . ALA B 1 276 ? -0.705 -33.938 -0.953 1 96.25 276 ALA B O 1
ATOM 6126 N N . ASP B 1 277 ? -2.412 -33.625 -2.297 1 95.69 277 ASP B N 1
ATOM 6127 C CA . ASP B 1 277 ? -2.436 -35.031 -2.705 1 95.69 277 ASP B CA 1
ATOM 6128 C C . ASP B 1 277 ? -1.318 -35.312 -3.703 1 95.69 277 ASP B C 1
ATOM 6130 O O . ASP B 1 277 ? -0.907 -36.469 -3.855 1 95.69 277 ASP B O 1
ATOM 6134 N N . ILE B 1 278 ? -0.766 -34.312 -4.316 1 96.31 278 ILE B N 1
ATOM 6135 C CA . ILE B 1 278 ? 0.165 -34.594 -5.402 1 96.31 278 ILE B CA 1
ATOM 6136 C C . ILE B 1 278 ? 1.543 -34.031 -5.066 1 96.31 278 ILE B C 1
ATOM 6138 O O . ILE B 1 278 ? 2.514 -34.281 -5.785 1 96.31 278 ILE B O 1
ATOM 6142 N N . ILE B 1 279 ? 1.774 -33.344 -4.008 1 98.06 279 ILE B N 1
ATOM 6143 C CA . ILE B 1 279 ? 2.959 -32.531 -3.729 1 98.06 279 ILE B CA 1
ATOM 6144 C C . ILE B 1 279 ? 4.164 -33.438 -3.504 1 98.06 279 ILE B C 1
ATOM 6146 O O . ILE B 1 279 ? 5.285 -33.125 -3.895 1 98.06 279 ILE B O 1
ATOM 6150 N N . LEU B 1 280 ? 3.971 -34.594 -2.887 1 98.38 280 LEU B N 1
ATOM 6151 C CA . LEU B 1 280 ? 5.09 -35.438 -2.475 1 98.38 280 LEU B CA 1
ATOM 6152 C C . LEU B 1 280 ? 5.836 -35.969 -3.688 1 98.38 280 LEU B C 1
ATOM 6154 O O . LEU B 1 280 ? 7.059 -35.875 -3.773 1 98.38 280 LEU B O 1
ATOM 6158 N N . PRO B 1 281 ? 5.164 -36.562 -4.672 1 98.31 281 PRO B N 1
ATOM 6159 C CA . PRO B 1 281 ? 5.906 -37 -5.855 1 98.31 281 PRO B CA 1
ATOM 6160 C C . PRO B 1 281 ? 6.68 -35.875 -6.523 1 98.31 281 PRO B C 1
ATOM 6162 O O . PRO B 1 281 ? 7.812 -36.062 -6.977 1 98.31 281 PRO B O 1
ATOM 6165 N N . GLY B 1 282 ? 6.066 -34.719 -6.566 1 98 282 GLY B N 1
ATOM 6166 C CA . GLY B 1 282 ? 6.77 -33.562 -7.109 1 98 282 GLY B CA 1
ATOM 6167 C C . GLY B 1 282 ? 8.023 -33.219 -6.336 1 98 282 GLY B C 1
ATOM 6168 O O . GLY B 1 282 ? 9.055 -32.906 -6.93 1 98 282 GLY B O 1
ATOM 6169 N N . ALA B 1 283 ? 7.961 -33.281 -5.035 1 98.69 283 ALA B N 1
ATOM 6170 C CA . ALA B 1 283 ? 9.109 -33 -4.172 1 98.69 283 ALA B CA 1
ATOM 6171 C C . ALA B 1 283 ? 10.234 -34 -4.422 1 98.69 283 ALA B C 1
ATOM 6173 O O . ALA B 1 283 ? 11.414 -33.625 -4.414 1 98.69 283 ALA B O 1
ATOM 6174 N N . LEU B 1 284 ? 9.867 -35.188 -4.652 1 98.62 284 LEU B N 1
ATOM 6175 C CA . LEU B 1 284 ? 10.844 -36.25 -4.895 1 98.62 284 LEU B CA 1
ATOM 6176 C C . LEU B 1 284 ? 11.578 -36 -6.211 1 98.62 284 LEU B C 1
ATOM 6178 O O . LEU B 1 284 ? 12.766 -36.344 -6.336 1 98.62 284 LEU B O 1
ATOM 6182 N N . VAL B 1 285 ? 10.914 -35.469 -7.195 1 98.44 285 VAL B N 1
ATOM 6183 C CA . VAL B 1 285 ? 11.523 -35.188 -8.492 1 98.44 285 VAL B CA 1
ATOM 6184 C C . VAL B 1 285 ? 12.633 -34.156 -8.328 1 98.44 285 VAL B C 1
ATOM 6186 O O . VAL B 1 285 ? 13.766 -34.375 -8.773 1 98.44 285 VAL B O 1
ATOM 6189 N N . ILE B 1 286 ? 12.344 -33.031 -7.68 1 98.38 286 ILE B N 1
ATOM 6190 C CA . ILE B 1 286 ? 13.328 -31.984 -7.547 1 98.38 286 ILE B CA 1
ATOM 6191 C C . ILE B 1 286 ? 14.484 -32.438 -6.668 1 98.38 286 ILE B C 1
ATOM 6193 O O . ILE B 1 286 ? 15.641 -32.094 -6.902 1 98.38 286 ILE B O 1
ATOM 6197 N N . ARG B 1 287 ? 14.172 -33.219 -5.66 1 98.19 287 ARG B N 1
ATOM 6198 C CA . ARG B 1 287 ? 15.211 -33.781 -4.797 1 98.19 287 ARG B CA 1
ATOM 6199 C C . ARG B 1 287 ? 16.188 -34.625 -5.59 1 98.19 287 ARG B C 1
ATOM 6201 O O . ARG B 1 287 ? 17.406 -34.531 -5.406 1 98.19 287 ARG B O 1
ATOM 6208 N N . ALA B 1 288 ? 15.68 -35.406 -6.422 1 97.44 288 ALA B N 1
ATOM 6209 C CA . ALA B 1 288 ? 16.5 -36.312 -7.246 1 97.44 288 ALA B CA 1
ATOM 6210 C C . ALA B 1 288 ? 17.359 -35.5 -8.219 1 97.44 288 ALA B C 1
ATOM 6212 O O . ALA B 1 288 ? 18.531 -35.812 -8.453 1 97.44 288 ALA B O 1
ATOM 6213 N N . ILE B 1 289 ? 16.797 -34.5 -8.797 1 96.19 289 ILE B N 1
ATOM 6214 C CA . ILE B 1 289 ? 17.516 -33.688 -9.75 1 96.19 289 ILE B CA 1
ATOM 6215 C C . ILE B 1 289 ? 18.672 -32.969 -9.039 1 96.19 289 ILE B C 1
ATOM 6217 O O . ILE B 1 289 ? 19.781 -32.906 -9.555 1 96.19 289 ILE B O 1
ATOM 6221 N N . LEU B 1 290 ? 18.406 -32.375 -7.871 1 95.44 290 LEU B N 1
ATOM 6222 C CA . LEU B 1 290 ? 19.453 -31.734 -7.094 1 95.44 290 LEU B CA 1
ATOM 6223 C C . LEU B 1 290 ? 20.578 -32.719 -6.77 1 95.44 290 LEU B C 1
ATOM 6225 O O . LEU B 1 290 ? 21.75 -32.375 -6.871 1 95.44 290 LEU B O 1
ATOM 6229 N N . ALA B 1 291 ? 20.172 -33.906 -6.426 1 92.69 291 ALA B N 1
ATOM 6230 C CA . ALA B 1 291 ? 21.156 -34.906 -6.117 1 92.69 291 ALA B CA 1
ATOM 6231 C C . ALA B 1 291 ? 22.016 -35.25 -7.34 1 92.69 291 ALA B C 1
ATOM 6233 O O . ALA B 1 291 ? 23.234 -35.375 -7.234 1 92.69 291 ALA B O 1
ATOM 6234 N N . ARG B 1 292 ? 21.375 -35.375 -8.438 1 91.56 292 ARG B N 1
ATOM 6235 C CA . ARG B 1 292 ? 22.078 -35.688 -9.68 1 91.56 292 ARG B CA 1
ATOM 6236 C C . ARG B 1 292 ? 23.062 -34.594 -10.055 1 91.56 292 ARG B C 1
ATOM 6238 O O . ARG B 1 292 ? 24.125 -34.875 -10.609 1 91.56 292 ARG B O 1
ATOM 6245 N N . LEU B 1 293 ? 22.719 -33.406 -9.727 1 92.19 293 LEU B N 1
ATOM 6246 C CA . LEU B 1 293 ? 23.547 -32.25 -10.078 1 92.19 293 LEU B CA 1
ATOM 6247 C C . LEU B 1 293 ? 24.562 -31.953 -8.984 1 92.19 293 LEU B C 1
ATOM 6249 O O . LEU B 1 293 ? 25.469 -31.141 -9.172 1 92.19 293 LEU B O 1
ATOM 6253 N N . GLY B 1 294 ? 24.469 -32.531 -7.844 1 90.38 294 GLY B N 1
ATOM 6254 C CA . GLY B 1 294 ? 25.328 -32.281 -6.703 1 90.38 294 GLY B CA 1
ATOM 6255 C C . GLY B 1 294 ? 25.125 -30.922 -6.094 1 90.38 294 GLY B C 1
ATOM 6256 O O . GLY B 1 294 ? 26.094 -30.281 -5.668 1 90.38 294 GLY B O 1
ATOM 6257 N N . GLN B 1 295 ? 23.891 -30.484 -6.23 1 92.69 295 GLN B N 1
ATOM 6258 C CA . GLN B 1 295 ? 23.578 -29.172 -5.691 1 92.69 295 GLN B CA 1
ATOM 6259 C C . GLN B 1 295 ? 22.766 -29.281 -4.406 1 92.69 295 GLN B C 1
ATOM 6261 O O . GLN B 1 295 ? 21.938 -30.188 -4.27 1 92.69 295 GLN B O 1
ATOM 6266 N N . ASN B 1 296 ? 22.969 -28.312 -3.49 1 94.56 296 ASN B N 1
ATOM 6267 C CA . ASN B 1 296 ? 22.312 -28.391 -2.191 1 94.56 296 ASN B CA 1
ATOM 6268 C C . ASN B 1 296 ? 21.328 -27.25 -1.988 1 94.56 296 ASN B C 1
ATOM 6270 O O . ASN B 1 296 ? 20.797 -27.062 -0.889 1 94.56 296 ASN B O 1
ATOM 6274 N N . GLU B 1 297 ? 21.125 -26.469 -3.051 1 95.38 297 GLU B N 1
ATOM 6275 C CA . GLU B 1 297 ? 20.203 -25.344 -2.969 1 95.38 297 GLU B CA 1
ATOM 6276 C C . GLU B 1 297 ? 19.391 -25.203 -4.25 1 95.38 297 GLU B C 1
ATOM 6278 O O . GLU B 1 297 ? 19.875 -25.516 -5.34 1 95.38 297 GLU B O 1
ATOM 6283 N N . LEU B 1 298 ? 18.219 -24.766 -4.062 1 97.5 298 LEU B N 1
ATOM 6284 C CA . LEU B 1 298 ? 17.297 -24.484 -5.156 1 97.5 298 LEU B CA 1
ATOM 6285 C C . LEU B 1 298 ? 16.828 -23.031 -5.125 1 97.5 298 LEU B C 1
ATOM 6287 O O . LEU B 1 298 ? 16.266 -22.578 -4.129 1 97.5 298 LEU B O 1
ATOM 6291 N N . LEU B 1 299 ? 17.141 -22.328 -6.172 1 97.94 299 LEU B N 1
ATOM 6292 C CA . LEU B 1 299 ? 16.672 -20.953 -6.305 1 97.94 299 LEU B CA 1
ATOM 6293 C C . LEU B 1 299 ? 15.242 -20.922 -6.836 1 97.94 299 LEU B C 1
ATOM 6295 O O . LEU B 1 299 ? 14.945 -21.531 -7.867 1 97.94 299 LEU B O 1
ATOM 6299 N N . ILE B 1 300 ? 14.367 -20.188 -6.176 1 98.25 300 ILE B N 1
ATOM 6300 C CA . ILE B 1 300 ? 12.938 -20.219 -6.488 1 98.25 300 ILE B CA 1
ATOM 6301 C C . ILE B 1 300 ? 12.602 -19.078 -7.445 1 98.25 300 ILE B C 1
ATOM 6303 O O . ILE B 1 300 ? 12.953 -17.922 -7.195 1 98.25 300 ILE B O 1
ATOM 6307 N N . SER B 1 301 ? 11.938 -19.422 -8.492 1 98.06 301 SER B N 1
ATOM 6308 C CA . SER B 1 301 ? 11.359 -18.438 -9.398 1 98.06 301 SER B CA 1
ATOM 6309 C C . SER B 1 301 ? 9.836 -18.5 -9.391 1 98.06 301 SER B C 1
ATOM 6311 O O . SER B 1 301 ? 9.258 -19.578 -9.539 1 98.06 301 SER B O 1
ATOM 6313 N N . GLU B 1 302 ? 9.211 -17.391 -9.266 1 96.25 302 GLU B N 1
ATOM 6314 C CA . GLU B 1 302 ? 7.75 -17.344 -9.344 1 96.25 302 GLU B CA 1
ATOM 6315 C C . GLU B 1 302 ? 7.281 -17.156 -10.781 1 96.25 302 GLU B C 1
ATOM 6317 O O . GLU B 1 302 ? 6.098 -17.328 -11.086 1 96.25 302 GLU B O 1
ATOM 6322 N N . ALA B 1 303 ? 8.219 -16.859 -11.648 1 96.88 303 ALA B N 1
ATOM 6323 C CA . ALA B 1 303 ? 7.902 -16.703 -13.062 1 96.88 303 ALA B CA 1
ATOM 6324 C C . ALA B 1 303 ? 8.227 -17.984 -13.836 1 96.88 303 ALA B C 1
ATOM 6326 O O . ALA B 1 303 ? 9.242 -18.625 -13.578 1 96.88 303 ALA B O 1
ATOM 6327 N N . GLY B 1 304 ? 7.34 -18.312 -14.688 1 96.88 304 GLY B N 1
ATOM 6328 C CA . GLY B 1 304 ? 7.5 -19.484 -15.516 1 96.88 304 GLY B CA 1
ATOM 6329 C C . GLY B 1 304 ? 6.969 -19.312 -16.922 1 96.88 304 GLY B C 1
ATOM 6330 O O . GLY B 1 304 ? 7.262 -18.312 -17.578 1 96.88 304 GLY B O 1
ATOM 6331 N N . LEU B 1 305 ? 6.262 -20.281 -17.359 1 97.06 305 LEU B N 1
ATOM 6332 C CA . LEU B 1 305 ? 5.793 -20.375 -18.734 1 97.06 305 LEU B CA 1
ATOM 6333 C C . LEU B 1 305 ? 4.977 -19.141 -19.109 1 97.06 305 LEU B C 1
ATOM 6335 O O . LEU B 1 305 ? 5.195 -18.562 -20.172 1 97.06 305 LEU B O 1
ATOM 6339 N N . ARG B 1 306 ? 4.062 -18.688 -18.281 1 97.56 306 ARG B N 1
ATOM 6340 C CA . ARG B 1 306 ? 3.174 -17.578 -18.609 1 97.56 306 ARG B CA 1
ATOM 6341 C C . ARG B 1 306 ? 3.959 -16.297 -18.797 1 97.56 306 ARG B C 1
ATOM 6343 O O . ARG B 1 306 ? 3.721 -15.547 -19.75 1 97.56 306 ARG B O 1
ATOM 6350 N N . GLU B 1 307 ? 4.863 -16.062 -17.906 1 97.31 307 GLU B N 1
ATOM 6351 C CA . GLU B 1 307 ? 5.727 -14.891 -18.047 1 97.31 307 GLU B CA 1
ATOM 6352 C C . GLU B 1 307 ? 6.617 -15 -19.281 1 97.31 307 GLU B C 1
ATOM 6354 O O . GLU B 1 307 ? 6.855 -14.008 -19.969 1 97.31 307 GLU B O 1
ATOM 6359 N N . GLY B 1 308 ? 7.09 -16.234 -19.516 1 97.88 308 GLY B N 1
ATOM 6360 C CA . GLY B 1 308 ? 7.898 -16.438 -20.703 1 97.88 308 GLY B CA 1
ATOM 6361 C C . GLY B 1 308 ? 7.172 -16.062 -21.984 1 97.88 308 GLY B C 1
ATOM 6362 O O . GLY B 1 308 ? 7.738 -15.398 -22.844 1 97.88 308 GLY B O 1
ATOM 6363 N N . LEU B 1 309 ? 5.953 -16.531 -22.094 1 97.94 309 LEU B N 1
ATOM 6364 C CA . LEU B 1 309 ? 5.125 -16.188 -23.234 1 97.94 309 LEU B CA 1
ATOM 6365 C C . LEU B 1 309 ? 4.926 -14.68 -23.344 1 97.94 309 LEU B C 1
ATOM 6367 O O . LEU B 1 309 ? 5.016 -14.117 -24.438 1 97.94 309 LEU B O 1
ATOM 6371 N N . PHE B 1 310 ? 4.719 -14.031 -22.266 1 97.31 310 PHE B N 1
ATOM 6372 C CA . PHE B 1 310 ? 4.551 -12.586 -22.219 1 97.31 310 PHE B CA 1
ATOM 6373 C C . PHE B 1 310 ? 5.828 -11.883 -22.656 1 97.31 310 PHE B C 1
ATOM 6375 O O . PHE B 1 310 ? 5.781 -10.93 -23.438 1 97.31 310 PHE B O 1
ATOM 6382 N N . PHE B 1 311 ? 6.984 -12.328 -22.141 1 96.88 311 PHE B N 1
ATOM 6383 C CA . PHE B 1 311 ? 8.258 -11.656 -22.391 1 96.88 311 PHE B CA 1
ATOM 6384 C C . PHE B 1 311 ? 8.648 -11.766 -23.859 1 96.88 311 PHE B C 1
ATOM 6386 O O . PHE B 1 311 ? 9.273 -10.852 -24.406 1 96.88 311 PHE B O 1
ATOM 6393 N N . GLU B 1 312 ? 8.305 -12.891 -24.438 1 95.88 312 GLU B N 1
ATOM 6394 C CA . GLU B 1 312 ? 8.578 -13 -25.859 1 95.88 312 GLU B CA 1
ATOM 6395 C C . GLU B 1 312 ? 7.93 -11.859 -26.641 1 95.88 312 GLU B C 1
ATOM 6397 O O . GLU B 1 312 ? 8.539 -11.289 -27.547 1 95.88 312 GLU B O 1
ATOM 6402 N N . GLU B 1 313 ? 6.734 -11.539 -26.266 1 92.81 313 GLU B N 1
ATOM 6403 C CA . GLU B 1 313 ? 6.012 -10.453 -26.922 1 92.81 313 GLU B CA 1
ATOM 6404 C C . GLU B 1 313 ? 6.492 -9.094 -26.422 1 92.81 313 GLU B C 1
ATOM 6406 O O . GLU B 1 313 ? 6.66 -8.156 -27.219 1 92.81 313 GLU B O 1
ATOM 6411 N N . PHE B 1 314 ? 6.684 -8.945 -25.172 1 94 314 PHE B N 1
ATOM 6412 C CA . PHE B 1 314 ? 7.008 -7.68 -24.516 1 94 314 PHE B CA 1
ATOM 6413 C C . PHE B 1 314 ? 8.375 -7.172 -24.969 1 94 314 PHE B C 1
ATOM 6415 O O . PHE B 1 314 ? 8.57 -5.969 -25.141 1 94 314 PHE B O 1
ATOM 6422 N N . TRP B 1 315 ? 9.305 -8.141 -25.172 1 93.94 315 TRP B N 1
ATOM 6423 C CA . TRP B 1 315 ? 10.672 -7.797 -25.547 1 93.94 315 TRP B CA 1
ATOM 6424 C C . TRP B 1 315 ? 10.938 -8.133 -27.016 1 93.94 315 TRP B C 1
ATOM 6426 O O . TRP B 1 315 ? 12.062 -8.484 -27.391 1 93.94 315 TRP B O 1
ATOM 6436 N N . ARG B 1 316 ? 10.008 -8.117 -27.844 1 90.62 316 ARG B N 1
ATOM 6437 C CA . ARG B 1 316 ? 10.086 -8.562 -29.219 1 90.62 316 ARG B CA 1
ATOM 6438 C C . ARG B 1 316 ? 11.117 -7.754 -30 1 90.62 316 ARG B C 1
ATOM 6440 O O . ARG B 1 316 ? 11.688 -8.242 -30.984 1 90.62 316 ARG B O 1
ATOM 6447 N N . ASP B 1 317 ? 11.398 -6.562 -29.562 1 91.19 317 ASP B N 1
ATOM 6448 C CA . ASP B 1 317 ? 12.297 -5.684 -30.297 1 91.19 317 ASP B CA 1
ATOM 6449 C C . ASP B 1 317 ? 13.758 -5.941 -29.922 1 91.19 317 ASP B C 1
ATOM 6451 O O . ASP B 1 317 ? 14.672 -5.414 -30.547 1 91.19 317 ASP B O 1
ATOM 6455 N N . LEU B 1 318 ? 13.961 -6.805 -28.969 1 92.12 318 LEU B N 1
ATOM 6456 C CA . LEU B 1 318 ? 15.312 -7.215 -28.594 1 92.12 318 LEU B CA 1
ATOM 6457 C C . LEU B 1 318 ? 15.742 -8.438 -29.391 1 92.12 318 LEU B C 1
ATOM 6459 O O . LEU B 1 318 ? 14.906 -9.234 -29.828 1 92.12 318 LEU B O 1
ATOM 6463 N N . PRO B 1 319 ? 17.078 -8.578 -29.578 1 92.25 319 PRO B N 1
ATOM 6464 C CA . PRO B 1 319 ? 17.547 -9.766 -30.297 1 92.25 319 PRO B CA 1
ATOM 6465 C C . PRO B 1 319 ? 17.172 -11.062 -29.594 1 92.25 319 PRO B C 1
ATOM 6467 O O . PRO B 1 319 ? 16.938 -12.078 -30.266 1 92.25 319 PRO B O 1
ATOM 6470 N N . TYR B 1 320 ? 17.188 -11.055 -28.375 1 94 320 TYR B N 1
ATOM 6471 C CA . TYR B 1 320 ? 16.719 -12.125 -27.484 1 94 320 TYR B CA 1
ATOM 6472 C C . TYR B 1 320 ? 15.781 -11.578 -26.422 1 94 320 TYR B C 1
ATOM 6474 O O . TYR B 1 320 ? 16.047 -10.531 -25.828 1 94 320 TYR B O 1
ATOM 6482 N N . PRO B 1 321 ? 14.664 -12.219 -26.234 1 94.75 321 PRO B N 1
ATOM 6483 C CA . PRO B 1 321 ? 13.617 -11.625 -25.391 1 94.75 321 PRO B CA 1
ATOM 6484 C C . PRO B 1 321 ? 13.93 -11.711 -23.906 1 94.75 321 PRO B C 1
ATOM 6486 O O . PRO B 1 321 ? 13.086 -12.148 -23.109 1 94.75 321 PRO B O 1
ATOM 6489 N N . VAL B 1 322 ? 15.109 -11.289 -23.562 1 94.12 322 VAL B N 1
ATOM 6490 C CA . VAL B 1 322 ? 15.562 -11.242 -22.172 1 94.12 322 VAL B CA 1
ATOM 6491 C C . VAL B 1 322 ? 16.188 -9.875 -21.891 1 94.12 322 VAL B C 1
ATOM 6493 O O . VAL B 1 322 ? 16.953 -9.352 -22.688 1 94.12 322 VAL B O 1
ATOM 6496 N N . VAL B 1 323 ? 15.812 -9.352 -20.75 1 90.75 323 VAL B N 1
ATOM 6497 C CA . VAL B 1 323 ? 16.344 -8.047 -20.375 1 90.75 323 VAL B CA 1
ATOM 6498 C C . VAL B 1 323 ? 17.828 -8.172 -20.031 1 90.75 323 VAL B C 1
ATOM 6500 O O . VAL B 1 323 ? 18.234 -9.117 -19.359 1 90.75 323 VAL B O 1
ATOM 6503 N N . PRO B 1 324 ? 18.641 -7.285 -20.453 1 87.44 324 PRO B N 1
ATOM 6504 C CA . PRO B 1 324 ? 20.078 -7.414 -20.234 1 87.44 324 PRO B CA 1
ATOM 6505 C C . PRO B 1 324 ? 20.484 -7.242 -18.766 1 87.44 324 PRO B C 1
ATOM 6507 O O . PRO B 1 324 ? 21.344 -7.969 -18.266 1 87.44 324 PRO B O 1
ATOM 6510 N N . ASP B 1 325 ? 19.922 -6.25 -18.109 1 94.06 325 ASP B N 1
ATOM 6511 C CA . ASP B 1 325 ? 20.203 -6.02 -16.688 1 94.06 325 ASP B CA 1
ATOM 6512 C C . ASP B 1 325 ? 18.906 -6.094 -15.867 1 94.06 325 ASP B C 1
ATOM 6514 O O . ASP B 1 325 ? 18.219 -5.09 -15.711 1 94.06 325 ASP B O 1
ATOM 6518 N N . LEU B 1 326 ? 18.781 -7.238 -15.273 1 96 326 LEU B N 1
AT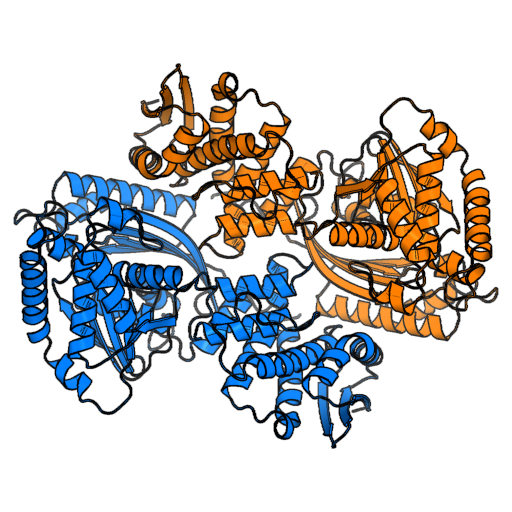OM 6519 C CA . LEU B 1 326 ? 17.531 -7.523 -14.586 1 96 326 LEU B CA 1
ATOM 6520 C C . LEU B 1 326 ? 17.359 -6.613 -13.375 1 96 326 LEU B C 1
ATOM 6522 O O . LEU B 1 326 ? 16.25 -6.168 -13.078 1 96 326 LEU B O 1
ATOM 6526 N N . ARG B 1 327 ? 18.438 -6.332 -12.664 1 96.94 327 ARG B N 1
ATOM 6527 C CA . ARG B 1 327 ? 18.375 -5.5 -11.469 1 96.94 327 ARG B CA 1
ATOM 6528 C C . ARG B 1 327 ? 17.938 -4.078 -11.805 1 96.94 327 ARG B C 1
ATOM 6530 O O . ARG B 1 327 ? 17.016 -3.545 -11.195 1 96.94 327 ARG B O 1
ATOM 6537 N N . VAL B 1 328 ? 18.547 -3.518 -12.797 1 96.62 328 VAL B N 1
ATOM 6538 C CA . VAL B 1 328 ? 18.234 -2.156 -13.211 1 96.62 328 VAL B CA 1
ATOM 6539 C C . VAL B 1 328 ? 16.797 -2.102 -13.727 1 96.62 328 VAL B C 1
ATOM 6541 O O . VAL B 1 328 ? 16.031 -1.191 -13.383 1 96.62 328 VAL B O 1
ATOM 6544 N N . TRP B 1 329 ? 16.453 -3.084 -14.461 1 95.88 329 TRP B N 1
ATOM 6545 C CA . TRP B 1 329 ? 15.133 -3.109 -15.07 1 95.88 329 TRP B CA 1
ATOM 6546 C C . TRP B 1 329 ? 14.047 -3.203 -14 1 95.88 329 TRP B C 1
ATOM 6548 O O . TRP B 1 329 ? 13.023 -2.521 -14.086 1 95.88 329 TRP B O 1
ATOM 6558 N N . SER B 1 330 ? 14.258 -4.082 -13.055 1 97.31 330 SER B N 1
ATOM 6559 C CA . SER B 1 330 ? 13.227 -4.297 -12.047 1 97.31 330 SER B CA 1
ATOM 6560 C C . SER B 1 330 ? 12.961 -3.021 -11.25 1 97.31 330 SER B C 1
ATOM 6562 O O . SER B 1 330 ? 11.812 -2.715 -10.922 1 97.31 330 SER B O 1
ATOM 6564 N N . VAL B 1 331 ? 13.992 -2.268 -10.93 1 98.38 331 VAL B N 1
ATOM 6565 C CA . VAL B 1 331 ? 13.867 -1.004 -10.211 1 98.38 331 VAL B CA 1
ATOM 6566 C C . VAL B 1 331 ? 13.125 0.013 -11.07 1 98.38 331 VAL B C 1
ATOM 6568 O O . VAL B 1 331 ? 12.172 0.644 -10.609 1 98.38 331 VAL B O 1
ATOM 6571 N N . LEU B 1 332 ? 13.484 0.113 -12.305 1 97.75 332 LEU B N 1
ATOM 6572 C CA . LEU B 1 332 ? 12.867 1.09 -13.203 1 97.75 332 LEU B CA 1
ATOM 6573 C C . LEU B 1 332 ? 11.422 0.717 -13.508 1 97.75 332 LEU B C 1
ATOM 6575 O O . LEU B 1 332 ? 10.562 1.594 -13.633 1 97.75 332 LEU B O 1
ATOM 6579 N N . ASN B 1 333 ? 11.195 -0.554 -13.695 1 97.19 333 ASN B N 1
ATOM 6580 C CA . ASN B 1 333 ? 9.828 -1.003 -13.93 1 97.19 333 ASN B CA 1
ATOM 6581 C C . ASN B 1 333 ? 8.898 -0.573 -12.805 1 97.19 333 ASN B C 1
ATOM 6583 O O . ASN B 1 333 ? 7.812 -0.042 -13.062 1 97.19 333 ASN B O 1
ATOM 6587 N N . LEU B 1 334 ? 9.328 -0.82 -11.562 1 97.44 334 LEU B N 1
ATOM 6588 C CA . LEU B 1 334 ? 8.523 -0.438 -10.414 1 97.44 334 LEU B CA 1
ATOM 6589 C C . LEU B 1 334 ? 8.367 1.078 -10.336 1 97.44 334 LEU B C 1
ATOM 6591 O O . LEU B 1 334 ? 7.27 1.581 -10.07 1 97.44 334 LEU B O 1
ATOM 6595 N N . ALA B 1 335 ? 9.453 1.807 -10.555 1 98.06 335 ALA B N 1
ATOM 6596 C CA . ALA B 1 335 ? 9.43 3.266 -10.508 1 98.06 335 ALA B CA 1
ATOM 6597 C C . ALA B 1 335 ? 8.461 3.83 -11.547 1 98.06 335 ALA B C 1
ATOM 6599 O O . ALA B 1 335 ? 7.66 4.715 -11.242 1 98.06 335 ALA B O 1
ATOM 6600 N N . ARG B 1 336 ? 8.508 3.295 -12.734 1 96 336 ARG B N 1
ATOM 6601 C CA . ARG B 1 336 ? 7.66 3.758 -13.828 1 96 336 ARG B CA 1
ATOM 6602 C C . ARG B 1 336 ? 6.199 3.395 -13.578 1 96 336 ARG B C 1
ATOM 6604 O O . ARG B 1 336 ? 5.301 4.199 -13.836 1 96 336 ARG B O 1
ATOM 6611 N N . PHE B 1 337 ? 6.035 2.23 -13.109 1 93.75 337 PHE B N 1
ATOM 6612 C CA . PHE B 1 337 ? 4.691 1.824 -12.711 1 93.75 337 PHE B CA 1
ATOM 6613 C C . PHE B 1 337 ? 4.109 2.795 -11.688 1 93.75 337 PHE B C 1
ATOM 6615 O O . PHE B 1 337 ? 2.943 3.178 -11.789 1 93.75 337 PHE B O 1
ATOM 6622 N N . ALA B 1 338 ? 4.965 3.215 -10.75 1 94.75 338 ALA B N 1
ATOM 6623 C CA . ALA B 1 338 ? 4.527 4.078 -9.656 1 94.75 338 ALA B CA 1
ATOM 6624 C C . ALA B 1 338 ? 4.555 5.547 -10.07 1 94.75 338 ALA B C 1
ATOM 6626 O O . ALA B 1 338 ? 4.324 6.438 -9.25 1 94.75 338 ALA B O 1
ATOM 6627 N N . LYS B 1 339 ? 4.902 5.879 -11.32 1 90.19 339 LYS B N 1
ATOM 6628 C CA . LYS B 1 339 ? 4.934 7.238 -11.859 1 90.19 339 LYS B CA 1
ATOM 6629 C C . LYS B 1 339 ? 5.863 8.133 -11.039 1 90.19 339 LYS B C 1
ATOM 6631 O O . LYS B 1 339 ? 5.477 9.227 -10.625 1 90.19 339 LYS B O 1
ATOM 6636 N N . TYR B 1 340 ? 7.023 7.613 -10.812 1 93.38 340 TYR B N 1
ATOM 6637 C CA . TYR B 1 340 ? 8.008 8.328 -10.008 1 93.38 340 TYR B CA 1
ATOM 6638 C C . TYR B 1 340 ? 8.43 9.625 -10.688 1 93.38 340 TYR B C 1
ATOM 6640 O O . TYR B 1 340 ? 8.156 9.828 -11.875 1 93.38 340 TYR B O 1
ATOM 6648 N N . GLN B 1 341 ? 8.984 10.562 -9.961 1 91.44 341 GLN B N 1
ATOM 6649 C CA . GLN B 1 341 ? 9.523 11.812 -10.477 1 91.44 341 GLN B CA 1
ATOM 6650 C C . GLN B 1 341 ? 10.977 11.648 -10.914 1 91.44 341 GLN B C 1
ATOM 6652 O O . GLN B 1 341 ? 11.898 11.859 -10.125 1 91.44 341 GLN B O 1
ATOM 6657 N N . GLU B 1 342 ? 11.164 11.484 -12.164 1 93.62 342 GLU B N 1
ATOM 6658 C CA . GLU B 1 342 ? 12.445 11.047 -12.719 1 93.62 342 GLU B CA 1
ATOM 6659 C C . GLU B 1 342 ? 13.539 12.062 -12.422 1 93.62 342 GLU B C 1
ATOM 6661 O O . GLU B 1 342 ? 14.625 11.703 -11.953 1 93.62 342 GLU B O 1
ATOM 6666 N N . ALA B 1 343 ? 13.297 13.352 -12.688 1 93.44 343 ALA B N 1
ATOM 6667 C CA . ALA B 1 343 ? 14.312 14.383 -12.5 1 93.44 343 ALA B CA 1
ATOM 6668 C C . ALA B 1 343 ? 14.711 14.5 -11.031 1 93.44 343 ALA B C 1
ATOM 6670 O O . ALA B 1 343 ? 15.891 14.609 -10.711 1 93.44 343 ALA B O 1
ATOM 6671 N N . HIS B 1 344 ? 13.742 14.484 -10.18 1 93.19 344 HIS B N 1
ATOM 6672 C CA . HIS B 1 344 ? 13.984 14.586 -8.742 1 93.19 344 HIS B CA 1
ATOM 6673 C C . HIS B 1 344 ? 14.797 13.406 -8.234 1 93.19 344 HIS B C 1
ATOM 6675 O O . HIS B 1 344 ? 15.805 13.594 -7.543 1 93.19 344 HIS B O 1
ATOM 6681 N N . THR B 1 345 ? 14.414 12.195 -8.625 1 95.81 345 THR B N 1
ATOM 6682 C CA . THR B 1 345 ? 15.094 11.008 -8.125 1 95.81 345 THR B CA 1
ATOM 6683 C C . THR B 1 345 ? 16.5 10.898 -8.695 1 95.81 345 THR B C 1
ATOM 6685 O O . THR B 1 345 ? 17.406 10.406 -8.031 1 95.81 345 THR B O 1
ATOM 6688 N N . ALA B 1 346 ? 16.641 11.359 -9.945 1 96.44 346 ALA B N 1
ATOM 6689 C CA . ALA B 1 346 ? 17.969 11.383 -10.539 1 96.44 346 ALA B CA 1
ATOM 6690 C C . ALA B 1 346 ? 18.906 12.305 -9.758 1 96.44 346 ALA B C 1
ATOM 6692 O O . ALA B 1 346 ? 20.078 11.969 -9.547 1 96.44 346 ALA B O 1
ATOM 6693 N N . HIS B 1 347 ? 18.375 13.414 -9.391 1 96.19 347 HIS B N 1
ATOM 6694 C CA . HIS B 1 347 ? 19.188 14.375 -8.633 1 96.19 347 HIS B CA 1
ATOM 6695 C C . HIS B 1 347 ? 19.516 13.836 -7.246 1 96.19 347 HIS B C 1
ATOM 6697 O O . HIS B 1 347 ? 20.656 13.93 -6.797 1 96.19 347 HIS B O 1
ATOM 6703 N N . VAL B 1 348 ? 18.562 13.297 -6.551 1 97.38 348 VAL B N 1
ATOM 6704 C CA . VAL B 1 348 ? 18.797 12.672 -5.25 1 97.38 348 VAL B CA 1
ATOM 6705 C C . VAL B 1 348 ? 19.828 11.562 -5.387 1 97.38 348 VAL B C 1
ATOM 6707 O O . VAL B 1 348 ? 20.719 11.438 -4.547 1 97.38 348 VAL B O 1
ATOM 6710 N N . GLY B 1 349 ? 19.672 10.75 -6.465 1 98.19 349 GLY B N 1
ATOM 6711 C CA . GLY B 1 349 ? 20.641 9.703 -6.738 1 98.19 349 GLY B CA 1
ATOM 6712 C C . GLY B 1 349 ? 22.047 10.234 -6.941 1 98.19 349 GLY B C 1
ATOM 6713 O O . GLY B 1 349 ? 23.016 9.664 -6.43 1 98.19 349 GLY B O 1
ATOM 6714 N N . HIS B 1 350 ? 22.156 11.305 -7.645 1 97.81 350 HIS B N 1
ATOM 6715 C CA . HIS B 1 350 ? 23.453 11.922 -7.906 1 97.81 350 HIS B CA 1
ATOM 6716 C C . HIS B 1 350 ? 24.125 12.375 -6.613 1 97.81 350 HIS B C 1
ATOM 6718 O O . HIS B 1 350 ? 25.281 12.031 -6.355 1 97.81 350 HIS B O 1
ATOM 6724 N N . ILE B 1 351 ? 23.391 13.109 -5.809 1 97.5 351 ILE B N 1
ATOM 6725 C CA . ILE B 1 351 ? 23.938 13.609 -4.551 1 97.5 351 ILE B CA 1
ATOM 6726 C C . ILE B 1 351 ? 24.281 12.438 -3.639 1 97.5 351 ILE B C 1
ATOM 6728 O O . ILE B 1 351 ? 25.328 12.438 -2.982 1 97.5 351 ILE B O 1
ATOM 6732 N N . SER B 1 352 ? 23.438 11.422 -3.586 1 98.5 352 SER B N 1
ATOM 6733 C CA . SER B 1 352 ? 23.688 10.227 -2.783 1 98.5 352 SER B CA 1
ATOM 6734 C C . SER B 1 352 ? 25 9.555 -3.203 1 98.5 352 SER B C 1
ATOM 6736 O O . SER B 1 352 ? 25.797 9.172 -2.354 1 98.5 352 SER B O 1
ATOM 6738 N N . ARG B 1 353 ? 25.219 9.391 -4.488 1 98.38 353 ARG B N 1
ATOM 6739 C CA . ARG B 1 353 ? 26.406 8.742 -5.016 1 98.38 353 ARG B CA 1
ATOM 6740 C C . ARG B 1 353 ? 27.656 9.547 -4.684 1 98.38 353 ARG B C 1
ATOM 6742 O O . ARG B 1 353 ? 28.703 8.977 -4.352 1 98.38 353 ARG B O 1
ATOM 6749 N N . ARG B 1 354 ? 27.562 10.859 -4.77 1 98.19 354 ARG B N 1
ATOM 6750 C CA . ARG B 1 354 ? 28.688 11.719 -4.453 1 98.19 354 ARG B CA 1
ATOM 6751 C C . ARG B 1 354 ? 29.094 11.586 -2.988 1 98.19 354 ARG B C 1
ATOM 6753 O O . ARG B 1 354 ? 30.281 11.469 -2.672 1 98.19 354 ARG B O 1
ATOM 6760 N N . LEU B 1 355 ? 28.109 11.586 -2.152 1 98.44 355 LEU B N 1
ATOM 6761 C CA . LEU B 1 355 ? 28.375 11.375 -0.73 1 98.44 355 LEU B CA 1
ATOM 6762 C C . LEU B 1 355 ? 28.953 9.992 -0.48 1 98.44 355 LEU B C 1
ATOM 6764 O O . LEU B 1 355 ? 29.953 9.859 0.228 1 98.44 355 LEU B O 1
ATOM 6768 N N . PHE B 1 356 ? 28.359 8.961 -1.083 1 98.75 356 PHE B N 1
ATOM 6769 C CA . PHE B 1 356 ? 28.781 7.578 -0.916 1 98.75 356 PHE B CA 1
ATOM 6770 C C . PHE B 1 356 ? 30.234 7.41 -1.311 1 98.75 356 PHE B C 1
ATOM 6772 O O . PHE B 1 356 ? 31.031 6.844 -0.552 1 98.75 356 PHE B O 1
ATOM 6779 N N . ASP B 1 357 ? 30.594 7.93 -2.467 1 98.44 357 ASP B N 1
ATOM 6780 C CA . ASP B 1 357 ? 31.938 7.754 -3.006 1 98.44 357 ASP B CA 1
ATOM 6781 C C . ASP B 1 357 ? 32.969 8.469 -2.143 1 98.44 357 ASP B C 1
ATOM 6783 O O . ASP B 1 357 ? 34.062 7.934 -1.883 1 98.44 357 ASP B O 1
ATOM 6787 N N . GLN B 1 358 ? 32.656 9.625 -1.674 1 98.31 358 GLN B N 1
ATOM 6788 C CA . GLN B 1 358 ? 33.625 10.438 -0.937 1 98.31 358 GLN B CA 1
ATOM 6789 C C . GLN B 1 358 ? 33.719 9.977 0.512 1 98.31 358 GLN B C 1
ATOM 6791 O O . GLN B 1 358 ? 34.719 10.273 1.187 1 98.31 358 GLN B O 1
ATOM 6796 N N . LEU B 1 359 ? 32.781 9.242 0.989 1 98.31 359 LEU B N 1
ATOM 6797 C CA . LEU B 1 359 ? 32.812 8.719 2.352 1 98.31 359 LEU B CA 1
ATOM 6798 C C . LEU B 1 359 ? 33.344 7.293 2.373 1 98.31 359 LEU B C 1
ATOM 6800 O O . LEU B 1 359 ? 33.438 6.672 3.434 1 98.31 359 LEU B O 1
ATOM 6804 N N . ALA B 1 360 ? 33.781 6.762 1.269 1 97.94 360 ALA B N 1
ATOM 6805 C CA . ALA B 1 360 ? 34.219 5.387 1.1 1 97.94 360 ALA B CA 1
ATOM 6806 C C . ALA B 1 360 ? 35.312 5.047 2.104 1 97.94 360 ALA B C 1
ATOM 6808 O O . ALA B 1 360 ? 35.344 3.945 2.658 1 97.94 360 ALA B O 1
ATOM 6809 N N . PRO B 1 361 ? 36.25 5.961 2.375 1 97.56 361 PRO B N 1
ATOM 6810 C CA . PRO B 1 361 ? 37.281 5.637 3.357 1 97.56 361 PRO B CA 1
ATOM 6811 C C . PRO B 1 361 ? 36.719 5.379 4.75 1 97.56 361 PRO B C 1
ATOM 6813 O O . PRO B 1 361 ? 37.375 4.707 5.566 1 97.56 361 PRO B O 1
ATOM 6816 N N . LEU B 1 362 ? 35.562 5.871 5.008 1 97.31 362 LEU B N 1
ATOM 6817 C CA . LEU B 1 362 ? 34.969 5.707 6.324 1 97.31 362 LEU B CA 1
ATOM 6818 C C . LEU B 1 362 ? 34.125 4.43 6.387 1 97.31 362 LEU B C 1
ATOM 6820 O O . LEU B 1 362 ? 34.188 3.693 7.375 1 97.31 362 LEU B O 1
ATOM 6824 N N . HIS B 1 363 ? 33.344 4.105 5.316 1 97.12 363 HIS B N 1
ATOM 6825 C CA . HIS B 1 363 ? 32.375 3 5.434 1 97.12 363 HIS B CA 1
ATOM 6826 C C . HIS B 1 363 ? 32.938 1.734 4.785 1 97.12 363 HIS B C 1
ATOM 6828 O O . HIS B 1 363 ? 32.531 0.625 5.137 1 97.12 363 HIS B O 1
ATOM 6834 N N . GLY B 1 364 ? 33.781 1.837 3.721 1 97.88 364 GLY B N 1
ATOM 6835 C CA . GLY B 1 364 ? 34.469 0.698 3.125 1 97.88 364 GLY B CA 1
ATOM 6836 C C . GLY B 1 364 ? 33.562 -0.135 2.234 1 97.88 364 GLY B C 1
ATOM 6837 O O . GLY B 1 364 ? 33.875 -1.277 1.904 1 97.88 364 GLY B O 1
ATOM 6838 N N . TYR B 1 365 ? 32.469 0.349 1.813 1 98.12 365 TYR B N 1
ATOM 6839 C CA . TYR B 1 365 ? 31.516 -0.435 1.051 1 98.12 365 TYR B CA 1
ATOM 6840 C C . TYR B 1 365 ? 31.891 -0.488 -0.424 1 98.12 365 TYR B C 1
ATOM 6842 O O . TYR B 1 365 ? 32.688 0.32 -0.891 1 98.12 365 TYR B O 1
ATOM 6850 N N . GLY B 1 366 ? 31.312 -1.443 -1.104 1 97.5 366 GLY B N 1
ATOM 6851 C CA . GLY B 1 366 ? 31.625 -1.657 -2.506 1 97.5 366 GLY B CA 1
ATOM 6852 C C . GLY B 1 366 ? 30.422 -1.484 -3.422 1 97.5 366 GLY B C 1
ATOM 6853 O O . GLY B 1 366 ? 29.516 -0.716 -3.115 1 97.5 366 GLY B O 1
ATOM 6854 N N . GLU B 1 367 ? 30.469 -2.129 -4.551 1 96.94 367 GLU B N 1
ATOM 6855 C CA . GLU B 1 367 ? 29.5 -1.949 -5.637 1 96.94 367 GLU B CA 1
ATOM 6856 C C . GLU B 1 367 ? 28.125 -2.449 -5.238 1 96.94 367 GLU B C 1
ATOM 6858 O O . GLU B 1 367 ? 27.109 -1.884 -5.656 1 96.94 367 GLU B O 1
ATOM 6863 N N . ILE B 1 368 ? 28.062 -3.43 -4.461 1 97 368 ILE B N 1
ATOM 6864 C CA . ILE B 1 368 ? 26.781 -4.008 -4.078 1 97 368 ILE B CA 1
ATOM 6865 C C . ILE B 1 368 ? 25.984 -3.008 -3.24 1 97 368 ILE B C 1
ATOM 6867 O O . ILE B 1 368 ? 24.797 -2.773 -3.492 1 97 368 ILE B O 1
ATOM 6871 N N . GLU B 1 369 ? 26.641 -2.439 -2.248 1 98.44 369 GLU B N 1
ATOM 6872 C CA . GLU B 1 369 ? 25.984 -1.427 -1.418 1 98.44 369 GLU B CA 1
ATOM 6873 C C . GLU B 1 369 ? 25.609 -0.2 -2.242 1 98.44 369 GLU B C 1
ATOM 6875 O O . GLU B 1 369 ? 24.562 0.413 -2.004 1 98.44 369 GLU B O 1
ATOM 6880 N N . ARG B 1 370 ? 26.453 0.09 -3.172 1 98.31 370 ARG B N 1
ATOM 6881 C CA . ARG B 1 370 ? 26.156 1.199 -4.07 1 98.31 370 ARG B CA 1
ATOM 6882 C C . ARG B 1 370 ? 24.875 0.933 -4.855 1 98.31 370 ARG B C 1
ATOM 6884 O O . ARG B 1 370 ? 24.047 1.83 -5.023 1 98.31 370 ARG B O 1
ATOM 6891 N N . GLN B 1 371 ? 24.703 -0.257 -5.293 1 97.94 371 GLN B N 1
ATOM 6892 C CA . GLN B 1 371 ? 23.516 -0.633 -6.043 1 97.94 371 GLN B CA 1
ATOM 6893 C C . GLN B 1 371 ? 22.266 -0.54 -5.172 1 97.94 371 GLN B C 1
ATOM 6895 O O . GLN B 1 371 ? 21.203 -0.148 -5.648 1 97.94 371 GLN B O 1
ATOM 6900 N N . TRP B 1 372 ? 22.406 -0.964 -3.877 1 98.75 372 TRP B N 1
ATOM 6901 C CA . TRP B 1 372 ? 21.281 -0.83 -2.961 1 98.75 372 TRP B CA 1
ATOM 6902 C C . TRP B 1 372 ? 20.875 0.631 -2.812 1 98.75 372 TRP B C 1
ATOM 6904 O O . TRP B 1 372 ? 19.688 0.957 -2.855 1 98.75 372 TRP B O 1
ATOM 6914 N N . LEU B 1 373 ? 21.859 1.459 -2.691 1 98.81 373 LEU B N 1
ATOM 6915 C CA . LEU B 1 373 ? 21.609 2.887 -2.516 1 98.81 373 LEU B CA 1
ATOM 6916 C C . LEU B 1 373 ? 20.969 3.486 -3.758 1 98.81 373 LEU B C 1
ATOM 6918 O O . LEU B 1 373 ? 20.016 4.273 -3.652 1 98.81 373 LEU B O 1
ATOM 6922 N N . ASP B 1 374 ? 21.469 3.109 -4.898 1 98.62 374 ASP B N 1
ATOM 6923 C CA . ASP B 1 374 ? 20.922 3.596 -6.164 1 98.62 374 ASP B CA 1
ATOM 6924 C C . ASP B 1 374 ? 19.469 3.18 -6.324 1 98.62 374 ASP B C 1
ATOM 6926 O O . ASP B 1 374 ? 18.625 3.99 -6.719 1 98.62 374 ASP B O 1
ATOM 6930 N N . ALA B 1 375 ? 19.172 1.922 -6.062 1 98.81 375 ALA B N 1
ATOM 6931 C CA . ALA B 1 375 ? 17.812 1.431 -6.156 1 98.81 375 ALA B CA 1
ATOM 6932 C C . ALA B 1 375 ? 16.891 2.182 -5.199 1 98.81 375 ALA B C 1
ATOM 6934 O O . ALA B 1 375 ? 15.797 2.615 -5.582 1 98.81 375 ALA B O 1
ATOM 6935 N N . ALA B 1 376 ? 17.359 2.373 -3.963 1 98.88 376 ALA B N 1
ATOM 6936 C CA . ALA B 1 376 ? 16.562 3.072 -2.955 1 98.88 376 ALA B CA 1
ATOM 6937 C C . ALA B 1 376 ? 16.328 4.527 -3.35 1 98.88 376 ALA B C 1
ATOM 6939 O O . ALA B 1 376 ? 15.258 5.086 -3.1 1 98.88 376 ALA B O 1
ATOM 6940 N N . ALA B 1 377 ? 17.328 5.145 -3.92 1 98.75 377 ALA B N 1
ATOM 6941 C CA . ALA B 1 377 ? 17.219 6.539 -4.332 1 98.75 377 ALA B CA 1
ATOM 6942 C C . ALA B 1 377 ? 16.141 6.707 -5.41 1 98.75 377 ALA B C 1
ATOM 6944 O O . ALA B 1 377 ? 15.398 7.688 -5.41 1 98.75 377 ALA B O 1
ATOM 6945 N N . ILE B 1 378 ? 16.109 5.762 -6.293 1 98.5 378 ILE B N 1
ATOM 6946 C CA . ILE B 1 378 ? 15.117 5.805 -7.363 1 98.5 378 ILE B CA 1
ATOM 6947 C C . ILE B 1 378 ? 13.719 5.547 -6.789 1 98.5 378 ILE B C 1
ATOM 6949 O O . ILE B 1 378 ? 12.75 6.18 -7.199 1 98.5 378 ILE B O 1
ATOM 6953 N N . LEU B 1 379 ? 13.602 4.691 -5.742 1 98.69 379 LEU B N 1
ATOM 6954 C CA . LEU B 1 379 ? 12.312 4.152 -5.324 1 98.69 379 LEU B CA 1
ATOM 6955 C C . LEU B 1 379 ? 11.82 4.836 -4.051 1 98.69 379 LEU B C 1
ATOM 6957 O O . LEU B 1 379 ? 10.703 4.586 -3.598 1 98.69 379 LEU B O 1
ATOM 6961 N N . HIS B 1 380 ? 12.547 5.691 -3.422 1 98.06 380 HIS B N 1
ATOM 6962 C CA . HIS B 1 380 ? 12.297 6.156 -2.064 1 98.06 380 HIS B CA 1
ATOM 6963 C C . HIS B 1 380 ? 10.961 6.891 -1.971 1 98.06 380 HIS B C 1
ATOM 6965 O O . HIS B 1 380 ? 10.312 6.875 -0.923 1 98.06 380 HIS B O 1
ATOM 6971 N N . ASP B 1 381 ? 10.438 7.441 -3.086 1 95.62 381 ASP B N 1
ATOM 6972 C CA . ASP B 1 381 ? 9.25 8.289 -3.014 1 95.62 381 ASP B CA 1
ATOM 6973 C C . ASP B 1 381 ? 8.062 7.629 -3.713 1 95.62 381 ASP B C 1
ATOM 6975 O O . ASP B 1 381 ? 6.996 8.234 -3.834 1 95.62 381 ASP B O 1
ATOM 6979 N N . ILE B 1 382 ? 8.172 6.41 -4.086 1 97.06 382 ILE B N 1
ATOM 6980 C CA . ILE B 1 382 ? 7.148 5.82 -4.938 1 97.06 382 ILE B CA 1
ATOM 6981 C C . ILE B 1 382 ? 5.891 5.539 -4.113 1 97.06 382 ILE B C 1
ATOM 6983 O O . ILE B 1 382 ? 4.816 5.297 -4.668 1 97.06 382 ILE B O 1
ATOM 6987 N N . GLY B 1 383 ? 6.004 5.559 -2.816 1 96.44 383 GLY B N 1
ATOM 6988 C CA . GLY B 1 383 ? 4.863 5.352 -1.939 1 96.44 383 GLY B CA 1
ATOM 6989 C C . GLY B 1 383 ? 3.787 6.41 -2.102 1 96.44 383 GLY B C 1
ATOM 6990 O O . GLY B 1 383 ? 2.656 6.227 -1.646 1 96.44 383 GLY B O 1
ATOM 6991 N N . ILE B 1 384 ? 4.113 7.527 -2.744 1 93.75 384 ILE B N 1
ATOM 6992 C CA . ILE B 1 384 ? 3.158 8.594 -3.002 1 93.75 384 ILE B CA 1
ATOM 6993 C C . ILE B 1 384 ? 1.994 8.055 -3.832 1 93.75 384 ILE B C 1
ATOM 6995 O O . ILE B 1 384 ? 0.88 8.578 -3.762 1 93.75 384 ILE B O 1
ATOM 6999 N N . LEU B 1 385 ? 2.229 6.969 -4.488 1 92.62 385 LEU B N 1
ATOM 7000 C CA . LEU B 1 385 ? 1.173 6.293 -5.234 1 92.62 385 LEU B CA 1
ATOM 7001 C C . LEU B 1 385 ? 0.007 5.93 -4.32 1 92.62 385 LEU B C 1
ATOM 7003 O O . LEU B 1 385 ? -1.15 5.953 -4.746 1 92.62 385 LEU B O 1
ATOM 7007 N N . ILE B 1 386 ? 0.335 5.574 -3.08 1 93.31 386 ILE B N 1
ATOM 7008 C CA . ILE B 1 386 ? -0.662 5.129 -2.113 1 93.31 386 ILE B CA 1
ATOM 7009 C C . ILE B 1 386 ? -1.21 6.332 -1.348 1 93.31 386 ILE B C 1
ATOM 7011 O O . ILE B 1 386 ? -2.424 6.547 -1.303 1 93.31 386 ILE B O 1
ATOM 7015 N N . SER B 1 387 ? -0.312 7.016 -0.786 1 92.38 387 SER B N 1
ATOM 7016 C CA . SER B 1 387 ? -0.623 8.227 -0.025 1 92.38 387 SER B CA 1
ATOM 7017 C C . SER B 1 387 ? 0.628 9.055 0.223 1 92.38 387 SER B C 1
ATOM 7019 O O . SER B 1 387 ? 1.706 8.516 0.47 1 92.38 387 SER B O 1
ATOM 7021 N N . TYR B 1 388 ? 0.404 10.289 0.193 1 90.81 388 TYR B N 1
ATOM 7022 C CA . TYR B 1 388 ? 1.536 11.156 0.504 1 90.81 388 TYR B CA 1
ATOM 7023 C C . TYR B 1 388 ? 1.952 11.008 1.962 1 90.81 388 TYR B C 1
ATOM 7025 O O . TYR B 1 388 ? 3.145 10.93 2.27 1 90.81 388 TYR B O 1
ATOM 7033 N N . ASN B 1 389 ? 0.897 11.023 2.797 1 89.75 389 ASN B N 1
ATOM 7034 C CA . ASN B 1 389 ? 1.202 10.812 4.207 1 89.75 389 ASN B CA 1
ATOM 7035 C C . ASN B 1 389 ? 1.847 9.445 4.438 1 89.75 389 ASN B C 1
ATOM 7037 O O . ASN B 1 389 ? 1.31 8.422 4.012 1 89.75 389 ASN B O 1
ATOM 7041 N N . ASP B 1 390 ? 3.014 9.414 4.977 1 91.5 390 ASP B N 1
ATOM 7042 C CA . ASP B 1 390 ? 3.771 8.203 5.289 1 91.5 390 ASP B CA 1
ATOM 7043 C C . ASP B 1 390 ? 4.215 7.488 4.016 1 91.5 390 ASP B C 1
ATOM 7045 O O . ASP B 1 390 ? 4.324 6.262 3.996 1 91.5 390 ASP B O 1
ATOM 7049 N N . HIS B 1 391 ? 4.406 8.25 2.982 1 94.12 391 HIS B N 1
ATOM 7050 C CA . HIS B 1 391 ? 4.801 7.645 1.717 1 94.12 391 HIS B CA 1
ATOM 7051 C C . HIS B 1 391 ? 6.117 6.887 1.856 1 94.12 391 HIS B C 1
ATOM 7053 O O . HIS B 1 391 ? 6.379 5.949 1.102 1 94.12 391 HIS B O 1
ATOM 7059 N N . HIS B 1 392 ? 7.008 7.25 2.842 1 95.38 392 HIS B N 1
ATOM 7060 C CA . HIS B 1 392 ? 8.242 6.508 3.07 1 95.38 392 HIS B CA 1
ATOM 7061 C C . HIS B 1 392 ? 7.949 5.074 3.498 1 95.38 392 HIS B C 1
ATOM 7063 O O . HIS B 1 392 ? 8.648 4.145 3.084 1 95.38 392 HIS B O 1
ATOM 7069 N N . LYS B 1 393 ? 6.902 4.863 4.273 1 95.62 393 LYS B N 1
ATOM 7070 C CA . LYS B 1 393 ? 6.48 3.516 4.645 1 95.62 393 LYS B CA 1
ATOM 7071 C C . LYS B 1 393 ? 5.832 2.799 3.465 1 95.62 393 LYS B C 1
ATOM 7073 O O . LYS B 1 393 ? 6.043 1.602 3.266 1 95.62 393 LYS B O 1
ATOM 7078 N N . HIS B 1 394 ? 5.027 3.539 2.723 1 96.38 394 HIS B N 1
ATOM 7079 C CA . HIS B 1 394 ? 4.344 2.965 1.569 1 96.38 394 HIS B CA 1
ATOM 7080 C C . HIS B 1 394 ? 5.34 2.547 0.493 1 96.38 394 HIS B C 1
ATOM 7082 O O . HIS B 1 394 ? 5.109 1.578 -0.232 1 96.38 394 HIS B O 1
ATOM 7088 N N . SER B 1 395 ? 6.457 3.346 0.376 1 97.88 395 SER B N 1
ATOM 7089 C CA . SER B 1 395 ? 7.508 2.934 -0.55 1 97.88 395 SER B CA 1
ATOM 7090 C C . SER B 1 395 ? 8.039 1.547 -0.202 1 97.88 395 SER B C 1
ATOM 7092 O O . SER B 1 395 ? 8.258 0.721 -1.089 1 97.88 395 SER B O 1
ATOM 7094 N N . GLN B 1 396 ? 8.219 1.322 1.075 1 97.12 396 GLN B N 1
ATOM 7095 C CA . GLN B 1 396 ? 8.648 -0.003 1.514 1 97.12 396 GLN B CA 1
ATOM 7096 C C . GLN B 1 396 ? 7.637 -1.069 1.102 1 97.12 396 GLN B C 1
ATOM 7098 O O . GLN B 1 396 ? 8.016 -2.135 0.611 1 97.12 396 GLN B O 1
ATOM 7103 N N . THR B 1 397 ? 6.375 -0.766 1.254 1 95.12 397 THR B N 1
ATOM 7104 C CA . THR B 1 397 ? 5.312 -1.701 0.905 1 95.12 397 THR B CA 1
ATOM 7105 C C . THR B 1 397 ? 5.367 -2.055 -0.578 1 95.12 397 THR B C 1
ATOM 7107 O O . THR B 1 397 ? 5.273 -3.229 -0.945 1 95.12 397 THR B O 1
ATOM 7110 N N . LEU B 1 398 ? 5.523 -1.038 -1.37 1 96.94 398 LEU B N 1
ATOM 7111 C CA . LEU B 1 398 ? 5.562 -1.254 -2.812 1 96.94 398 LEU B CA 1
ATOM 7112 C C . LEU B 1 398 ? 6.789 -2.072 -3.205 1 96.94 398 LEU B C 1
ATOM 7114 O O . LEU B 1 398 ? 6.691 -2.988 -4.027 1 96.94 398 LEU B O 1
ATOM 7118 N N . ILE B 1 399 ? 7.926 -1.787 -2.609 1 97.69 399 ILE B N 1
ATOM 7119 C CA . ILE B 1 399 ? 9.164 -2.48 -2.926 1 97.69 399 ILE B CA 1
ATOM 7120 C C . ILE B 1 399 ? 9.055 -3.953 -2.535 1 97.69 399 ILE B C 1
ATOM 7122 O O . ILE B 1 399 ? 9.359 -4.84 -3.334 1 97.69 399 ILE B O 1
ATOM 7126 N N . VAL B 1 400 ? 8.539 -4.188 -1.43 1 96.06 400 VAL B N 1
ATOM 7127 C CA . VAL B 1 400 ? 8.43 -5.547 -0.914 1 96.06 400 VAL B CA 1
ATOM 7128 C C . VAL B 1 400 ? 7.395 -6.328 -1.725 1 96.06 400 VAL B C 1
ATOM 7130 O O . VAL B 1 400 ? 7.605 -7.496 -2.051 1 96.06 400 VAL B O 1
ATOM 7133 N N . SER B 1 401 ? 6.344 -5.695 -2.062 1 93.5 401 SER B N 1
ATOM 7134 C CA . SER B 1 401 ? 5.289 -6.352 -2.826 1 93.5 401 SER B CA 1
ATOM 7135 C C . SER B 1 401 ? 5.766 -6.707 -4.23 1 93.5 401 SER B C 1
ATOM 7137 O O . SER B 1 401 ? 5.328 -7.707 -4.805 1 93.5 401 SER B O 1
ATOM 7139 N N . SER B 1 402 ? 6.625 -5.898 -4.746 1 93.81 402 SER B N 1
ATOM 7140 C CA . SER B 1 402 ? 7.121 -6.129 -6.098 1 93.81 402 SER B CA 1
ATOM 7141 C C . SER B 1 402 ? 8.125 -7.277 -6.129 1 93.81 402 SER B C 1
ATOM 7143 O O . SER B 1 402 ? 8.328 -7.898 -7.172 1 93.81 402 SER B O 1
ATOM 7145 N N . GLY B 1 403 ? 8.797 -7.477 -5.062 1 93.5 403 GLY B N 1
ATOM 7146 C CA . GLY B 1 403 ? 9.812 -8.516 -4.969 1 93.5 403 GLY B CA 1
ATOM 7147 C C . GLY B 1 403 ? 11.117 -8.133 -5.641 1 93.5 403 GLY B C 1
ATOM 7148 O O . GLY B 1 403 ? 12.133 -8.812 -5.469 1 93.5 403 GLY B O 1
ATOM 7149 N N . LEU B 1 404 ? 11.125 -7.113 -6.5 1 96.12 404 LEU B N 1
ATOM 7150 C CA . LEU B 1 404 ? 12.297 -6.621 -7.211 1 96.12 404 LEU B CA 1
ATOM 7151 C C . LEU B 1 404 ? 13.062 -7.766 -7.859 1 96.12 404 LEU B C 1
ATOM 7153 O O . LEU B 1 404 ? 14.195 -8.062 -7.473 1 96.12 404 LEU B O 1
ATOM 7157 N N . PRO B 1 405 ? 12.547 -8.32 -8.93 1 96.62 405 PRO B N 1
ATOM 7158 C CA . PRO B 1 405 ? 13.266 -9.391 -9.625 1 96.62 405 PRO B CA 1
ATOM 7159 C C . PRO B 1 405 ? 14.734 -9.055 -9.867 1 96.62 405 PRO B C 1
ATOM 7161 O O . PRO B 1 405 ? 15.055 -7.93 -10.25 1 96.62 405 PRO B O 1
ATOM 7164 N N . GLY B 1 406 ? 15.602 -10.039 -9.578 1 96.44 406 GLY B N 1
ATOM 7165 C CA . GLY B 1 406 ? 17.031 -9.844 -9.727 1 96.44 406 GLY B CA 1
ATOM 7166 C C . GLY B 1 406 ? 17.75 -9.641 -8.406 1 96.44 406 GLY B C 1
ATOM 7167 O O . GLY B 1 406 ? 18.969 -9.789 -8.328 1 96.44 406 GLY B O 1
ATOM 7168 N N . TYR B 1 407 ? 17.031 -9.289 -7.398 1 97.12 407 TYR B N 1
ATOM 7169 C CA . TYR B 1 407 ? 17.578 -9.109 -6.066 1 97.12 407 TYR B CA 1
ATOM 7170 C C . TYR B 1 407 ? 17.188 -10.266 -5.148 1 97.12 407 TYR B C 1
ATOM 7172 O O . TYR B 1 407 ? 16.109 -10.836 -5.293 1 97.12 407 TYR B O 1
ATOM 7180 N N . SER B 1 408 ? 18.062 -10.633 -4.23 1 96.69 408 SER B N 1
ATOM 7181 C CA . SER B 1 408 ? 17.719 -11.625 -3.215 1 96.69 408 SER B CA 1
ATOM 7182 C C . SER B 1 408 ? 16.766 -11.055 -2.178 1 96.69 408 SER B C 1
ATOM 7184 O O . SER B 1 408 ? 16.625 -9.836 -2.051 1 96.69 408 SER B O 1
ATOM 7186 N N . PRO B 1 409 ? 16.094 -11.898 -1.429 1 97.19 409 PRO B N 1
ATOM 7187 C CA . PRO B 1 409 ? 15.219 -11.43 -0.362 1 97.19 409 PRO B CA 1
ATOM 7188 C C . PRO B 1 409 ? 15.922 -10.5 0.624 1 97.19 409 PRO B C 1
ATOM 7190 O O . PRO B 1 409 ? 15.352 -9.5 1.058 1 97.19 409 PRO B O 1
ATOM 7193 N N . ARG B 1 410 ? 17.125 -10.812 0.987 1 97.69 410 ARG B N 1
ATOM 7194 C CA . ARG B 1 410 ? 17.938 -9.961 1.856 1 97.69 410 ARG B CA 1
ATOM 7195 C C . ARG B 1 410 ? 18.109 -8.57 1.246 1 97.69 410 ARG B C 1
ATOM 7197 O O . ARG B 1 410 ? 17.922 -7.562 1.925 1 97.69 410 ARG B O 1
ATOM 7204 N N . GLU B 1 411 ? 18.438 -8.562 0.019 1 98.25 411 GLU B N 1
ATOM 7205 C CA . GLU B 1 411 ? 18.672 -7.293 -0.662 1 98.25 411 GLU B CA 1
ATOM 7206 C C . GLU B 1 411 ? 17.375 -6.484 -0.781 1 98.25 411 GLU B C 1
ATOM 7208 O O . GLU B 1 411 ? 17.391 -5.266 -0.615 1 98.25 411 GLU B O 1
ATOM 7213 N N . VAL B 1 412 ? 16.281 -7.195 -1.073 1 98.25 412 VAL B N 1
ATOM 7214 C CA . VAL B 1 412 ? 14.992 -6.531 -1.15 1 98.25 412 VAL B CA 1
ATOM 7215 C C . VAL B 1 412 ? 14.672 -5.871 0.188 1 98.25 412 VAL B C 1
ATOM 7217 O O . VAL B 1 412 ? 14.234 -4.719 0.229 1 98.25 412 VAL B O 1
ATOM 7220 N N . ALA B 1 413 ? 14.914 -6.609 1.258 1 98.25 413 ALA B N 1
ATOM 7221 C CA . ALA B 1 413 ? 14.68 -6.078 2.6 1 98.25 413 ALA B CA 1
ATOM 7222 C C . ALA B 1 413 ? 15.531 -4.832 2.85 1 98.25 413 ALA B C 1
ATOM 7224 O O . ALA B 1 413 ? 15.016 -3.812 3.318 1 98.25 413 ALA B O 1
ATOM 7225 N N . LEU B 1 414 ? 16.75 -4.879 2.504 1 98.69 414 LEU B N 1
ATOM 7226 C CA . LEU B 1 414 ? 17.672 -3.773 2.754 1 98.69 414 LEU B CA 1
ATOM 7227 C C . LEU B 1 414 ? 17.297 -2.553 1.922 1 98.69 414 LEU B C 1
ATOM 7229 O O . LEU B 1 414 ? 17.234 -1.438 2.441 1 98.69 414 LEU B O 1
ATOM 7233 N N . ILE B 1 415 ? 17.016 -2.771 0.628 1 98.81 415 ILE B N 1
ATOM 7234 C CA . ILE B 1 415 ? 16.641 -1.676 -0.256 1 98.81 415 ILE B CA 1
ATOM 7235 C C . ILE B 1 415 ? 15.359 -1.015 0.263 1 98.81 415 ILE B C 1
ATOM 7237 O O . ILE B 1 415 ? 15.266 0.214 0.305 1 98.81 415 ILE B O 1
ATOM 7241 N N . SER B 1 416 ? 14.398 -1.836 0.681 1 98.56 416 SER B N 1
ATOM 7242 C CA . SER B 1 416 ? 13.125 -1.312 1.177 1 98.56 416 SER B CA 1
ATOM 7243 C C . SER B 1 416 ? 13.328 -0.504 2.455 1 98.56 416 SER B C 1
ATOM 7245 O O . SER B 1 416 ? 12.672 0.519 2.658 1 98.56 416 SER B O 1
ATOM 7247 N N . LEU B 1 417 ? 14.227 -0.945 3.309 1 98.75 417 LEU B N 1
ATOM 7248 C CA . LEU B 1 417 ? 14.5 -0.25 4.559 1 98.75 417 LEU B CA 1
ATOM 7249 C C . LEU B 1 417 ? 15.227 1.064 4.301 1 98.75 417 LEU B C 1
ATOM 7251 O O . LEU B 1 417 ? 14.914 2.086 4.914 1 98.75 417 LEU B O 1
ATOM 7255 N N . ILE B 1 418 ? 16.188 1.047 3.432 1 98.88 418 ILE B N 1
ATOM 7256 C CA . ILE B 1 418 ? 16.906 2.268 3.086 1 98.88 418 ILE B CA 1
ATOM 7257 C C . ILE B 1 418 ? 15.93 3.312 2.557 1 98.88 418 ILE B C 1
ATOM 7259 O O . ILE B 1 418 ? 15.984 4.477 2.955 1 98.88 418 ILE B O 1
ATOM 7263 N N . ALA B 1 419 ? 15.047 2.854 1.681 1 98.75 419 ALA B N 1
ATOM 7264 C CA . ALA B 1 419 ? 14.031 3.75 1.127 1 98.75 419 ALA B CA 1
ATOM 7265 C C . ALA B 1 419 ? 13.094 4.258 2.217 1 98.75 419 ALA B C 1
ATOM 7267 O O . ALA B 1 419 ? 12.75 5.441 2.25 1 98.75 419 ALA B O 1
ATOM 7268 N N . ARG B 1 420 ? 12.711 3.395 3.113 1 98.25 420 ARG B N 1
ATOM 7269 C CA . ARG B 1 420 ? 11.758 3.725 4.168 1 98.25 420 ARG B CA 1
ATOM 7270 C C . ARG B 1 420 ? 12.289 4.848 5.055 1 98.25 420 ARG B C 1
ATOM 7272 O O . ARG B 1 420 ? 11.516 5.684 5.527 1 98.25 420 ARG B O 1
ATOM 7279 N N . TYR B 1 421 ? 13.547 4.895 5.273 1 97.88 421 TYR B N 1
ATOM 7280 C CA . TYR B 1 421 ? 14.094 5.797 6.285 1 97.88 421 TYR B CA 1
ATOM 7281 C C . TYR B 1 421 ? 14.711 7.027 5.637 1 97.88 421 TYR B C 1
ATOM 7283 O O . TYR B 1 421 ? 15.531 7.711 6.25 1 97.88 421 TYR B O 1
ATOM 7291 N N . HIS B 1 422 ? 14.281 7.293 4.43 1 96.06 422 HIS B N 1
ATOM 7292 C CA . HIS B 1 422 ? 14.875 8.406 3.701 1 96.06 422 HIS B CA 1
ATOM 7293 C C . HIS B 1 422 ? 14.43 9.75 4.281 1 96.06 422 HIS B C 1
ATOM 7295 O O . HIS B 1 422 ? 15.047 10.781 4.012 1 96.06 422 HIS B O 1
ATOM 7301 N N . ARG B 1 423 ? 13.383 9.742 5.094 1 91.69 423 ARG B N 1
ATOM 7302 C CA . ARG B 1 423 ? 12.828 11.023 5.516 1 91.69 423 ARG B CA 1
ATOM 7303 C C . ARG B 1 423 ? 12.914 11.188 7.031 1 91.69 423 ARG B C 1
ATOM 7305 O O . ARG B 1 423 ? 13.109 12.289 7.535 1 91.69 423 ARG B O 1
ATOM 7312 N N . LYS B 1 424 ? 12.641 10.102 7.73 1 88.81 424 LYS B N 1
ATOM 7313 C CA . LYS B 1 424 ? 12.57 10.234 9.188 1 88.81 424 LYS B CA 1
ATOM 7314 C C . LYS B 1 424 ? 12.672 8.875 9.867 1 88.81 424 LYS B C 1
ATOM 7316 O O . LYS B 1 424 ? 12.672 7.836 9.203 1 88.81 424 LYS B O 1
ATOM 7321 N N . GLY B 1 425 ? 12.867 8.922 11.172 1 89.5 425 GLY B N 1
ATOM 7322 C CA . GLY B 1 425 ? 12.922 7.723 11.984 1 89.5 425 GLY B CA 1
ATOM 7323 C C . GLY B 1 425 ? 14.336 7.195 12.18 1 89.5 425 GLY B C 1
ATOM 7324 O O . GLY B 1 425 ? 15.266 7.637 11.5 1 89.5 425 GLY B O 1
ATOM 7325 N N . ALA B 1 426 ? 14.445 6.301 13.109 1 93.25 426 ALA B N 1
ATOM 7326 C CA . ALA B 1 426 ? 15.688 5.57 13.344 1 93.25 426 ALA B CA 1
ATOM 7327 C C . ALA B 1 426 ? 15.68 4.219 12.641 1 93.25 426 ALA B C 1
ATOM 7329 O O . ALA B 1 426 ? 14.898 3.334 12.992 1 93.25 426 ALA B O 1
ATOM 7330 N N . PRO B 1 427 ? 16.562 4.051 11.648 1 97 427 PRO B N 1
ATOM 7331 C CA . PRO B 1 427 ? 16.531 2.812 10.867 1 97 427 PRO B CA 1
ATOM 7332 C C . PRO B 1 427 ? 16.656 1.563 11.734 1 97 427 PRO B C 1
ATOM 7334 O O . PRO B 1 427 ? 17.5 1.509 12.625 1 97 427 PRO B O 1
ATOM 7337 N N . ALA B 1 428 ? 15.797 0.667 11.547 1 97.25 428 ALA B N 1
ATOM 7338 C CA . ALA B 1 428 ? 15.773 -0.625 12.227 1 97.25 428 ALA B CA 1
ATOM 7339 C C . ALA B 1 428 ? 15.258 -1.726 11.297 1 97.25 428 ALA B C 1
ATOM 7341 O O . ALA B 1 428 ? 14.445 -1.47 10.414 1 97.25 428 ALA B O 1
ATOM 7342 N N . PRO B 1 429 ? 15.742 -2.861 11.516 1 96.81 429 PRO B N 1
ATOM 7343 C CA . PRO B 1 429 ? 15.367 -3.949 10.617 1 96.81 429 PRO B CA 1
ATOM 7344 C C . PRO B 1 429 ? 13.891 -4.332 10.742 1 96.81 429 PRO B C 1
ATOM 7346 O O . PRO B 1 429 ? 13.273 -4.754 9.766 1 96.81 429 PRO B O 1
ATOM 7349 N N . GLY B 1 430 ? 13.398 -4.277 12.008 1 94.94 430 GLY B N 1
ATOM 7350 C CA . GLY B 1 430 ? 12.016 -4.688 12.242 1 94.94 430 GLY B CA 1
ATOM 7351 C C . GLY B 1 430 ? 11.758 -6.137 11.875 1 94.94 430 GLY B C 1
ATOM 7352 O O . GLY B 1 430 ? 12.492 -7.031 12.297 1 94.94 430 GLY B O 1
ATOM 7353 N N . ALA B 1 431 ? 10.695 -6.402 11.102 1 92.75 431 ALA B N 1
ATOM 7354 C CA . ALA B 1 431 ? 10.273 -7.746 10.719 1 92.75 431 ALA B CA 1
ATOM 7355 C C . ALA B 1 431 ? 11.281 -8.398 9.781 1 92.75 431 ALA B C 1
ATOM 7357 O O . ALA B 1 431 ? 11.273 -9.617 9.594 1 92.75 431 ALA B O 1
ATOM 7358 N N . PHE B 1 432 ? 12.242 -7.605 9.234 1 96.88 432 PHE B N 1
ATOM 7359 C CA . PHE B 1 432 ? 13.18 -8.125 8.242 1 96.88 432 PHE B CA 1
ATOM 7360 C C . PHE B 1 432 ? 14.469 -8.602 8.906 1 96.88 432 PHE B C 1
ATOM 7362 O O . PHE B 1 432 ? 15.383 -9.062 8.227 1 96.88 432 PHE B O 1
ATOM 7369 N N . ALA B 1 433 ? 14.555 -8.492 10.219 1 96.5 433 ALA B N 1
ATOM 7370 C CA . ALA B 1 433 ? 15.766 -8.836 10.961 1 96.5 433 ALA B CA 1
ATOM 7371 C C . ALA B 1 433 ? 16.234 -10.25 10.633 1 96.5 433 ALA B C 1
ATOM 7373 O O . ALA B 1 433 ? 17.422 -10.516 10.531 1 96.5 433 ALA B O 1
ATOM 7374 N N . ALA B 1 434 ? 15.281 -11.094 10.375 1 94.06 434 ALA B N 1
ATOM 7375 C CA . ALA B 1 434 ? 15.586 -12.5 10.148 1 94.06 434 ALA B CA 1
ATOM 7376 C C . ALA B 1 434 ? 16.297 -12.703 8.812 1 94.06 434 ALA B C 1
ATOM 7378 O O . ALA B 1 434 ? 16.969 -13.719 8.602 1 94.06 434 ALA B O 1
ATOM 7379 N N . LEU B 1 435 ? 16.203 -11.773 7.895 1 96.12 435 LEU B N 1
ATOM 7380 C CA . LEU B 1 435 ? 16.797 -11.891 6.57 1 96.12 435 LEU B CA 1
ATOM 7381 C C . LEU B 1 435 ? 18.188 -11.281 6.547 1 96.12 435 LEU B C 1
ATOM 7383 O O . LEU B 1 435 ? 18.953 -11.492 5.602 1 96.12 435 LEU B O 1
ATOM 7387 N N . LEU B 1 436 ? 18.516 -10.492 7.562 1 97.12 436 LEU B N 1
ATOM 7388 C CA . LEU B 1 436 ? 19.734 -9.695 7.535 1 97.12 436 LEU B CA 1
ATOM 7389 C C . LEU B 1 436 ? 20.922 -10.508 8.047 1 97.12 436 LEU B C 1
ATOM 7391 O O . LEU B 1 436 ? 20.75 -11.477 8.789 1 97.12 436 LEU B O 1
ATOM 7395 N N . GLU B 1 437 ? 22.094 -10.109 7.602 1 97 437 GLU B N 1
ATOM 7396 C CA . GLU B 1 437 ? 23.359 -10.703 8.016 1 97 437 GLU B CA 1
ATOM 7397 C C . GLU B 1 437 ? 24.141 -9.75 8.922 1 97 437 GLU B C 1
ATOM 7399 O O . GLU B 1 437 ? 23.75 -8.594 9.086 1 97 437 GLU B O 1
ATOM 7404 N N . ALA B 1 438 ? 25.188 -10.312 9.484 1 96.75 438 ALA B N 1
ATOM 7405 C CA . ALA B 1 438 ? 26.047 -9.492 10.336 1 96.75 438 ALA B CA 1
ATOM 7406 C C . ALA B 1 438 ? 26.562 -8.266 9.578 1 96.75 438 ALA B C 1
ATOM 7408 O O . ALA B 1 438 ? 27.016 -8.375 8.438 1 96.75 438 ALA B O 1
ATOM 7409 N N . GLY B 1 439 ? 26.391 -7.117 10.148 1 97.5 439 GLY B N 1
ATOM 7410 C CA . GLY B 1 439 ? 26.875 -5.887 9.539 1 97.5 439 GLY B CA 1
ATOM 7411 C C . GLY B 1 439 ? 25.797 -5.137 8.773 1 97.5 439 GLY B C 1
ATOM 7412 O O . GLY B 1 439 ? 25.969 -3.953 8.469 1 97.5 439 GLY B O 1
ATOM 7413 N N . ASP B 1 440 ? 24.703 -5.781 8.484 1 98.25 440 ASP B N 1
ATOM 7414 C CA . ASP B 1 440 ? 23.672 -5.184 7.645 1 98.25 440 ASP B CA 1
ATOM 7415 C C . ASP B 1 440 ? 23.031 -3.992 8.344 1 98.25 440 ASP B C 1
ATOM 7417 O O . ASP B 1 440 ? 22.641 -3.02 7.688 1 98.25 440 ASP B O 1
ATOM 7421 N N . GLU B 1 441 ? 22.875 -4.07 9.609 1 98 441 GLU B N 1
ATOM 7422 C CA . GLU B 1 441 ? 22.266 -2.957 10.336 1 98 441 GLU B CA 1
ATOM 7423 C C . GLU B 1 441 ? 23.125 -1.699 10.234 1 98 441 GLU B C 1
ATOM 7425 O O . GLU B 1 441 ? 22.594 -0.593 10.094 1 98 441 GLU B O 1
ATOM 7430 N N . THR B 1 442 ? 24.406 -1.883 10.344 1 98.12 442 THR B N 1
ATOM 7431 C CA . THR B 1 442 ? 25.312 -0.761 10.188 1 98.12 442 THR B CA 1
ATOM 7432 C C . THR B 1 442 ? 25.25 -0.195 8.773 1 98.12 442 THR B C 1
ATOM 7434 O O . THR B 1 442 ? 25.219 1.023 8.586 1 98.12 442 THR B O 1
ATOM 7437 N N . LYS B 1 443 ? 25.266 -1.104 7.797 1 98.62 443 LYS B N 1
ATOM 7438 C CA . LYS B 1 443 ? 25.125 -0.671 6.41 1 98.62 443 LYS B CA 1
ATOM 7439 C C . LYS B 1 443 ? 23.828 0.122 6.215 1 98.62 443 LYS B C 1
ATOM 7441 O O . LYS B 1 443 ? 23.828 1.137 5.512 1 98.62 443 LYS B O 1
ATOM 7446 N N . LEU B 1 444 ? 22.766 -0.39 6.844 1 98.75 444 LEU B N 1
ATOM 7447 C CA . LEU B 1 444 ? 21.469 0.286 6.77 1 98.75 444 LEU B CA 1
ATOM 7448 C C . LEU B 1 444 ? 21.578 1.705 7.32 1 98.75 444 LEU B C 1
ATOM 7450 O O . LEU B 1 444 ? 21.078 2.65 6.703 1 98.75 444 LEU B O 1
ATOM 7454 N N . GLN B 1 445 ? 22.219 1.896 8.43 1 98.5 445 GLN B N 1
ATOM 7455 C CA . GLN B 1 445 ? 22.359 3.215 9.031 1 98.5 445 GLN B CA 1
ATOM 7456 C C . GLN B 1 445 ? 23.109 4.168 8.102 1 98.5 445 GLN B C 1
ATOM 7458 O O . GLN B 1 445 ? 22.672 5.301 7.891 1 98.5 445 GLN B O 1
ATOM 7463 N N . HIS B 1 446 ? 24.188 3.676 7.562 1 98.69 446 HIS B N 1
ATOM 7464 C CA . HIS B 1 446 ? 25.016 4.504 6.699 1 98.69 446 HIS B CA 1
ATOM 7465 C C . HIS B 1 446 ? 24.281 4.895 5.422 1 98.69 446 HIS B C 1
ATOM 7467 O O . HIS B 1 446 ? 24.266 6.07 5.051 1 98.69 446 HIS B O 1
ATOM 7473 N N . LEU B 1 447 ? 23.703 3.926 4.777 1 98.88 447 LEU B N 1
ATOM 7474 C CA . LEU B 1 447 ? 23.078 4.164 3.48 1 98.88 447 LEU B CA 1
ATOM 7475 C C . LEU B 1 447 ? 21.812 4.996 3.633 1 98.88 447 LEU B C 1
ATOM 7477 O O . LEU B 1 447 ? 21.531 5.875 2.812 1 98.88 447 LEU B O 1
ATOM 7481 N N . ALA B 1 448 ? 21.016 4.719 4.676 1 98.69 448 ALA B N 1
ATOM 7482 C CA . ALA B 1 448 ? 19.828 5.527 4.949 1 98.69 448 ALA B CA 1
ATOM 7483 C C . ALA B 1 448 ? 20.219 6.977 5.254 1 98.69 448 ALA B C 1
ATOM 7485 O O . ALA B 1 448 ? 19.516 7.906 4.836 1 98.69 448 ALA B O 1
ATOM 7486 N N . ALA B 1 449 ? 21.281 7.188 6.031 1 98.31 449 ALA B N 1
ATOM 7487 C CA . ALA B 1 449 ? 21.75 8.531 6.371 1 98.31 449 ALA B CA 1
ATOM 7488 C C . ALA B 1 449 ? 22.141 9.312 5.117 1 98.31 449 ALA B C 1
ATOM 7490 O O . ALA B 1 449 ? 21.797 10.484 4.98 1 98.31 449 ALA B O 1
ATOM 7491 N N . ILE B 1 450 ? 22.812 8.664 4.238 1 98.56 450 ILE B N 1
ATOM 7492 C CA . ILE B 1 450 ? 23.266 9.281 2.99 1 98.56 450 ILE B CA 1
ATOM 7493 C C . ILE B 1 450 ? 22.047 9.68 2.154 1 98.56 450 ILE B C 1
ATOM 7495 O O . ILE B 1 450 ? 21.953 10.82 1.684 1 98.56 450 ILE B O 1
ATOM 7499 N N . LEU B 1 451 ? 21.141 8.75 1.975 1 98.56 451 LEU B N 1
ATOM 7500 C CA . LEU B 1 451 ? 19.953 9.008 1.175 1 98.56 451 LEU B CA 1
ATOM 7501 C C . LEU B 1 451 ? 19.109 10.125 1.793 1 98.56 451 LEU B C 1
ATOM 7503 O O . LEU B 1 451 ? 18.609 10.992 1.08 1 98.56 451 LEU B O 1
ATOM 7507 N N . ARG B 1 452 ? 18.922 10.086 3.105 1 97.62 452 ARG B N 1
ATOM 7508 C CA . ARG B 1 452 ? 18.125 11.094 3.803 1 97.62 452 ARG B CA 1
ATOM 7509 C C . ARG B 1 452 ? 18.719 12.484 3.609 1 97.62 452 ARG B C 1
ATOM 7511 O O . ARG B 1 452 ? 18 13.438 3.324 1 97.62 452 ARG B O 1
ATOM 7518 N N . LEU B 1 453 ? 20.031 12.625 3.801 1 97 453 LEU B N 1
ATOM 7519 C CA . LEU B 1 453 ? 20.656 13.922 3.6 1 97 453 LEU B CA 1
ATOM 7520 C C . LEU B 1 453 ? 20.469 14.406 2.166 1 97 453 LEU B C 1
ATOM 7522 O O . LEU B 1 453 ? 20.141 15.57 1.937 1 97 453 LEU B O 1
ATOM 7526 N N . ALA B 1 454 ? 20.656 13.492 1.218 1 97.12 454 ALA B N 1
ATOM 7527 C CA . ALA B 1 454 ? 20.484 13.844 -0.189 1 97.12 454 ALA B CA 1
ATOM 7528 C C . ALA B 1 454 ? 19.062 14.328 -0.457 1 97.12 454 ALA B C 1
ATOM 7530 O O . ALA B 1 454 ? 18.859 15.297 -1.194 1 97.12 454 ALA B O 1
ATOM 7531 N N . GLU B 1 455 ? 18.094 13.641 0.082 1 95.38 455 GLU B N 1
ATOM 7532 C CA . GLU B 1 455 ? 16.688 14.023 -0.083 1 95.38 455 GLU B CA 1
ATOM 7533 C C . GLU B 1 455 ? 16.422 15.422 0.458 1 95.38 455 GLU B C 1
ATOM 7535 O O . GLU B 1 455 ? 15.758 16.234 -0.19 1 95.38 455 GLU B O 1
ATOM 7540 N N . TYR B 1 456 ? 16.953 15.711 1.627 1 92.75 456 TYR B N 1
ATOM 7541 C CA . TYR B 1 456 ? 16.719 17 2.242 1 92.75 456 TYR B CA 1
ATOM 7542 C C . TYR B 1 456 ? 17.406 18.125 1.466 1 92.75 456 TYR B C 1
ATOM 7544 O O . TYR B 1 456 ? 16.922 19.25 1.421 1 92.75 456 TYR B O 1
ATOM 7552 N N . LEU B 1 457 ? 18.5 17.812 0.82 1 92.25 457 LEU B N 1
ATOM 7553 C CA . LEU B 1 457 ? 19.219 18.797 0.019 1 92.25 457 LEU B CA 1
ATOM 7554 C C . LEU B 1 457 ? 18.484 19.062 -1.29 1 92.25 457 LEU B C 1
ATOM 7556 O O . LEU B 1 457 ? 18.797 20.031 -1.985 1 92.25 457 LEU B O 1
ATOM 7560 N N . GLU B 1 458 ? 17.484 18.234 -1.579 1 89 458 GLU B N 1
ATOM 7561 C CA . GLU B 1 458 ? 16.703 18.359 -2.803 1 89 458 GLU B CA 1
ATOM 7562 C C . GLU B 1 458 ? 15.219 18.578 -2.49 1 89 458 GLU B C 1
ATOM 7564 O O . GLU B 1 458 ? 14.359 18.281 -3.32 1 89 458 GLU B O 1
ATOM 7569 N N . ARG B 1 459 ? 14.883 19.047 -1.404 1 82.06 459 ARG B N 1
ATOM 7570 C CA . ARG B 1 459 ? 13.523 19.172 -0.905 1 82.06 459 ARG B CA 1
ATOM 7571 C C . ARG B 1 459 ? 12.68 20.062 -1.814 1 82.06 459 ARG B C 1
ATOM 7573 O O . ARG B 1 459 ? 11.5 19.797 -2.033 1 82.06 459 ARG B O 1
ATOM 7580 N N . GLY B 1 460 ? 13.219 21.094 -2.322 1 80.19 460 GLY B N 1
ATOM 7581 C CA . GLY B 1 460 ? 12.516 22.016 -3.205 1 80.19 460 GLY B CA 1
ATOM 7582 C C . GLY B 1 460 ? 12.438 21.516 -4.637 1 80.19 460 GLY B C 1
ATOM 7583 O O . GLY B 1 460 ? 11.75 22.109 -5.469 1 80.19 460 GLY B O 1
ATOM 7584 N N . ARG B 1 461 ? 13.078 20.453 -4.91 1 85.31 461 ARG B N 1
ATOM 7585 C CA . ARG B 1 461 ? 13.141 19.844 -6.23 1 85.31 461 ARG B CA 1
ATOM 7586 C C . ARG B 1 461 ? 13.609 20.844 -7.281 1 85.31 461 ARG B C 1
ATOM 7588 O O . ARG B 1 461 ? 13.094 20.859 -8.398 1 85.31 461 ARG B O 1
ATOM 7595 N N . SER B 1 462 ? 14.484 21.75 -6.863 1 79.25 462 SER B N 1
ATOM 7596 C CA . SER B 1 462 ? 14.945 22.812 -7.746 1 79.25 462 SER B CA 1
ATOM 7597 C C . SER B 1 462 ? 16.297 22.469 -8.375 1 79.25 462 SER B C 1
ATOM 7599 O O . SER B 1 462 ? 16.703 23.094 -9.352 1 79.25 462 SER B O 1
ATOM 7601 N N . GLY B 1 463 ? 16.891 21.531 -7.77 1 83.94 463 GLY B N 1
ATOM 7602 C CA . GLY B 1 463 ? 18.203 21.172 -8.273 1 83.94 463 GLY B CA 1
ATOM 7603 C C . GLY B 1 463 ? 19.25 22.234 -8.008 1 83.94 463 GLY B C 1
ATOM 7604 O O . GLY B 1 463 ? 20.281 22.297 -8.695 1 83.94 463 GLY B O 1
ATOM 7605 N N . ILE B 1 464 ? 19.031 23 -7.004 1 85.25 464 ILE B N 1
ATOM 7606 C CA . ILE B 1 464 ? 19.922 24.109 -6.723 1 85.25 464 ILE B CA 1
ATOM 7607 C C . ILE B 1 464 ? 21.281 23.594 -6.281 1 85.25 464 ILE B C 1
ATOM 7609 O O . ILE B 1 464 ? 22.312 24.172 -6.621 1 85.25 464 ILE B O 1
ATOM 7613 N N . VAL B 1 465 ? 21.234 22.609 -5.457 1 91.69 465 VAL B N 1
ATOM 7614 C CA . VAL B 1 465 ? 22.484 21.969 -5.062 1 91.69 465 VAL B CA 1
ATOM 7615 C C . VAL B 1 465 ? 22.938 21.016 -6.164 1 91.69 465 VAL B C 1
ATOM 7617 O O . VAL B 1 465 ? 22.438 19.906 -6.285 1 91.69 465 VAL B O 1
ATOM 7620 N N . ARG B 1 466 ? 23.906 21.375 -6.879 1 92.62 466 ARG B N 1
ATOM 7621 C CA . ARG B 1 466 ? 24.344 20.625 -8.055 1 92.62 466 ARG B CA 1
ATOM 7622 C C . ARG B 1 466 ? 25.281 19.5 -7.676 1 92.62 466 ARG B C 1
ATOM 7624 O O . ARG B 1 466 ? 25.344 18.484 -8.367 1 92.62 466 ARG B O 1
ATOM 7631 N N . ASP B 1 467 ? 26.031 19.781 -6.641 1 94.81 467 ASP B N 1
ATOM 7632 C CA . ASP B 1 467 ? 27.047 18.812 -6.219 1 94.81 467 ASP B CA 1
ATOM 7633 C C . ASP B 1 467 ? 27.453 19.062 -4.766 1 94.81 467 ASP B C 1
ATOM 7635 O O . ASP B 1 467 ? 27.031 20.031 -4.145 1 94.81 467 ASP B O 1
ATOM 7639 N N . VAL B 1 468 ? 28.219 18.016 -4.238 1 96.88 468 VAL B N 1
ATOM 7640 C CA . VAL B 1 468 ? 28.734 18.156 -2.883 1 96.88 468 VAL B CA 1
ATOM 7641 C C . VAL B 1 468 ? 30.188 17.703 -2.83 1 96.88 468 VAL B C 1
ATOM 7643 O O . VAL B 1 468 ? 30.609 16.844 -3.613 1 96.88 468 VAL B O 1
ATOM 7646 N N . THR B 1 469 ? 31 18.297 -1.973 1 97.19 469 THR B N 1
ATOM 7647 C CA . THR B 1 469 ? 32.344 17.828 -1.628 1 97.19 469 THR B CA 1
ATOM 7648 C C . THR B 1 469 ? 32.438 17.516 -0.138 1 97.19 469 THR B C 1
ATOM 7650 O O . THR B 1 469 ? 31.828 18.188 0.688 1 97.19 469 THR B O 1
ATOM 7653 N N . VAL B 1 470 ? 33.219 16.484 0.147 1 97.88 470 VAL B N 1
ATOM 7654 C CA . VAL B 1 470 ? 33.281 16.016 1.526 1 97.88 470 VAL B CA 1
ATOM 7655 C C . VAL B 1 470 ? 34.719 15.945 1.995 1 97.88 470 VAL B C 1
ATOM 7657 O O . VAL B 1 470 ? 35.625 15.5 1.252 1 97.88 470 VAL B O 1
ATOM 7660 N N . ARG B 1 471 ? 35 16.5 3.145 1 97.56 471 ARG B N 1
ATOM 7661 C CA . ARG B 1 471 ? 36.219 16.328 3.902 1 97.56 471 ARG B CA 1
ATOM 7662 C C . ARG B 1 471 ? 35.938 15.875 5.332 1 97.56 471 ARG B C 1
ATOM 7664 O O . ARG B 1 471 ? 34.906 16.219 5.887 1 97.56 471 ARG B O 1
ATOM 7671 N N . PHE B 1 472 ? 36.812 14.969 5.855 1 97.25 472 PHE B N 1
ATOM 7672 C CA . PHE B 1 472 ? 36.5 14.539 7.219 1 97.25 472 PHE B CA 1
ATOM 7673 C C . PHE B 1 472 ? 37.781 14.266 7.992 1 97.25 472 PHE B C 1
ATOM 7675 O O . PHE B 1 472 ? 38.844 14.039 7.391 1 97.25 472 PHE B O 1
ATOM 7682 N N . ASP B 1 473 ? 37.688 14.438 9.258 1 96.5 473 ASP B N 1
ATOM 7683 C CA . ASP B 1 473 ? 38.719 14.016 10.203 1 96.5 473 ASP B CA 1
ATOM 7684 C C . ASP B 1 473 ? 38.156 13.117 11.289 1 96.5 473 ASP B C 1
ATOM 7686 O O . ASP B 1 473 ? 37.125 12.469 11.078 1 96.5 473 ASP B O 1
ATOM 7690 N N . ALA B 1 474 ? 38.812 13.023 12.422 1 95.44 474 ALA B N 1
ATOM 7691 C CA . ALA B 1 474 ? 38.406 12.07 13.453 1 95.44 474 ALA B CA 1
ATOM 7692 C C . ALA B 1 474 ? 37.125 12.531 14.156 1 95.44 474 ALA B C 1
ATOM 7694 O O . ALA B 1 474 ? 36.375 11.711 14.688 1 95.44 474 ALA B O 1
ATOM 7695 N N . GLN B 1 475 ? 36.781 13.797 14.023 1 96.69 475 GLN B N 1
ATOM 7696 C CA . GLN B 1 475 ? 35.719 14.328 14.852 1 96.69 475 GLN B CA 1
ATOM 7697 C C . GLN B 1 475 ? 34.562 14.859 13.992 1 96.69 475 GLN B C 1
ATOM 7699 O O . GLN B 1 475 ? 33.406 14.922 14.445 1 96.69 475 GLN B O 1
ATOM 7704 N N . GLU B 1 476 ? 34.969 15.227 12.75 1 97.69 476 GLU B N 1
ATOM 7705 C CA . GLU B 1 476 ? 33.969 15.969 11.977 1 97.69 476 GLU B CA 1
ATOM 7706 C C . GLU B 1 476 ? 33.938 15.523 10.523 1 97.69 476 GLU B C 1
ATOM 7708 O O . GLU B 1 476 ? 34.969 15.031 10.008 1 97.69 476 GLU B O 1
ATOM 7713 N N . ILE B 1 477 ? 32.812 15.609 9.891 1 97.75 477 ILE B N 1
ATOM 7714 C CA . ILE B 1 477 ? 32.625 15.516 8.453 1 97.75 477 ILE B CA 1
ATOM 7715 C C . ILE B 1 477 ? 32.156 16.859 7.906 1 97.75 477 ILE B C 1
ATOM 7717 O O . ILE B 1 477 ? 31.109 17.375 8.328 1 97.75 477 ILE B O 1
ATOM 7721 N N . HIS B 1 478 ? 32.906 17.438 7.023 1 97.38 478 HIS B N 1
ATOM 7722 C CA . HIS B 1 478 ? 32.562 18.703 6.379 1 97.38 478 HIS B CA 1
ATOM 7723 C C . HIS B 1 478 ? 31.984 18.469 4.984 1 97.38 478 HIS B C 1
ATOM 7725 O O . HIS B 1 478 ? 32.656 17.922 4.113 1 97.38 478 HIS B O 1
ATOM 7731 N N . ILE B 1 479 ? 30.781 18.859 4.801 1 97.25 479 ILE B N 1
ATOM 7732 C CA . ILE B 1 479 ? 30.125 18.734 3.512 1 97.25 479 ILE B CA 1
ATOM 7733 C C . ILE B 1 479 ? 29.891 20.141 2.924 1 97.25 479 ILE B C 1
ATOM 7735 O O . ILE B 1 479 ? 29.219 20.969 3.523 1 97.25 479 ILE B O 1
ATOM 7739 N N . THR B 1 480 ? 30.422 20.406 1.812 1 96.38 480 THR B N 1
ATOM 7740 C CA . THR B 1 480 ? 30.266 21.688 1.108 1 96.38 480 THR B CA 1
ATOM 7741 C C . THR B 1 480 ? 29.312 21.531 -0.074 1 96.38 480 THR B C 1
ATOM 7743 O O . THR B 1 480 ? 29.547 20.703 -0.96 1 96.38 480 THR B O 1
ATOM 7746 N N . LEU B 1 481 ? 28.266 22.344 -0.059 1 94.88 481 LEU B N 1
ATOM 7747 C CA . LEU B 1 481 ? 27.266 22.328 -1.129 1 94.88 481 LEU B CA 1
ATOM 7748 C C . LEU B 1 481 ? 27.703 23.25 -2.275 1 94.88 481 LEU B C 1
ATOM 7750 O O . LEU B 1 481 ? 27.953 24.438 -2.064 1 94.88 481 LEU B O 1
ATOM 7754 N N . MET B 1 482 ? 27.766 22.688 -3.398 1 94.19 482 MET B N 1
ATOM 7755 C CA . MET B 1 482 ? 28 23.469 -4.605 1 94.19 482 MET B CA 1
ATOM 7756 C C . MET B 1 482 ? 26.688 23.891 -5.246 1 94.19 482 MET B C 1
ATOM 7758 O O . MET B 1 482 ? 25.922 23.047 -5.727 1 94.19 482 MET B O 1
ATOM 7762 N N . ALA B 1 483 ? 26.375 25.203 -5.207 1 89.81 483 ALA B N 1
ATOM 7763 C CA . ALA B 1 483 ? 25.094 25.703 -5.688 1 89.81 483 ALA B CA 1
ATOM 7764 C C . ALA B 1 483 ? 25.266 26.969 -6.516 1 89.81 483 ALA B C 1
ATOM 7766 O O . ALA B 1 483 ? 26.234 27.703 -6.336 1 89.81 483 ALA B O 1
ATOM 7767 N N . ASP B 1 484 ? 24.375 27.141 -7.5 1 78.19 484 ASP B N 1
ATOM 7768 C CA . ASP B 1 484 ? 24.406 28.344 -8.336 1 78.19 484 ASP B CA 1
ATOM 7769 C C . ASP B 1 484 ? 24 29.578 -7.531 1 78.19 484 ASP B C 1
ATOM 7771 O O . ASP B 1 484 ? 24.469 30.688 -7.816 1 78.19 484 ASP B O 1
ATOM 7775 N N . GLU B 1 485 ? 23.047 29.438 -6.699 1 78.25 485 GLU B N 1
ATOM 7776 C CA . GLU B 1 485 ? 22.625 30.469 -5.758 1 78.25 485 GLU B CA 1
ATOM 7777 C C . GLU B 1 485 ? 22.688 29.969 -4.32 1 78.25 485 GLU B C 1
ATOM 7779 O O . GLU B 1 485 ? 22.875 28.766 -4.082 1 78.25 485 GLU B O 1
ATOM 7784 N N . ASN B 1 486 ? 22.641 30.906 -3.479 1 79.81 486 ASN B N 1
ATOM 7785 C CA . ASN B 1 486 ? 22.734 30.516 -2.074 1 79.81 486 ASN B CA 1
ATOM 7786 C C . ASN B 1 486 ? 21.594 29.594 -1.678 1 79.81 486 ASN B C 1
ATOM 7788 O O . ASN B 1 486 ? 20.422 30 -1.679 1 79.81 486 ASN B O 1
ATOM 7792 N N . PRO B 1 487 ? 22 28.375 -1.343 1 84.81 487 PRO B N 1
ATOM 7793 C CA . PRO B 1 487 ? 20.953 27.391 -0.996 1 84.81 487 PRO B CA 1
ATOM 7794 C C . PRO B 1 487 ? 20.516 27.5 0.459 1 84.81 487 PRO B C 1
ATOM 7796 O O . PRO B 1 487 ? 20.562 26.516 1.2 1 84.81 487 PRO B O 1
ATOM 7799 N N . THR B 1 488 ? 19.984 28.594 0.818 1 78.19 488 THR B N 1
ATOM 7800 C CA . THR B 1 488 ? 19.641 28.922 2.201 1 78.19 488 THR B CA 1
ATOM 7801 C C . THR B 1 488 ? 18.594 27.938 2.736 1 78.19 488 THR B C 1
ATOM 7803 O O . THR B 1 488 ? 18.734 27.422 3.852 1 78.19 488 THR B O 1
ATOM 7806 N N . VAL B 1 489 ? 17.672 27.672 1.949 1 76 489 VAL B N 1
ATOM 7807 C CA . VAL B 1 489 ? 16.562 26.828 2.393 1 76 489 VAL B CA 1
ATOM 7808 C C . VAL B 1 489 ? 17.062 25.391 2.562 1 76 489 VAL B C 1
ATOM 7810 O O . VAL B 1 489 ? 16.734 24.734 3.555 1 76 489 VAL B O 1
ATOM 7813 N N . GLU B 1 490 ? 17.828 24.969 1.597 1 83.19 490 GLU B N 1
ATOM 7814 C CA . GLU B 1 490 ? 18.359 23.609 1.65 1 83.19 490 GLU B CA 1
ATOM 7815 C C . GLU B 1 490 ? 19.25 23.422 2.881 1 83.19 490 GLU B C 1
ATOM 7817 O O . GLU B 1 490 ? 19.188 22.375 3.539 1 83.19 490 GLU B O 1
ATOM 7822 N N . LEU B 1 491 ? 20 24.453 3.197 1 85.19 491 LEU B N 1
ATOM 7823 C CA . LEU B 1 491 ? 20.859 24.406 4.367 1 85.19 491 LEU B CA 1
ATOM 7824 C C . LEU B 1 491 ? 20.047 24.328 5.652 1 85.19 491 LEU B C 1
ATOM 7826 O O . LEU B 1 491 ? 20.328 23.516 6.531 1 85.19 491 LEU B O 1
ATOM 7830 N N . TRP B 1 492 ? 19.141 25.125 5.656 1 80.5 492 TRP B N 1
ATOM 7831 C CA . TRP B 1 492 ? 18.297 25.203 6.844 1 80.5 492 TRP B CA 1
ATOM 7832 C C . TRP B 1 492 ? 17.562 23.875 7.074 1 80.5 492 TRP B C 1
ATOM 7834 O O . TRP B 1 492 ? 17.562 23.359 8.188 1 80.5 492 TRP B O 1
ATOM 7844 N N . VAL B 1 493 ? 17.031 23.344 6.086 1 80.06 493 VAL B N 1
ATOM 7845 C CA . VAL B 1 493 ? 16.25 22.109 6.188 1 80.06 493 VAL B CA 1
ATOM 7846 C C . VAL B 1 493 ? 17.172 20.938 6.551 1 80.06 493 VAL B C 1
ATOM 7848 O O . VAL B 1 493 ? 16.844 20.125 7.418 1 80.06 493 VAL B O 1
ATOM 7851 N N . ALA B 1 494 ? 18.234 20.891 5.867 1 86.44 494 ALA B N 1
ATOM 7852 C CA . ALA B 1 494 ? 19.172 19.797 6.117 1 86.44 494 ALA B CA 1
ATOM 7853 C C . ALA B 1 494 ? 19.719 19.859 7.543 1 86.44 494 ALA B C 1
ATOM 7855 O O . ALA B 1 494 ? 19.891 18.812 8.188 1 86.44 494 ALA B O 1
ATOM 7856 N N . ARG B 1 495 ? 19.969 21.016 8.039 1 85.88 495 ARG B N 1
ATOM 7857 C CA . ARG B 1 495 ? 20.484 21.188 9.398 1 85.88 495 ARG B CA 1
ATOM 7858 C C . ARG B 1 495 ? 19.453 20.766 10.438 1 85.88 495 ARG B C 1
ATOM 7860 O O . ARG B 1 495 ? 19.797 20.203 11.477 1 85.88 495 ARG B O 1
ATOM 7867 N N . ARG B 1 496 ? 18.297 20.984 10.062 1 78.31 496 ARG B N 1
ATOM 7868 C CA . ARG B 1 496 ? 17.219 20.719 11.008 1 78.31 496 ARG B CA 1
ATOM 7869 C C . ARG B 1 496 ? 16.875 19.219 11.023 1 78.31 496 ARG B C 1
ATOM 7871 O O . ARG B 1 496 ? 16.578 18.656 12.086 1 78.31 496 ARG B O 1
ATOM 7878 N N . SER B 1 497 ? 16.953 18.562 9.891 1 79.38 497 SER B N 1
ATOM 7879 C CA . SER B 1 497 ? 16.297 17.266 9.82 1 79.38 497 SER B CA 1
ATOM 7880 C C . SER B 1 497 ? 17.203 16.234 9.148 1 79.38 497 SER B C 1
ATOM 7882 O O . SER B 1 497 ? 16.906 15.039 9.164 1 79.38 497 SER B O 1
ATOM 7884 N N . GLY B 1 498 ? 18.281 16.641 8.68 1 84.06 498 GLY B N 1
ATOM 7885 C CA . GLY B 1 498 ? 19.031 15.727 7.824 1 84.06 498 GLY B CA 1
ATOM 7886 C C . GLY B 1 498 ? 20.359 15.289 8.43 1 84.06 498 GLY B C 1
ATOM 7887 O O . GLY B 1 498 ? 21.031 14.406 7.883 1 84.06 498 GLY B O 1
ATOM 7888 N N . LEU B 1 499 ? 20.703 15.852 9.555 1 92 499 LEU B N 1
ATOM 7889 C CA . LEU B 1 499 ? 22.078 15.641 9.984 1 92 499 LEU B CA 1
ATOM 7890 C C . LEU B 1 499 ? 22.156 14.617 11.109 1 92 499 LEU B C 1
ATOM 7892 O O . LEU B 1 499 ? 23.188 13.984 11.312 1 92 499 LEU B O 1
ATOM 7896 N N . ASP B 1 500 ? 21.062 14.461 11.828 1 92 500 ASP B N 1
ATOM 7897 C CA . ASP B 1 500 ? 21.078 13.625 13.023 1 92 500 ASP B CA 1
ATOM 7898 C C . ASP B 1 500 ? 21.469 12.188 12.688 1 92 500 ASP B C 1
ATOM 7900 O O . ASP B 1 500 ? 22.312 11.594 13.352 1 92 500 ASP B O 1
ATOM 7904 N N . LEU B 1 501 ? 20.859 11.664 11.648 1 94.88 501 LEU B N 1
ATOM 7905 C CA . LEU B 1 501 ? 21.156 10.281 11.289 1 94.88 501 LEU B CA 1
ATOM 7906 C C . LEU B 1 501 ? 22.578 10.148 10.766 1 94.88 501 LEU B C 1
ATOM 7908 O O . LEU B 1 501 ? 23.25 9.148 11.023 1 94.88 501 LEU B O 1
ATOM 7912 N N . MET B 1 502 ? 23.031 11.148 10.039 1 96.38 502 MET B N 1
ATOM 7913 C CA . MET B 1 502 ? 24.406 11.125 9.531 1 96.38 502 MET B CA 1
ATOM 7914 C C . MET B 1 502 ? 25.406 11.133 10.672 1 96.38 502 MET B C 1
ATOM 7916 O O . MET B 1 502 ? 26.391 10.383 10.648 1 96.38 502 MET B O 1
ATOM 7920 N N . GLU B 1 503 ? 25.172 11.93 11.633 1 97.12 503 GLU B N 1
ATOM 7921 C CA . GLU B 1 503 ? 26.062 12.039 12.773 1 97.12 503 GLU B CA 1
ATOM 7922 C C . GLU B 1 503 ? 26.094 10.75 13.578 1 97.12 503 GLU B C 1
ATOM 7924 O O . GLU B 1 503 ? 27.156 10.273 13.969 1 97.12 503 GLU B O 1
ATOM 7929 N N . SER B 1 504 ? 24.938 10.203 13.812 1 96.31 504 SER B N 1
ATOM 7930 C CA . SER B 1 504 ? 24.875 8.969 14.586 1 96.31 504 SER B CA 1
ATOM 7931 C C . SER B 1 504 ? 25.469 7.797 13.812 1 96.31 504 SER B C 1
ATOM 7933 O O . SER B 1 504 ? 26.172 6.961 14.391 1 96.31 504 SER B O 1
ATOM 7935 N N . ALA B 1 505 ? 25.219 7.715 12.523 1 97.25 505 ALA B N 1
ATOM 7936 C CA . ALA B 1 505 ? 25.672 6.594 11.695 1 97.25 505 ALA B CA 1
ATOM 7937 C C . ALA B 1 505 ? 27.188 6.586 11.547 1 97.25 505 ALA B C 1
ATOM 7939 O O . ALA B 1 505 ? 27.812 5.527 11.562 1 97.25 505 ALA B O 1
ATOM 7940 N N . PHE B 1 506 ? 27.797 7.766 11.484 1 97.38 506 PHE B N 1
ATOM 7941 C CA . PHE B 1 506 ? 29.219 7.836 11.211 1 97.38 506 PHE B CA 1
ATOM 7942 C C . PHE B 1 506 ? 30 8.203 12.469 1 97.38 506 PHE B C 1
ATOM 7944 O O . PHE B 1 506 ? 31.234 8.148 12.484 1 97.38 506 PHE B O 1
ATOM 7951 N N . GLY B 1 507 ? 29.25 8.555 13.5 1 96.69 507 GLY B N 1
ATOM 7952 C CA . GLY B 1 507 ? 29.891 8.859 14.766 1 96.69 507 GLY B CA 1
ATOM 7953 C C . GLY B 1 507 ? 30.719 10.125 14.727 1 96.69 507 GLY B C 1
ATOM 7954 O O . GLY B 1 507 ? 31.781 10.203 15.344 1 96.69 507 GLY B O 1
ATOM 7955 N N . ARG B 1 508 ? 30.375 11.086 13.914 1 97.12 508 ARG B N 1
ATOM 7956 C CA . ARG B 1 508 ? 31.094 12.352 13.727 1 97.12 508 ARG B CA 1
ATOM 7957 C C . ARG B 1 508 ? 30.109 13.516 13.602 1 97.12 508 ARG B C 1
ATOM 7959 O O . ARG B 1 508 ? 29 13.344 13.102 1 97.12 508 ARG B O 1
ATOM 7966 N N . LYS B 1 509 ? 30.516 14.688 14.008 1 96.75 509 LYS B N 1
ATOM 7967 C CA . LYS B 1 509 ? 29.719 15.898 13.812 1 96.75 509 LYS B CA 1
ATOM 7968 C C . LYS B 1 509 ? 29.703 16.328 12.344 1 96.75 509 LYS B C 1
ATOM 7970 O O . LYS B 1 509 ? 30.734 16.25 11.672 1 96.75 509 LYS B O 1
ATOM 7975 N N . ILE B 1 510 ? 28.594 16.734 11.875 1 96.69 510 ILE B N 1
ATOM 7976 C CA . ILE B 1 510 ? 28.484 17.141 10.477 1 96.69 510 ILE B CA 1
ATOM 7977 C C . ILE B 1 510 ? 28.5 18.672 10.383 1 96.69 510 ILE B C 1
ATOM 7979 O O . ILE B 1 510 ? 27.719 19.344 11.062 1 96.69 510 ILE B O 1
ATOM 7983 N N . ILE B 1 511 ? 29.297 19.219 9.625 1 95.44 511 ILE B N 1
ATOM 7984 C CA . ILE B 1 511 ? 29.344 20.641 9.328 1 95.44 511 ILE B CA 1
ATOM 7985 C C . ILE B 1 511 ? 28.938 20.875 7.875 1 95.44 511 ILE B C 1
ATOM 7987 O O . ILE B 1 511 ? 29.578 20.375 6.953 1 95.44 511 ILE B O 1
ATOM 7991 N N . LEU B 1 512 ? 27.875 21.578 7.684 1 93.88 512 LEU B N 1
ATOM 7992 C CA . LEU B 1 512 ? 27.328 21.859 6.359 1 93.88 512 LEU B CA 1
ATOM 7993 C C . LEU B 1 512 ? 27.578 23.297 5.961 1 93.88 512 LEU B C 1
ATOM 7995 O O . LEU B 1 512 ? 27.234 24.219 6.703 1 93.88 512 LEU B O 1
ATOM 7999 N N . GLU B 1 513 ? 28.125 23.531 4.852 1 91.75 513 GLU B N 1
ATOM 8000 C CA . GLU B 1 513 ? 28.422 24.875 4.344 1 91.75 513 GLU B CA 1
ATOM 8001 C C . GLU B 1 513 ? 28.109 24.969 2.852 1 91.75 513 GLU B C 1
ATOM 8003 O O . GLU B 1 513 ? 27.797 23.969 2.209 1 91.75 513 GLU B O 1
ATOM 8008 N N . SER B 1 514 ? 28 26.172 2.391 1 90.88 514 SER B N 1
ATOM 8009 C CA . SER B 1 514 ? 27.75 26.375 0.968 1 90.88 514 SER B CA 1
ATOM 8010 C C . SER B 1 514 ? 28.922 27.109 0.305 1 90.88 514 SER B C 1
ATOM 8012 O O . SER B 1 514 ? 29.625 27.891 0.953 1 90.88 514 SER B O 1
ATOM 8014 N N . ALA B 1 515 ? 29.156 26.75 -0.855 1 83.56 515 ALA B N 1
ATOM 8015 C CA . ALA B 1 515 ? 30.125 27.438 -1.712 1 83.56 515 ALA B CA 1
ATOM 8016 C C . ALA B 1 515 ? 29.484 27.812 -3.051 1 83.56 515 ALA B C 1
ATOM 8018 O O . ALA B 1 515 ? 28.75 27.016 -3.637 1 83.56 515 ALA B O 1
ATOM 8019 N N . ALA B 1 516 ? 29.469 29.172 -3.348 1 73.25 516 ALA B N 1
ATOM 8020 C CA . ALA B 1 516 ? 28.984 29.609 -4.652 1 73.25 516 ALA B CA 1
ATOM 8021 C C . ALA B 1 516 ? 29.859 29.078 -5.777 1 73.25 516 ALA B C 1
ATOM 8023 O O . ALA B 1 516 ? 31.078 29.016 -5.652 1 73.25 516 ALA B O 1
ATOM 8024 N N . VAL B 1 517 ? 29.172 28.625 -6.824 1 64.44 517 VAL B N 1
ATOM 8025 C CA . VAL B 1 517 ? 29.906 28.234 -8.023 1 64.44 517 VAL B CA 1
ATOM 8026 C C . VAL B 1 517 ? 29.781 29.328 -9.078 1 64.44 517 VAL B C 1
ATOM 8028 O O . VAL B 1 517 ? 28.781 30.047 -9.133 1 64.44 517 VAL B O 1
#

Secondary structure (DSSP, 8-state):
------PPPPEEEEEEEE-SSEEEEEEEEEETTTEEEEEEEEEEE--TTTT-BTTBS-HHHHHHHHHHHHHHHHHHHHTT-SEEEEEE-HHHHH-TTHHHHHHHHHHHH---EEEPPHHHHHHHHHHHHHTTS--SSEEEEEE-SS-EEEEEEETTEEEEEEEES--HHHHHHHH--SSSPPHHHHHHHHHHHHHHHTT-THHHHHHHSSS-PEEEEESHHHHHHHHHHHHHTT--SS--TT-EEEHHHHHHHHHHHHHS-HHHHTTSTT--GGGTTTHHHHHHHHHHHHHHHT--EEEE-S--HHHHHHHHHHTTTSSSSS-S-HHHHHHHHHHHHTT--HHHHHHHHHHHHHHHHHTHHHH---HHHHHHHHHHHHHTTGGGGT-STTHHHHHHHHHHHH--TTS-HHHHHHHHHHHHTTSSS----GGGGGG--TTHHHHHHHHHHHHHHHHHHTTTSS--EEEEEEEE-SSEEEEEEEESS--HHHHHHHHHHTSHHHHHHHTSEEEEEEEE-/------PPPPEEEEEEEE-SSEEEEEEEEEETTTEEEEEEEEEEE--TTTT-BTTBS-HHHHHHHHHHHHHHHHHHHHTT-SEEEEEE-HHHHH-TTHHHHHHHHHHHH---EEEPPHHHHHHHHHHHHHTTS--SSEEEEEE-SS-EEEEEEETTEEEEEEEES--HHHHHHHH--SSSPPHHHHHHHHHHHHHHHTT-THHHHHHHSSS-PEEEEESHHHHHHHHHHHHHTT--SS--TT-EEEHHHHHHHHHHHHHS-HHHHTTSTT--GGGTTTHHHHHHHHHHHHHHHT--EEEE-S--HHHHHHHHHHTTTSSSSS-S-HHHHHHHHHHHHTT--HHHHHHHHHHHHHHHHHTHHHH---HHHHHHHHHHHHHTTGGGGT-STTHHHHHHHHHHHH--TTS-HHHHHHHHHHHHTTSSS----GGGGGG--TTHHHHHHHHHHHHHHHHHHTTTSS--EEEEEEEE-SSEEEEEEEESS--HHHHHHHHHHTSHHHHHHHTSEEEEEEEE-

Nearest PDB structures (foldseek):
  6pc0-assembly1_A  TM=9.100E-01  e=5.989E-34  Helicobacter pylori G27
  8jgr-assembly1_A  TM=5.871E-01  e=5.642E-33  Deinococcus radiodurans R1 = ATCC 13939 = DSM 20539
  3hi0-assembly1_B  TM=8.434E-01  e=4.846E-28  Agrobacterium fabrum str. C58
  3hi0-assembly1_A  TM=8.406E-01  e=9.590E-28  Agrobacterium fabrum str. C58
  2j4r-assembly2_B  TM=8.252E-01  e=7.193E-24  Aquifex aeolicus

Solvent-accessible surface area (backbone atoms only — not comparable to full-atom values): 52078 Å² total; per-residue (Å²): 123,83,74,69,76,75,72,68,74,66,44,36,36,30,35,34,43,40,42,17,35,39,31,36,37,37,31,35,40,26,21,74,85,64,32,63,46,62,61,43,72,51,76,45,83,40,32,34,44,52,76,49,52,89,75,8,60,26,72,68,19,51,50,42,44,48,47,49,50,41,40,50,46,39,31,38,57,62,67,62,50,72,42,79,46,36,36,30,26,55,39,46,67,70,21,70,40,25,67,59,52,51,50,48,40,28,74,74,54,67,51,71,66,44,74,47,49,52,50,52,47,28,50,25,25,47,43,7,29,54,68,30,33,81,56,45,48,29,36,41,36,35,38,41,26,38,31,21,26,47,27,40,32,50,84,64,34,86,71,50,47,45,59,39,85,56,2,14,46,46,44,30,71,74,47,59,86,55,76,43,54,44,71,68,36,53,49,50,49,50,50,53,49,52,57,56,53,65,70,45,65,62,49,60,51,57,45,65,45,87,66,86,70,43,38,35,32,16,42,68,50,44,49,32,55,51,30,30,51,33,51,74,65,61,52,74,59,84,55,62,47,38,35,73,46,39,48,67,58,49,50,51,50,50,53,52,53,49,68,34,34,57,78,56,40,40,65,38,62,52,39,57,56,90,42,38,82,27,43,57,57,33,50,52,46,56,51,50,51,31,58,63,42,71,45,58,53,34,35,31,26,81,30,23,46,63,46,11,58,48,32,46,62,43,31,56,90,43,98,54,47,63,74,89,52,45,51,63,46,32,50,48,22,52,28,56,70,41,63,47,61,62,71,54,25,50,50,30,32,50,43,26,49,47,52,52,64,63,41,29,90,77,73,66,68,56,69,66,59,48,50,39,47,48,48,16,36,57,38,25,65,34,6,39,69,79,31,42,78,62,13,29,57,37,16,24,52,51,44,47,73,62,43,39,33,40,38,42,57,46,51,44,49,49,27,23,49,31,14,28,29,30,75,53,82,80,81,68,60,70,80,44,49,84,56,56,57,94,64,43,67,59,51,41,36,46,50,14,20,42,42,17,32,22,42,34,49,39,69,39,49,64,61,52,55,72,43,68,48,68,49,70,63,91,57,35,35,38,38,37,33,33,14,77,55,87,58,59,58,35,50,52,46,22,66,72,64,21,41,64,52,39,22,66,54,68,65,27,47,73,46,79,46,77,41,83,102,122,83,74,70,75,79,72,69,74,65,45,37,36,31,35,34,43,42,42,16,35,38,32,38,37,36,32,35,40,27,20,74,85,64,32,63,46,61,61,44,72,50,77,44,84,41,32,34,42,51,76,49,51,91,75,8,60,27,71,69,18,50,50,43,43,48,47,50,50,42,40,49,47,40,32,38,58,62,68,62,50,74,41,79,49,37,34,30,27,57,37,45,67,70,22,71,40,24,66,59,52,50,50,50,38,29,73,74,54,67,50,72,65,44,72,46,49,52,50,51,47,28,49,24,27,46,43,9,29,55,66,32,31,80,59,43,47,29,35,42,37,34,38,42,25,39,30,22,26,46,27,39,33,50,84,65,34,86,70,50,49,44,59,39,85,56,2,13,46,46,44,29,71,73,47,58,85,55,76,42,54,44,71,68,37,52,50,51,49,51,51,52,49,52,57,57,53,64,68,45,65,63,49,58,52,55,45,65,44,86,66,88,71,43,40,33,33,16,42,68,51,44,48,30,56,50,30,30,50,33,51,74,66,61,52,74,59,84,54,63,47,38,36,73,46,40,47,66,59,50,49,52,51,50,53,52,52,49,70,33,34,58,79,56,41,40,65,40,61,51,40,57,57,91,43,38,82,30,43,57,55,32,53,51,49,56,52,50,51,30,57,62,42,72,46,58,53,34,34,32,25,82,31,22,46,63,48,11,57,48,32,46,64,44,31,55,89,43,98,54,48,60,73,88,52,44,51,63,47,31,50,46,21,53,28,56,70,39,63,47,60,63,71,54,26,49,50,30,31,50,44,25,50,49,52,52,64,64,41,30,91,77,74,68,67,56,69,68,59,48,49,39,48,48,48,16,36,57,37,25,65,34,6,39,69,81,32,42,79,61,13,30,58,37,15,25,50,52,44,48,71,63,44,39,31,41,37,43,56,46,51,44,49,49,27,23,48,30,15,28,29,29,76,53,81,79,80,67,61,71,79,43,48,83,56,54,57,93,63,43,68,59,51,42,34,44,49,13,21,42,42,16,31,22,41,34,49,39,68,38,48,66,62,52,56,73,42,67,46,70,49,70,63,91,58,36,36,38,39,36,34,33,15,76,55,86,57,59,59,36,50,52,47,22,68,71,66,22,42,64,52,38,23,66,52,69,65,27,48,73,45,77,48,77,40,82,103

Organism: NCBI:txid1960156

InterPro domains:
  IPR003695 Ppx/GppA phosphatase, N-terminal [PF02541] (41-313)
  IPR030673 Pyrophosphatase, GppA/Ppx-type [PIRSF001267] (8-486)
  IPR043129 ATPase, nucleotide binding domain [SSF53067] (13-133)
  IPR043129 ATPase, nucleotide binding domain [SSF53067] (135-315)
  IPR048950 Ppx/GppA phosphatase, C-terminal [PF21447] (327-484)
  IPR050273 GppA/Ppx guanosine pentaphosphate hydrolase [PTHR30005] (8-485)

Radius of gyration: 31.7 Å; Cα contacts (8 Å, |Δi|>4): 2146; chains: 2; bounding box: 73×97×70 Å

Sequence (1034 aa):
MPIRTLVPTPRRTAIIDLGSNSARVVVMNGSPGFSYHLEDEIREIVRLREGMTSAGLSAAAMARGLGTLRLFKQFCDSLEVDHIIATATSAVREAANGPQFLERVESETGLHLRILEGDEEAYYGVLGALGAVPLENGVVVDIGGGSAQISQIKDRRFLRGQALTLGALALTQRFVRSDPIKKSEIKAVQTEIERQLDEVSWLRQARAAEGSLSVVGLGGTIRNLAKIEAARQKFPLQSVNGMQLSLDALDETIRQLSEFPLAQRKRIPGLVRDRADIILPGALVIRAILARLGQNELLISEAGLREGLFFEEFWRDLPYPVVPDLRVWSVLNLARFAKYQEAHTAHVGHISRRLFDQLAPLHGYGEIERQWLDAAAILHDIGILISYNDHHKHSQTLIVSSGLPGYSPREVALISLIARYHRKGAPAPGAFAALLEAGDETKLQHLAAILRLAEYLERGRSGIVRDVTVRFDAQEIHITLMADENPTVELWVARRSGLDLMESAFGRKIILESAAVMPIRTLVPTPRRTAIIDLGSNSARVVVMNGSPGFSYHLEDEIREIVRLREGMTSAGLSAAAMARGLGTLRLFKQFCDSLEVDHIIATATSAVREAANGPQFLERVESETGLHLRILEGDEEAYYGVLGALGAVPLENGVVVDIGGGSAQISQIKDRRFLRGQALTLGALALTQRFVRSDPIKKSEIKAVQTEIERQLDEVSWLRQARAAEGSLSVVGLGGTIRNLAKIEAARQKFPLQSVNGMQLSLDALDETIRQLSEFPLAQRKRIPGLVRDRADIILPGALVIRAILARLGQNELLISEAGLREGLFFEEFWRDLPYPVVPDLRVWSVLNLARFAKYQEAHTAHVGHISRRLFDQLAPLHGYGEIERQWLDAAAILHDIGILISYNDHHKHSQTLIVSSGLPGYSPREVALISLIARYHRKGAPAPGAFAALLEAGDETKLQHLAAILRLAEYLERGRSGIVRDVTVRFDAQEIHITLMADENPTVELWVARRSGLDLMESAFGRKIILESAAV

Foldseek 3Di:
DPPPPPDDAKAWEWEWEAEQFKIKIWIWIGDFPFAIDTPDMDMDGLNQQPPADQQATDPSSLVSVLVVLLVVLVVCVVVVHPYYAAEYEDRLVNGPCSVVSQVVSCVPRVDHYHYDDLFRQLQLFLQFQLLFAPDQWAWEWEAAQQWIKIFTHHRSHTDTIDIGRQHLNSLLVVQADDWLGDPVSVVVLLVVLVVRVVVVPCLLVLLVPDDDHAYEYEYDLLQLLLQLVCVVLVPPFPDSAFPKDFLVSLVVVLVVLNVHTLVVQLVRGSHDNSCSSRNNSVSSNVSVSCVSSVHGIYGYGHTGNRVSVVLCVSQVVDPDSHDPQSQVCLLSNLLVVLVHDVLLLVQLLQQLVQVCVQCCVQLVDDDLLNSLLNSLSSQLQSLVSVPNVQSNLSSLVSLRNSVRRHDHLLSSLLSSQLSSLLAHDDGDSPPNVSSYDPCSSLSSLQSSLSSNLSCLLCVVVPCQQVYWDWDDDPAEIEIETEGQDPSVNSVVRCVVGRCVSVCVSRVHHYHYYYDHD/DPPPPPDDAKAWEWEWEAEQFKIKIWIWIGDFPFAIDTPDMDMDGLNQQPPADQQATDPSSLVSVLVVLLVVLVVCVVVVHPYYAAEYEDRLVNGPCSVVSQVVSCVPRVDHYHYDDLFRQLQLFLLFQLLFAPDQWAWEWEAAQQWIKIFTHHRSHTDTIDIGRQHLNSLLVVQADDWLGDPVSVVVLLVRLVVRVVVVPCLLVLLVPPDDHAYEYEYDLLQLLLQLVCVVLVPPFPDSAFPKDFLVSLVVVLVVLNVHTLVVQLPRGSHDNSCSSRNNSVSSNVSVSCVSSVHGIYGYGHTGNRVSVVLCVSQVVDPDSHDPQSQVCLLSNLLVVLVHDVLLLVQLLQQLVQVCVQCCVQLVDDDLLNSLLNSLSSQLQSLVSVPNVQSNLSSLVSLRNSVRRHDHPLSSLLSSQLSSLLAHDDGDSPPNVSSYDPCSSLSSLQSSLSSNLSCLLCVVVPCQQVYWDWDDDPAEIEIETEGQDDSVNSVVRCVVGRQVSVCVSRVHHYHYYYDHD